Protein 7ZVJ (pdb70)

Sequence (1170 aa):
KCETIHVAIVCAGYNASRDVVTLVKSVLFHRRNPLHFHLIADSIAEQILATLFQTWMVPAVRVDFYNADELKSEVSWIPNKHYSGIYGLMKLVLTKTLPANLERVIVLDTDITFATDIAELWAVFHKFKGQQVLGLVENQSDWYLGNLPWPALGRGYNTGVILLLLDKLRKMKWEQMWRLTAERELMGMLSTSLADQDIFNAVIKQNPFLVYQLPCFWNVQLSQCVSDLKVIHWNKHVEFFRNLYLTFLEYDGNLLRRELFGCPSEADVNSENLQKQLSELDEDDLCYEFRRERFTVHRTHLYFLHYEYEPAADSTDVTLVAQLSMDRLQMLEAICKHWEGPISLALYLSDAEAQQFLRYAQGSEVLMSRHNVGYHIVYKEGQFYPVNLLRNVAMKHISTPYMFLSDIDFLPMYGLYEYLRKSVIQLDLANTKKAMIVPAFETLRYRLSFPKSKAELLSMLDMGTLFTFTNFAKWRTATTPYRVEWEADFEPYVVVRRDCPEYDRRFVGFGWNKVAHIMELDVQEYEFIVLPNAYMIHMPHAPSFDITKFNKQYRICLKTLKEEFQQDMSRRYGFAALKYLTAKCETIHVAIVCAGYNASRDVVTLVKSVLFHRRNPLHFHLIADSIAEQILATLFQTWMVPAVRVDFYNADELKSEVSWIPNKHYSGIYGLMKLVLTKTLPANLERVIVLDTDITFATDIAELWAVFHKFKGQQVLGLVENQSDWYLGPWPALGRGYNTGVILLLLDKLRKMKWEQMWRLTAERELMGMLSTSLADQDIFNAVIKQNPFLVYQLPCFWNVQLQCVSDLKVIHWNKHVEFFRNLYLTFLEYDGNLLRRELFGCPSEADVNSENLQKQLSELDEDDLCYEFRRERFTVHRTHLYFLHYEYEPAADSTDVTLVAQLSMDRLQMLEAICKHWEGPISLALYLSDAEAQQFLRYAQGSEVLMSRHNVGYHIVYKEGQFYPVNLLRNVAMKHISTPYMFLSDIDFLPMYGLYEYLRKSVIQLDLANTKKAMIVPAFETLRYRLSFPKSKAELLSMLDMGTLFTFRYHVWTKGHAPTNFAKWRTATTPYRVEWEADFEPYVVVRRDCPEYDRRFVGFGWNKVAHIMELDVQEYEFIVLPNAYMIHMPHAPSFSNKQYRICLKTLKEEFQQDMSRRYGFAALKYLTA

GO terms:
  GO:0005794 Golgi apparatus (C, IDA)
  GO:0015020 glucuronosyltransferase activity (F, IDA)
  GO:0035022 positive regulation of Rac protein signal transduction (P, IC)
  GO:0010656 negative regulation of muscle cell apoptotic process (P, IC)
  GO:1904395 positive regulation of skeletal muscle acetylcholine-gated channel clustering (P, IC)
  GO:0051897 positive regulation of phosphatidylinositol 3-kinase/protein kinase B signal transduction (P, IC)
  GO:0035269 protein O-linked glycosylation via mannose (P, IDA)
  GO:0030145 manganese ion binding (F, IDA)
  GO:0016758 hexosyltransferase activity (F, IDA)
  GO:0042285 xylosyltransferase activity (F, IDA)
  GO:0000139 Golgi membrane (C, EXP)
  GO:0009101 glycoprotein biosynthetic process (P, IMP)
  GO:0008375 acetylglucosaminyltransferase activity (F, TAS)
  GO:0006044 N-acetylglucosamine metabolic process (P, TAS)
  GO:0009101 glycoprotein biosynthetic process (P, TAS)
  GO:0000139 Golgi membrane (C, TAS)
  GO:0015020 glucuronosyltransferase activity (F, TAS)
  GO:0035252 UDP-xylosyltransferase activity (F, TAS)
  GO:0006493 protein O-linked glycosylation (P, TAS)
  GO:0016757 glycosyltransferase activity (F, TAS)

CATH classification: 3.90.550.10

Nearest PDB structures (foldseek):
  7zvj-assembly1_A  TM=1.002E+00  e=0.000E+00  Homo sapiens
  7zvj-assembly1_B  TM=9.809E-01  e=0.000E+00  Homo sapiens
  7ui7-assembly1_B  TM=9.646E-01  e=3.335E-100  Homo sapiens
  4wlg-assembly2_B  TM=7.633E-01  e=5.713E-16  Mus musculus
  4wnh-assembly1_A  TM=7.618E-01  e=2.325E-15  Mus musculus

Solvent-accessible surface area: 50822 Å² total; per-residue (Å²): 222,54,94,50,2,34,0,0,0,18,2,25,16,22,90,15,0,38,39,0,12,11,0,1,12,0,0,4,66,28,8,163,18,22,3,25,0,2,1,0,0,12,69,61,0,62,85,0,0,38,30,0,22,106,18,0,22,13,6,13,28,177,42,58,60,32,50,0,51,137,22,54,95,34,0,72,84,2,58,33,153,90,155,73,13,11,33,20,0,0,13,0,0,1,8,115,29,6,50,88,141,11,77,58,0,0,0,1,34,24,52,2,3,0,21,23,15,1,26,73,0,22,53,26,6,156,124,24,110,63,105,36,0,0,0,0,1,66,8,63,56,78,57,22,102,29,148,134,78,11,35,19,68,47,81,0,11,11,6,0,0,0,0,6,12,0,60,70,0,67,142,42,139,6,33,129,44,0,66,116,7,1,89,154,28,34,147,62,78,154,54,0,37,74,9,10,20,0,0,3,1,0,0,1,104,88,23,69,82,0,18,18,86,1,61,48,41,12,0,9,28,48,133,184,82,49,90,82,19,38,0,4,14,51,118,208,90,82,101,33,11,125,34,46,55,23,18,15,24,43,18,40,0,20,9,10,52,53,97,14,112,58,10,134,29,153,30,83,84,40,30,94,78,38,111,95,53,40,77,130,37,81,120,118,49,139,7,63,52,10,49,57,11,76,55,10,30,10,2,10,1,0,18,15,17,115,26,94,52,113,119,36,115,65,90,10,5,0,2,2,3,0,12,4,24,45,62,20,10,80,14,4,63,25,4,10,144,6,0,87,3,7,6,3,2,0,2,13,0,37,7,29,22,4,22,83,0,19,113,62,0,105,64,9,140,67,6,116,84,42,60,19,2,2,4,0,0,0,12,77,54,60,125,24,33,8,0,1,23,0,19,14,17,0,6,128,47,16,39,1,48,8,0,0,16,8,38,6,11,2,16,0,27,74,34,0,22,66,44,0,37,115,0,4,108,109,23,60,0,69,116,57,101,33,0,0,14,1,22,18,5,36,0,71,70,51,205,48,93,21,3,139,50,35,74,84,0,25,46,24,31,98,137,51,31,2,84,87,117,139,72,73,54,121,9,91,98,20,120,95,22,50,141,23,120,32,94,54,81,23,81,19,24,2,0,0,72,101,94,12,25,97,10,31,62,11,4,3,0,100,31,57,5,21,9,3,4,4,10,19,0,26,17,54,143,16,53,4,11,9,0,2,64,0,3,0,0,28,28,23,50,26,57,34,52,49,72,58,61,132,98,130,44,17,121,93,1,16,97,35,5,48,85,42,6,35,106,62,4,46,218,132,79,25,179,64,6,72,112,8,102,118,82,236,32,105,29,3,32,0,0,0,16,2,29,15,19,86,17,0,39,47,0,12,10,2,0,11,0,0,4,24,32,9,143,21,16,1,22,0,0,0,2,1,13,78,62,0,66,79,0,0,30,38,1,19,112,16,0,22,13,8,9,25,126,35,57,63,37,69,0,65,130,23,38,92,38,0,68,91,3,59,38,124,111,151,74,11,12,37,20,0,1,6,0,1,2,16,109,34,6,50,85,134,13,86,54,0,0,0,0,40,26,50,2,3,0,22,25,20,0,28,72,0,17,33,16,5,124,112,23,132,58,104,40,0,0,0,0,0,61,6,62,61,90,97,22,102,90,93,9,30,17,71,50,70,0,9,12,4,2,0,0,0,8,13,0,52,71,1,62,134,58,140,8,36,134,35,0,56,97,4,1,74,158,49,33,157,62,68,148,50,0,40,63,10,10,21,0,0,2,1,4,0,0,100,79,24,73,78,0,16,43,83,2,60,50,39,8,0,6,32,97,207,65,31,53,46,15,43,0,2,26,50,184,186,104,58,57,39,2,130,68,15,56,59,14,0,35,56,23,45,0,23,12,5,41,44,96,38,152,59,12,108,46,86,46,71,98,46,29,90,70,37,117,89,58,52,84,130,38,81,120,113,49,137,10,66,50,12,47,100,6,64,36,16,20,5,1,10,2,1,22,15,19,100,29,106,58,148,125,35,110,76,91,8,5,0,3,1,2,0,10,6,22,31,48,31,13,51,6,4,60,29,3,16,152,10,0,84,3,6,4,3,4,0,2,12,2,28,6,27,36,4,21,53,0,17,123,24,0,92,65,7,148,57,7,99,76,41,84,30,2,2,5,0,0,0,12,88,53,59,134,30,54,6,15,2,22,0,34,9,14,0,10,100,44,14,41,2,48,12,0,0,13,9,34,6,12,1,16,1,21,64,35,0,18,66,52,0,36,123,2,5,118,127,26,65,1,70,112,60,99,28,0,0,1,1,1,0,0,17,6,62,69,81,70,173,76,29,7,127,44,29,69,78,0,29,57,34,39,98,141,41,40,4,40,16,8,105,110,120,112,118,58,115,4,6,37,12,0,57,33,77,123,2,92,96,22,117,90,26,47,159,19,116,28,84,38,43,0,38,0,9,3,1,0,82,101,101,13,23,99,11,43,76,17,4,4,3,120,35,93,5,16,6,2,4,2,8,28,0,27,22,58,146,11,40,2,10,1,0,6,70,0,2,0,3,29,16,11,56,30,113,47,220,136,101,133,60,51,134,100,1,17,134,39,3,38,95,48,7,39,107,49,7,47,204,177,77,26,188,52,5,90,130,8,99,122,74

Organism: Homo sapiens (NCBI:txid9606)

Radius of gyration: 34.12 Å; Cα contacts (8 Å, |Δi|>4): 2072; chains: 2; bounding box: 91×99×82 Å

B-factor: mean 84.02, std 24.48, range [41.86, 208.0]

Foldseek 3Di:
DLDEAEEEEEAEAQVLLVLQVLQVLQQLVAEQHAYEYEYEYAPVSCVQVVLQCLLLLAFSYHYHYHHNVVVLVVPVVADEPDPVLSSVQCVLCCLPRPDPPDFKHKYAYSQKGFDHHCVVVVCVVVPDDDQAFKEFAFDPDQAPVDPCHADADVSQTDPRIMIGRSVSCVVVVSSVQLVVQSVVRCVPPVHDHNHNSRSVRSSCVVVVPHYDHDYCLQEPEPCHPPVSRTMYGYPVVVVVVVVVSVCSLQDFSSVSSDYNVPDDGDSPCLVVVLVVQLVPDDPPDPCSQLSNQLSRRFRKGKQNDAADDDDDPDQQAEEEFEEDELQLPVLVLLQCVQDVGAYFYEYAEHSNSSVVVVVVLVPDPSSVVDRRYMYMYGYDDGDFAQRQVRRQVRLLPHDHFKYWYDYSQKHKARPQRVVSSVVCVVVVLVVAFAWEFFFEKEFPDQDDDDDNFLVSVVVCVVVPGIGGCPPVVCLNPPDDWDWDADDALDATTTMGTSPQDGWNRSQTHDASGRVLSVLSSVLVPHIYIYHSTIYIYGHDDDDDCSVVVPPPVVVVVRVVSVVVSLVVVCVPRNPSSVVRVVD/DLDEAEEEEEAEAQVLLLLQLLQVLQQLVAEQHAYEYEYAYAPHSCVQVVLQVVLLQAKRYHYHYHHNVVVLVVQVVAAEPDPCLSSVQCVLCCLPRPDPPDFKHKYAYSQKGFDHHCVVVVVVVVVDDDQAFKEFAFDPDQDVVVPADADVSATDVRIMMGRSVSCVVVVSSVQLVVQSVVRCVPVVHDHNRNRRSVRSSCVVVVSHYDHDYCQQEVEVDDVVSRTMYGYVVCVVVVVVVSLCSLQPFSSVSSDDHPVHDIDRPVLSVVLVVQLVPDDPPDPCSLLSNQLSRRFRKRKQNDAADDDDDPDLQAEEEEEEEELQLPVLPVLQLVQDVGAYFYEYEYHSNSVVVVVVVQVVDPSNVVDRRYMYMYTYDDGDFAQRQVRRQVRLLDHDHFKYWYDYSQKHWARVQRVVSSVVCVVVVQVPDFAWEFFFEKEAAADDDDDDNFLVSVVVCCVVPRIGGVVCPPCVALRCQVPVVQLSPDPDKDWGADDQLHATTTMGTSPQDGWNRSDTHDASTSRLSVLSSVLVPHIYIYHSTIHIYGHDDDDDDCDPVVVVVRVVVVVVSLVCVCVVRNPSSVVHVVD

InterPro domains:
  IPR002495 Glycosyl transferase, family 8 [PF01501] (152-386)
  IPR029044 Nucleotide-diphospho-sugar transferases [G3DSA:3.90.550.10] (142-406)
  IPR029044 Nucleotide-diphospho-sugar transferases [SSF53448] (138-413)
  IPR051292 Alpha-1,3-xylosyltransferase/Beta-1,3-glucuronyltransferase [PTHR12270] (146-754)

Secondary structure (DSSP, 8-state):
--PPEEEEEEE-SHHHHHHHHHHHHHHHHH--S-EEEEEEE-HHHHHHHHHHHHHH--TTEEEEEEESGGGGGGTTTS-BSSTTHHHHHGGGGHHHHS-TT--EEEEE-TTEEE-S-HHHHHHHGGG--TT--EEEEE--SSGGGS------STT-EEEEEEEEEHHHHHHTTHHHHHHHHHHHHHHHSSSBSSTHHHHHHHHHHH-GGGEEEEPGGGSEE------S--EEE----HHHHHHHHHHHHTS-GGGGGPPPSSS----TTHHHHHHHHHHHS-TTSTTHHHHHHHS----EETT-S-------SSTT-EEEEEEEEGGGTTHHHHHHHH--S-EEEEEEE-HHHHHHHHHHHHT-HHHHH--SEEEEEEE--SSS--HHHHHHHHHHS-SSSEEEE--TTEEEPTTHHHHHHHHHHHTTTTTS-EEEE--EEEE--SS----SSHHHHHHHHHTTSEEE---HHHHHH--S-EEE---TT----EEEETTS----TT--SSSSHHHHHHHHHHHTT-EEEE-TT--EEEPP----THHHH--HHHHHHHHHHHHHHHHHHHHHT-HHHHHHH--/--PPEEEEEEE-HHHHHHHHHHHHHHHHHH--S-EEEEEEE-HHHHHHHHHHHHHH--TTEEEEEEESGGGGGGTTTS-BSSTTHHHHHGGGGHHHHS-TT--EEEEE-TTEEE-S-HHHHHHHGGG--TT--EEEEE--SSGGG-----STT-EEEEEEEEEHHHHHHTTHHHHHHHHHHHHHHHS-SBSSTHHHHHHHHHHH-TTSEEEEPGGGSEE-----S--EEE---HHHHHHHHHHHHHSS-GGGGG---TTS----TTHHHHHHHHHHHS-SSSTTHHHHHHHH----EES--S---PPPPSSS--EEEEEEEEGGGTTHHHHHHHH--S-EEEEEEE-HHHHHHHHHHHHT-HHHHH--SEEEEEEE--SSS--HHHHHHHHHHS-SSSEEEE--TTEEEPTTHHHHHHHHHHHTTTTTS-EEEE--EEEESS--SS---SHHHHHHHHHTTSEEETTTTT-STTTGGG-HHHHHH--S-EEE---TT----EEEETTS----TT--SSSSHHHHHHHHHHHTT-EEEE-TT--EEEPP-------HHHHHHHHHHHHHHHHHHHHHT-GGGHHHH--

Structure (mmCIF, N/CA/C/O backbone):
data_7ZVJ
#
_entry.id   7ZVJ
#
_cell.length_a   196.531
_cell.length_b   107.377
_cell.length_c   100.334
_cell.angle_alpha   90.000
_cell.angle_beta   120.260
_cell.angle_gamma   90.000
#
_symmetry.space_group_name_H-M   'C 1 2 1'
#
loop_
_entity.id
_entity.type
_entity.pdbx_description
1 polymer 'Xylosyl- and glucuronyltransferase LARGE1'
2 non-polymer 2-acetamido-2-deoxy-beta-D-glucopyranose
3 non-polymer 'PHOSPHATE ION'
4 non-polymer 'MANGANESE (II) ION'
5 water water
#
loop_
_atom_site.group_PDB
_atom_site.id
_atom_site.type_symbol
_atom_site.label_atom_id
_atom_site.label_alt_id
_atom_site.label_comp_id
_atom_site.label_asym_id
_atom_site.label_entity_id
_atom_site.label_seq_id
_atom_site.pdbx_PDB_ins_code
_atom_site.Cartn_x
_atom_site.Cartn_y
_atom_site.Cartn_z
_atom_site.occupancy
_atom_site.B_iso_or_equiv
_atom_site.auth_seq_id
_atom_site.auth_comp_id
_atom_site.auth_asym_id
_atom_site.auth_atom_id
_atom_site.pdbx_PDB_model_num
ATOM 1 N N . LYS A 1 1 ? 3.64500 -20.24200 18.21900 1.000 87.03710 134 LYS A N 1
ATOM 2 C CA . LYS A 1 1 ? 3.26200 -19.34600 19.30700 1.000 109.71415 134 LYS A CA 1
ATOM 3 C C . LYS A 1 1 ? 4.42700 -19.21500 20.31100 1.000 114.92096 134 LYS A C 1
ATOM 4 O O . LYS A 1 1 ? 5.59600 -19.29500 19.93000 1.000 100.26275 134 LYS A O 1
ATOM 10 N N . CYS A 1 2 ? 4.09100 -19.02400 21.59400 1.000 112.16329 135 CYS A N 1
ATOM 11 C CA . CYS A 1 2 ? 4.98100 -19.28400 22.71400 1.000 95.92019 135 CYS A CA 1
ATOM 12 C C . CYS A 1 2 ? 4.97200 -20.74500 23.10000 1.000 105.67485 135 CYS A C 1
ATOM 13 O O . CYS A 1 2 ? 5.24500 -21.07700 24.25900 1.000 90.82954 135 CYS A O 1
ATOM 16 N N . GLU A 1 3 ? 4.63200 -21.60100 22.13700 1.000 108.14500 136 GLU A N 1
ATOM 17 C CA . GLU A 1 3 ? 4.60900 -23.03800 22.34400 1.000 77.94851 136 GLU A CA 1
ATOM 18 C C . GLU A 1 3 ? 6.00500 -23.53800 22.69700 1.000 83.05187 136 GLU A C 1
ATOM 19 O O . GLU A 1 3 ? 7.01500 -23.02600 22.20600 1.000 84.93936 136 GLU A O 1
ATOM 25 N N . THR A 1 4 ? 6.05800 -24.53700 23.57400 1.000 87.87635 137 THR A N 1
ATOM 26 C CA . THR A 1 4 ? 7.32400 -25.09300 24.04300 1.000 72.86292 137 THR A CA 1
ATOM 27 C C . THR A 1 4 ? 7.80700 -26.18400 23.09300 1.000 70.48536 137 THR A C 1
ATOM 28 O O . THR A 1 4 ? 7.04000 -27.08200 22.72900 1.000 80.43129 137 THR A O 1
ATOM 32 N N . ILE A 1 5 ? 9.08200 -26.12100 22.71500 1.000 73.20826 138 ILE A N 1
ATOM 33 C CA . ILE A 1 5 ? 9.69900 -27.11700 21.84300 1.000 84.14115 138 ILE A CA 1
ATOM 34 C C . ILE A 1 5 ? 10.50600 -28.09400 22.69300 1.000 83.47471 138 ILE A C 1
ATOM 35 O O . ILE A 1 5 ? 11.33600 -27.66700 23.51200 1.000 72.39726 138 ILE A O 1
ATOM 40 N N . HIS A 1 6 ? 10.27300 -29.40500 22.47400 1.000 68.64865 139 HIS A N 1
ATOM 41 C CA . HIS A 1 6 ? 10.82400 -30.49100 23.28800 1.000 63.31588 139 HIS A CA 1
ATOM 42 C C . HIS A 1 6 ? 11.94600 -31.19300 22.54000 1.000 62.70567 139 HIS A C 1
ATOM 43 O O . HIS A 1 6 ? 11.73800 -31.72300 21.43900 1.000 63.06160 139 HIS A O 1
ATOM 50 N N . VAL A 1 7 ? 13.12200 -31.22700 23.14900 1.000 52.00807 140 VAL A N 1
ATOM 51 C CA . VAL A 1 7 ? 14.29900 -31.79600 22.50900 1.000 60.32918 140 VAL A CA 1
ATOM 52 C C . VAL A 1 7 ? 14.87500 -32.83500 23.44500 1.000 72.22817 140 VAL A C 1
ATOM 53 O O . VAL A 1 7 ? 15.14200 -32.53500 24.61000 1.000 60.41594 140 VAL A O 1
ATOM 57 N N . ALA A 1 8 ? 15.03500 -34.05600 22.94600 1.000 67.75009 141 ALA A N 1
ATOM 58 C CA . ALA A 1 8 ? 15.59400 -35.16700 23.70400 1.000 55.77482 141 ALA A CA 1
ATOM 59 C C . ALA A 1 8 ? 16.96800 -35.52300 23.13700 1.000 65.07512 141 ALA A C 1
ATOM 60 O O . ALA A 1 8 ? 17.13900 -35.64600 21.91200 1.000 61.66786 141 ALA A O 1
ATOM 62 N N . ILE A 1 9 ? 17.93900 -35.67600 24.03400 1.000 59.11185 142 ILE A N 1
ATOM 63 C CA . ILE A 1 9 ? 19.33000 -35.94000 23.68600 1.000 59.62201 142 ILE A CA 1
ATOM 64 C C . ILE A 1 9 ? 19.81900 -37.05700 24.59200 1.000 51.23846 142 ILE A C 1
ATOM 65 O O . ILE A 1 9 ? 19.51700 -37.06600 25.79000 1.000 61.84879 142 ILE A O 1
ATOM 70 N N . VAL A 1 10 ? 20.54400 -38.01400 24.02600 1.000 55.53854 143 VAL A N 1
ATOM 71 C CA . VAL A 1 10 ? 21.17500 -39.06600 24.81200 1.000 67.15044 143 VAL A CA 1
ATOM 72 C C . VAL A 1 10 ? 22.64600 -38.72100 24.89600 1.000 55.77749 143 VAL A C 1
ATOM 73 O O . VAL A 1 10 ? 23.32200 -38.64900 23.86400 1.000 67.72327 143 VAL A O 1
ATOM 77 N N . CYS A 1 11 ? 23.16600 -38.60700 26.11700 1.000 60.85552 144 CYS A N 1
ATOM 78 C CA . CYS A 1 11 ? 24.54500 -38.17100 26.31300 1.000 76.65316 144 CYS A CA 1
ATOM 79 C C . CYS A 1 11 ? 25.19800 -38.92400 27.46300 1.000 68.00980 144 CYS A C 1
ATOM 80 O O . CYS A 1 11 ? 24.68600 -38.93200 28.58600 1.000 68.00892 144 CYS A O 1
ATOM 83 N N . ALA A 1 12 ? 26.34000 -39.54300 27.18000 1.000 63.37534 145 ALA A N 1
ATOM 84 C CA . ALA A 1 12 ? 27.10700 -40.26700 28.18200 1.000 66.69046 145 ALA A CA 1
ATOM 85 C C . ALA A 1 12 ? 28.56200 -39.86000 28.05100 1.000 69.25105 145 ALA A C 1
ATOM 86 O O . ALA A 1 12 ? 29.10100 -39.83000 26.94200 1.000 74.48326 145 ALA A O 1
ATOM 88 N N . GLY A 1 13 ? 29.18200 -39.49800 29.16400 1.000 67.54560 146 GLY A N 1
ATOM 89 C CA . GLY A 1 13 ? 30.61000 -39.24000 29.17200 1.000 71.22999 146 GLY A CA 1
ATOM 90 C C . GLY A 1 13 ? 30.94400 -37.76500 29.05600 1.000 76.19436 146 GLY A C 1
ATOM 91 O O . GLY A 1 13 ? 30.08000 -36.88400 28.96400 1.000 71.40715 146 GLY A O 1
ATOM 92 N N . TYR A 1 14 ? 32.25300 -37.51000 29.05300 1.000 76.83877 147 TYR A N 1
ATOM 93 C CA . TYR A 1 14 ? 32.75000 -36.14100 29.11000 1.000 63.23943 147 TYR A CA 1
ATOM 94 C C . TYR A 1 14 ? 32.75700 -35.48300 27.73000 1.000 58.72029 147 TYR A C 1
ATOM 95 O O . TYR A 1 14 ? 32.35600 -34.31200 27.58200 1.000 67.22558 147 TYR A O 1
ATOM 104 N N . ASN A 1 15 ? 33.27600 -36.20000 26.72700 1.000 58.43273 148 ASN A N 1
ATOM 105 C CA . ASN A 1 15 ? 33.25500 -35.67800 25.36800 1.000 66.03779 148 ASN A CA 1
ATOM 106 C C . ASN A 1 15 ? 31.84000 -35.29400 24.95400 1.000 58.13490 148 ASN A C 1
ATOM 107 O O . ASN A 1 15 ? 31.60000 -34.20500 24.40300 1.000 66.88174 148 ASN A O 1
ATOM 112 N N . ALA A 1 16 ? 30.88400 -36.18200 25.22900 1.000 65.48033 149 ALA A N 1
ATOM 113 C CA . ALA A 1 16 ? 29.49500 -35.89200 24.89900 1.000 65.43012 149 ALA A CA 1
ATOM 114 C C . ALA A 1 16 ? 29.00500 -34.64400 25.62200 1.000 67.16250 149 ALA A C 1
ATOM 115 O O . ALA A 1 16 ? 28.27200 -33.84300 25.04200 1.000 64.47583 149 ALA A O 1
ATOM 117 N N . SER A 1 17 ? 29.43700 -34.42900 26.86900 1.000 52.24398 150 SER A N 1
ATOM 118 C CA . SER A 1 17 ? 28.95800 -33.26700 27.62000 1.000 52.46945 150 SER A CA 1
ATOM 119 C C . SER A 1 17 ? 29.43500 -31.95100 26.99900 1.000 65.30599 150 SER A C 1
ATOM 120 O O . SER A 1 17 ? 28.63200 -31.02000 26.80000 1.000 74.48336 150 SER A O 1
ATOM 123 N N . ARG A 1 18 ? 30.73000 -31.84700 26.65500 1.000 58.31570 151 ARG A N 1
ATOM 124 C CA . ARG A 1 18 ? 31.15100 -30.65600 25.90700 1.000 59.33638 151 ARG A CA 1
ATOM 125 C C . ARG A 1 18 ? 30.31700 -30.48500 24.64600 1.000 59.76393 151 ARG A C 1
ATOM 126 O O . ARG A 1 18 ? 29.80400 -29.38700 24.35300 1.000 67.55400 151 ARG A O 1
ATOM 134 N N . ASP A 1 19 ? 30.18900 -31.56300 23.87000 1.000 60.04344 152 ASP A N 1
ATOM 135 C CA . ASP A 1 19 ? 29.52800 -31.43300 22.57800 1.000 71.88749 152 ASP A CA 1
ATOM 136 C C . ASP A 1 19 ? 28.08700 -30.96000 22.74800 1.000 67.70240 152 ASP A C 1
ATOM 137 O O . ASP A 1 19 ? 27.60300 -30.12500 21.97400 1.000 68.54628 152 ASP A O 1
ATOM 142 N N . VAL A 1 20 ? 27.40100 -31.44700 23.78200 1.000 72.87446 153 VAL A N 1
ATOM 143 C CA . VAL A 1 20 ? 26.01000 -31.05900 23.97800 1.000 69.62928 153 VAL A CA 1
ATOM 144 C C . VAL A 1 20 ? 25.92300 -29.59500 24.35700 1.000 69.49224 153 VAL A C 1
ATOM 145 O O . VAL A 1 20 ? 24.97100 -28.89900 23.97600 1.000 73.96800 153 VAL A O 1
ATOM 149 N N . VAL A 1 21 ? 26.89800 -29.10000 25.12300 1.000 64.66891 154 VAL A N 1
ATOM 150 C CA . VAL A 1 21 ? 26.90100 -27.66300 25.39000 1.000 64.76731 154 VAL A CA 1
ATOM 151 C C . VAL A 1 21 ? 26.98700 -26.88800 24.07400 1.000 62.75126 154 VAL A C 1
ATOM 152 O O . VAL A 1 21 ? 26.31500 -25.86300 23.88600 1.000 59.34282 154 VAL A O 1
ATOM 156 N N . THR A 1 22 ? 27.77700 -27.39000 23.12500 1.000 56.95282 155 THR A N 1
ATOM 157 C CA . THR A 1 22 ? 27.86500 -26.68600 21.84700 1.000 59.34347 155 THR A CA 1
ATOM 158 C C . THR A 1 22 ? 26.52700 -26.74000 21.10500 1.000 56.09433 155 THR A C 1
ATOM 159 O O . THR A 1 22 ? 26.05400 -25.73500 20.54600 1.000 65.28463 155 THR A O 1
ATOM 163 N N . LEU A 1 23 ? 25.91300 -27.91800 21.07900 1.000 65.39060 156 LEU A N 1
ATOM 164 C CA . LEU A 1 23 ? 24.59700 -28.06200 20.46300 1.000 72.00212 156 LEU A CA 1
ATOM 165 C C . LEU A 1 23 ? 23.62100 -27.04400 21.03500 1.000 66.21604 156 LEU A C 1
ATOM 166 O O . LEU A 1 23 ? 22.89900 -26.35800 20.29400 1.000 61.26366 156 LEU A O 1
ATOM 171 N N . VAL A 1 24 ? 23.59600 -26.93800 22.36800 1.000 62.56903 157 VAL A N 1
ATOM 172 C CA . VAL A 1 24 ? 22.62300 -26.09300 23.03900 1.000 58.61847 157 VAL A CA 1
ATOM 173 C C . VAL A 1 24 ? 22.90100 -24.61900 22.75900 1.000 73.19273 157 VAL A C 1
ATOM 174 O O . VAL A 1 24 ? 21.96600 -23.82400 22.57700 1.000 64.11167 157 VAL A O 1
ATOM 178 N N . LYS A 1 25 ? 24.18100 -24.22600 22.70100 1.000 70.20886 158 LYS A N 1
ATOM 179 C CA . LYS A 1 25 ? 24.49500 -22.85700 22.28800 1.000 68.14679 158 LYS A CA 1
ATOM 180 C C . LYS A 1 25 ? 23.89800 -22.55100 20.92400 1.000 61.88675 158 LYS A C 1
ATOM 181 O O . LYS A 1 25 ? 23.29000 -21.49000 20.72000 1.000 60.93425 158 LYS A O 1
ATOM 187 N N . SER A 1 26 ? 24.07600 -23.46900 19.96800 1.000 65.71236 159 SER A N 1
ATOM 188 C CA . SER A 1 26 ? 23.58600 -23.19100 18.61800 1.000 64.13428 159 SER A CA 1
ATOM 189 C C . SER A 1 26 ? 22.06200 -23.10500 18.58200 1.000 70.92337 159 SER A C 1
ATOM 190 O O . SER A 1 26 ? 21.50300 -22.29500 17.83400 1.000 79.18720 159 SER A O 1
ATOM 193 N N . VAL A 1 27 ? 21.37000 -23.93000 19.37100 1.000 68.71326 160 VAL A N 1
ATOM 194 C CA . VAL A 1 27 ? 19.91000 -23.82500 19.42500 1.000 63.46552 160 VAL A CA 1
ATOM 195 C C . VAL A 1 27 ? 19.49100 -22.49000 20.03900 1.000 63.91213 160 VAL A C 1
ATOM 196 O O . VAL A 1 27 ? 18.59100 -21.80700 19.53100 1.000 62.80104 160 VAL A O 1
ATOM 200 N N . LEU A 1 28 ? 20.12700 -22.10400 21.15200 1.000 68.03461 161 LEU A N 1
ATOM 201 C CA . LEU A 1 28 ? 19.73000 -20.88300 21.85200 1.000 65.98602 161 LEU A CA 1
ATOM 202 C C . LEU A 1 28 ? 19.96600 -19.64000 21.01900 1.000 66.40585 161 LEU A C 1
ATOM 203 O O . LEU A 1 28 ? 19.22700 -18.66100 21.16100 1.000 85.33670 161 LEU A O 1
ATOM 208 N N . PHE A 1 29 ? 20.99600 -19.63200 20.17100 1.000 67.71922 162 PHE A N 1
ATOM 209 C CA . PHE A 1 29 ? 21.25200 -18.40500 19.42700 1.000 72.01057 162 PHE A CA 1
ATOM 210 C C . PHE A 1 29 ? 20.10200 -18.09100 18.47800 1.000 76.01593 162 PHE A C 1
ATOM 211 O O . PHE A 1 29 ? 19.77200 -16.92000 18.25500 1.000 81.67411 162 PHE A O 1
ATOM 219 N N . HIS A 1 30 ? 19.46800 -19.11800 17.92000 1.000 77.23708 163 HIS A N 1
ATOM 220 C CA . HIS A 1 30 ? 18.39800 -18.90700 16.95600 1.000 78.59072 163 HIS A CA 1
ATOM 221 C C . HIS A 1 30 ? 16.99500 -19.09400 17.53000 1.000 81.80100 163 HIS A C 1
ATOM 222 O O . HIS A 1 30 ? 16.02500 -18.74300 16.84500 1.000 75.80607 163 HIS A O 1
ATOM 229 N N . ARG A 1 31 ? 16.86200 -19.60500 18.76300 1.000 84.45272 164 ARG A N 1
ATOM 230 C CA . ARG A 1 31 ? 15.54700 -19.95400 19.29100 1.000 73.42509 164 ARG A CA 1
ATOM 231 C C . ARG A 1 31 ? 14.70800 -18.70200 19.51700 1.000 78.00285 164 ARG A C 1
ATOM 232 O O . ARG A 1 31 ? 15.22300 -17.63200 19.85700 1.000 74.18109 164 ARG A O 1
ATOM 240 N N . ARG A 1 32 ? 13.38900 -18.86000 19.35700 1.000 94.06026 165 ARG A N 1
ATOM 241 C CA . ARG A 1 32 ? 12.43000 -17.79000 19.61100 1.000 86.64584 165 ARG A CA 1
ATOM 242 C C . ARG A 1 32 ? 11.23800 -18.31100 20.40600 1.000 86.49286 165 ARG A C 1
ATOM 243 O O . ARG A 1 32 ? 10.26500 -17.57300 20.59500 1.000 92.17809 165 ARG A O 1
ATOM 251 N N . ASN A 1 33 ? 11.30600 -19.54600 20.89500 1.000 74.69194 166 ASN A N 1
ATOM 252 C CA . ASN A 1 33 ? 10.25400 -20.20900 21.64300 1.000 70.12023 166 ASN A CA 1
ATOM 253 C C . ASN A 1 33 ? 10.85700 -20.81200 22.90000 1.000 74.30238 166 ASN A C 1
ATOM 254 O O . ASN A 1 33 ? 12.05900 -21.09600 22.94800 1.000 71.48028 166 ASN A O 1
ATOM 259 N N . PRO A 1 34 ? 10.04800 -21.04400 23.92900 1.000 74.22050 167 PRO A N 1
ATOM 260 C CA . PRO A 1 34 ? 10.56600 -21.73500 25.11200 1.000 73.19549 167 PRO A CA 1
ATOM 261 C C . PRO A 1 34 ? 11.01200 -23.13900 24.74200 1.000 73.52008 167 PRO A C 1
ATOM 262 O O . PRO A 1 34 ? 10.54000 -23.72700 23.76600 1.000 76.96246 167 PRO A O 1
ATOM 266 N N . LEU A 1 35 ? 11.94000 -23.67600 25.53900 1.000 75.74676 168 LEU A N 1
ATOM 267 C CA . LEU A 1 35 ? 12.59000 -24.95000 25.26000 1.000 68.09132 168 LEU A CA 1
ATOM 268 C C . LEU A 1 35 ? 12.53900 -25.86000 26.47200 1.000 67.46674 168 LEU A C 1
ATOM 269 O O . LEU A 1 35 ? 12.64500 -25.39900 27.61300 1.000 76.14915 168 LEU A O 1
ATOM 274 N N . HIS A 1 36 ? 12.37800 -27.15800 26.21100 1.000 66.69951 169 HIS A N 1
ATOM 275 C CA . HIS A 1 36 ? 12.36200 -28.17200 27.26400 1.000 65.78181 169 HIS A CA 1
ATOM 276 C C . HIS A 1 36 ? 13.22900 -29.34200 26.80900 1.000 69.14577 169 HIS A C 1
ATOM 277 O O . HIS A 1 36 ? 12.89300 -30.03100 25.83700 1.000 82.99035 169 HIS A O 1
ATOM 284 N N . PHE A 1 37 ? 14.36700 -29.53100 27.48000 1.000 57.23625 170 PHE A N 1
ATOM 285 C CA . PHE A 1 37 ? 15.34000 -30.56700 27.15700 1.000 52.51255 170 PHE A CA 1
ATOM 286 C C . PHE A 1 37 ? 15.12700 -31.80000 28.02500 1.000 59.46078 170 PHE A C 1
ATOM 287 O O . PHE A 1 37 ? 14.92200 -31.69100 29.23900 1.000 64.56011 170 PHE A O 1
ATOM 295 N N . HIS A 1 38 ? 15.14900 -32.95800 27.38800 1.000 55.34184 171 HIS A N 1
ATOM 296 C CA . HIS A 1 38 ? 15.06300 -34.25500 28.03600 1.000 57.08828 171 HIS A CA 1
ATOM 297 C C . HIS A 1 38 ? 16.41800 -34.91800 27.79900 1.000 56.89451 171 HIS A C 1
ATOM 298 O O . HIS A 1 38 ? 16.70700 -35.38200 26.68800 1.000 57.75892 171 HIS A O 1
ATOM 305 N N . LEU A 1 39 ? 17.27700 -34.89600 28.82200 1.000 51.83022 172 LEU A N 1
ATOM 306 C CA . LEU A 1 39 ? 18.63400 -35.40700 28.71800 1.000 48.27771 172 LEU A CA 1
ATOM 307 C C . LEU A 1 39 ? 18.65100 -36.79800 29.33300 1.000 66.11397 172 LEU A C 1
ATOM 308 O O . LEU A 1 39 ? 18.43800 -36.95400 30.54100 1.000 63.13385 172 LEU A O 1
ATOM 313 N N . ILE A 1 40 ? 18.87700 -37.80700 28.50200 1.000 58.15342 173 ILE A N 1
ATOM 314 C CA . ILE A 1 40 ? 19.06100 -39.17300 28.96200 1.000 56.71702 173 ILE A CA 1
ATOM 315 C C . ILE A 1 40 ? 20.55500 -39.39000 29.14200 1.000 50.94984 173 ILE A C 1
ATOM 316 O O . ILE A 1 40 ? 21.29400 -39.51700 28.16200 1.000 69.75649 173 ILE A O 1
ATOM 321 N N . ALA A 1 41 ? 21.00000 -39.45300 30.39400 1.000 56.08936 174 ALA A N 1
ATOM 322 C CA . ALA A 1 41 ? 22.41800 -39.29000 30.68900 1.000 66.36472 174 ALA A CA 1
ATOM 323 C C . ALA A 1 41 ? 22.95100 -40.38400 31.60500 1.000 66.45518 174 ALA A C 1
ATOM 324 O O . ALA A 1 41 ? 22.25500 -40.82000 32.53100 1.000 62.64470 174 ALA A O 1
ATOM 326 N N . ASP A 1 42 ? 24.20300 -40.79900 31.37000 1.000 57.14848 175 ASP A N 1
ATOM 327 C CA . ASP A 1 42 ? 24.87800 -41.59100 32.38400 1.000 64.88488 175 ASP A CA 1
ATOM 328 C C . ASP A 1 42 ? 25.22500 -40.67900 33.55400 1.000 60.98821 175 ASP A C 1
ATOM 329 O O . ASP A 1 42 ? 25.01700 -39.46400 33.50700 1.000 59.68611 175 ASP A O 1
ATOM 334 N N . SER A 1 43 ? 25.79400 -41.27500 34.60300 1.000 67.95564 176 SER A N 1
ATOM 335 C CA . SER A 1 43 ? 26.03600 -40.52800 35.83700 1.000 70.97537 176 SER A CA 1
ATOM 336 C C . SER A 1 43 ? 26.99600 -39.36700 35.61400 1.000 71.37951 176 SER A C 1
ATOM 337 O O . SER A 1 43 ? 26.79700 -38.27100 36.15900 1.000 76.44004 176 SER A O 1
ATOM 340 N N . ILE A 1 44 ? 28.04300 -39.58800 34.81700 1.000 63.13936 177 ILE A N 1
ATOM 341 C CA . ILE A 1 44 ? 29.00500 -38.52900 34.53300 1.000 66.07850 177 ILE A CA 1
ATOM 342 C C . ILE A 1 44 ? 28.30800 -37.33400 33.89100 1.000 58.68949 177 ILE A C 1
ATOM 343 O O . ILE A 1 44 ? 28.42900 -36.18700 34.35200 1.000 65.08135 177 ILE A O 1
ATOM 348 N N . ALA A 1 45 ? 27.57800 -37.59000 32.80600 1.000 54.84890 178 ALA A N 1
ATOM 349 C CA . ALA A 1 45 ? 26.85900 -36.52600 32.13000 1.000 49.98182 178 ALA A CA 1
ATOM 350 C C . ALA A 1 45 ? 25.84000 -35.88100 33.05500 1.000 61.28844 178 ALA A C 1
ATOM 351 O O . ALA A 1 45 ? 25.63200 -34.66900 32.99600 1.000 65.71767 178 ALA A O 1
ATOM 353 N N . GLU A 1 46 ? 25.16700 -36.67100 33.89500 1.000 60.73538 179 GLU A N 1
ATOM 354 C CA . GLU A 1 46 ? 24.16500 -36.07800 34.77600 1.000 57.61480 179 GLU A CA 1
ATOM 355 C C . GLU A 1 46 ? 24.80500 -35.08600 35.73700 1.000 62.96961 179 GLU A C 1
ATOM 356 O O . GLU A 1 46 ? 24.32500 -33.95800 35.87900 1.000 61.86672 179 GLU A O 1
ATOM 362 N N . GLN A 1 47 ? 25.92500 -35.46100 36.36000 1.000 60.12297 180 GLN A N 1
ATOM 363 C CA . GLN A 1 47 ? 26.62100 -34.52400 37.24300 1.000 54.05158 180 GLN A CA 1
ATOM 364 C C . GLN A 1 47 ? 27.03000 -33.26000 36.48200 1.000 62.89819 180 GLN A C 1
ATOM 365 O O . GLN A 1 47 ? 26.67600 -32.12300 36.86600 1.000 58.96952 180 GLN A O 1
ATOM 371 N N . ILE A 1 48 ? 27.75400 -33.45000 35.37600 1.000 61.07367 181 ILE A N 1
ATOM 372 C CA . ILE A 1 48 ? 28.29500 -32.32300 34.62100 1.000 51.39728 181 ILE A CA 1
ATOM 373 C C . ILE A 1 48 ? 27.17700 -31.39700 34.16600 1.000 53.62001 181 ILE A C 1
ATOM 374 O O . ILE A 1 48 ? 27.14600 -30.20700 34.50500 1.000 61.79191 181 ILE A O 1
ATOM 379 N N . LEU A 1 49 ? 26.23000 -31.93800 33.40700 1.000 53.73126 182 LEU A N 1
ATOM 380 C CA . LEU A 1 49 ? 25.19900 -31.11800 32.79300 1.000 53.87650 182 LEU A CA 1
ATOM 381 C C . LEU A 1 49 ? 24.23700 -30.55000 33.81400 1.000 51.46972 182 LEU A C 1
ATOM 382 O O . LEU A 1 49 ? 23.70300 -29.45800 33.60100 1.000 57.41128 182 LEU A O 1
ATOM 387 N N . ALA A 1 50 ? 24.00300 -31.25000 34.92600 1.000 53.46686 183 ALA A N 1
ATOM 388 C CA . ALA A 1 50 ? 23.14600 -30.68800 35.95600 1.000 48.08566 183 ALA A CA 1
ATOM 389 C C . ALA A 1 50 ? 23.75300 -29.40300 36.49000 1.000 55.48212 183 ALA A C 1
ATOM 390 O O . ALA A 1 50 ? 23.08600 -28.35900 36.51400 1.000 60.56916 183 ALA A O 1
ATOM 392 N N . THR A 1 51 ? 25.03000 -29.44700 36.90200 1.000 48.20254 184 THR A N 1
ATOM 393 C CA . THR A 1 51 ? 25.65600 -28.20400 37.35400 1.000 47.51760 184 THR A CA 1
ATOM 394 C C . THR A 1 51 ? 25.66400 -27.14600 36.25400 1.000 58.35379 184 THR A C 1
ATOM 395 O O . THR A 1 51 ? 25.38200 -25.96500 36.50700 1.000 59.55266 184 THR A O 1
ATOM 399 N N . LEU A 1 52 ? 25.99600 -27.53800 35.02900 1.000 56.56077 185 LEU A N 1
ATOM 400 C CA . LEU A 1 52 ? 26.09800 -26.53400 33.98300 1.000 54.44634 185 LEU A CA 1
ATOM 401 C C . LEU A 1 52 ? 24.77600 -25.79800 33.79700 1.000 58.82915 185 LEU A C 1
ATOM 402 O O . LEU A 1 52 ? 24.75100 -24.56600 33.72500 1.000 58.68223 185 LEU A O 1
ATOM 407 N N . PHE A 1 53 ? 23.65900 -26.52500 33.71300 1.000 56.59482 186 PHE A N 1
ATOM 408 C CA . PHE A 1 53 ? 22.40500 -25.82100 33.46400 1.000 51.05823 186 PHE A CA 1
ATOM 409 C C . PHE A 1 53 ? 21.91800 -25.08800 34.69900 1.000 55.54570 186 PHE A C 1
ATOM 410 O O . PHE A 1 53 ? 21.30700 -24.01800 34.58000 1.000 56.14342 186 PHE A O 1
ATOM 418 N N . GLN A 1 54 ? 22.22600 -25.60300 35.88800 1.000 58.14264 187 GLN A N 1
ATOM 419 C CA . GLN A 1 54 ? 21.88900 -24.87400 37.10100 1.000 56.16644 187 GLN A CA 1
ATOM 420 C C . GLN A 1 54 ? 22.55400 -23.50300 37.11000 1.000 61.10411 187 GLN A C 1
ATOM 421 O O . GLN A 1 54 ? 21.89400 -22.48500 37.34400 1.000 68.87059 187 GLN A O 1
ATOM 427 N N . THR A 1 55 ? 23.87000 -23.46000 36.86200 1.000 67.20180 188 THR A N 1
ATOM 428 C CA . THR A 1 55 ? 24.59700 -22.19600 36.87800 1.000 61.58266 188 THR A CA 1
ATOM 429 C C . THR A 1 55 ? 24.37000 -21.34600 35.63200 1.000 52.72270 188 THR A C 1
ATOM 430 O O . THR A 1 55 ? 24.53700 -20.12700 35.70300 1.000 53.83956 188 THR A O 1
ATOM 434 N N . TRP A 1 56 ? 23.97500 -21.93700 34.50400 1.000 54.17314 189 TRP A N 1
ATOM 435 C CA . TRP A 1 56 ? 23.79400 -21.12400 33.30400 1.000 56.88317 189 TRP A CA 1
ATOM 436 C C . TRP A 1 56 ? 22.59500 -20.19900 33.46600 1.000 65.77172 189 TRP A C 1
ATOM 437 O O . TRP A 1 56 ? 22.61600 -19.05100 33.00000 1.000 66.79883 189 TRP A O 1
ATOM 448 N N . MET A 1 57 ? 21.51900 -20.70500 34.07800 1.000 60.17370 190 MET A N 1
ATOM 449 C CA . MET A 1 57 ? 20.32000 -19.91600 34.33500 1.000 48.93543 190 MET A CA 1
ATOM 450 C C . MET A 1 57 ? 19.70300 -19.38400 33.04700 1.000 55.50525 190 MET A C 1
ATOM 451 O O . MET A 1 57 ? 19.28200 -18.22700 32.98300 1.000 75.31284 190 MET A O 1
ATOM 456 N N . VAL A 1 58 ? 19.63900 -20.20600 32.01000 1.000 51.24091 191 VAL A N 1
ATOM 457 C CA . VAL A 1 58 ? 19.06700 -19.67900 30.76300 1.000 60.10712 191 VAL A CA 1
ATOM 458 C C . VAL A 1 58 ? 17.56200 -19.49300 30.92900 1.000 67.26879 191 VAL A C 1
ATOM 459 O O . VAL A 1 58 ? 16.85400 -20.45600 31.28500 1.000 61.59918 191 VAL A O 1
ATOM 463 N N . PRO A 1 59 ? 17.03500 -18.29400 30.67100 1.000 67.56808 192 PRO A N 1
ATOM 464 C CA . PRO A 1 59 ? 15.58500 -18.07800 30.75200 1.000 65.83506 192 PRO A CA 1
ATOM 465 C C . PRO A 1 59 ? 14.84000 -18.97100 29.77400 1.000 69.95956 192 PRO A C 1
ATOM 466 O O . PRO A 1 59 ? 15.35400 -19.32600 28.70500 1.000 60.57902 192 PRO A O 1
ATOM 470 N N . ALA A 1 60 ? 13.60200 -19.31000 30.15100 1.000 59.09214 193 ALA A N 1
ATOM 471 C CA . ALA A 1 60 ? 12.65800 -20.02700 29.29000 1.000 62.71426 193 ALA A CA 1
ATOM 472 C C . ALA A 1 60 ? 13.21200 -21.36600 28.81900 1.000 58.65685 193 ALA A C 1
ATOM 473 O O . ALA A 1 60 ? 12.90900 -21.81500 27.71400 1.000 61.35759 193 ALA A O 1
ATOM 475 N N . VAL A 1 61 ? 14.03400 -22.00900 29.64700 1.000 62.16343 194 VAL A N 1
ATOM 476 C CA . VAL A 1 61 ? 14.62000 -23.31400 29.34000 1.000 68.20264 194 VAL A CA 1
ATOM 477 C C . VAL A 1 61 ? 14.41200 -24.23000 30.54000 1.000 68.86512 194 VAL A C 1
ATOM 478 O O . VAL A 1 61 ? 14.89600 -23.93000 31.63900 1.000 74.81956 194 VAL A O 1
ATOM 482 N N . ARG A 1 62 ? 13.67700 -25.32900 30.33900 1.000 69.67130 195 ARG A N 1
ATOM 483 C CA . ARG A 1 62 ? 13.53600 -26.39100 31.33400 1.000 76.65118 195 ARG A CA 1
ATOM 484 C C . ARG A 1 62 ? 14.40800 -27.59100 30.96600 1.000 68.64557 195 ARG A C 1
ATOM 485 O O . ARG A 1 62 ? 14.58800 -27.91200 29.79200 1.000 63.46321 195 ARG A O 1
ATOM 493 N N . VAL A 1 63 ? 14.92700 -28.27400 31.98200 1.000 70.75628 196 VAL A N 1
ATOM 494 C CA . VAL A 1 63 ? 15.81300 -29.41300 31.78200 1.000 69.65438 196 VAL A CA 1
ATOM 495 C C . VAL A 1 63 ? 15.38500 -30.55200 32.70400 1.000 64.76904 196 VAL A C 1
ATOM 496 O O . VAL A 1 63 ? 15.39300 -30.39600 33.93000 1.000 56.07936 196 VAL A O 1
ATOM 500 N N . ASP A 1 64 ? 15.04300 -31.69900 32.12000 1.000 70.21030 197 ASP A N 1
ATOM 501 C CA . ASP A 1 64 ? 14.75200 -32.93000 32.85000 1.000 63.29398 197 ASP A CA 1
ATOM 502 C C . ASP A 1 64 ? 15.83500 -33.95600 32.56200 1.000 58.14360 197 ASP A C 1
ATOM 503 O O . ASP A 1 64 ? 16.32300 -34.04200 31.43100 1.000 67.40122 197 ASP A O 1
ATOM 508 N N . PHE A 1 65 ? 16.22100 -34.72000 33.58600 1.000 63.16389 198 PHE A N 1
ATOM 509 C CA . PHE A 1 65 ? 17.24400 -35.75500 33.45800 1.000 56.75342 198 PHE A CA 1
ATOM 510 C C . PHE A 1 65 ? 16.62400 -37.13700 33.59900 1.000 53.68621 198 PHE A C 1
ATOM 511 O O . PHE A 1 65 ? 15.70600 -37.33800 34.40200 1.000 60.53948 198 PHE A O 1
ATOM 519 N N . TYR A 1 66 ? 17.10000 -38.09300 32.80000 1.000 66.78888 199 TYR A N 1
ATOM 520 C CA . TYR A 1 66 ? 16.60400 -39.45700 32.91000 1.000 58.53431 199 TYR A CA 1
ATOM 521 C C . TYR A 1 66 ? 17.82400 -40.35100 33.04300 1.000 66.13640 199 TYR A C 1
ATOM 522 O O . TYR A 1 66 ? 18.78200 -40.22900 32.26300 1.000 63.02927 199 TYR A O 1
ATOM 531 N N . ASN A 1 67 ? 17.82600 -41.19500 34.07700 1.000 59.95481 200 ASN A N 1
ATOM 532 C CA . ASN A 1 67 ? 19.03200 -41.96100 34.37100 1.000 63.60057 200 ASN A CA 1
ATOM 533 C C . ASN A 1 67 ? 19.22500 -43.02600 33.29800 1.000 70.27412 200 ASN A C 1
ATOM 534 O O . ASN A 1 67 ? 18.48700 -44.01500 33.24400 1.000 70.91106 200 ASN A O 1
ATOM 539 N N . ALA A 1 68 ? 20.26800 -42.86000 32.48600 1.000 79.79989 201 ALA A N 1
ATOM 540 C CA . ALA A 1 68 ? 20.49900 -43.77600 31.38000 1.000 61.15589 201 ALA A CA 1
ATOM 541 C C . ALA A 1 68 ? 21.00900 -45.11900 31.86500 1.000 64.45783 201 ALA A C 1
ATOM 542 O O . ALA A 1 68 ? 20.75900 -46.14500 31.22200 1.000 73.50502 201 ALA A O 1
ATOM 544 N N . ASP A 1 69 ? 21.72800 -45.13700 32.98600 1.000 73.14738 202 ASP A N 1
ATOM 545 C CA . ASP A 1 69 ? 22.28700 -46.39000 33.47900 1.000 71.08057 202 ASP A CA 1
ATOM 546 C C . ASP A 1 69 ? 21.17300 -47.37300 33.81300 1.000 66.82189 202 ASP A C 1
ATOM 547 O O . ASP A 1 69 ? 21.21000 -48.53700 33.38800 1.000 76.84735 202 ASP A O 1
ATOM 552 N N . GLU A 1 70 ? 20.12000 -46.89000 34.48000 1.000 65.76842 203 GLU A N 1
ATOM 553 C CA . GLU A 1 70 ? 18.93600 -47.69300 34.76400 1.000 63.99911 203 GLU A CA 1
ATOM 554 C C . GLU A 1 70 ? 18.18400 -48.11700 33.51000 1.000 57.05236 203 GLU A C 1
ATOM 555 O O . GLU A 1 70 ? 17.19300 -48.83900 33.62500 1.000 82.36419 203 GLU A O 1
ATOM 561 N N . LEU A 1 71 ? 18.61600 -47.70300 32.32500 1.000 63.35697 204 LEU A N 1
ATOM 562 C CA . LEU A 1 71 ? 18.00900 -48.15400 31.07800 1.000 65.73034 204 LEU A CA 1
ATOM 563 C C . LEU A 1 71 ? 18.84200 -49.18100 30.32700 1.000 57.88884 204 LEU A C 1
ATOM 564 O O . LEU A 1 71 ? 18.37600 -49.68700 29.30200 1.000 61.73307 204 LEU A O 1
ATOM 569 N N . LYS A 1 72 ? 20.06200 -49.49000 30.78300 1.000 59.73506 205 LYS A N 1
ATOM 570 C CA . LYS A 1 72 ? 20.92000 -50.37500 29.99200 1.000 58.82655 205 LYS A CA 1
ATOM 571 C C . LYS A 1 72 ? 20.27600 -51.73600 29.73800 1.000 65.69636 205 LYS A C 1
ATOM 572 O O . LYS A 1 72 ? 20.38500 -52.27700 28.63100 1.000 63.81586 205 LYS A O 1
ATOM 578 N N . SER A 1 73 ? 19.57200 -52.29000 30.73100 1.000 81.81957 206 SER A N 1
ATOM 579 C CA . SER A 1 73 ? 18.94000 -53.59800 30.57900 1.000 71.16471 206 SER A CA 1
ATOM 580 C C . SER A 1 73 ? 17.86900 -53.61900 29.49000 1.000 64.96461 206 SER A C 1
ATOM 581 O O . SER A 1 73 ? 17.41500 -54.70600 29.11100 1.000 67.74717 206 SER A O 1
ATOM 584 N N . GLU A 1 74 ? 17.45600 -52.46000 28.97100 1.000 64.99154 207 GLU A N 1
ATOM 585 C CA . GLU A 1 74 ? 16.46800 -52.44500 27.90200 1.000 66.59518 207 GLU A CA 1
ATOM 586 C C . GLU A 1 74 ? 17.07100 -52.84100 26.56500 1.000 69.54343 207 GLU A C 1
ATOM 587 O O . GLU A 1 74 ? 16.34000 -53.31400 25.68800 1.000 72.14316 207 GLU A O 1
ATOM 593 N N . VAL A 1 75 ? 18.38500 -52.67200 26.40000 1.000 64.16774 208 VAL A N 1
ATOM 594 C CA . VAL A 1 75 ? 19.03700 -52.81900 25.10500 1.000 68.13757 208 VAL A CA 1
ATOM 595 C C . VAL A 1 75 ? 20.32300 -53.62900 25.17500 1.000 69.19759 208 VAL A C 1
ATOM 596 O O . VAL A 1 75 ? 20.93500 -53.88100 24.13800 1.000 69.82819 208 VAL A O 1
ATOM 600 N N . SER A 1 76 ? 20.75300 -54.05800 26.36200 1.000 57.52713 209 SER A N 1
ATOM 601 C CA . SER A 1 76 ? 22.04700 -54.71500 26.46600 1.000 57.33353 209 SER A CA 1
ATOM 602 C C . SER A 1 76 ? 22.05200 -56.07700 25.77900 1.000 70.94609 209 SER A C 1
ATOM 603 O O . SER A 1 76 ? 23.12500 -56.62900 25.51300 1.000 66.77713 209 SER A O 1
ATOM 606 N N . TRP A 1 77 ? 20.87500 -56.62600 25.47600 1.000 66.38269 210 TRP A N 1
ATOM 607 C CA . TRP A 1 77 ? 20.79200 -57.88100 24.74700 1.000 66.01123 210 TRP A CA 1
ATOM 608 C C . TRP A 1 77 ? 21.21900 -57.73100 23.29400 1.000 76.03892 210 TRP A C 1
ATOM 609 O O . TRP A 1 77 ? 21.49400 -58.73700 22.63500 1.000 92.52669 210 TRP A O 1
ATOM 620 N N . ILE A 1 78 ? 21.26600 -56.50600 22.78500 1.000 83.35588 211 ILE A N 1
ATOM 621 C CA . ILE A 1 78 ? 21.70000 -56.24600 21.40900 1.000 78.19845 211 ILE A CA 1
ATOM 622 C C . ILE A 1 78 ? 23.19600 -56.01700 21.43700 1.000 84.94175 211 ILE A C 1
ATOM 623 O O . ILE A 1 78 ? 23.65500 -54.95300 21.89600 1.000 87.80457 211 ILE A O 1
ATOM 628 N N . PRO A 1 79 ? 24.01200 -56.94600 20.92700 1.000 88.44603 212 PRO A N 1
ATOM 629 C CA . PRO A 1 79 ? 25.46400 -56.76900 20.98400 1.000 93.18113 212 PRO A CA 1
ATOM 630 C C . PRO A 1 79 ? 25.94700 -55.74800 19.96700 1.000 88.81328 212 PRO A C 1
ATOM 631 O O . PRO A 1 79 ? 25.41500 -55.63700 18.85900 1.000 93.84367 212 PRO A O 1
ATOM 635 N N . ASN A 1 80 ? 26.96400 -54.99800 20.36200 1.000 91.01290 213 ASN A N 1
ATOM 636 C CA . ASN A 1 80 ? 27.55400 -53.97300 19.52100 1.000 109.09573 213 ASN A CA 1
ATOM 637 C C . ASN A 1 80 ? 29.05800 -54.14900 19.54000 1.000 116.99660 213 ASN A C 1
ATOM 638 O O . ASN A 1 80 ? 29.62300 -54.58600 20.55000 1.000 118.65180 213 ASN A O 1
ATOM 643 N N . LYS A 1 81 ? 29.71800 -53.76200 18.44500 1.000 113.04984 214 LYS A N 1
ATOM 644 C CA . LYS A 1 81 ? 31.17000 -53.78800 18.51500 1.000 122.76438 214 LYS A CA 1
ATOM 645 C C . LYS A 1 81 ? 31.68100 -52.71700 19.48900 1.000 125.86018 214 LYS A C 1
ATOM 646 O O . LYS A 1 81 ? 32.73800 -52.91800 20.09900 1.000 127.12276 214 LYS A O 1
ATOM 652 N N . HIS A 1 82 ? 30.96800 -51.58000 19.67800 1.000 136.12330 215 HIS A N 1
ATOM 653 C CA . HIS A 1 82 ? 31.40000 -50.58700 20.66900 1.000 123.39246 215 HIS A CA 1
ATOM 654 C C . HIS A 1 82 ? 30.42300 -50.59800 21.84100 1.000 115.13806 215 HIS A C 1
ATOM 655 O O . HIS A 1 82 ? 29.20000 -50.51800 21.64300 1.000 120.57768 215 HIS A O 1
ATOM 662 N N . TYR A 1 83 ? 30.97000 -50.68700 23.05300 1.000 110.26698 216 TYR A N 1
ATOM 663 C CA . TYR A 1 83 ? 30.13300 -50.61000 24.23600 1.000 112.35687 216 TYR A CA 1
ATOM 664 C C . TYR A 1 83 ? 29.35000 -49.30600 24.23900 1.000 105.33429 216 TYR A C 1
ATOM 665 O O . TYR A 1 83 ? 28.16600 -49.28500 24.59100 1.000 94.17631 216 TYR A O 1
ATOM 674 N N . SER A 1 84 ? 29.99600 -48.20500 23.82800 1.000 102.10252 217 SER A N 1
ATOM 675 C CA . SER A 1 84 ? 29.32900 -46.90200 23.73600 1.000 91.38416 217 SER A CA 1
ATOM 676 C C . SER A 1 84 ? 28.04100 -46.95700 22.91500 1.000 92.71569 217 SER A C 1
ATOM 677 O O . SER A 1 84 ? 27.11100 -46.15600 23.13600 1.000 72.56284 217 SER A O 1
ATOM 680 N N . GLY A 1 85 ? 27.96000 -47.91300 21.98200 1.000 91.80950 218 GLY A N 1
ATOM 681 C CA . GLY A 1 85 ? 26.76800 -48.05800 21.16700 1.000 80.52286 218 GLY A CA 1
ATOM 682 C C . GLY A 1 85 ? 25.51400 -48.24300 21.98700 1.000 81.91110 218 GLY A C 1
ATOM 683 O O . GLY A 1 85 ? 24.42200 -47.85700 21.55300 1.000 66.81811 218 GLY A O 1
ATOM 684 N N . ILE A 1 86 ? 25.66100 -48.79800 23.19700 1.000 82.88542 219 ILE A N 1
ATOM 685 C CA . ILE A 1 86 ? 24.51000 -49.06200 24.05500 1.000 67.34516 219 ILE A CA 1
ATOM 686 C C . ILE A 1 86 ? 23.71000 -47.78500 24.25800 1.000 74.60316 219 ILE A C 1
ATOM 687 O O . ILE A 1 86 ? 22.47400 -47.78800 24.15100 1.000 77.68207 219 ILE A O 1
ATOM 692 N N . TYR A 1 87 ? 24.40400 -46.65300 24.44300 1.000 66.27290 220 TYR A N 1
ATOM 693 C CA . TYR A 1 87 ? 23.68300 -45.40500 24.66900 1.000 70.83208 220 TYR A CA 1
ATOM 694 C C . TYR A 1 87 ? 22.90200 -44.99600 23.43000 1.000 66.22375 220 TYR A C 1
ATOM 695 O O . TYR A 1 87 ? 21.74500 -44.56600 23.53700 1.000 58.97478 220 TYR A O 1
ATOM 704 N N . GLY A 1 88 ? 23.49100 -45.19700 22.24500 1.000 57.00542 221 GLY A N 1
ATOM 705 C CA . GLY A 1 88 ? 22.73500 -45.01800 21.01600 1.000 54.30943 221 GLY A CA 1
ATOM 706 C C . GLY A 1 88 ? 21.45800 -45.83100 20.99900 1.000 68.88579 221 GLY A C 1
ATOM 707 O O . GLY A 1 88 ? 20.37600 -45.30500 20.72200 1.000 73.45490 221 GLY A O 1
ATOM 708 N N . LEU A 1 89 ? 21.54900 -47.11600 21.36900 1.000 69.38077 222 LEU A N 1
ATOM 709 C CA . LEU A 1 89 ? 20.37300 -47.98000 21.32300 1.000 60.74197 222 LEU A CA 1
ATOM 710 C C . LEU A 1 89 ? 19.21500 -47.40400 22.11800 1.000 72.57428 222 LEU A C 1
ATOM 711 O O . LEU A 1 89 ? 18.04600 -47.72800 21.83900 1.000 62.01624 222 LEU A O 1
ATOM 716 N N . MET A 1 90 ? 19.51500 -46.55000 23.10000 1.000 62.96478 223 MET A N 1
ATOM 717 C CA . MET A 1 90 ? 18.47800 -46.07000 23.99700 1.000 55.44620 223 MET A CA 1
ATOM 718 C C . MET A 1 90 ? 17.46500 -45.17900 23.29500 1.000 54.69831 223 MET A C 1
ATOM 719 O O . MET A 1 90 ? 16.35000 -45.01000 23.80500 1.000 62.58497 223 MET A O 1
ATOM 724 N N . LYS A 1 91 ? 17.79900 -44.63300 22.12300 1.000 62.70133 224 LYS A N 1
ATOM 725 C CA . LYS A 1 91 ? 16.78200 -43.88000 21.39400 1.000 66.00866 224 LYS A CA 1
ATOM 726 C C . LYS A 1 91 ? 15.55000 -44.74200 21.16000 1.000 71.44889 224 LYS A C 1
ATOM 727 O O . LYS A 1 91 ? 14.40400 -44.26900 21.25400 1.000 60.79336 224 LYS A O 1
ATOM 733 N N . LEU A 1 92 ? 15.77600 -46.03700 20.92700 1.000 73.04250 225 LEU A N 1
ATOM 734 C CA . LEU A 1 92 ? 14.68500 -46.94700 20.61500 1.000 63.33268 225 LEU A CA 1
ATOM 735 C C . LEU A 1 92 ? 13.62700 -46.96700 21.70900 1.000 72.76529 225 LEU A C 1
ATOM 736 O O . LEU A 1 92 ? 12.46500 -47.27500 21.42700 1.000 85.13397 225 LEU A O 1
ATOM 741 N N . VAL A 1 93 ? 13.98900 -46.63000 22.94900 1.000 67.30286 226 VAL A N 1
ATOM 742 C CA . VAL A 1 93 ? 13.06000 -46.80100 24.06100 1.000 71.31356 226 VAL A CA 1
ATOM 743 C C . VAL A 1 93 ? 12.50700 -45.46500 24.55500 1.000 71.60785 226 VAL A C 1
ATOM 744 O O . VAL A 1 93 ? 11.92100 -45.40600 25.64200 1.000 72.80495 226 VAL A O 1
ATOM 748 N N . LEU A 1 94 ? 12.65000 -44.38900 23.77200 1.000 63.66009 227 LEU A N 1
ATOM 749 C CA . LEU A 1 94 ? 12.15000 -43.10100 24.25900 1.000 66.35125 227 LEU A CA 1
ATOM 750 C C . LEU A 1 94 ? 10.65400 -43.14000 24.55200 1.000 73.55149 227 LEU A C 1
ATOM 751 O O . LEU A 1 94 ? 10.20800 -42.56700 25.55400 1.000 83.58319 227 LEU A O 1
ATOM 756 N N . THR A 1 95 ? 9.86000 -43.80400 23.69800 1.000 79.69580 228 THR A N 1
ATOM 757 C CA . THR A 1 95 ? 8.41500 -43.83900 23.92800 1.000 84.46143 228 THR A CA 1
ATOM 758 C C . THR A 1 95 ? 8.08700 -44.33700 25.32300 1.000 76.97227 228 THR A C 1
ATOM 759 O O . THR A 1 95 ? 7.04000 -43.98600 25.87700 1.000 83.49680 228 THR A O 1
ATOM 763 N N . LYS A 1 96 ? 8.96000 -45.17000 25.89600 1.000 78.57591 229 LYS A N 1
ATOM 764 C CA . LYS A 1 96 ? 8.74600 -45.66100 27.25000 1.000 76.02853 229 LYS A CA 1
ATOM 765 C C . LYS A 1 96 ? 9.25200 -44.66200 28.29200 1.000 73.38432 229 LYS A C 1
ATOM 766 O O . LYS A 1 96 ? 8.57400 -44.40500 29.29100 1.000 75.30838 229 LYS A O 1
ATOM 772 N N . THR A 1 97 ? 10.43300 -44.08000 28.06900 1.000 73.43062 230 THR A N 1
ATOM 773 C CA . THR A 1 97 ? 11.11600 -43.31500 29.11000 1.000 69.35466 230 THR A CA 1
ATOM 774 C C . THR A 1 97 ? 10.63700 -41.86900 29.20800 1.000 75.63731 230 THR A C 1
ATOM 775 O O . THR A 1 97 ? 10.62900 -41.29100 30.30400 1.000 77.27778 230 THR A O 1
ATOM 779 N N . LEU A 1 98 ? 10.24400 -41.26700 28.09400 1.000 70.57453 231 LEU A N 1
ATOM 780 C CA . LEU A 1 98 ? 9.71500 -39.92100 28.13600 1.000 63.49732 231 LEU A CA 1
ATOM 781 C C . LEU A 1 98 ? 8.32800 -39.90800 28.78500 1.000 68.31891 231 LEU A C 1
ATOM 782 O O . LEU A 1 98 ? 7.62200 -40.92200 28.79700 1.000 67.90359 231 LEU A O 1
ATOM 787 N N . PRO A 1 99 ? 7.92600 -38.76900 29.34700 1.000 69.92936 232 PRO A N 1
ATOM 788 C CA . PRO A 1 99 ? 6.65300 -38.71100 30.07200 1.000 66.51091 232 PRO A CA 1
ATOM 789 C C . PRO A 1 99 ? 5.45600 -39.01100 29.18500 1.000 73.08449 232 PRO A C 1
ATOM 790 O O . PRO A 1 99 ? 5.47700 -38.78900 27.97600 1.000 64.89507 232 PRO A O 1
ATOM 794 N N . ALA A 1 100 ? 4.39800 -39.52400 29.82200 1.000 79.41972 233 ALA A N 1
ATOM 795 C CA . ALA A 1 100 ? 3.21700 -39.95900 29.08600 1.000 78.66829 233 ALA A CA 1
ATOM 796 C C . ALA A 1 100 ? 2.50900 -38.79100 28.41800 1.000 81.07079 233 ALA A C 1
ATOM 797 O O . ALA A 1 100 ? 2.01900 -38.92100 27.29100 1.000 84.79776 233 ALA A O 1
ATOM 799 N N . ASN A 1 101 ? 2.47500 -37.63300 29.07700 1.000 92.31818 234 ASN A N 1
ATOM 800 C CA . ASN A 1 101 ? 1.81900 -36.46400 28.50200 1.000 92.81176 234 ASN A CA 1
ATOM 801 C C . ASN A 1 101 ? 2.52400 -35.93500 27.26000 1.000 82.84469 234 ASN A C 1
ATOM 802 O O . ASN A 1 101 ? 1.94700 -35.10400 26.55300 1.000 89.19419 234 ASN A O 1
ATOM 807 N N . LEU A 1 102 ? 3.72800 -36.40600 26.96000 1.000 73.12988 235 LEU A N 1
ATOM 808 C CA . LEU A 1 102 ? 4.53900 -35.81800 25.89900 1.000 74.42175 235 LEU A CA 1
ATOM 809 C C . LEU A 1 102 ? 4.14800 -36.40700 24.54900 1.000 81.52129 235 LEU A C 1
ATOM 810 O O . LEU A 1 102 ? 4.37800 -37.59300 24.27900 1.000 78.55003 235 LEU A O 1
ATOM 815 N N . GLU A 1 103 ? 3.59300 -35.56000 23.68400 1.000 93.80175 236 GLU A N 1
ATOM 816 C CA . GLU A 1 103 ? 3.05200 -36.01600 22.40700 1.000 95.31047 236 GLU A CA 1
ATOM 817 C C . GLU A 1 103 ? 4.13300 -36.15300 21.33800 1.000 86.52722 236 GLU A C 1
ATOM 818 O O . GLU A 1 103 ? 4.15900 -37.14700 20.60800 1.000 94.07048 236 GLU A O 1
ATOM 824 N N . ARG A 1 104 ? 5.02500 -35.16700 21.22200 1.000 85.05307 237 ARG A N 1
ATOM 825 C CA . ARG A 1 104 ? 6.02700 -35.14100 20.16400 1.000 83.84338 237 ARG A CA 1
ATOM 826 C C . ARG A 1 104 ? 7.35900 -34.59700 20.67500 1.000 76.14977 237 ARG A C 1
ATOM 827 O O . ARG A 1 104 ? 7.38800 -33.76100 21.58000 1.000 73.32576 237 ARG A O 1
ATOM 835 N N . VAL A 1 105 ? 8.47000 -35.09700 20.10100 1.000 72.51724 238 VAL A N 1
ATOM 836 C CA . VAL A 1 105 ? 9.81100 -34.58400 20.40800 1.000 72.88897 238 VAL A CA 1
ATOM 837 C C . VAL A 1 105 ? 10.71100 -34.59500 19.18100 1.000 66.24216 238 VAL A C 1
ATOM 838 O O . VAL A 1 105 ? 10.50200 -35.34200 18.22100 1.000 72.07753 238 VAL A O 1
ATOM 842 N N . ILE A 1 106 ? 11.75100 -33.76600 19.25500 1.000 60.09704 239 ILE A N 1
ATOM 843 C CA . ILE A 1 106 ? 12.87900 -33.80900 18.33800 1.000 57.91706 239 ILE A CA 1
ATOM 844 C C . ILE A 1 106 ? 14.03400 -34.47000 19.07300 1.000 57.56639 239 ILE A C 1
ATOM 845 O O . ILE A 1 106 ? 14.43300 -34.00600 20.14700 1.000 64.55819 239 ILE A O 1
ATOM 850 N N . VAL A 1 107 ? 14.57400 -35.54700 18.51100 1.000 53.89149 240 VAL A N 1
ATOM 851 C CA . VAL A 1 107 ? 15.72600 -36.24000 19.06800 1.000 55.28970 240 VAL A CA 1
ATOM 852 C C . VAL A 1 107 ? 16.96100 -35.77100 18.31700 1.000 58.35062 240 VAL A C 1
ATOM 853 O O . VAL A 1 107 ? 16.97800 -35.75900 17.07500 1.000 56.27040 240 VAL A O 1
ATOM 857 N N . LEU A 1 108 ? 18.00700 -35.43100 19.06600 1.000 55.23801 241 LEU A N 1
ATOM 858 C CA . LEU A 1 108 ? 19.25300 -34.96100 18.48000 1.000 59.11198 241 LEU A CA 1
ATOM 859 C C . LEU A 1 108 ? 20.42700 -35.72400 19.07300 1.000 64.00898 241 LEU A C 1
ATOM 860 O O . LEU A 1 108 ? 20.40800 -36.09200 20.25100 1.000 70.29552 241 LEU A O 1
ATOM 865 N N . ASP A 1 109 ? 21.46300 -35.92400 18.25900 1.000 62.54294 242 ASP A N 1
ATOM 866 C CA . ASP A 1 109 ? 22.73500 -36.44000 18.74500 1.000 59.95841 242 ASP A CA 1
ATOM 867 C C . ASP A 1 109 ? 23.59100 -35.29500 19.26400 1.000 69.66210 242 ASP A C 1
ATOM 868 O O . ASP A 1 109 ? 23.32300 -34.12500 19.00200 1.000 71.02629 242 ASP A O 1
ATOM 873 N N . THR A 1 110 ? 24.64300 -35.64300 20.00300 1.000 61.82433 243 THR A N 1
ATOM 874 C CA . THR A 1 110 ? 25.46200 -34.61500 20.63800 1.000 60.88201 243 THR A CA 1
ATOM 875 C C . THR A 1 110 ? 26.28400 -33.82400 19.62900 1.000 66.53002 243 THR A C 1
ATOM 876 O O . THR A 1 110 ? 26.63000 -32.66800 19.89800 1.000 85.35620 243 THR A O 1
ATOM 880 N N . ASP A 1 111 ? 26.60800 -34.41400 18.47300 1.000 66.50527 244 ASP A N 1
ATOM 881 C CA . ASP A 1 111 ? 27.45300 -33.76600 17.47000 1.000 74.05503 244 ASP A CA 1
ATOM 882 C C . ASP A 1 111 ? 26.65800 -32.98300 16.41100 1.000 67.77936 244 ASP A C 1
ATOM 883 O O . ASP A 1 111 ? 27.14000 -32.78500 15.29300 1.000 72.45338 244 ASP A O 1
ATOM 888 N N . ILE A 1 112 ? 25.46900 -32.50800 16.75600 1.000 66.81741 245 ILE A N 1
ATOM 889 C CA . ILE A 1 112 ? 24.62300 -31.69000 15.89300 1.000 66.73688 245 ILE A CA 1
ATOM 890 C C . ILE A 1 112 ? 24.77000 -30.20400 16.22900 1.000 64.42632 245 ILE A C 1
ATOM 891 O O . ILE A 1 112 ? 24.85300 -29.82300 17.40500 1.000 77.26173 245 ILE A O 1
ATOM 896 N N . THR A 1 113 ? 24.78500 -29.36300 15.19500 1.000 62.00700 246 THR A N 1
ATOM 897 C CA . THR A 1 113 ? 24.81500 -27.90800 15.32400 1.000 67.57557 246 THR A CA 1
ATOM 898 C C . THR A 1 113 ? 23.61900 -27.31500 14.59400 1.000 82.99332 246 THR A C 1
ATOM 899 O O . THR A 1 113 ? 23.35000 -27.68100 13.44000 1.000 77.48884 246 THR A O 1
ATOM 903 N N . PHE A 1 114 ? 22.90400 -26.39400 15.23900 1.000 64.98434 247 PHE A N 1
ATOM 904 C CA . PHE A 1 114 ? 21.84600 -25.69800 14.51400 1.000 87.32668 247 PHE A CA 1
ATOM 905 C C . PHE A 1 114 ? 22.33300 -24.42700 13.83400 1.000 78.26470 247 PHE A C 1
ATOM 906 O O . PHE A 1 114 ? 23.18300 -23.70000 14.35700 1.000 89.37477 247 PHE A O 1
ATOM 914 N N . ALA A 1 115 ? 21.77100 -24.17100 12.65400 1.000 69.90882 248 ALA A N 1
ATOM 915 C CA . ALA A 1 115 ? 22.00400 -22.93900 11.92600 1.000 89.92262 248 ALA A CA 1
ATOM 916 C C . ALA A 1 115 ? 20.75500 -22.07800 11.79600 1.000 88.85378 248 ALA A C 1
ATOM 917 O O . ALA A 1 115 ? 20.85200 -20.96500 11.26700 1.000 72.59466 248 ALA A O 1
ATOM 919 N N . THR A 1 116 ? 19.58600 -22.55700 12.24600 1.000 74.06743 249 THR A N 1
ATOM 920 C CA . THR A 1 116 ? 18.36300 -21.76100 12.18800 1.000 83.87723 249 THR A CA 1
ATOM 921 C C . THR A 1 116 ? 17.54000 -21.93700 13.45500 1.000 70.83840 249 THR A C 1
ATOM 922 O O . THR A 1 116 ? 17.92500 -22.64400 14.39000 1.000 71.95012 249 THR A O 1
ATOM 926 N N . ASP A 1 117 ? 16.37800 -21.28300 13.44100 1.000 77.58702 250 ASP A N 1
ATOM 927 C CA . ASP A 1 117 ? 15.37600 -21.42200 14.48500 1.000 75.08902 250 ASP A CA 1
ATOM 928 C C . ASP A 1 117 ? 14.85600 -22.85000 14.48800 1.000 84.38831 250 ASP A C 1
ATOM 929 O O . ASP A 1 117 ? 14.43900 -23.36800 13.44500 1.000 91.33361 250 ASP A O 1
ATOM 934 N N . ILE A 1 118 ? 14.83300 -23.47000 15.67300 1.000 64.30050 251 ILE A N 1
ATOM 935 C CA . ILE A 1 118 ? 14.40700 -24.85900 15.76000 1.000 63.25140 251 ILE A CA 1
ATOM 936 C C . ILE A 1 118 ? 12.90400 -25.00300 15.55500 1.000 70.81385 251 ILE A C 1
ATOM 937 O O . ILE A 1 118 ? 12.41200 -26.10700 15.27100 1.000 84.40489 251 ILE A O 1
ATOM 942 N N . ALA A 1 119 ? 12.16000 -23.90200 15.65800 1.000 79.89492 252 ALA A N 1
ATOM 943 C CA . ALA A 1 119 ? 10.72300 -23.95600 15.44000 1.000 64.97842 252 ALA A CA 1
ATOM 944 C C . ALA A 1 119 ? 10.38000 -24.34400 14.01100 1.000 69.16981 252 ALA A C 1
ATOM 945 O O . ALA A 1 119 ? 9.28500 -24.85300 13.77700 1.000 82.51048 252 ALA A O 1
ATOM 947 N N . GLU A 1 120 ? 11.28200 -24.12700 13.04900 1.000 72.50074 253 GLU A N 1
ATOM 948 C CA . GLU A 1 120 ? 11.00600 -24.56400 11.68000 1.000 74.02857 253 GLU A CA 1
ATOM 949 C C . GLU A 1 120 ? 10.93500 -26.09100 11.60100 1.000 73.07981 253 GLU A C 1
ATOM 950 O O . GLU A 1 120 ? 9.95200 -26.67100 11.10200 1.000 81.40137 253 GLU A O 1
ATOM 956 N N . LEU A 1 121 ? 11.96700 -26.75900 12.11500 1.000 79.71356 254 LEU A N 1
ATOM 957 C CA . LEU A 1 121 ? 11.94000 -28.21200 12.18700 1.000 83.50869 254 LEU A CA 1
ATOM 958 C C . LEU A 1 121 ? 10.75700 -28.69300 13.01200 1.000 72.27425 254 LEU A C 1
ATOM 959 O O . LEU A 1 121 ? 10.06000 -29.63600 12.61800 1.000 68.62584 254 LEU A O 1
ATOM 964 N N . TRP A 1 122 ? 10.49100 -28.02900 14.13800 1.000 70.77221 255 TRP A N 1
ATOM 965 C CA . TRP A 1 122 ? 9.34400 -28.40300 14.96000 1.000 73.47074 255 TRP A CA 1
ATOM 966 C C . TRP A 1 122 ? 8.04100 -28.30300 14.17200 1.000 71.63167 255 TRP A C 1
ATOM 967 O O . TRP A 1 122 ? 7.14400 -29.14000 14.32700 1.000 74.13570 255 TRP A O 1
ATOM 978 N N . ALA A 1 123 ? 7.92400 -27.29500 13.30600 1.000 69.80474 256 ALA A N 1
ATOM 979 C CA . ALA A 1 123 ? 6.71300 -27.14700 12.50900 1.000 77.17994 256 ALA A CA 1
ATOM 980 C C . ALA A 1 123 ? 6.59600 -28.24700 11.47000 1.000 75.13975 256 ALA A C 1
ATOM 981 O O . ALA A 1 123 ? 5.48100 -28.58200 11.05100 1.000 80.77989 256 ALA A O 1
ATOM 983 N N . VAL A 1 124 ? 7.72600 -28.80900 11.03700 1.000 71.27416 257 VAL A N 1
ATOM 984 C CA . VAL A 1 124 ? 7.68000 -29.88300 10.03900 1.000 83.48533 257 VAL A CA 1
ATOM 985 C C . VAL A 1 124 ? 6.76700 -31.03500 10.48000 1.000 89.27265 257 VAL A C 1
ATOM 986 O O . VAL A 1 124 ? 6.21500 -31.75200 9.63200 1.000 91.19761 257 VAL A O 1
ATOM 990 N N . PHE A 1 125 ? 6.55600 -31.20000 11.79900 1.000 90.34174 258 PHE A N 1
ATOM 991 C CA . PHE A 1 125 ? 5.60600 -32.21300 12.28300 1.000 86.69783 258 PHE A CA 1
ATOM 992 C C . PHE A 1 125 ? 4.22300 -32.08800 11.65400 1.000 82.29510 258 PHE A C 1
ATOM 993 O O . PHE A 1 125 ? 3.51300 -33.08700 11.50400 1.000 77.78017 258 PHE A O 1
ATOM 1001 N N . HIS A 1 126 ? 3.80700 -30.87800 11.30600 1.000 95.03421 259 HIS A N 1
ATOM 1002 C CA . HIS A 1 126 ? 2.46600 -30.72100 10.77100 1.000 97.63401 259 HIS A CA 1
ATOM 1003 C C . HIS A 1 126 ? 2.33500 -31.33300 9.38700 1.000 94.91158 259 HIS A C 1
ATOM 1004 O O . HIS A 1 126 ? 1.21600 -31.63300 8.96000 1.000 93.85285 259 HIS A O 1
ATOM 1011 N N . LYS A 1 127 ? 3.43700 -31.51900 8.66900 1.000 88.13070 260 LYS A N 1
ATOM 1012 C CA . LYS A 1 127 ? 3.31800 -32.17000 7.37500 1.000 88.25660 260 LYS A CA 1
ATOM 1013 C C . LYS A 1 127 ? 3.22300 -33.69500 7.48200 1.000 95.87167 260 LYS A C 1
ATOM 1014 O O . LYS A 1 127 ? 2.99100 -34.35500 6.45900 1.000 98.13880 260 LYS A O 1
ATOM 1020 N N . PHE A 1 128 ? 3.32600 -34.28100 8.68200 1.000 86.56912 261 PHE A N 1
ATOM 1021 C CA . PHE A 1 128 ? 3.17700 -35.73100 8.76200 1.000 88.85432 261 PHE A CA 1
ATOM 1022 C C . PHE A 1 128 ? 1.75200 -36.14000 8.40200 1.000 96.98625 261 PHE A C 1
ATOM 1023 O O . PHE A 1 128 ? 0.79300 -35.38700 8.59400 1.000 92.98955 261 PHE A O 1
ATOM 1031 N N . LYS A 1 129 ? 1.62000 -37.37000 7.91200 1.000 105.42140 262 LYS A N 1
ATOM 1032 C CA . LYS A 1 129 ? 0.39400 -37.85200 7.29600 1.000 105.31648 262 LYS A CA 1
ATOM 1033 C C . LYS A 1 129 ? 0.13200 -39.29100 7.70700 1.000 103.52825 262 LYS A C 1
ATOM 1034 O O . LYS A 1 129 ? 1.05800 -40.10500 7.75100 1.000 102.04744 262 LYS A O 1
ATOM 1040 N N . GLY A 1 130 ? -1.12700 -39.59100 8.01800 1.000 102.38737 263 GLY A N 1
ATOM 1041 C CA . GLY A 1 130 ? -1.52800 -40.97600 8.20300 1.000 96.23958 263 GLY A CA 1
ATOM 1042 C C . GLY A 1 130 ? -0.68900 -41.69000 9.24200 1.000 106.38018 263 GLY A C 1
ATOM 1043 O O . GLY A 1 130 ? -0.49800 -41.20900 10.36500 1.000 109.32689 263 GLY A O 1
ATOM 1044 N N . GLN A 1 131 ? -0.17300 -42.85700 8.85000 1.000 98.65251 264 GLN A N 1
ATOM 1045 C CA . GLN A 1 131 ? 0.53800 -43.77300 9.73600 1.000 94.87605 264 GLN A CA 1
ATOM 1046 C C . GLN A 1 131 ? 2.01100 -43.39100 9.94000 1.000 106.20293 264 GLN A C 1
ATOM 1047 O O . GLN A 1 131 ? 2.73800 -44.12300 10.62000 1.000 96.22086 264 GLN A O 1
ATOM 1053 N N . GLN A 1 132 ? 2.45600 -42.26100 9.37800 1.000 99.60143 265 GLN A N 1
ATOM 1054 C CA . GLN A 1 132 ? 3.81000 -41.74500 9.58300 1.000 86.16470 265 GLN A CA 1
ATOM 1055 C C . GLN A 1 132 ? 4.01100 -41.25100 11.01400 1.000 93.13641 265 GLN A C 1
ATOM 1056 O O . GLN A 1 132 ? 3.17100 -40.52200 11.55200 1.000 99.59420 265 GLN A O 1
ATOM 1062 N N . VAL A 1 133 ? 5.12900 -41.64100 11.63300 1.000 86.85649 266 VAL A N 1
ATOM 1063 C CA . VAL A 1 133 ? 5.41400 -41.26800 13.02000 1.000 80.84202 266 VAL A CA 1
ATOM 1064 C C . VAL A 1 133 ? 6.89600 -40.95700 13.23500 1.000 73.09200 266 VAL A C 1
ATOM 1065 O O . VAL A 1 133 ? 7.28000 -40.41900 14.28100 1.000 78.86152 266 VAL A O 1
ATOM 1069 N N . LEU A 1 134 ? 7.73900 -41.33700 12.27300 1.000 79.26994 267 LEU A N 1
ATOM 1070 C CA . LEU A 1 134 ? 9.19200 -41.18400 12.34100 1.000 69.85134 267 LEU A CA 1
ATOM 1071 C C . LEU A 1 134 ? 9.65300 -40.21700 11.26200 1.000 79.53860 267 LEU A C 1
ATOM 1072 O O . LEU A 1 134 ? 9.36900 -40.42800 10.07900 1.000 90.23059 267 LEU A O 1
ATOM 1077 N N . GLY A 1 135 ? 10.39400 -39.18600 11.65300 1.000 73.67480 268 GLY A N 1
ATOM 1078 C CA . GLY A 1 135 ? 10.94300 -38.26300 10.67400 1.000 70.58041 268 GLY A CA 1
ATOM 1079 C C . GLY A 1 135 ? 12.45400 -38.30100 10.60900 1.000 74.80627 268 GLY A C 1
ATOM 1080 O O . GLY A 1 135 ? 13.10600 -37.99800 11.61500 1.000 70.25136 268 GLY A O 1
ATOM 1081 N N . LEU A 1 136 ? 13.02300 -38.65700 9.45000 1.000 68.53942 269 LEU A N 1
ATOM 1082 C CA . LEU A 1 136 ? 14.46500 -38.83400 9.32800 1.000 74.69066 269 LEU A CA 1
ATOM 1083 C C . LEU A 1 136 ? 14.97800 -38.31600 7.98200 1.000 79.30895 269 LEU A C 1
ATOM 1084 O O . LEU A 1 136 ? 14.24000 -38.22700 6.99400 1.000 72.36131 269 LEU A O 1
ATOM 1089 N N . VAL A 1 137 ? 16.26800 -37.95300 7.96200 1.000 72.67024 270 VAL A N 1
ATOM 1090 C CA . VAL A 1 137 ? 16.96400 -37.53700 6.74500 1.000 81.82385 270 VAL A CA 1
ATOM 1091 C C . VAL A 1 137 ? 17.74300 -38.72500 6.19400 1.000 74.39326 270 VAL A C 1
ATOM 1092 O O . VAL A 1 137 ? 18.35900 -39.47900 6.95600 1.000 76.84408 270 VAL A O 1
ATOM 1096 N N . GLU A 1 138 ? 17.72700 -38.88800 4.87000 1.000 81.38737 271 GLU A N 1
ATOM 1097 C CA . GLU A 1 138 ? 18.47100 -39.96700 4.22600 1.000 83.20615 271 GLU A CA 1
ATOM 1098 C C . GLU A 1 138 ? 19.93300 -39.98000 4.65700 1.000 80.54230 271 GLU A C 1
ATOM 1099 O O . GLU A 1 138 ? 20.53800 -38.93900 4.92500 1.000 81.12676 271 GLU A O 1
ATOM 1105 N N . ASN A 1 139 ? 20.48900 -41.18900 4.73900 1.000 83.38603 272 ASN A N 1
ATOM 1106 C CA . ASN A 1 139 ? 21.88800 -41.41200 5.10100 1.000 79.65718 272 ASN A CA 1
ATOM 1107 C C . ASN A 1 139 ? 22.78000 -41.06100 3.91400 1.000 82.28121 272 ASN A C 1
ATOM 1108 O O . ASN A 1 139 ? 22.74700 -41.75200 2.89000 1.000 91.80839 272 ASN A O 1
ATOM 1113 N N . GLN A 1 140 ? 23.59100 -40.00300 4.04400 1.000 83.52030 273 GLN A N 1
ATOM 1114 C CA . GLN A 1 140 ? 24.37400 -39.49000 2.91900 1.000 93.01610 273 GLN A CA 1
ATOM 1115 C C . GLN A 1 140 ? 25.62500 -40.31000 2.60600 1.000 94.18496 273 GLN A C 1
ATOM 1116 O O . GLN A 1 140 ? 26.20600 -40.12400 1.53000 1.000 98.06881 273 GLN A O 1
ATOM 1122 N N . SER A 1 141 ? 26.05000 -41.20900 3.49200 1.000 87.10338 274 SER A N 1
ATOM 1123 C CA . SER A 1 141 ? 27.11500 -42.13800 3.14300 1.000 91.33482 274 SER A CA 1
ATOM 1124 C C . SER A 1 141 ? 26.53500 -43.31600 2.37100 1.000 90.71651 274 SER A C 1
ATOM 1125 O O . SER A 1 141 ? 25.32900 -43.57700 2.39800 1.000 95.31948 274 SER A O 1
ATOM 1128 N N . ASP A 1 142 ? 27.40800 -44.02700 1.66500 1.000 85.65446 275 ASP A N 1
ATOM 1129 C CA . ASP A 1 142 ? 26.98300 -45.21000 0.93100 1.000 94.73030 275 ASP A CA 1
ATOM 1130 C C . ASP A 1 142 ? 27.11500 -46.48700 1.75600 1.000 92.02137 275 ASP A C 1
ATOM 1131 O O . ASP A 1 142 ? 27.25700 -47.57600 1.18200 1.000 89.81358 275 ASP A O 1
ATOM 1136 N N . TRP A 1 143 ? 27.03400 -46.38500 3.08800 1.000 85.10377 276 TRP A N 1
ATOM 1137 C CA . TRP A 1 143 ? 27.29300 -47.53700 3.95000 1.000 83.10668 276 TRP A CA 1
ATOM 1138 C C . TRP A 1 143 ? 26.32700 -48.68100 3.66700 1.000 88.21133 276 TRP A C 1
ATOM 1139 O O . TRP A 1 143 ? 26.74100 -49.84100 3.55600 1.000 90.33610 276 TRP A O 1
ATOM 1150 N N . TYR A 1 144 ? 25.03300 -48.38100 3.56700 1.000 90.61866 277 TYR A N 1
ATOM 1151 C CA . TYR A 1 144 ? 24.03800 -49.42300 3.34600 1.000 85.19270 277 TYR A CA 1
ATOM 1152 C C . TYR A 1 144 ? 23.92500 -49.85500 1.89000 1.000 84.55366 277 TYR A C 1
ATOM 1153 O O . TYR A 1 144 ? 23.19800 -50.81400 1.60700 1.000 85.60860 277 TYR A O 1
ATOM 1162 N N . LEU A 1 145 ? 24.61300 -49.18800 0.96600 1.000 88.74440 278 LEU A N 1
ATOM 1163 C CA . LEU A 1 145 ? 24.53400 -49.54600 -0.44100 1.000 83.73727 278 LEU A CA 1
ATOM 1164 C C . LEU A 1 145 ? 25.64200 -50.48200 -0.88300 1.000 95.28337 278 LEU A C 1
ATOM 1165 O O . LEU A 1 145 ? 25.66500 -50.87400 -2.05500 1.000 106.40632 278 LEU A O 1
ATOM 1170 N N . GLY A 1 146 ? 26.56700 -50.84800 -0.00600 1.000 88.63980 279 GLY A N 1
ATOM 1171 C CA . GLY A 1 146 ? 27.62200 -51.71700 -0.48700 1.000 99.92053 279 GLY A CA 1
ATOM 1172 C C . GLY A 1 146 ? 28.55800 -52.14800 0.61300 1.000 99.32372 279 GLY A C 1
ATOM 1173 O O . GLY A 1 146 ? 28.38600 -51.80700 1.79000 1.000 108.84386 279 GLY A O 1
ATOM 1174 N N . ASN A 1 147 ? 29.56400 -52.91000 0.19200 1.000 108.89502 280 ASN A N 1
ATOM 1175 C CA . ASN A 1 147 ? 30.61500 -53.37600 1.08100 1.000 119.96999 280 ASN A CA 1
ATOM 1176 C C . ASN A 1 147 ? 31.63400 -52.25800 1.26400 1.000 113.87451 280 ASN A C 1
ATOM 1177 O O . ASN A 1 147 ? 32.25100 -51.81000 0.29200 1.000 103.05195 280 ASN A O 1
ATOM 1182 N N . LEU A 1 148 ? 31.80600 -51.80300 2.50000 1.000 126.95753 281 LEU A N 1
ATOM 1183 C CA . LEU A 1 148 ? 32.77500 -50.75100 2.80100 1.000 131.22932 281 LEU A CA 1
ATOM 1184 C C . LEU A 1 148 ? 33.87100 -51.26300 3.73200 1.000 123.46215 281 LEU A C 1
ATOM 1185 O O . LEU A 1 148 ? 34.07200 -50.72600 4.82300 1.000 120.27480 281 LEU A O 1
ATOM 1190 N N . PRO A 1 154 ? 26.91600 -54.98300 6.41100 1.000 126.24133 287 PRO A N 1
ATOM 1191 C CA . PRO A 1 154 ? 25.81500 -54.03400 6.19500 1.000 116.33611 287 PRO A CA 1
ATOM 1192 C C . PRO A 1 154 ? 24.44200 -54.62600 6.53300 1.000 117.54636 287 PRO A C 1
ATOM 1193 O O . PRO A 1 154 ? 24.05200 -55.66400 5.98800 1.000 125.41780 287 PRO A O 1
ATOM 1197 N N . TRP A 1 155 ? 23.73500 -53.96800 7.44700 1.000 106.23879 288 TRP A N 1
ATOM 1198 C CA . TRP A 1 155 ? 22.39800 -54.34400 7.88700 1.000 102.64975 288 TRP A CA 1
ATOM 1199 C C . TRP A 1 155 ? 21.35300 -54.01300 6.82800 1.000 92.37192 288 TRP A C 1
ATOM 1200 O O . TRP A 1 155 ? 21.57100 -53.15000 5.97500 1.000 83.90536 288 TRP A O 1
ATOM 1211 N N . PRO A 1 156 ? 20.21200 -54.70200 6.84600 1.000 97.70754 289 PRO A N 1
ATOM 1212 C CA . PRO A 1 156 ? 19.16600 -54.38800 5.86700 1.000 100.58580 289 PRO A CA 1
ATOM 1213 C C . PRO A 1 156 ? 18.70100 -52.95000 6.03100 1.000 99.36221 289 PRO A C 1
ATOM 1214 O O . PRO A 1 156 ? 18.62600 -52.42600 7.14600 1.000 99.90804 289 PRO A O 1
ATOM 1218 N N . ALA A 1 157 ? 18.40500 -52.30900 4.90400 1.000 83.53609 290 ALA A N 1
ATOM 1219 C CA . ALA A 1 157 ? 17.87200 -50.95500 4.93400 1.000 83.63218 290 ALA A CA 1
ATOM 1220 C C . ALA A 1 157 ? 17.13100 -50.68300 3.63700 1.000 97.09097 290 ALA A C 1
ATOM 1221 O O . ALA A 1 157 ? 17.27600 -51.40700 2.64700 1.000 96.57908 290 ALA A O 1
ATOM 1223 N N . LEU A 1 158 ? 16.32200 -49.62900 3.66800 1.000 99.59657 291 LEU A N 1
ATOM 1224 C CA . LEU A 1 158 ? 15.56000 -49.17300 2.50800 1.000 93.85594 291 LEU A CA 1
ATOM 1225 C C . LEU A 1 158 ? 16.40100 -48.17000 1.72700 1.000 96.70666 291 LEU A C 1
ATOM 1226 O O . LEU A 1 158 ? 16.56600 -47.02300 2.15400 1.000 100.37582 291 LEU A O 1
ATOM 1231 N N . GLY A 1 159 ? 16.97300 -48.60500 0.60200 1.000 92.58252 292 GLY A N 1
ATOM 1232 C CA . GLY A 1 159 ? 17.71800 -47.67800 -0.23300 1.000 86.19908 292 GLY A CA 1
ATOM 1233 C C . GLY A 1 159 ? 18.99600 -47.17800 0.40700 1.000 99.70522 292 GLY A C 1
ATOM 1234 O O . GLY A 1 159 ? 19.86700 -47.97300 0.77100 1.000 96.62443 292 GLY A O 1
ATOM 1235 N N . ARG A 1 160 ? 19.11500 -45.85100 0.54200 1.000 103.28280 293 ARG A N 1
ATOM 1236 C CA . ARG A 1 160 ? 20.25200 -45.26600 1.24900 1.000 93.56822 293 ARG A CA 1
ATOM 1237 C C . ARG A 1 160 ? 20.25100 -45.65400 2.71200 1.000 91.29142 293 ARG A C 1
ATOM 1238 O O . ARG A 1 160 ? 21.31500 -45.75400 3.33400 1.000 91.83329 293 ARG A O 1
ATOM 1246 N N . GLY A 1 161 ? 19.06700 -45.87200 3.27400 1.000 118.45247 294 GLY A N 1
ATOM 1247 C CA . GLY A 1 161 ? 18.91600 -45.94200 4.71300 1.000 112.48916 294 GLY A CA 1
ATOM 1248 C C . GLY A 1 161 ? 18.70800 -44.52300 5.19900 1.000 101.79564 294 GLY A C 1
ATOM 1249 O O . GLY A 1 161 ? 18.57200 -43.59000 4.39900 1.000 100.01034 294 GLY A O 1
ATOM 1250 N N . TYR A 1 162 ? 18.68600 -44.33500 6.51800 1.000 92.44333 295 TYR A N 1
ATOM 1251 C CA . TYR A 1 162 ? 18.50600 -42.98200 7.02300 1.000 74.60971 295 TYR A CA 1
ATOM 1252 C C . TYR A 1 162 ? 19.50100 -42.71400 8.14000 1.000 84.41940 295 TYR A C 1
ATOM 1253 O O . TYR A 1 162 ? 19.98500 -43.63600 8.80000 1.000 85.55378 295 TYR A O 1
ATOM 1262 N N . ASN A 1 163 ? 19.82600 -41.43400 8.31300 1.000 82.02696 296 ASN A N 1
ATOM 1263 C CA . ASN A 1 163 ? 20.66800 -40.99200 9.41300 1.000 78.90331 296 ASN A CA 1
ATOM 1264 C C . ASN A 1 163 ? 19.80800 -40.81500 10.65200 1.000 80.68336 296 ASN A C 1
ATOM 1265 O O . ASN A 1 163 ? 18.69800 -40.27600 10.57600 1.000 77.43518 296 ASN A O 1
ATOM 1270 N N . THR A 1 164 ? 20.31000 -41.28800 11.79300 1.000 77.55944 297 THR A N 1
ATOM 1271 C CA . THR A 1 164 ? 19.57800 -41.18700 13.05000 1.000 72.87427 297 THR A CA 1
ATOM 1272 C C . THR A 1 164 ? 20.11600 -40.09300 13.96700 1.000 66.08680 297 THR A C 1
ATOM 1273 O O . THR A 1 164 ? 19.75700 -40.05900 15.14800 1.000 67.66854 297 THR A O 1
ATOM 1277 N N . GLY A 1 165 ? 20.96100 -39.19300 13.45200 1.000 77.28173 298 GLY A N 1
ATOM 1278 C CA . GLY A 1 165 ? 21.40800 -38.06500 14.25300 1.000 52.43163 298 GLY A CA 1
ATOM 1279 C C . GLY A 1 165 ? 20.30500 -37.07600 14.56800 1.000 58.12276 298 GLY A C 1
ATOM 1280 O O . GLY A 1 165 ? 20.34400 -36.40900 15.60400 1.000 61.19314 298 GLY A O 1
ATOM 1281 N N . VAL A 1 166 ? 19.29000 -37.00100 13.71000 1.000 55.70369 299 VAL A N 1
ATOM 1282 C CA . VAL A 1 166 ? 18.17500 -36.07700 13.86500 1.000 59.77745 299 VAL A CA 1
ATOM 1283 C C . VAL A 1 166 ? 16.90400 -36.85600 13.55600 1.000 68.46961 299 VAL A C 1
ATOM 1284 O O . VAL A 1 166 ? 16.71200 -37.30200 12.42000 1.000 80.37920 299 VAL A O 1
ATOM 1288 N N . ILE A 1 167 ? 16.02700 -36.99600 14.55200 1.000 65.08955 300 ILE A N 1
ATOM 1289 C CA . ILE A 1 167 ? 14.80700 -37.79100 14.43300 1.000 67.68922 300 ILE A CA 1
ATOM 1290 C C . ILE A 1 167 ? 13.63100 -36.97000 14.95000 1.000 68.19422 300 ILE A C 1
ATOM 1291 O O . ILE A 1 167 ? 13.76600 -36.22300 15.92400 1.000 65.33835 300 ILE A O 1
ATOM 1296 N N . LEU A 1 168 ? 12.47900 -37.09700 14.30600 1.000 65.91899 301 LEU A N 1
ATOM 1297 C CA . LEU A 1 168 ? 11.25000 -36.49000 14.80500 1.000 70.53139 301 LEU A CA 1
ATOM 1298 C C . LEU A 1 168 ? 10.29100 -37.60100 15.20100 1.000 69.95835 301 LEU A C 1
ATOM 1299 O O . LEU A 1 168 ? 9.95000 -38.45600 14.37600 1.000 59.24153 301 LEU A O 1
ATOM 1304 N N . LEU A 1 169 ? 9.84700 -37.58700 16.45300 1.000 60.58915 302 LEU A N 1
ATOM 1305 C CA . LEU A 1 169 ? 9.00900 -38.65800 16.96100 1.000 69.73141 302 LEU A CA 1
ATOM 1306 C C . LEU A 1 169 ? 7.64300 -38.10300 17.33600 1.000 74.80862 302 LEU A C 1
ATOM 1307 O O . LEU A 1 169 ? 7.54500 -37.18700 18.16500 1.000 75.88320 302 LEU A O 1
ATOM 1312 N N . LEU A 1 170 ? 6.59600 -38.68100 16.74000 1.000 80.82680 303 LEU A N 1
ATOM 1313 C CA . LEU A 1 170 ? 5.22300 -38.53200 17.21700 1.000 74.72100 303 LEU A CA 1
ATOM 1314 C C . LEU A 1 170 ? 4.99700 -39.60400 18.27500 1.000 67.45828 303 LEU A C 1
ATOM 1315 O O . LEU A 1 170 ? 4.58200 -40.72600 17.97600 1.000 85.56701 303 LEU A O 1
ATOM 1320 N N . LEU A 1 171 ? 5.22100 -39.23200 19.53500 1.000 72.17311 304 LEU A N 1
ATOM 1321 C CA . LEU A 1 171 ? 5.20100 -40.21200 20.61800 1.000 79.83054 304 LEU A CA 1
ATOM 1322 C C . LEU A 1 171 ? 3.81200 -40.81400 20.85000 1.000 80.63253 304 LEU A C 1
ATOM 1323 O O . LEU A 1 171 ? 3.71100 -41.98600 21.22500 1.000 80.81745 304 LEU A O 1
ATOM 1328 N N . ASP A 1 172 ? 2.73100 -40.03600 20.69800 1.000 92.66950 305 ASP A N 1
ATOM 1329 C CA . ASP A 1 172 ? 1.40900 -40.61200 20.95200 1.000 94.12242 305 ASP A CA 1
ATOM 1330 C C . ASP A 1 172 ? 1.12100 -41.75800 19.99700 1.000 99.06804 305 ASP A C 1
ATOM 1331 O O . ASP A 1 172 ? 0.78800 -42.87300 20.41500 1.000 98.58391 305 ASP A O 1
ATOM 1336 N N . LYS A 1 173 ? 1.23400 -41.49000 18.70000 1.000 95.40506 306 LYS A N 1
ATOM 1337 C CA . LYS A 1 173 ? 0.95800 -42.51700 17.70700 1.000 102.50244 306 LYS A CA 1
ATOM 1338 C C . LYS A 1 173 ? 1.93000 -43.68800 17.85000 1.000 95.43374 306 LYS A C 1
ATOM 1339 O O . LYS A 1 173 ? 1.52600 -44.85200 17.75500 1.000 89.93767 306 LYS A O 1
ATOM 1345 N N . LEU A 1 174 ? 3.20500 -43.40300 18.13100 1.000 86.86149 307 LEU A N 1
ATOM 1346 C CA . LEU A 1 174 ? 4.15800 -44.48200 18.36800 1.000 81.64885 307 LEU A CA 1
ATOM 1347 C C . LEU A 1 174 ? 3.73900 -45.36100 19.53900 1.000 83.08506 307 LEU A C 1
ATOM 1348 O O . LEU A 1 174 ? 3.89500 -46.58700 19.48600 1.000 94.83440 307 LEU A O 1
ATOM 1353 N N . ARG A 1 175 ? 3.19900 -44.76500 20.60100 1.000 79.18352 308 ARG A N 1
ATOM 1354 C CA . ARG A 1 175 ? 2.72300 -45.57800 21.71400 1.000 79.58749 308 ARG A CA 1
ATOM 1355 C C . ARG A 1 175 ? 1.47800 -46.37000 21.32700 1.000 107.35655 308 ARG A C 1
ATOM 1356 O O . ARG A 1 175 ? 1.36300 -47.55500 21.66900 1.000 106.93815 308 ARG A O 1
ATOM 1364 N N . LYS A 1 176 ? 0.55000 -45.75400 20.58200 1.000 108.99078 309 LYS A N 1
ATOM 1365 C CA . LYS A 1 176 ? -0.64000 -46.48500 20.14500 1.000 109.06140 309 LYS A CA 1
ATOM 1366 C C . LYS A 1 176 ? -0.29300 -47.64300 19.21400 1.000 99.63878 309 LYS A C 1
ATOM 1367 O O . LYS A 1 176 ? -0.96500 -48.67600 19.24300 1.000 110.06133 309 LYS A O 1
ATOM 1373 N N . MET A 1 177 ? 0.73700 -47.48900 18.38100 1.000 88.19807 310 MET A N 1
ATOM 1374 C CA . MET A 1 177 ? 1.16300 -48.50900 17.42800 1.000 84.93815 310 MET A CA 1
ATOM 1375 C C . MET A 1 177 ? 1.89800 -49.67500 18.06500 1.000 90.63923 310 MET A C 1
ATOM 1376 O O . MET A 1 177 ? 2.24600 -50.62700 17.34600 1.000 79.58827 310 MET A O 1
ATOM 1381 N N . LYS A 1 178 ? 2.13100 -49.63600 19.37300 1.000 91.95645 311 LYS A N 1
ATOM 1382 C CA . LYS A 1 178 ? 2.92900 -50.64800 20.05200 1.000 85.51794 311 LYS A CA 1
ATOM 1383 C C . LYS A 1 178 ? 4.32400 -50.73100 19.42900 1.000 83.66663 311 LYS A C 1
ATOM 1384 O O . LYS A 1 178 ? 4.76700 -51.76800 18.93300 1.000 85.67977 311 LYS A O 1
ATOM 1390 N N . TRP A 1 179 ? 5.00300 -49.58100 19.46200 1.000 85.33000 312 TRP A N 1
ATOM 1391 C CA . TRP A 1 179 ? 6.32000 -49.42600 18.85300 1.000 91.84673 312 TRP A CA 1
ATOM 1392 C C . TRP A 1 179 ? 7.39100 -50.30400 19.50700 1.000 91.61424 312 TRP A C 1
ATOM 1393 O O . TRP A 1 179 ? 8.30500 -50.79200 18.81900 1.000 80.76503 312 TRP A O 1
ATOM 1404 N N . GLU A 1 180 ? 7.27900 -50.54300 20.81400 1.000 91.66353 313 GLU A N 1
ATOM 1405 C CA . GLU A 1 180 ? 8.27600 -51.33800 21.52700 1.000 92.95019 313 GLU A CA 1
ATOM 1406 C C . GLU A 1 180 ? 8.35500 -52.75900 20.97500 1.000 92.91611 313 GLU A C 1
ATOM 1407 O O . GLU A 1 180 ? 9.43400 -53.22500 20.57900 1.000 98.81514 313 GLU A O 1
ATOM 1413 N N . GLN A 1 181 ? 7.21900 -53.46200 20.93300 1.000 96.88275 314 GLN A N 1
ATOM 1414 C CA . GLN A 1 181 ? 7.21500 -54.80500 20.36600 1.000 83.73353 314 GLN A CA 1
ATOM 1415 C C . GLN A 1 181 ? 7.67700 -54.77600 18.91800 1.000 82.63605 314 GLN A C 1
ATOM 1416 O O . GLN A 1 181 ? 8.37600 -55.68600 18.46700 1.000 73.99054 314 GLN A O 1
ATOM 1422 N N . MET A 1 182 ? 7.29600 -53.73100 18.17700 1.000 90.47557 315 MET A N 1
ATOM 1423 C CA . MET A 1 182 ? 7.62800 -53.64500 16.75800 1.000 86.06886 315 MET A CA 1
ATOM 1424 C C . MET A 1 182 ? 9.14000 -53.66100 16.53800 1.000 82.97137 315 MET A C 1
ATOM 1425 O O . MET A 1 182 ? 9.68200 -54.54500 15.84600 1.000 86.84789 315 MET A O 1
ATOM 1430 N N . TRP A 1 183 ? 9.85200 -52.71400 17.15300 1.000 70.45158 316 TRP A N 1
ATOM 1431 C CA . TRP A 1 183 ? 11.28400 -52.70300 16.90100 1.000 68.62739 316 TRP A CA 1
ATOM 1432 C C . TRP A 1 183 ? 11.97700 -53.88400 17.55500 1.000 71.27859 316 TRP A C 1
ATOM 1433 O O . TRP A 1 183 ? 13.00700 -54.33400 17.05300 1.000 87.22644 316 TRP A O 1
ATOM 1444 N N . ARG A 1 184 ? 11.46700 -54.38800 18.67900 1.000 81.13193 317 ARG A N 1
ATOM 1445 C CA . ARG A 1 184 ? 12.09400 -55.55900 19.28600 1.000 81.82493 317 ARG A CA 1
ATOM 1446 C C . ARG A 1 184 ? 11.98500 -56.77900 18.38000 1.000 78.60472 317 ARG A C 1
ATOM 1447 O O . ARG A 1 184 ? 12.95400 -57.53200 18.20100 1.000 81.42075 317 ARG A O 1
ATOM 1455 N N . LEU A 1 185 ? 10.80200 -57.00000 17.81400 1.000 76.54477 318 LEU A N 1
ATOM 1456 C CA . LEU A 1 185 ? 10.61900 -58.10300 16.88600 1.000 85.85558 318 LEU A CA 1
ATOM 1457 C C . LEU A 1 185 ? 11.60100 -57.98700 15.73300 1.000 88.24929 318 LEU A C 1
ATOM 1458 O O . LEU A 1 185 ? 12.26200 -58.96900 15.35700 1.000 73.87488 318 LEU A O 1
ATOM 1463 N N . THR A 1 186 ? 11.70400 -56.77800 15.15800 1.000 80.94031 319 THR A N 1
ATOM 1464 C CA . THR A 1 186 ? 12.63300 -56.56000 14.05100 1.000 70.62681 319 THR A CA 1
ATOM 1465 C C . THR A 1 186 ? 14.07900 -56.80700 14.46900 1.000 74.50178 319 THR A C 1
ATOM 1466 O O . THR A 1 186 ? 14.84300 -57.46100 13.74800 1.000 71.69578 319 THR A O 1
ATOM 1470 N N . ALA A 1 187 ? 14.47100 -56.30200 15.63800 1.000 78.08712 320 ALA A N 1
ATOM 1471 C CA . ALA A 1 187 ? 15.83900 -56.48300 16.10800 1.000 68.65125 320 ALA A CA 1
ATOM 1472 C C . ALA A 1 187 ? 16.18100 -57.96200 16.22500 1.000 88.93427 320 ALA A C 1
ATOM 1473 O O . ALA A 1 187 ? 17.23200 -58.40800 15.75900 1.000 90.47411 320 ALA A O 1
ATOM 1475 N N . GLU A 1 188 ? 15.29100 -58.74500 16.82900 1.000 80.79057 321 GLU A N 1
ATOM 1476 C CA . GLU A 1 188 ? 15.55700 -60.16600 16.99700 1.000 79.22636 321 GLU A CA 1
ATOM 1477 C C . GLU A 1 188 ? 15.61700 -60.88200 15.65500 1.000 87.50696 321 GLU A C 1
ATOM 1478 O O . GLU A 1 188 ? 16.53800 -61.67700 15.39600 1.000 99.11424 321 GLU A O 1
ATOM 1484 N N . ARG A 1 189 ? 14.62900 -60.62800 14.79100 1.000 88.05258 322 ARG A N 1
ATOM 1485 C CA . ARG A 1 189 ? 14.61100 -61.28700 13.49000 1.000 87.25383 322 ARG A CA 1
ATOM 1486 C C . ARG A 1 189 ? 15.89400 -61.00700 12.71500 1.000 95.02780 322 ARG A C 1
ATOM 1487 O O . ARG A 1 189 ? 16.46500 -61.91700 12.10700 1.000 101.95578 322 ARG A O 1
ATOM 1495 N N . GLU A 1 190 ? 16.39300 -59.76500 12.75500 1.000 95.76612 323 GLU A N 1
ATOM 1496 C CA . GLU A 1 190 ? 17.61700 -59.48300 12.01000 1.000 98.53869 323 GLU A CA 1
ATOM 1497 C C . GLU A 1 190 ? 18.83500 -60.03300 12.72800 1.000 95.05009 323 GLU A C 1
ATOM 1498 O O . GLU A 1 190 ? 19.82400 -60.40800 12.08500 1.000 102.25223 323 GLU A O 1
ATOM 1504 N N . LEU A 1 191 ? 18.76700 -60.09300 14.05600 1.000 98.38270 324 LEU A N 1
ATOM 1505 C CA . LEU A 1 191 ? 19.89900 -60.46700 14.88100 1.000 108.10598 324 LEU A CA 1
ATOM 1506 C C . LEU A 1 191 ? 20.20300 -61.95200 14.78500 1.000 104.53838 324 LEU A C 1
ATOM 1507 O O . LEU A 1 191 ? 21.33200 -62.36900 15.06700 1.000 104.19244 324 LEU A O 1
ATOM 1512 N N . MET A 1 192 ? 19.20700 -62.76100 14.42600 1.000 112.24011 325 MET A N 1
ATOM 1513 C CA . MET A 1 192 ? 19.47100 -64.18400 14.20700 1.000 119.03574 325 MET A CA 1
ATOM 1514 C C . MET A 1 192 ? 20.45400 -64.40300 13.05500 1.000 128.98115 325 MET A C 1
ATOM 1515 O O . MET A 1 192 ? 21.29900 -65.30500 13.11500 1.000 128.52826 325 MET A O 1
ATOM 1520 N N . GLY A 1 193 ? 20.33500 -63.61300 11.98300 1.000 133.79796 326 GLY A N 1
ATOM 1521 C CA . GLY A 1 193 ? 21.23700 -63.68500 10.84000 1.000 126.41815 326 GLY A CA 1
ATOM 1522 C C . GLY A 1 193 ? 22.54500 -62.93100 11.01900 1.000 129.77300 326 GLY A C 1
ATOM 1523 O O . GLY A 1 193 ? 23.61800 -63.54400 11.05400 1.000 132.36359 326 GLY A O 1
ATOM 1524 N N . MET A 1 194 ? 22.47400 -61.60400 11.13200 1.000 134.81422 327 MET A N 1
ATOM 1525 C CA . MET A 1 194 ? 23.65800 -60.81400 11.44400 1.000 133.21830 327 MET A CA 1
ATOM 1526 C C . MET A 1 194 ? 24.04500 -61.08100 12.88900 1.000 130.94173 327 MET A C 1
ATOM 1527 O O . MET A 1 194 ? 23.18800 -61.06400 13.77500 1.000 130.13050 327 MET A O 1
ATOM 1532 N N . LEU A 1 195 ? 25.32700 -61.34000 13.14300 1.000 127.65930 328 LEU A N 1
ATOM 1533 C CA . LEU A 1 195 ? 25.69400 -61.70900 14.50800 1.000 130.27413 328 LEU A CA 1
ATOM 1534 C C . LEU A 1 195 ? 25.66800 -60.50100 15.44100 1.000 129.10070 328 LEU A C 1
ATOM 1535 O O . LEU A 1 195 ? 25.20800 -60.61000 16.58400 1.000 115.90773 328 LEU A O 1
ATOM 1540 N N . SER A 1 196 ? 26.16100 -59.34900 14.98200 1.000 153.34109 329 SER A N 1
ATOM 1541 C CA . SER A 1 196 ? 26.18900 -58.13000 15.78800 1.000 141.50320 329 SER A CA 1
ATOM 1542 C C . SER A 1 196 ? 25.83400 -56.92400 14.92300 1.000 131.94611 329 SER A C 1
ATOM 1543 O O . SER A 1 196 ? 25.89400 -56.97400 13.69000 1.000 130.00353 329 SER A O 1
ATOM 1546 N N . THR A 1 197 ? 25.47900 -55.82400 15.58800 1.000 122.10750 330 THR A N 1
ATOM 1547 C CA . THR A 1 197 ? 25.23600 -54.56400 14.90000 1.000 115.53304 330 THR A CA 1
ATOM 1548 C C . THR A 1 197 ? 26.55900 -53.82600 14.77400 1.000 115.74839 330 THR A C 1
ATOM 1549 O O . THR A 1 197 ? 27.36800 -53.83300 15.70600 1.000 115.83704 330 THR A O 1
ATOM 1553 N N . SER A 1 198 ? 26.80700 -53.25200 13.59800 1.000 117.46397 331 SER A N 1
ATOM 1554 C CA . SER A 1 198 ? 27.95200 -52.36200 13.44100 1.000 108.87642 331 SER A CA 1
ATOM 1555 C C . SER A 1 198 ? 27.63700 -50.94700 13.93200 1.000 106.79216 331 SER A C 1
ATOM 1556 O O . SER A 1 198 ? 28.42200 -50.35300 14.68000 1.000 100.94232 331 SER A O 1
ATOM 1559 N N . LEU A 1 199 ? 26.49100 -50.39000 13.52600 1.000 109.46292 332 LEU A N 1
ATOM 1560 C CA . LEU A 1 199 ? 26.15900 -48.99600 13.81700 1.000 110.05771 332 LEU A CA 1
ATOM 1561 C C . LEU A 1 199 ? 25.01000 -48.84100 14.81400 1.000 114.13777 332 LEU A C 1
ATOM 1562 O O . LEU A 1 199 ? 24.41100 -47.76300 14.88900 1.000 116.41876 332 LEU A O 1
ATOM 1567 N N . ALA A 1 200 ? 24.67000 -49.89800 15.55100 1.000 113.74245 333 ALA A N 1
ATOM 1568 C CA . ALA A 1 200 ? 23.76500 -49.83900 16.71700 1.000 100.77583 333 ALA A CA 1
ATOM 1569 C C . ALA A 1 200 ? 22.37800 -49.34000 16.30500 1.000 97.01642 333 ALA A C 1
ATOM 1570 O O . ALA A 1 200 ? 21.82300 -49.85600 15.31900 1.000 96.88759 333 ALA A O 1
ATOM 1572 N N . ASP A 1 201 ? 21.80700 -48.34500 17.00300 1.000 83.12464 334 ASP A N 1
ATOM 1573 C CA . ASP A 1 201 ? 20.40000 -47.96800 16.83900 1.000 79.31323 334 ASP A CA 1
ATOM 1574 C C . ASP A 1 201 ? 20.02900 -47.71000 15.38100 1.000 80.41584 334 ASP A C 1
ATOM 1575 O O . ASP A 1 201 ? 18.98700 -48.17600 14.90200 1.000 76.09411 334 ASP A O 1
ATOM 1580 N N . GLN A 1 202 ? 20.87300 -46.96300 14.66400 1.000 77.76301 335 GLN A N 1
ATOM 1581 C CA . GLN A 1 202 ? 20.63600 -46.68300 13.25100 1.000 75.63085 335 GLN A CA 1
ATOM 1582 C C . GLN A 1 202 ? 20.26400 -47.95000 12.48400 1.000 90.29278 335 GLN A C 1
ATOM 1583 O O . GLN A 1 202 ? 19.19000 -48.02200 11.86700 1.000 92.37674 335 GLN A O 1
ATOM 1589 N N . ASP A 1 203 ? 21.09600 -48.99100 12.58800 1.000 86.05484 336 ASP A N 1
ATOM 1590 C CA . ASP A 1 203 ? 20.76300 -50.27300 11.97600 1.000 77.91731 336 ASP A CA 1
ATOM 1591 C C . ASP A 1 203 ? 19.32900 -50.67400 12.29000 1.000 77.83988 336 ASP A C 1
ATOM 1592 O O . ASP A 1 203 ? 18.50200 -50.84400 11.38200 1.000 79.89145 336 ASP A O 1
ATOM 1597 N N . ILE A 1 204 ? 19.01000 -50.79900 13.58100 1.000 70.63507 337 ILE A N 1
ATOM 1598 C CA . ILE A 1 204 ? 17.68200 -51.27200 13.96700 1.000 89.64878 337 ILE A CA 1
ATOM 1599 C C . ILE A 1 204 ? 16.60700 -50.38100 13.36500 1.000 76.29942 337 ILE A C 1
ATOM 1600 O O . ILE A 1 204 ? 15.63700 -50.87500 12.77400 1.000 76.98521 337 ILE A O 1
ATOM 1605 N N . PHE A 1 205 ? 16.78200 -49.05600 13.45600 1.000 70.89252 338 PHE A N 1
ATOM 1606 C CA . PHE A 1 205 ? 15.79000 -48.17600 12.84600 1.000 71.69206 338 PHE A CA 1
ATOM 1607 C C . PHE A 1 205 ? 15.60900 -48.52800 11.38000 1.000 77.74984 338 PHE A C 1
ATOM 1608 O O . PHE A 1 205 ? 14.49100 -48.80300 10.93100 1.000 83.39952 338 PHE A O 1
ATOM 1616 N N . ASN A 1 206 ? 16.71700 -48.59300 10.63600 1.000 74.44667 339 ASN A N 1
ATOM 1617 C CA . ASN A 1 206 ? 16.63700 -48.92600 9.22000 1.000 71.64672 339 ASN A CA 1
ATOM 1618 C C . ASN A 1 206 ? 15.91600 -50.24400 9.02100 1.000 81.61551 339 ASN A C 1
ATOM 1619 O O . ASN A 1 206 ? 15.03200 -50.35200 8.15900 1.000 90.45570 339 ASN A O 1
ATOM 1624 N N . ALA A 1 207 ? 16.23300 -51.24100 9.85200 1.000 93.04663 340 ALA A N 1
ATOM 1625 C CA . ALA A 1 207 ? 15.57900 -52.53500 9.70700 1.000 84.12633 340 ALA A CA 1
ATOM 1626 C C . ALA A 1 207 ? 14.06900 -52.36900 9.80200 1.000 81.19294 340 ALA A C 1
ATOM 1627 O O . ALA A 1 207 ? 13.32100 -52.84800 8.93700 1.000 86.55249 340 ALA A O 1
ATOM 1629 N N . VAL A 1 208 ? 13.61600 -51.60900 10.80700 1.000 77.44303 341 VAL A N 1
ATOM 1630 C CA . VAL A 1 208 ? 12.19300 -51.32700 10.96600 1.000 76.93785 341 VAL A CA 1
ATOM 1631 C C . VAL A 1 208 ? 11.64100 -50.68300 9.70300 1.000 83.11135 341 VAL A C 1
ATOM 1632 O O . VAL A 1 208 ? 10.62300 -51.12800 9.15700 1.000 81.54875 341 VAL A O 1
ATOM 1636 N N . ILE A 1 209 ? 12.32600 -49.64900 9.19500 1.000 76.47057 342 ILE A N 1
ATOM 1637 C CA . ILE A 1 209 ? 11.83100 -48.98200 7.99200 1.000 77.67498 342 ILE A CA 1
ATOM 1638 C C . ILE A 1 209 ? 11.86600 -49.92700 6.80300 1.000 81.51085 342 ILE A C 1
ATOM 1639 O O . ILE A 1 209 ? 11.01600 -49.83500 5.91300 1.000 95.47728 342 ILE A O 1
ATOM 1644 N N . LYS A 1 210 ? 12.81800 -50.85800 6.77000 1.000 92.78274 343 LYS A N 1
ATOM 1645 C CA . LYS A 1 210 ? 12.78300 -51.89400 5.74300 1.000 100.05467 343 LYS A CA 1
ATOM 1646 C C . LYS A 1 210 ? 11.47700 -52.67500 5.84400 1.000 97.79574 343 LYS A C 1
ATOM 1647 O O . LYS A 1 210 ? 10.72800 -52.80900 4.86700 1.000 93.74685 343 LYS A O 1
ATOM 1653 N N . GLN A 1 211 ? 11.15700 -53.11800 7.06100 1.000 86.59504 344 GLN A N 1
ATOM 1654 C CA . GLN A 1 211 ? 9.96700 -53.91500 7.32100 1.000 92.35485 344 GLN A CA 1
ATOM 1655 C C . GLN A 1 211 ? 8.70000 -53.06500 7.29800 1.000 99.92566 344 GLN A C 1
ATOM 1656 O O . GLN A 1 211 ? 7.61500 -53.58400 7.03000 1.000 98.66291 344 GLN A O 1
ATOM 1662 N N . ASN A 1 212 ? 8.82100 -51.76600 7.57700 1.000 106.87192 345 ASN A N 1
ATOM 1663 C CA . ASN A 1 212 ? 7.67400 -50.86700 7.74500 1.000 97.09666 345 ASN A CA 1
ATOM 1664 C C . ASN A 1 212 ? 7.93900 -49.55500 7.02100 1.000 99.61559 345 ASN A C 1
ATOM 1665 O O . ASN A 1 212 ? 8.05900 -48.49600 7.64800 1.000 101.44352 345 ASN A O 1
ATOM 1670 N N . PRO A 1 213 ? 8.01900 -49.57900 5.68900 1.000 101.27777 346 PRO A N 1
ATOM 1671 C CA . PRO A 1 213 ? 8.40000 -48.35500 4.96000 1.000 97.16762 346 PRO A CA 1
ATOM 1672 C C . PRO A 1 213 ? 7.39200 -47.22500 5.07200 1.000 98.20906 346 PRO A C 1
ATOM 1673 O O . PRO A 1 213 ? 7.71900 -46.08500 4.71800 1.000 95.72097 346 PRO A O 1
ATOM 1677 N N . PHE A 1 214 ? 6.20500 -47.49300 5.59800 1.000 101.36691 347 PHE A N 1
ATOM 1678 C CA . PHE A 1 214 ? 5.15400 -46.49900 5.74800 1.000 109.78832 347 PHE A CA 1
ATOM 1679 C C . PHE A 1 214 ? 5.36200 -45.57500 6.94100 1.000 105.96984 347 PHE A C 1
ATOM 1680 O O . PHE A 1 214 ? 4.68600 -44.54300 7.02900 1.000 100.47306 347 PHE A O 1
ATOM 1688 N N . LEU A 1 215 ? 6.30300 -45.88900 7.83100 1.000 97.42480 348 LEU A N 1
ATOM 1689 C CA . LEU A 1 215 ? 6.43800 -45.14900 9.07900 1.000 89.36664 348 LEU A CA 1
ATOM 1690 C C . LEU A 1 215 ? 7.18300 -43.84000 8.91600 1.000 91.60047 348 LEU A C 1
ATOM 1691 O O . LEU A 1 215 ? 7.05700 -42.95000 9.76700 1.000 91.42082 348 LEU A O 1
ATOM 1696 N N . VAL A 1 216 ? 7.94000 -43.70700 7.88000 1.000 87.70438 349 VAL A N 1
ATOM 1697 C CA . VAL A 1 216 ? 8.91300 -42.63100 7.79100 1.000 90.15599 349 VAL A CA 1
ATOM 1698 C C . VAL A 1 216 ? 8.27200 -41.43400 7.09500 1.000 84.82009 349 VAL A C 1
ATOM 1699 O O . VAL A 1 216 ? 7.43400 -41.57000 6.18100 1.000 78.27337 349 VAL A O 1
ATOM 1703 N N . TYR A 1 217 ? 8.65400 -40.23200 7.52900 1.000 91.11669 350 TYR A N 1
ATOM 1704 C CA . TYR A 1 217 ? 8.56000 -39.04400 6.69000 1.000 89.46749 350 TYR A CA 1
ATOM 1705 C C . TYR A 1 217 ? 9.96600 -38.50600 6.49800 1.000 96.35182 350 TYR A C 1
ATOM 1706 O O . TYR A 1 217 ? 10.61800 -38.06800 7.45100 1.000 106.14800 350 TYR A O 1
ATOM 1715 N N . GLN A 1 218 ? 10.40600 -38.54300 5.24200 1.000 93.99944 351 GLN A N 1
ATOM 1716 C CA . GLN A 1 218 ? 11.74000 -38.13500 4.83700 1.000 87.38703 351 GLN A CA 1
ATOM 1717 C C . GLN A 1 218 ? 11.87400 -36.61900 4.85300 1.000 100.96711 351 GLN A C 1
ATOM 1718 O O . GLN A 1 218 ? 11.21200 -35.90600 4.08800 1.000 102.82729 351 GLN A O 1
ATOM 1724 N N . LEU A 1 219 ? 12.73600 -36.14700 5.70800 1.000 93.74831 352 LEU A N 1
ATOM 1725 C CA . LEU A 1 219 ? 13.07600 -34.75300 5.81500 1.000 80.66039 352 LEU A CA 1
ATOM 1726 C C . LEU A 1 219 ? 14.07800 -34.41500 4.71600 1.000 90.39305 352 LEU A C 1
ATOM 1727 O O . LEU A 1 219 ? 14.82200 -35.28900 4.26100 1.000 95.00632 352 LEU A O 1
ATOM 1732 N N . PRO A 1 220 ? 14.08400 -33.17300 4.23500 1.000 101.73881 353 PRO A N 1
ATOM 1733 C CA . PRO A 1 220 ? 15.08100 -32.78100 3.23000 1.000 93.87680 353 PRO A CA 1
ATOM 1734 C C . PRO A 1 220 ? 16.49400 -32.89500 3.79200 1.000 94.65318 353 PRO A C 1
ATOM 1735 O O . PRO A 1 220 ? 16.70900 -32.86100 5.00700 1.000 97.98424 353 PRO A O 1
ATOM 1739 N N . CYS A 1 221 ? 17.46500 -33.04700 2.87700 1.000 100.50773 354 CYS A N 1
ATOM 1740 C CA . CYS A 1 221 ? 18.84600 -33.32000 3.28200 1.000 96.29308 354 CYS A CA 1
ATOM 1741 C C . CYS A 1 221 ? 19.37200 -32.25900 4.23600 1.000 93.48345 354 CYS A C 1
ATOM 1742 O O . CYS A 1 221 ? 20.26600 -32.52600 5.04400 1.000 99.64259 354 CYS A O 1
ATOM 1745 N N . PHE A 1 222 ? 18.82800 -31.05700 4.15700 1.000 97.15845 355 PHE A N 1
ATOM 1746 C CA . PHE A 1 222 ? 19.41700 -29.86200 4.73600 1.000 90.54254 355 PHE A CA 1
ATOM 1747 C C . PHE A 1 222 ? 19.04000 -29.68400 6.20200 1.000 84.38269 355 PHE A C 1
ATOM 1748 O O . PHE A 1 222 ? 19.48600 -28.72100 6.83300 1.000 97.06044 355 PHE A O 1
ATOM 1756 N N . TRP A 1 223 ? 18.20900 -30.57900 6.74100 1.000 79.71910 356 TRP A N 1
ATOM 1757 C CA . TRP A 1 223 ? 17.96700 -30.69300 8.17300 1.000 65.32238 356 TRP A CA 1
ATOM 1758 C C . TRP A 1 223 ? 18.93700 -31.64300 8.87700 1.000 78.07572 356 TRP A C 1
ATOM 1759 O O . TRP A 1 223 ? 18.83400 -31.81300 10.09600 1.000 78.19744 356 TRP A O 1
ATOM 1770 N N . ASN A 1 224 ? 19.88300 -32.25200 8.15500 1.000 79.47490 357 ASN A N 1
ATOM 1771 C CA . ASN A 1 224 ? 20.84400 -33.17900 8.75200 1.000 78.06263 357 ASN A CA 1
ATOM 1772 C C . ASN A 1 224 ? 21.97200 -33.41800 7.75800 1.000 83.37634 357 ASN A C 1
ATOM 1773 O O . ASN A 1 224 ? 22.07800 -34.49700 7.16400 1.000 77.33182 357 ASN A O 1
ATOM 1778 N N . VAL A 1 225 ? 22.84700 -32.42400 7.61400 1.000 83.32421 358 VAL A N 1
ATOM 1779 C CA . VAL A 1 225 ? 23.91500 -32.42800 6.61700 1.000 68.50266 358 VAL A CA 1
ATOM 1780 C C . VAL A 1 225 ? 25.08900 -33.20500 7.20600 1.000 70.16904 358 VAL A C 1
ATOM 1781 O O . VAL A 1 225 ? 25.82800 -32.68200 8.03900 1.000 68.34951 358 VAL A O 1
ATOM 1785 N N . GLN A 1 226 ? 25.27100 -34.45400 6.77600 1.000 73.90722 359 GLN A N 1
ATOM 1786 C CA . GLN A 1 226 ? 26.37500 -35.26400 7.28300 1.000 81.55347 359 GLN A CA 1
ATOM 1787 C C . GLN A 1 226 ? 27.64600 -34.84000 6.56200 1.000 87.31870 359 GLN A C 1
ATOM 1788 O O . GLN A 1 226 ? 27.70200 -34.86500 5.32700 1.000 84.86726 359 GLN A O 1
ATOM 1794 N N . LEU A 1 227 ? 28.66300 -34.44200 7.32900 1.000 78.83502 360 LEU A N 1
ATOM 1795 C CA . LEU A 1 227 ? 29.80400 -33.75400 6.73800 1.000 92.80800 360 LEU A CA 1
ATOM 1796 C C . LEU A 1 227 ? 30.92800 -34.65800 6.25100 1.000 104.34845 360 LEU A C 1
ATOM 1797 O O . LEU A 1 227 ? 31.59300 -34.30600 5.26600 1.000 111.97096 360 LEU A O 1
ATOM 1802 N N . SER A 1 228 ? 31.17800 -35.79300 6.89100 1.000 97.26911 361 SER A N 1
ATOM 1803 C CA . SER A 1 228 ? 32.31900 -36.61400 6.47500 1.000 112.54117 361 SER A CA 1
ATOM 1804 C C . SER A 1 228 ? 32.24400 -37.00700 4.99300 1.000 116.83593 361 SER A C 1
ATOM 1805 O O . SER A 1 228 ? 32.92500 -36.41800 4.14400 1.000 113.73060 361 SER A O 1
ATOM 1808 N N . GLN A 1 235 ? 27.33400 -31.63000 -3.21200 1.000 122.26103 368 GLN A N 1
ATOM 1809 C CA . GLN A 1 235 ? 26.80700 -31.02700 -1.99400 1.000 140.96927 368 GLN A CA 1
ATOM 1810 C C . GLN A 1 235 ? 25.29400 -30.81500 -2.10300 1.000 140.50604 368 GLN A C 1
ATOM 1811 O O . GLN A 1 235 ? 24.73300 -30.93300 -3.19500 1.000 136.68316 368 GLN A O 1
ATOM 1817 N N . CYS A 1 236 ? 24.64100 -30.52300 -0.97500 1.000 132.18347 369 CYS A N 1
ATOM 1818 C CA . CYS A 1 236 ? 23.23400 -30.11900 -0.98900 1.000 128.14771 369 CYS A CA 1
ATOM 1819 C C . CYS A 1 236 ? 23.09100 -28.70600 -1.55300 1.000 131.59972 369 CYS A C 1
ATOM 1820 O O . CYS A 1 236 ? 23.71200 -27.76100 -1.05500 1.000 135.18581 369 CYS A O 1
ATOM 1823 N N . VAL A 1 240 ? 24.46400 -22.37200 0.62800 1.000 144.53737 373 VAL A N 1
ATOM 1824 C CA . VAL A 1 240 ? 24.93800 -22.26800 2.00400 1.000 144.15913 373 VAL A CA 1
ATOM 1825 C C . VAL A 1 240 ? 23.87900 -21.64500 2.91100 1.000 152.15368 373 VAL A C 1
ATOM 1826 O O . VAL A 1 240 ? 23.81300 -21.94400 4.11000 1.000 138.94186 373 VAL A O 1
ATOM 1830 N N . SER A 1 241 ? 23.02800 -20.80000 2.31900 1.000 160.31122 374 SER A N 1
ATOM 1831 C CA . SER A 1 241 ? 21.92600 -20.20400 3.06900 1.000 157.53446 374 SER A CA 1
ATOM 1832 C C . SER A 1 241 ? 20.85900 -21.23500 3.41600 1.000 157.33763 374 SER A C 1
ATOM 1833 O O . SER A 1 241 ? 20.20600 -21.12800 4.46200 1.000 155.19712 374 SER A O 1
ATOM 1836 N N . ASP A 1 242 ? 20.70800 -22.26500 2.58500 1.000 163.59249 375 ASP A N 1
ATOM 1837 C CA . ASP A 1 242 ? 19.62600 -23.22200 2.76100 1.000 158.22587 375 ASP A CA 1
ATOM 1838 C C . ASP A 1 242 ? 19.93100 -24.23800 3.86000 1.000 142.23210 375 ASP A C 1
ATOM 1839 O O . ASP A 1 242 ? 19.00200 -24.85500 4.38900 1.000 132.99183 375 ASP A O 1
ATOM 1844 N N . LEU A 1 243 ? 21.20500 -24.41200 4.22000 1.000 139.40198 376 LEU A N 1
ATOM 1845 C CA . LEU A 1 243 ? 21.59600 -25.39800 5.22600 1.000 130.22801 376 LEU A CA 1
ATOM 1846 C C . LEU A 1 243 ? 21.20200 -24.94500 6.62300 1.000 115.58643 376 LEU A C 1
ATOM 1847 O O . LEU A 1 243 ? 21.44300 -23.79900 7.01400 1.000 114.47036 376 LEU A O 1
ATOM 1852 N N . LYS A 1 244 ? 20.59000 -25.85600 7.37000 1.000 95.05213 377 LYS A N 1
ATOM 1853 C CA . LYS A 1 244 ? 19.92500 -25.51300 8.61300 1.000 94.31254 377 LYS A CA 1
ATOM 1854 C C . LYS A 1 244 ? 20.41600 -26.30600 9.81400 1.000 86.75225 377 LYS A C 1
ATOM 1855 O O . LYS A 1 244 ? 20.43000 -25.75900 10.92000 1.000 83.02417 377 LYS A O 1
ATOM 1861 N N . VAL A 1 245 ? 20.82000 -27.56500 9.64000 1.000 80.04249 378 VAL A N 1
ATOM 1862 C CA . VAL A 1 245 ? 21.34100 -28.37800 10.73600 1.000 84.10080 378 VAL A CA 1
ATOM 1863 C C . VAL A 1 245 ? 22.55400 -29.15300 10.23000 1.000 78.62524 378 VAL A C 1
ATOM 1864 O O . VAL A 1 245 ? 22.49400 -29.79100 9.17400 1.000 80.90618 378 VAL A O 1
ATOM 1868 N N . ILE A 1 246 ? 23.65500 -29.08900 10.97100 1.000 76.13901 379 ILE A N 1
ATOM 1869 C CA . ILE A 1 246 ? 24.92300 -29.68500 10.56900 1.000 80.42242 379 ILE A CA 1
ATOM 1870 C C . ILE A 1 246 ? 25.23400 -30.87700 11.46400 1.000 76.52560 379 ILE A C 1
ATOM 1871 O O . ILE A 1 246 ? 25.05300 -30.80800 12.68300 1.000 83.50776 379 ILE A O 1
ATOM 1876 N N . HIS A 1 247 ? 25.76900 -31.94300 10.86300 1.000 76.80458 380 HIS A N 1
ATOM 1877 C CA . HIS A 1 247 ? 26.07500 -33.20100 11.53800 1.000 67.47749 380 HIS A CA 1
ATOM 1878 C C . HIS A 1 247 ? 27.57400 -33.44400 11.39900 1.000 74.40009 380 HIS A C 1
ATOM 1879 O O . HIS A 1 247 ? 28.06400 -33.69300 10.29100 1.000 80.47440 380 HIS A O 1
ATOM 1886 N N . TRP A 1 248 ? 28.29100 -33.43500 12.51800 1.000 79.35968 381 TRP A N 1
ATOM 1887 C CA . TRP A 1 248 ? 29.74000 -33.56000 12.48400 1.000 86.63035 381 TRP A CA 1
ATOM 1888 C C . TRP A 1 248 ? 30.15900 -35.02200 12.55200 1.000 97.76679 381 TRP A C 1
ATOM 1889 O O . TRP A 1 248 ? 29.42600 -35.88300 13.04200 1.000 113.27038 381 TRP A O 1
ATOM 1900 N N . ASN A 1 249 ? 31.36200 -35.29800 12.06400 1.000 110.09820 382 ASN A N 1
ATOM 1901 C CA . ASN A 1 249 ? 31.81000 -36.68500 11.99300 1.000 133.61734 382 ASN A CA 1
ATOM 1902 C C . ASN A 1 249 ? 33.29200 -36.87700 12.30100 1.000 137.58889 382 ASN A C 1
ATOM 1903 O O . ASN A 1 249 ? 33.88000 -37.89800 11.93200 1.000 137.34501 382 ASN A O 1
ATOM 1908 N N . LYS A 1 259 ? 38.85900 -27.67300 1.86300 1.000 144.04571 392 LYS A N 1
ATOM 1909 C CA . LYS A 1 259 ? 38.61700 -26.65600 0.85300 1.000 155.98458 392 LYS A CA 1
ATOM 1910 C C . LYS A 1 259 ? 37.29400 -25.95500 1.14300 1.000 159.19070 392 LYS A C 1
ATOM 1911 O O . LYS A 1 259 ? 37.25900 -24.80300 1.58800 1.000 154.55351 392 LYS A O 1
ATOM 1917 N N . HIS A 1 260 ? 36.20100 -26.68100 0.88700 1.000 160.13907 393 HIS A N 1
ATOM 1918 C CA . HIS A 1 260 ? 34.86100 -26.28800 1.30400 1.000 165.02463 393 HIS A CA 1
ATOM 1919 C C . HIS A 1 260 ? 34.63600 -26.53800 2.79400 1.000 160.18486 393 HIS A C 1
ATOM 1920 O O . HIS A 1 260 ? 33.60400 -26.12800 3.33700 1.000 152.65587 393 HIS A O 1
ATOM 1927 N N . VAL A 1 261 ? 35.58800 -27.20300 3.45500 1.000 146.47822 394 VAL A N 1
ATOM 1928 C CA . VAL A 1 261 ? 35.48400 -27.49200 4.88200 1.000 139.96567 394 VAL A CA 1
ATOM 1929 C C . VAL A 1 261 ? 35.55700 -26.21200 5.70700 1.000 132.32940 394 VAL A C 1
ATOM 1930 O O . VAL A 1 261 ? 34.86300 -26.07400 6.72400 1.000 125.63939 394 VAL A O 1
ATOM 1934 N N . GLU A 1 262 ? 36.36700 -25.24400 5.26200 1.000 136.05439 395 GLU A N 1
ATOM 1935 C CA . GLU A 1 262 ? 36.69700 -24.09500 6.10300 1.000 135.62175 395 GLU A CA 1
ATOM 1936 C C . GLU A 1 262 ? 35.46500 -23.28900 6.48900 1.000 124.06888 395 GLU A C 1
ATOM 1937 O O . GLU A 1 262 ? 35.38100 -22.78600 7.61500 1.000 127.50062 395 GLU A O 1
ATOM 1943 N N . PHE A 1 263 ? 34.48700 -23.17800 5.58900 1.000 112.32633 396 PHE A N 1
ATOM 1944 C CA . PHE A 1 263 ? 33.25500 -22.47400 5.93300 1.000 109.76062 396 PHE A CA 1
ATOM 1945 C C . PHE A 1 263 ? 32.56300 -23.12200 7.13000 1.000 117.53377 396 PHE A C 1
ATOM 1946 O O . PHE A 1 263 ? 32.20600 -22.44800 8.11200 1.000 117.98544 396 PHE A O 1
ATOM 1954 N N . PHE A 1 264 ? 32.38600 -24.44400 7.07500 1.000 123.58575 397 PHE A N 1
ATOM 1955 C CA . PHE A 1 264 ? 31.63600 -25.13100 8.11900 1.000 102.70145 397 PHE A CA 1
ATOM 1956 C C . PHE A 1 264 ? 32.41800 -25.18100 9.41800 1.000 95.61204 397 PHE A C 1
ATOM 1957 O O . PHE A 1 264 ? 31.84700 -24.99600 10.50000 1.000 94.78073 397 PHE A O 1
ATOM 1965 N N . ARG A 1 265 ? 33.72200 -25.43900 9.34400 1.000 92.74562 398 ARG A N 1
ATOM 1966 C CA . ARG A 1 265 ? 34.50700 -25.36500 10.56600 1.000 96.19483 398 ARG A CA 1
ATOM 1967 C C . ARG A 1 265 ? 34.50100 -23.95700 11.14500 1.000 109.79094 398 ARG A C 1
ATOM 1968 O O . ARG A 1 265 ? 34.59900 -23.80800 12.36300 1.000 103.37439 398 ARG A O 1
ATOM 1976 N N . ASN A 1 266 ? 34.38400 -22.90700 10.31500 1.000 139.96265 399 ASN A N 1
ATOM 1977 C CA . ASN A 1 266 ? 34.25000 -21.57000 10.90300 1.000 149.01113 399 ASN A CA 1
ATOM 1978 C C . ASN A 1 266 ? 32.90400 -21.38200 11.59700 1.000 138.43455 399 ASN A C 1
ATOM 1979 O O . ASN A 1 266 ? 32.83500 -20.69100 12.61800 1.000 143.66547 399 ASN A O 1
ATOM 1984 N N . LEU A 1 267 ? 31.81400 -21.94100 11.06100 1.000 104.27385 400 LEU A N 1
ATOM 1985 C CA . LEU A 1 267 ? 30.59300 -21.93600 11.87600 1.000 102.33033 400 LEU A CA 1
ATOM 1986 C C . LEU A 1 267 ? 30.81300 -22.65100 13.20400 1.000 94.13125 400 LEU A C 1
ATOM 1987 O O . LEU A 1 267 ? 30.35100 -22.18900 14.25800 1.000 104.61390 400 LEU A O 1
ATOM 1992 N N . TYR A 1 268 ? 31.48800 -23.79800 13.17100 1.000 100.23653 401 TYR A N 1
ATOM 1993 C CA . TYR A 1 268 ? 31.70200 -24.53100 14.41200 1.000 88.73260 401 TYR A CA 1
ATOM 1994 C C . TYR A 1 268 ? 32.54800 -23.71400 15.37900 1.000 81.59917 401 TYR A C 1
ATOM 1995 O O . TYR A 1 268 ? 32.27400 -23.68900 16.58300 1.000 81.07394 401 TYR A O 1
ATOM 2004 N N . LEU A 1 269 ? 33.57100 -23.02800 14.86000 1.000 84.60888 402 LEU A N 1
ATOM 2005 C CA . LEU A 1 269 ? 34.39800 -22.13900 15.67400 1.000 92.11862 402 LEU A CA 1
ATOM 2006 C C . LEU A 1 269 ? 33.59000 -20.98300 16.24600 1.000 83.63521 402 LEU A C 1
ATOM 2007 O O . LEU A 1 269 ? 33.77100 -20.60900 17.41000 1.000 89.90446 402 LEU A O 1
ATOM 2012 N N . THR A 1 270 ? 32.69200 -20.40700 15.44000 1.000 92.55505 403 THR A N 1
ATOM 2013 C CA . THR A 1 270 ? 31.89400 -19.27400 15.89000 1.000 90.84494 403 THR A CA 1
ATOM 2014 C C . THR A 1 270 ? 30.98100 -19.67500 17.03600 1.000 85.43031 403 THR A C 1
ATOM 2015 O O . THR A 1 270 ? 30.79800 -18.91000 17.98900 1.000 87.64566 403 THR A O 1
ATOM 2019 N N . PHE A 1 271 ? 30.39700 -20.87200 16.96900 1.000 87.02989 404 PHE A N 1
ATOM 2020 C CA . PHE A 1 271 ? 29.60500 -21.28400 18.12000 1.000 85.54988 404 PHE A CA 1
ATOM 2021 C C . PHE A 1 271 ? 30.48200 -21.70700 19.29600 1.000 89.77486 404 PHE A C 1
ATOM 2022 O O . PHE A 1 271 ? 30.12800 -21.43300 20.44900 1.000 100.63307 404 PHE A O 1
ATOM 2030 N N . LEU A 1 272 ? 31.63400 -22.33200 19.04200 1.000 78.03929 405 LEU A N 1
ATOM 2031 C CA . LEU A 1 272 ? 32.54600 -22.64900 20.13800 1.000 74.41518 405 LEU A CA 1
ATOM 2032 C C . LEU A 1 272 ? 32.95100 -21.40200 20.91100 1.000 72.20432 405 LEU A C 1
ATOM 2033 O O . LEU A 1 272 ? 33.05000 -21.43600 22.14500 1.000 70.26227 405 LEU A O 1
ATOM 2038 N N . GLU A 1 273 ? 33.21600 -20.30000 20.20900 1.000 69.26474 406 GLU A N 1
ATOM 2039 C CA . GLU A 1 273 ? 33.78600 -19.11600 20.84400 1.000 76.85009 406 GLU A CA 1
ATOM 2040 C C . GLU A 1 273 ? 32.75000 -18.13600 21.37700 1.000 80.21872 406 GLU A C 1
ATOM 2041 O O . GLU A 1 273 ? 33.14100 -17.10700 21.93500 1.000 73.37021 406 GLU A O 1
ATOM 2047 N N . TYR A 1 274 ? 31.45600 -18.42100 21.23800 1.000 83.09817 407 TYR A N 1
ATOM 2048 C CA . TYR A 1 274 ? 30.44000 -17.43700 21.58000 1.000 82.54037 407 TYR A CA 1
ATOM 2049 C C . TYR A 1 274 ? 30.23400 -17.36200 23.08800 1.000 82.65308 407 TYR A C 1
ATOM 2050 O O . TYR A 1 274 ? 30.17800 -18.38900 23.76700 1.000 86.17586 407 TYR A O 1
ATOM 2059 N N . ASP A 1 275 ? 30.11100 -16.13300 23.61000 1.000 77.48160 408 ASP A N 1
ATOM 2060 C CA . ASP A 1 275 ? 29.98600 -15.92000 25.05400 1.000 77.18829 408 ASP A CA 1
ATOM 2061 C C . ASP A 1 275 ? 28.66200 -16.50500 25.54100 1.000 79.65202 408 ASP A C 1
ATOM 2062 O O . ASP A 1 275 ? 27.59400 -15.93300 25.30200 1.000 71.92322 408 ASP A O 1
ATOM 2067 N N . GLY A 1 276 ? 28.73300 -17.65400 26.21900 1.000 74.18518 409 GLY A N 1
ATOM 2068 C CA . GLY A 1 276 ? 27.51500 -18.33000 26.64200 1.000 71.46147 409 GLY A CA 1
ATOM 2069 C C . GLY A 1 276 ? 26.62200 -17.46200 27.50300 1.000 56.37945 409 GLY A C 1
ATOM 2070 O O . GLY A 1 276 ? 25.40100 -17.56300 27.43700 1.000 59.48301 409 GLY A O 1
ATOM 2071 N N . ASN A 1 277 ? 27.22200 -16.58900 28.30500 1.000 66.96302 410 ASN A N 1
ATOM 2072 C CA . ASN A 1 277 ? 26.46200 -15.71700 29.19300 1.000 63.23272 410 ASN A CA 1
ATOM 2073 C C . ASN A 1 277 ? 25.49800 -14.80500 28.43400 1.000 63.40453 410 ASN A C 1
ATOM 2074 O O . ASN A 1 277 ? 24.42500 -14.47900 28.95400 1.000 58.47256 410 ASN A O 1
ATOM 2079 N N . LEU A 1 278 ? 25.83900 -14.41700 27.19700 1.000 62.12039 411 LEU A N 1
ATOM 2080 C CA . LEU A 1 278 ? 24.91900 -13.63200 26.37600 1.000 69.47842 411 LEU A CA 1
ATOM 2081 C C . LEU A 1 278 ? 23.61800 -14.36800 26.11800 1.000 74.13566 411 LEU A C 1
ATOM 2082 O O . LEU A 1 278 ? 22.59200 -13.73200 25.83600 1.000 65.67794 411 LEU A O 1
ATOM 2087 N N . LEU A 1 279 ? 23.63900 -15.69700 26.17700 1.000 62.89279 412 LEU A N 1
ATOM 2088 C CA . LEU A 1 279 ? 22.41500 -16.44300 25.94200 1.000 71.59804 412 LEU A CA 1
ATOM 2089 C C . LEU A 1 279 ? 21.47900 -16.40600 27.14700 1.000 70.82683 412 LEU A C 1
ATOM 2090 O O . LEU A 1 279 ? 20.36200 -16.93800 27.06400 1.000 75.15906 412 LEU A O 1
ATOM 2095 N N . ARG A 1 280 ? 21.89100 -15.76200 28.24600 1.000 65.81239 413 ARG A N 1
ATOM 2096 C CA . ARG A 1 280 ? 20.99800 -15.51000 29.36700 1.000 59.19130 413 ARG A CA 1
ATOM 2097 C C . ARG A 1 280 ? 19.93200 -14.47400 29.04800 1.000 66.80722 413 ARG A C 1
ATOM 2098 O O . ARG A 1 280 ? 19.12900 -14.16100 29.92900 1.000 78.94233 413 ARG A O 1
ATOM 2106 N N . ARG A 1 281 ? 19.89100 -13.93900 27.82800 1.000 76.52125 414 ARG A N 1
ATOM 2107 C CA . ARG A 1 281 ? 18.92400 -12.89700 27.51100 1.000 75.90478 414 ARG A CA 1
ATOM 2108 C C . ARG A 1 281 ? 17.51200 -13.45600 27.60800 1.000 81.96711 414 ARG A C 1
ATOM 2109 O O . ARG A 1 281 ? 17.25800 -14.62100 27.29500 1.000 83.95321 414 ARG A O 1
ATOM 2117 N N . GLU A 1 282 ? 16.57900 -12.60500 28.01600 1.000 94.14720 415 GLU A N 1
ATOM 2118 C CA . GLU A 1 282 ? 15.21700 -13.07500 28.19800 1.000 92.94351 415 GLU A CA 1
ATOM 2119 C C . GLU A 1 282 ? 14.56400 -13.35300 26.85300 1.000 91.36168 415 GLU A C 1
ATOM 2120 O O . GLU A 1 282 ? 14.95000 -12.81300 25.81300 1.000 85.20646 415 GLU A O 1
ATOM 2126 N N . LEU A 1 283 ? 13.53500 -14.19300 26.89600 1.000 99.70715 416 LEU A N 1
ATOM 2127 C CA . LEU A 1 283 ? 12.74800 -14.48700 25.71200 1.000 99.89472 416 LEU A CA 1
ATOM 2128 C C . LEU A 1 283 ? 11.80600 -13.30700 25.52600 1.000 104.50800 416 LEU A C 1
ATOM 2129 O O . LEU A 1 283 ? 10.98000 -13.02300 26.40300 1.000 107.72125 416 LEU A O 1
ATOM 2134 N N . PHE A 1 284 ? 11.90600 -12.64200 24.37300 1.000 103.04750 417 PHE A N 1
ATOM 2135 C CA . PHE A 1 284 ? 11.27500 -11.34000 24.19300 1.000 106.99886 417 PHE A CA 1
ATOM 2136 C C . PHE A 1 284 ? 9.75800 -11.40800 24.16200 1.000 103.26536 417 PHE A C 1
ATOM 2137 O O . PHE A 1 284 ? 9.10300 -10.40900 24.47200 1.000 127.09327 417 PHE A O 1
ATOM 2145 N N . GLY A 1 285 ? 9.18400 -12.55300 23.84100 1.000 105.60462 418 GLY A N 1
ATOM 2146 C CA . GLY A 1 285 ? 7.75000 -12.60800 23.68700 1.000 109.91620 418 GLY A CA 1
ATOM 2147 C C . GLY A 1 285 ? 7.05800 -13.29200 24.84400 1.000 118.75967 418 GLY A C 1
ATOM 2148 O O . GLY A 1 285 ? 5.90600 -12.97800 25.15700 1.000 119.45279 418 GLY A O 1
ATOM 2149 N N . CYS A 1 286 ? 7.76300 -14.20300 25.51300 1.000 127.88870 419 CYS A N 1
ATOM 2150 C CA . CYS A 1 286 ? 7.12200 -15.11800 26.43200 1.000 123.96236 419 CYS A CA 1
ATOM 2151 C C . CYS A 1 286 ? 7.69800 -14.95200 27.83200 1.000 122.54331 419 CYS A C 1
ATOM 2152 O O . CYS A 1 286 ? 8.92600 -14.97200 27.99900 1.000 110.49957 419 CYS A O 1
ATOM 2155 N N . PRO A 1 287 ? 6.85800 -14.81000 28.85900 1.000 135.96351 420 PRO A N 1
ATOM 2156 C CA . PRO A 1 287 ? 7.38000 -14.75300 30.23100 1.000 134.78005 420 PRO A CA 1
ATOM 2157 C C . PRO A 1 287 ? 7.80900 -16.13200 30.70300 1.000 131.42243 420 PRO A C 1
ATOM 2158 O O . PRO A 1 287 ? 7.03700 -17.09400 30.64000 1.000 129.31504 420 PRO A O 1
ATOM 2162 N N . SER A 1 288 ? 9.04000 -16.22100 31.18900 1.000 134.81836 421 SER A N 1
ATOM 2163 C CA . SER A 1 288 ? 9.53300 -17.42300 31.83700 1.000 134.30822 421 SER A CA 1
ATOM 2164 C C . SER A 1 288 ? 9.59800 -17.20900 33.33900 1.000 145.65504 421 SER A C 1
ATOM 2165 O O . SER A 1 288 ? 9.47500 -16.08800 33.84200 1.000 140.81482 421 SER A O 1
ATOM 2168 N N . GLU A 1 289 ? 9.76800 -18.31100 34.05200 1.000 163.84456 422 GLU A N 1
ATOM 2169 C CA . GLU A 1 289 ? 10.14200 -18.26600 35.45400 1.000 169.64025 422 GLU A CA 1
ATOM 2170 C C . GLU A 1 289 ? 11.51500 -18.91700 35.52400 1.000 161.17955 422 GLU A C 1
ATOM 2171 O O . GLU A 1 289 ? 11.68900 -20.05800 35.08300 1.000 163.72427 422 GLU A O 1
ATOM 2177 N N . ALA A 1 290 ? 12.48500 -18.19400 36.06800 1.000 149.11437 423 ALA A N 1
ATOM 2178 C CA . ALA A 1 290 ? 13.87100 -18.65400 36.07400 1.000 146.71739 423 ALA A CA 1
ATOM 2179 C C . ALA A 1 290 ? 14.13200 -19.36300 37.40000 1.000 150.25190 423 ALA A C 1
ATOM 2180 O O . ALA A 1 290 ? 14.79800 -18.84500 38.29900 1.000 155.37107 423 ALA A O 1
ATOM 2182 N N . ASP A 1 291 ? 13.50400 -20.54100 37.51700 1.000 150.15065 424 ASP A N 1
ATOM 2183 C CA . ASP A 1 291 ? 13.52100 -21.44300 38.67100 1.000 154.55553 424 ASP A CA 1
ATOM 2184 C C . ASP A 1 291 ? 13.58200 -20.66200 39.98200 1.000 160.41573 424 ASP A C 1
ATOM 2185 O O . ASP A 1 291 ? 12.72500 -19.80400 40.23000 1.000 153.49976 424 ASP A O 1
ATOM 2190 N N . VAL A 1 292 ? 14.54400 -20.97000 40.84600 1.000 195.43898 425 VAL A N 1
ATOM 2191 C CA . VAL A 1 292 ? 14.75500 -20.19200 42.06000 1.000 204.75316 425 VAL A CA 1
ATOM 2192 C C . VAL A 1 292 ? 16.18300 -19.65400 42.17900 1.000 197.96567 425 VAL A C 1
ATOM 2193 O O . VAL A 1 292 ? 16.41200 -18.70600 42.95100 1.000 202.38024 425 VAL A O 1
ATOM 2197 N N . ASN A 1 293 ? 17.16000 -20.21300 41.45800 1.000 145.32193 426 ASN A N 1
ATOM 2198 C CA . ASN A 1 293 ? 18.52500 -19.70100 41.55800 1.000 133.37710 426 ASN A CA 1
ATOM 2199 C C . ASN A 1 293 ? 18.57000 -18.22000 41.16800 1.000 135.45414 426 ASN A C 1
ATOM 2200 O O . ASN A 1 293 ? 19.25900 -17.41700 41.81500 1.000 138.71563 426 ASN A O 1
ATOM 2205 N N . SER A 1 294 ? 17.80900 -17.82700 40.13700 1.000 131.04242 427 SER A N 1
ATOM 2206 C CA . SER A 1 294 ? 17.63700 -16.40000 39.85400 1.000 123.57842 427 SER A CA 1
ATOM 2207 C C . SER A 1 294 ? 16.78400 -15.71000 40.91700 1.000 127.50706 427 SER A C 1
ATOM 2208 O O . SER A 1 294 ? 16.96300 -14.51200 41.15300 1.000 135.75650 427 SER A O 1
ATOM 2211 N N . GLU A 1 295 ? 15.82300 -16.41300 41.52900 1.000 127.96958 428 GLU A N 1
ATOM 2212 C CA . GLU A 1 295 ? 15.04700 -15.77000 42.58600 1.000 133.45217 428 GLU A CA 1
ATOM 2213 C C . GLU A 1 295 ? 15.95300 -15.31900 43.73300 1.000 127.38550 428 GLU A C 1
ATOM 2214 O O . GLU A 1 295 ? 15.83900 -14.18400 44.21700 1.000 115.11728 428 GLU A O 1
ATOM 2220 N N . ASN A 1 296 ? 16.89200 -16.17000 44.15000 1.000 127.30777 429 ASN A N 1
ATOM 2221 C CA . ASN A 1 296 ? 17.77500 -15.76400 45.23400 1.000 128.21262 429 ASN A CA 1
ATOM 2222 C C . ASN A 1 296 ? 18.83100 -14.77800 44.75200 1.000 127.03554 429 ASN A C 1
ATOM 2223 O O . ASN A 1 296 ? 19.20600 -13.86700 45.49900 1.000 123.87890 429 ASN A O 1
ATOM 2228 N N . LEU A 1 297 ? 19.32300 -14.92400 43.51400 1.000 117.02624 430 LEU A N 1
ATOM 2229 C CA . LEU A 1 297 ? 20.25100 -13.91600 42.99800 1.000 106.90870 430 LEU A CA 1
ATOM 2230 C C . LEU A 1 297 ? 19.60600 -12.53300 42.96000 1.000 108.97976 430 LEU A C 1
ATOM 2231 O O . LEU A 1 297 ? 20.21500 -11.53800 43.37100 1.000 107.94152 430 LEU A O 1
ATOM 2236 N N . GLN A 1 298 ? 18.37100 -12.45400 42.46600 1.000 108.00750 431 GLN A N 1
ATOM 2237 C CA . GLN A 1 298 ? 17.64200 -11.19500 42.42200 1.000 109.66241 431 GLN A CA 1
ATOM 2238 C C . GLN A 1 298 ? 17.37200 -10.64400 43.82700 1.000 114.12275 431 GLN A C 1
ATOM 2239 O O . GLN A 1 298 ? 17.58100 -9.44900 44.08100 1.000 108.66813 431 GLN A O 1
ATOM 2245 N N . LYS A 1 299 ? 16.94000 -11.50500 44.76100 1.000 109.76147 432 LYS A N 1
ATOM 2246 C CA . LYS A 1 299 ? 16.74700 -11.06500 46.14100 1.000 110.29144 432 LYS A CA 1
ATOM 2247 C C . LYS A 1 299 ? 18.02300 -10.45100 46.69800 1.000 114.06171 432 LYS A C 1
ATOM 2248 O O . LYS A 1 299 ? 18.02400 -9.30500 47.17000 1.000 105.53150 432 LYS A O 1
ATOM 2254 N N . GLN A 1 300 ? 19.12700 -11.19700 46.63200 1.000 116.41045 433 GLN A N 1
ATOM 2255 C CA . GLN A 1 300 ? 20.37500 -10.73600 47.22400 1.000 116.70895 433 GLN A CA 1
ATOM 2256 C C . GLN A 1 300 ? 20.90200 -9.47800 46.54500 1.000 108.51147 433 GLN A C 1
ATOM 2257 O O . GLN A 1 300 ? 21.43600 -8.58900 47.22000 1.000 111.31266 433 GLN A O 1
ATOM 2263 N N . LEU A 1 301 ? 20.72600 -9.34500 45.22600 1.000 102.81279 434 LEU A N 1
ATOM 2264 C CA . LEU A 1 301 ? 21.18300 -8.11000 44.59900 1.000 105.78689 434 LEU A CA 1
ATOM 2265 C C . LEU A 1 301 ? 20.25300 -6.93700 44.87600 1.000 97.79406 434 LEU A C 1
ATOM 2266 O O . LEU A 1 301 ? 20.66900 -5.78300 44.71800 1.000 99.79992 434 LEU A O 1
ATOM 2271 N N . SER A 1 302 ? 19.01000 -7.20100 45.27800 1.000 98.16363 435 SER A N 1
ATOM 2272 C CA . SER A 1 302 ? 18.13000 -6.10200 45.66300 1.000 108.18963 435 SER A CA 1
ATOM 2273 C C . SER A 1 302 ? 18.43200 -5.61900 47.07900 1.000 98.93401 435 SER A C 1
ATOM 2274 O O . SER A 1 302 ? 18.43700 -4.41100 47.33800 1.000 91.65009 435 SER A O 1
ATOM 2277 N N . GLU A 1 303 ? 18.68000 -6.54600 48.00900 1.000 99.26951 436 GLU A N 1
ATOM 2278 C CA . GLU A 1 303 ? 18.95300 -6.15200 49.38800 1.000 97.44995 436 GLU A CA 1
ATOM 2279 C C . GLU A 1 303 ? 20.21900 -5.30900 49.53600 1.000 101.73751 436 GLU A C 1
ATOM 2280 O O . GLU A 1 303 ? 20.40100 -4.67400 50.58100 1.000 102.08530 436 GLU A O 1
ATOM 2286 N N . LEU A 1 304 ? 21.09300 -5.28000 48.53100 1.000 105.44027 437 LEU A N 1
ATOM 2287 C CA . LEU A 1 304 ? 22.34500 -4.55300 48.68600 1.000 101.08090 437 LEU A CA 1
ATOM 2288 C C . LEU A 1 304 ? 22.10400 -3.04900 48.73900 1.000 100.96207 437 LEU A C 1
ATOM 2289 O O . LEU A 1 304 ? 21.05800 -2.53900 48.32500 1.000 97.89508 437 LEU A O 1
ATOM 2294 N N . ASP A 1 305 ? 23.11000 -2.33500 49.24700 1.000 104.32400 438 ASP A N 1
ATOM 2295 C CA . ASP A 1 305 ? 23.10100 -0.87500 49.31000 1.000 105.19274 438 ASP A CA 1
ATOM 2296 C C . ASP A 1 305 ? 23.88500 -0.35900 48.11100 1.000 105.64847 438 ASP A C 1
ATOM 2297 O O . ASP A 1 305 ? 25.11500 -0.47100 48.06600 1.000 114.12198 438 ASP A O 1
ATOM 2302 N N . GLU A 1 306 ? 23.17400 0.24600 47.16100 1.000 101.68084 439 GLU A N 1
ATOM 2303 C CA . GLU A 1 306 ? 23.80800 0.72100 45.93800 1.000 100.34124 439 GLU A CA 1
ATOM 2304 C C . GLU A 1 306 ? 24.65500 1.96500 46.18200 1.000 110.53689 439 GLU A C 1
ATOM 2305 O O . GLU A 1 306 ? 25.61100 2.20400 45.43400 1.000 97.27801 439 GLU A O 1
ATOM 2311 N N . ASP A 1 307 ? 24.35400 2.72100 47.25000 1.000 114.03500 440 ASP A N 1
ATOM 2312 C CA . ASP A 1 307 ? 25.10400 3.92000 47.60300 1.000 106.02599 440 ASP A CA 1
ATOM 2313 C C . ASP A 1 307 ? 26.49400 3.60000 48.13800 1.000 105.48284 440 ASP A C 1
ATOM 2314 O O . ASP A 1 307 ? 27.33800 4.50000 48.19000 1.000 101.68905 440 ASP A O 1
ATOM 2319 N N . ASP A 1 308 ? 26.72000 2.37300 48.61700 1.000 109.30128 441 ASP A N 1
ATOM 2320 C CA . ASP A 1 308 ? 28.03400 1.96900 49.10200 1.000 95.80854 441 ASP A CA 1
ATOM 2321 C C . ASP A 1 308 ? 29.04600 1.95800 47.96200 1.000 85.48818 441 ASP A C 1
ATOM 2322 O O . ASP A 1 308 ? 28.73900 1.53800 46.84500 1.000 92.68286 441 ASP A O 1
ATOM 2327 N N . LEU A 1 309 ? 30.26300 2.42400 48.24000 1.000 82.46795 442 LEU A N 1
ATOM 2328 C CA . LEU A 1 309 ? 31.27800 2.45900 47.19100 1.000 90.33913 442 LEU A CA 1
ATOM 2329 C C . LEU A 1 309 ? 31.95800 1.11300 46.97200 1.000 90.85018 442 LEU A C 1
ATOM 2330 O O . LEU A 1 309 ? 32.83800 1.01400 46.11200 1.000 88.58200 442 LEU A O 1
ATOM 2335 N N . CYS A 1 310 ? 31.61700 0.08800 47.74600 1.000 81.53794 443 CYS A N 1
ATOM 2336 C CA . CYS A 1 310 ? 32.07600 -1.26300 47.46700 1.000 74.98114 443 CYS A CA 1
ATOM 2337 C C . CYS A 1 310 ? 30.95100 -2.13600 46.91300 1.000 77.41277 443 CYS A C 1
ATOM 2338 O O . CYS A 1 310 ? 30.94300 -3.35700 47.10800 1.000 82.09137 443 CYS A O 1
ATOM 2341 N N . TYR A 1 311 ? 29.99800 -1.51200 46.21600 1.000 71.96359 444 TYR A N 1
ATOM 2342 C CA . TYR A 1 311 ? 28.82000 -2.22600 45.73500 1.000 72.66963 444 TYR A CA 1
ATOM 2343 C C . TYR A 1 311 ? 29.19700 -3.31700 44.75600 1.000 78.48314 444 TYR A C 1
ATOM 2344 O O . TYR A 1 311 ? 28.53300 -4.35400 44.69400 1.000 84.52036 444 TYR A O 1
ATOM 2353 N N . GLU A 1 312 ? 30.20500 -3.07400 43.92400 1.000 72.82655 445 GLU A N 1
ATOM 2354 C CA . GLU A 1 312 ? 30.57900 -4.10800 42.97300 1.000 77.29215 445 GLU A CA 1
ATOM 2355 C C . GLU A 1 312 ? 31.12900 -5.34400 43.68100 1.000 78.54271 445 GLU A C 1
ATOM 2356 O O . GLU A 1 312 ? 30.88200 -6.47700 43.24000 1.000 68.25026 445 GLU A O 1
ATOM 2362 N N . PHE A 1 313 ? 31.85300 -5.16400 44.79400 1.000 66.62652 446 PHE A N 1
ATOM 2363 C CA . PHE A 1 313 ? 32.34700 -6.35600 45.47800 1.000 68.11691 446 PHE A CA 1
ATOM 2364 C C . PHE A 1 313 ? 31.18900 -7.14800 46.06300 1.000 65.19329 446 PHE A C 1
ATOM 2365 O O . PHE A 1 313 ? 31.17200 -8.38400 46.01500 1.000 70.29228 446 PHE A O 1
ATOM 2373 N N . ARG A 1 314 ? 30.21400 -6.44600 46.62200 1.000 72.78588 447 ARG A N 1
ATOM 2374 C CA . ARG A 1 314 ? 29.08700 -7.12100 47.24500 1.000 69.61808 447 ARG A CA 1
ATOM 2375 C C . ARG A 1 314 ? 28.23300 -7.81000 46.19700 1.000 71.81999 447 ARG A C 1
ATOM 2376 O O . ARG A 1 314 ? 27.74000 -8.92400 46.41600 1.000 84.98904 447 ARG A O 1
ATOM 2384 N N . ARG A 1 315 ? 28.04600 -7.14800 45.05700 1.000 67.48251 448 ARG A N 1
ATOM 2385 C CA . ARG A 1 315 ? 27.30500 -7.73100 43.94800 1.000 65.39777 448 ARG A CA 1
ATOM 2386 C C . ARG A 1 315 ? 28.00200 -8.98000 43.41700 1.000 72.34776 448 ARG A C 1
ATOM 2387 O O . ARG A 1 315 ? 27.34400 -9.97800 43.09800 1.000 75.78521 448 ARG A O 1
ATOM 2395 N N . GLU A 1 316 ? 29.33300 -8.95800 43.33700 1.000 69.74346 449 GLU A N 1
ATOM 2396 C CA . GLU A 1 316 ? 30.07100 -10.13800 42.89900 1.000 68.09187 449 GLU A CA 1
ATOM 2397 C C . GLU A 1 316 ? 30.25700 -11.18900 43.98900 1.000 71.99098 449 GLU A C 1
ATOM 2398 O O . GLU A 1 316 ? 30.77200 -12.27500 43.69500 1.000 77.75124 449 GLU A O 1
ATOM 2404 N N . ARG A 1 317 ? 29.87900 -10.90000 45.23300 1.000 68.56962 450 ARG A N 1
ATOM 2405 C CA . ARG A 1 317 ? 29.85500 -11.96100 46.23200 1.000 65.43023 450 ARG A CA 1
ATOM 2406 C C . ARG A 1 317 ? 28.85600 -13.05200 45.87200 1.000 76.34270 450 ARG A C 1
ATOM 2407 O O . ARG A 1 317 ? 29.07600 -14.22700 46.19400 1.000 77.76575 450 ARG A O 1
ATOM 2415 N N . PHE A 1 318 ? 27.76200 -12.69800 45.19800 1.000 74.18665 451 PHE A N 1
ATOM 2416 C CA . PHE A 1 318 ? 26.69600 -13.65400 44.94000 1.000 78.28837 451 PHE A CA 1
ATOM 2417 C C . PHE A 1 318 ? 26.56900 -14.05600 43.47900 1.000 75.17769 451 PHE A C 1
ATOM 2418 O O . PHE A 1 318 ? 25.64900 -14.81200 43.14200 1.000 71.33283 451 PHE A O 1
ATOM 2426 N N . THR A 1 319 ? 27.44400 -13.56900 42.60500 1.000 68.23396 452 THR A N 1
ATOM 2427 C CA . THR A 1 319 ? 27.31900 -13.88500 41.19000 1.000 66.24001 452 THR A CA 1
ATOM 2428 C C . THR A 1 319 ? 27.42800 -15.39200 40.96900 1.000 83.55143 452 THR A C 1
ATOM 2429 O O . THR A 1 319 ? 28.21500 -16.08400 41.62500 1.000 75.62291 452 THR A O 1
ATOM 2433 N N . VAL A 1 320 ? 26.64700 -15.89800 40.02000 1.000 69.19954 453 VAL A N 1
ATOM 2434 C CA . VAL A 1 320 ? 26.64400 -17.31000 39.66700 1.000 61.25420 453 VAL A CA 1
ATOM 2435 C C . VAL A 1 320 ? 27.32600 -17.44800 38.31700 1.000 64.79083 453 VAL A C 1
ATOM 2436 O O . VAL A 1 320 ? 26.81700 -16.95800 37.30000 1.000 73.00897 453 VAL A O 1
ATOM 2440 N N . HIS A 1 321 ? 28.44200 -18.15500 38.29000 1.000 55.83295 454 HIS A N 1
ATOM 2441 C CA . HIS A 1 321 ? 29.20500 -18.32400 37.06600 1.000 54.20493 454 HIS A CA 1
ATOM 2442 C C . HIS A 1 321 ? 28.82500 -19.64200 36.42300 1.000 48.57925 454 HIS A C 1
ATOM 2443 O O . HIS A 1 321 ? 28.71900 -20.66400 37.10200 1.000 52.40457 454 HIS A O 1
ATOM 2450 N N . ARG A 1 322 ? 28.64200 -19.61300 35.11200 1.000 55.37746 455 ARG A N 1
ATOM 2451 C CA . ARG A 1 322 ? 28.48900 -20.83200 34.33800 1.000 56.85917 455 ARG A CA 1
ATOM 2452 C C . ARG A 1 322 ? 29.66600 -21.75800 34.64300 1.000 57.21087 455 ARG A C 1
ATOM 2453 O O . ARG A 1 322 ? 30.82900 -21.34800 34.55500 1.000 58.66535 455 ARG A O 1
ATOM 2461 N N . THR A 1 323 ? 29.36900 -23.00400 35.01200 1.000 47.38382 456 THR A N 1
ATOM 2462 C CA . THR A 1 323 ? 30.38800 -23.95300 35.45100 1.000 46.46828 456 THR A CA 1
ATOM 2463 C C . THR A 1 323 ? 30.33500 -25.24200 34.64500 1.000 55.46555 456 THR A C 1
ATOM 2464 O O . THR A 1 323 ? 29.25800 -25.82600 34.46800 1.000 66.53477 456 THR A O 1
ATOM 2468 N N . HIS A 1 324 ? 31.49500 -25.69200 34.17000 1.000 52.52028 457 HIS A N 1
ATOM 2469 C CA . HIS A 1 324 ? 31.59600 -26.93300 33.41000 1.000 48.49507 457 HIS A CA 1
ATOM 2470 C C . HIS A 1 324 ? 32.62300 -27.82100 34.11700 1.000 55.86347 457 HIS A C 1
ATOM 2471 O O . HIS A 1 324 ? 33.83100 -27.68400 33.90100 1.000 58.69604 457 HIS A O 1
ATOM 2478 N N . LEU A 1 325 ? 32.13900 -28.70700 34.99000 1.000 52.60912 458 LEU A N 1
ATOM 2479 C CA . LEU A 1 325 ? 32.99700 -29.67200 35.66200 1.000 43.50730 458 LEU A CA 1
ATOM 2480 C C . LEU A 1 325 ? 33.46500 -30.75500 34.68500 1.000 57.08263 458 LEU A C 1
ATOM 2481 O O . LEU A 1 325 ? 32.73000 -31.17600 33.78200 1.000 55.04433 458 LEU A O 1
ATOM 2486 N N . TYR A 1 326 ? 34.69800 -31.22100 34.89000 1.000 50.65314 459 TYR A N 1
ATOM 2487 C CA . TYR A 1 326 ? 35.28300 -32.34100 34.14300 1.000 49.64381 459 TYR A CA 1
ATOM 2488 C C . TYR A 1 326 ? 35.18100 -32.11900 32.62900 1.000 61.69570 459 TYR A C 1
ATOM 2489 O O . TYR A 1 326 ? 34.68800 -32.95800 31.86700 1.000 56.54562 459 TYR A O 1
ATOM 2498 N N . PHE A 1 327 ? 35.72000 -30.97000 32.21000 1.000 53.86058 460 PHE A N 1
ATOM 2499 C CA . PHE A 1 327 ? 35.76100 -30.58100 30.80400 1.000 63.17609 460 PHE A CA 1
ATOM 2500 C C . PHE A 1 327 ? 36.51200 -31.60900 29.96000 1.000 64.29695 460 PHE A C 1
ATOM 2501 O O . PHE A 1 327 ? 36.26200 -31.72600 28.75500 1.000 61.61460 460 PHE A O 1
ATOM 2509 N N . LEU A 1 328 ? 37.45200 -32.33900 30.56300 1.000 51.51279 461 LEU A N 1
ATOM 2510 C CA . LEU A 1 328 ? 38.23000 -33.36500 29.87900 1.000 58.43184 461 LEU A CA 1
ATOM 2511 C C . LEU A 1 328 ? 37.98800 -34.73600 30.50200 1.000 56.38317 461 LEU A C 1
ATOM 2512 O O . LEU A 1 328 ? 37.46100 -34.85100 31.61400 1.000 60.96413 461 LEU A O 1
ATOM 2517 N N . HIS A 1 329 ? 38.34500 -35.78100 29.74800 1.000 56.63194 462 HIS A N 1
ATOM 2518 C CA . HIS A 1 329 ? 38.17600 -37.15600 30.21200 1.000 55.06179 462 HIS A CA 1
ATOM 2519 C C . HIS A 1 329 ? 38.81200 -37.34600 31.58500 1.000 60.77655 462 HIS A C 1
ATOM 2520 O O . HIS A 1 329 ? 39.95600 -36.93400 31.82100 1.000 55.00378 462 HIS A O 1
ATOM 2527 N N . TYR A 1 330 ? 38.08000 -37.99800 32.48400 1.000 50.52693 463 TYR A N 1
ATOM 2528 C CA . TYR A 1 330 ? 38.53200 -38.16400 33.85700 1.000 65.79296 463 TYR A CA 1
ATOM 2529 C C . TYR A 1 330 ? 38.34900 -39.61600 34.26200 1.000 65.40450 463 TYR A C 1
ATOM 2530 O O . TYR A 1 330 ? 37.31600 -40.22900 33.98200 1.000 61.40581 463 TYR A O 1
ATOM 2539 N N . GLU A 1 331 ? 39.35400 -40.16300 34.92800 1.000 62.75971 464 GLU A N 1
ATOM 2540 C CA . GLU A 1 331 ? 39.29000 -41.55400 35.33800 1.000 56.28820 464 GLU A CA 1
ATOM 2541 C C . GLU A 1 331 ? 40.08100 -41.66500 36.63100 1.000 67.32337 464 GLU A C 1
ATOM 2542 O O . GLU A 1 331 ? 41.31100 -41.55300 36.62800 1.000 74.92420 464 GLU A O 1
ATOM 2548 N N . TYR A 1 332 ? 39.36800 -41.87600 37.73500 1.000 60.07617 465 TYR A N 1
ATOM 2549 C CA . TYR A 1 332 ? 39.99100 -42.02200 39.04300 1.000 69.69718 465 TYR A CA 1
ATOM 2550 C C . TYR A 1 332 ? 40.10900 -43.47800 39.44400 1.000 91.77819 465 TYR A C 1
ATOM 2551 O O . TYR A 1 332 ? 39.13500 -44.23600 39.39000 1.000 87.77420 465 TYR A O 1
ATOM 2560 N N . GLU A 1 333 ? 41.29000 -43.82300 39.94100 1.000 101.22049 466 GLU A N 1
ATOM 2561 C CA . GLU A 1 333 ? 41.61300 -45.16500 40.37700 1.000 102.28734 466 GLU A CA 1
ATOM 2562 C C . GLU A 1 333 ? 41.39400 -45.24400 41.88300 1.000 106.55980 466 GLU A C 1
ATOM 2563 O O . GLU A 1 333 ? 42.12000 -44.58100 42.64200 1.000 91.61928 466 GLU A O 1
ATOM 2569 N N . PRO A 1 334 ? 40.40300 -46.00500 42.35500 1.000 141.42495 467 PRO A N 1
ATOM 2570 C CA . PRO A 1 334 ? 40.14800 -46.11700 43.80200 1.000 140.53258 467 PRO A CA 1
ATOM 2571 C C . PRO A 1 334 ? 41.36700 -46.55100 44.61000 1.000 147.52526 467 PRO A C 1
ATOM 2572 O O . PRO A 1 334 ? 42.00900 -47.56300 44.31000 1.000 166.72117 467 PRO A O 1
ATOM 2576 N N . ALA A 1 335 ? 41.65700 -45.79700 45.67300 1.000 105.40423 468 ALA A N 1
ATOM 2577 C CA . ALA A 1 335 ? 42.80600 -46.08900 46.52100 1.000 116.02190 468 ALA A CA 1
ATOM 2578 C C . ALA A 1 335 ? 42.45900 -47.19000 47.52200 1.000 120.30951 468 ALA A C 1
ATOM 2579 O O . ALA A 1 335 ? 41.35100 -47.22300 48.06800 1.000 120.93825 468 ALA A O 1
ATOM 2581 N N . ALA A 1 336 ? 43.40900 -48.10700 47.74700 1.000 126.66631 469 ALA A N 1
ATOM 2582 C CA . ALA A 1 336 ? 43.19900 -49.19000 48.70700 1.000 119.70015 469 ALA A CA 1
ATOM 2583 C C . ALA A 1 336 ? 42.90900 -48.63000 50.09400 1.000 120.95754 469 ALA A C 1
ATOM 2584 O O . ALA A 1 336 ? 41.78100 -48.73500 50.59300 1.000 122.73751 469 ALA A O 1
ATOM 2586 N N . ASP A 1 337 ? 43.91200 -48.00700 50.70800 1.000 103.56143 470 ASP A N 1
ATOM 2587 C CA . ASP A 1 337 ? 43.72300 -47.36700 51.99500 1.000 92.73657 470 ASP A CA 1
ATOM 2588 C C . ASP A 1 337 ? 42.95400 -46.06300 51.79400 1.000 96.96360 470 ASP A C 1
ATOM 2589 O O . ASP A 1 337 ? 42.81000 -45.56400 50.67700 1.000 105.53427 470 ASP A O 1
ATOM 2594 N N . SER A 1 338 ? 42.41300 -45.53700 52.88500 1.000 86.33100 471 SER A N 1
ATOM 2595 C CA . SER A 1 338 ? 41.69700 -44.26100 52.84800 1.000 73.94194 471 SER A CA 1
ATOM 2596 C C . SER A 1 338 ? 42.62300 -43.06600 53.09800 1.000 79.11080 471 SER A C 1
ATOM 2597 O O . SER A 1 338 ? 42.38700 -42.24800 53.99000 1.000 77.10797 471 SER A O 1
ATOM 2600 N N . THR A 1 339 ? 43.67600 -42.94200 52.27900 1.000 72.47907 472 THR A N 1
ATOM 2601 C CA . THR A 1 339 ? 44.66400 -41.88600 52.49300 1.000 67.28497 472 THR A CA 1
ATOM 2602 C C . THR A 1 339 ? 44.95400 -40.99900 51.28800 1.000 61.65580 472 THR A C 1
ATOM 2603 O O . THR A 1 339 ? 45.72200 -40.04000 51.42700 1.000 60.48471 472 THR A O 1
ATOM 2607 N N . ASP A 1 340 ? 44.33100 -41.24700 50.13900 1.000 61.38507 473 ASP A N 1
ATOM 2608 C CA . ASP A 1 340 ? 44.68700 -40.54200 48.91700 1.000 53.80821 473 ASP A CA 1
ATOM 2609 C C . ASP A 1 340 ? 44.43900 -39.04000 49.06100 1.000 57.57782 473 ASP A C 1
ATOM 2610 O O . ASP A 1 340 ? 43.51600 -38.61100 49.75600 1.000 55.81921 473 ASP A O 1
ATOM 2615 N N . VAL A 1 341 ? 45.31100 -38.24200 48.43000 1.000 64.69060 474 VAL A N 1
ATOM 2616 C CA . VAL A 1 341 ? 45.32200 -36.78400 48.51600 1.000 50.26151 474 VAL A CA 1
ATOM 2617 C C . VAL A 1 341 ? 45.21200 -36.21600 47.10700 1.000 59.67148 474 VAL A C 1
ATOM 2618 O O . VAL A 1 341 ? 45.79500 -36.76800 46.16700 1.000 63.73423 474 VAL A O 1
ATOM 2622 N N . THR A 1 342 ? 44.46800 -35.12000 46.95800 1.000 54.42574 475 THR A N 1
ATOM 2623 C CA . THR A 1 342 ? 44.36400 -34.39500 45.69500 1.000 53.33739 475 THR A CA 1
ATOM 2624 C C . THR A 1 342 ? 45.08000 -33.04800 45.77400 1.000 60.09773 475 THR A C 1
ATOM 2625 O O . THR A 1 342 ? 44.88100 -32.28300 46.72500 1.000 63.57509 475 THR A O 1
ATOM 2629 N N . LEU A 1 343 ? 45.90300 -32.75000 44.77200 1.000 46.76534 476 LEU A N 1
ATOM 2630 C CA . LEU A 1 343 ? 46.45100 -31.40800 44.64100 1.000 46.72230 476 LEU A CA 1
ATOM 2631 C C . LEU A 1 343 ? 45.37700 -30.49700 44.05600 1.000 60.25217 476 LEU A C 1
ATOM 2632 O O . LEU A 1 343 ? 44.85200 -30.76600 42.97400 1.000 58.69201 476 LEU A O 1
ATOM 2637 N N . VAL A 1 344 ? 45.04400 -29.43000 44.78100 1.000 59.96818 477 VAL A N 1
ATOM 2638 C CA . VAL A 1 344 ? 43.98400 -28.49200 44.42200 1.000 46.10333 477 VAL A CA 1
ATOM 2639 C C . VAL A 1 344 ? 44.60600 -27.14000 44.09400 1.000 49.78439 477 VAL A C 1
ATOM 2640 O O . VAL A 1 344 ? 45.48600 -26.66900 44.82400 1.000 60.44440 477 VAL A O 1
ATOM 2644 N N . ALA A 1 345 ? 44.16400 -26.52300 42.99900 1.000 45.53756 478 ALA A N 1
ATOM 2645 C CA . ALA A 1 345 ? 44.71700 -25.24200 42.56200 1.000 47.50033 478 ALA A CA 1
ATOM 2646 C C . ALA A 1 345 ? 43.78000 -24.62700 41.53400 1.000 49.21762 478 ALA A C 1
ATOM 2647 O O . ALA A 1 345 ? 42.81700 -25.25800 41.07900 1.000 60.69949 478 ALA A O 1
ATOM 2649 N N . GLN A 1 346 ? 44.05800 -23.36700 41.20900 1.000 46.80618 479 GLN A N 1
ATOM 2650 C CA . GLN A 1 346 ? 43.24700 -22.54200 40.32200 1.000 54.83591 479 GLN A CA 1
ATOM 2651 C C . GLN A 1 346 ? 44.17000 -21.71500 39.44900 1.000 56.32152 479 GLN A C 1
ATOM 2652 O O . GLN A 1 346 ? 45.29800 -21.37900 39.84500 1.000 52.96263 479 GLN A O 1
ATOM 2658 N N . LEU A 1 347 ? 43.68200 -21.36800 38.26300 1.000 51.80792 480 LEU A N 1
ATOM 2659 C CA . LEU A 1 347 ? 44.54600 -20.66100 37.33000 1.000 61.90167 480 LEU A CA 1
ATOM 2660 C C . LEU A 1 347 ? 43.72500 -19.94000 36.27100 1.000 65.19421 480 LEU A C 1
ATOM 2661 O O . LEU A 1 347 ? 42.56100 -20.26200 36.01700 1.000 59.66598 480 LEU A O 1
ATOM 2666 N N . SER A 1 348 ? 44.36000 -18.95500 35.65700 1.000 75.31690 481 SER A N 1
ATOM 2667 C CA . SER A 1 348 ? 43.85000 -18.35000 34.44700 1.000 69.77312 481 SER A CA 1
ATOM 2668 C C . SER A 1 348 ? 44.65500 -18.85000 33.25800 1.000 66.16292 481 SER A C 1
ATOM 2669 O O . SER A 1 348 ? 45.63900 -19.58000 33.39900 1.000 71.42164 481 SER A O 1
ATOM 2672 N N . MET A 1 349 ? 44.25600 -18.40200 32.07100 1.000 65.65833 482 MET A N 1
ATOM 2673 C CA . MET A 1 349 ? 44.87400 -18.88500 30.84600 1.000 63.16672 482 MET A CA 1
ATOM 2674 C C . MET A 1 349 ? 46.38000 -18.60000 30.83600 1.000 69.76466 482 MET A C 1
ATOM 2675 O O . MET A 1 349 ? 47.18200 -19.42500 30.37000 1.000 68.32827 482 MET A O 1
ATOM 2680 N N . ASP A 1 350 ? 46.79200 -17.44700 31.37900 1.000 65.87875 483 ASP A N 1
ATOM 2681 C CA . ASP A 1 350 ? 48.20600 -17.09300 31.34300 1.000 63.90893 483 ASP A CA 1
ATOM 2682 C C . ASP A 1 350 ? 49.10000 -18.05200 32.13500 1.000 66.00431 483 ASP A C 1
ATOM 2683 O O . ASP A 1 350 ? 50.32800 -17.96300 32.01300 1.000 77.80166 483 ASP A O 1
ATOM 2688 N N . ARG A 1 351 ? 48.54800 -18.95200 32.94800 1.000 58.75158 484 ARG A N 1
ATOM 2689 C CA . ARG A 1 351 ? 49.39000 -19.88200 33.68700 1.000 56.96649 484 ARG A CA 1
ATOM 2690 C C . ARG A 1 351 ? 49.22900 -21.31700 33.19600 1.000 59.03093 484 ARG A C 1
ATOM 2691 O O . ARG A 1 351 ? 49.68900 -22.25800 33.86100 1.000 73.12198 484 ARG A O 1
ATOM 2699 N N . LEU A 1 352 ? 48.62000 -21.49900 32.01900 1.000 59.45810 485 LEU A N 1
ATOM 2700 C CA . LEU A 1 352 ? 48.49500 -22.83300 31.43600 1.000 60.49456 485 LEU A CA 1
ATOM 2701 C C . LEU A 1 352 ? 49.84800 -23.53900 31.31900 1.000 55.36663 485 LEU A C 1
ATOM 2702 O O . LEU A 1 352 ? 49.94000 -24.76000 31.52600 1.000 63.06324 485 LEU A O 1
ATOM 2707 N N . GLN A 1 353 ? 50.91900 -22.77200 31.09600 1.000 68.29607 486 GLN A N 1
ATOM 2708 C CA . GLN A 1 353 ? 52.24800 -23.34900 30.93000 1.000 68.16885 486 GLN A CA 1
ATOM 2709 C C . GLN A 1 353 ? 52.61500 -24.24200 32.10400 1.000 63.34162 486 GLN A C 1
ATOM 2710 O O . GLN A 1 353 ? 53.46000 -25.13700 31.97200 1.000 59.27142 486 GLN A O 1
ATOM 2716 N N . MET A 1 354 ? 52.03500 -23.96400 33.27400 1.000 57.76901 487 MET A N 1
ATOM 2717 C CA . MET A 1 354 ? 52.43100 -24.64900 34.49000 1.000 59.37630 487 MET A CA 1
ATOM 2718 C C . MET A 1 354 ? 51.94200 -26.08500 34.57100 1.000 58.56706 487 MET A C 1
ATOM 2719 O O . MET A 1 354 ? 52.60300 -26.89700 35.23800 1.000 63.50960 487 MET A O 1
ATOM 2724 N N . LEU A 1 355 ? 50.86500 -26.43600 33.85500 1.000 59.26721 488 LEU A N 1
ATOM 2725 C CA . LEU A 1 355 ? 50.23400 -27.73900 34.08200 1.000 64.89423 488 LEU A CA 1
ATOM 2726 C C . LEU A 1 355 ? 51.22500 -28.89000 33.92200 1.000 66.34121 488 LEU A C 1
ATOM 2727 O O . LEU A 1 355 ? 51.37800 -29.71900 34.83000 1.000 66.13583 488 LEU A O 1
ATOM 2732 N N . GLU A 1 356 ? 51.94000 -28.93800 32.79300 1.000 58.55882 489 GLU A N 1
ATOM 2733 C CA . GLU A 1 356 ? 52.82800 -30.07400 32.56000 1.000 64.75578 489 GLU A CA 1
ATOM 2734 C C . GLU A 1 356 ? 53.85600 -30.18000 33.67600 1.000 60.48405 489 GLU A C 1
ATOM 2735 O O . GLU A 1 356 ? 54.10400 -31.27700 34.18800 1.000 74.31744 489 GLU A O 1
ATOM 2741 N N . ALA A 1 357 ? 54.37400 -29.03500 34.14400 1.000 65.04295 490 ALA A N 1
ATOM 2742 C CA . ALA A 1 357 ? 55.34400 -29.04400 35.23700 1.000 56.70330 490 ALA A CA 1
ATOM 2743 C C . ALA A 1 357 ? 54.74700 -29.68000 36.48300 1.000 59.82214 490 ALA A C 1
ATOM 2744 O O . ALA A 1 357 ? 55.35900 -30.56400 37.10300 1.000 56.64275 490 ALA A O 1
ATOM 2746 N N . ILE A 1 358 ? 53.53000 -29.27300 36.84700 1.000 52.26212 491 ILE A N 1
ATOM 2747 C CA . ILE A 1 358 ? 52.92100 -29.86600 38.02800 1.000 56.54536 491 ILE A CA 1
ATOM 2748 C C . ILE A 1 358 ? 52.72100 -31.36100 37.82300 1.000 63.56903 491 ILE A C 1
ATOM 2749 O O . ILE A 1 358 ? 52.97800 -32.16800 38.73100 1.000 62.44749 491 ILE A O 1
ATOM 2754 N N . CYS A 1 359 ? 52.33500 -31.76600 36.61000 1.000 62.74422 492 CYS A N 1
ATOM 2755 C CA . CYS A 1 359 ? 52.13400 -33.19000 36.40300 1.000 61.92425 492 CYS A CA 1
ATOM 2756 C C . CYS A 1 359 ? 53.44300 -33.95200 36.52000 1.000 66.96736 492 CYS A C 1
ATOM 2757 O O . CYS A 1 359 ? 53.45000 -35.10900 36.95900 1.000 75.29145 492 CYS A O 1
ATOM 2760 N N . LYS A 1 360 ? 54.56300 -33.31100 36.19400 1.000 56.41954 493 LYS A N 1
ATOM 2761 C CA . LYS A 1 360 ? 55.83100 -34.01000 36.32800 1.000 56.88184 493 LYS A CA 1
ATOM 2762 C C . LYS A 1 360 ? 56.18800 -34.18400 37.80300 1.000 70.08261 493 LYS A C 1
ATOM 2763 O O . LYS A 1 360 ? 56.82900 -35.17400 38.17500 1.000 56.66744 493 LYS A O 1
ATOM 2769 N N . HIS A 1 361 ? 55.71700 -33.27100 38.66200 1.000 64.98418 494 HIS A N 1
ATOM 2770 C CA . HIS A 1 361 ? 56.05600 -33.27200 40.08200 1.000 61.79806 494 HIS A CA 1
ATOM 2771 C C . HIS A 1 361 ? 55.02700 -33.97900 40.95700 1.000 61.09598 494 HIS A C 1
ATOM 2772 O O . HIS A 1 361 ? 55.37100 -34.41700 42.05800 1.000 78.52766 494 HIS A O 1
ATOM 2779 N N . TRP A 1 362 ? 53.78200 -34.08000 40.51900 1.000 52.39101 495 TRP A N 1
ATOM 2780 C CA . TRP A 1 362 ? 52.72500 -34.66900 41.32600 1.000 60.01368 495 TRP A CA 1
ATOM 2781 C C . TRP A 1 362 ? 52.04500 -35.73900 40.48400 1.000 63.28269 495 TRP A C 1
ATOM 2782 O O . TRP A 1 362 ? 51.37100 -35.42200 39.49800 1.000 58.32726 495 TRP A O 1
ATOM 2793 N N . GLU A 1 363 ? 52.21500 -37.00100 40.85700 1.000 55.65162 496 GLU A N 1
ATOM 2794 C CA . GLU A 1 363 ? 51.64800 -38.06700 40.04700 1.000 58.49251 496 GLU A CA 1
ATOM 2795 C C . GLU A 1 363 ? 50.24100 -38.44300 40.48900 1.000 58.53768 496 GLU A C 1
ATOM 2796 O O . GLU A 1 363 ? 49.52700 -39.11700 39.74100 1.000 54.74283 496 GLU A O 1
ATOM 2802 N N . GLY A 1 364 ? 49.82700 -38.01500 41.67800 1.000 61.83398 497 GLY A N 1
ATOM 2803 C CA . GLY A 1 364 ? 48.50400 -38.30400 42.17600 1.000 54.95021 497 GLY A CA 1
ATOM 2804 C C . GLY A 1 364 ? 47.43700 -37.43200 41.54600 1.000 54.09000 497 GLY A C 1
ATOM 2805 O O . GLY A 1 364 ? 47.70300 -36.61900 40.65900 1.000 61.52832 497 GLY A O 1
ATOM 2806 N N . PRO A 1 365 ? 46.20300 -37.57800 42.01500 1.000 56.07927 498 PRO A N 1
ATOM 2807 C CA . PRO A 1 365 ? 45.08600 -36.84600 41.40300 1.000 57.12156 498 PRO A CA 1
ATOM 2808 C C . PRO A 1 365 ? 45.15200 -35.33200 41.61100 1.000 64.09389 498 PRO A C 1
ATOM 2809 O O . PRO A 1 365 ? 45.73800 -34.82300 42.57600 1.000 61.24966 498 PRO A O 1
ATOM 2813 N N . ILE A 1 366 ? 44.54600 -34.60700 40.67000 1.000 55.27056 499 ILE A N 1
ATOM 2814 C CA . ILE A 1 366 ? 44.60200 -33.14400 40.63800 1.000 63.71195 499 ILE A CA 1
ATOM 2815 C C . ILE A 1 366 ? 43.21500 -32.59300 40.29900 1.000 62.97785 499 ILE A C 1
ATOM 2816 O O . ILE A 1 366 ? 42.52400 -33.11100 39.41200 1.000 56.69723 499 ILE A O 1
ATOM 2821 N N . SER A 1 367 ? 42.81000 -31.53200 40.99300 1.000 61.30592 500 SER A N 1
ATOM 2822 C CA . SER A 1 367 ? 41.58100 -30.81400 40.66900 1.000 55.30628 500 SER A CA 1
ATOM 2823 C C . SER A 1 367 ? 41.91300 -29.34200 40.44000 1.000 57.88126 500 SER A C 1
ATOM 2824 O O . SER A 1 367 ? 42.58600 -28.71600 41.26400 1.000 58.04388 500 SER A O 1
ATOM 2827 N N . LEU A 1 368 ? 41.46300 -28.80500 39.31200 1.000 48.98635 501 LEU A N 1
ATOM 2828 C CA . LEU A 1 368 ? 41.83300 -27.47500 38.87000 1.000 44.67877 501 LEU A CA 1
ATOM 2829 C C . LEU A 1 368 ? 40.58400 -26.68400 38.53100 1.000 62.72528 501 LEU A C 1
ATOM 2830 O O . LEU A 1 368 ? 39.67200 -27.19400 37.86800 1.000 50.46386 501 LEU A O 1
ATOM 2835 N N . ALA A 1 369 ? 40.54100 -25.43400 38.98700 1.000 48.13890 502 ALA A N 1
ATOM 2836 C CA . ALA A 1 369 ? 39.51800 -24.49700 38.53600 1.000 49.58693 502 ALA A CA 1
ATOM 2837 C C . ALA A 1 369 ? 40.13700 -23.53500 37.53000 1.000 52.66022 502 ALA A C 1
ATOM 2838 O O . ALA A 1 369 ? 41.17400 -22.92000 37.80300 1.000 54.91252 502 ALA A O 1
ATOM 2840 N N . LEU A 1 370 ? 39.54000 -23.46000 36.34700 1.000 46.43127 503 LEU A N 1
ATOM 2841 C CA . LEU A 1 370 ? 40.06900 -22.67000 35.24900 1.000 45.48978 503 LEU A CA 1
ATOM 2842 C C . LEU A 1 370 ? 39.09500 -21.53900 34.99600 1.000 54.23797 503 LEU A C 1
ATOM 2843 O O . LEU A 1 370 ? 37.91700 -21.78400 34.71400 1.000 53.50225 503 LEU A O 1
ATOM 2848 N N . TYR A 1 371 ? 39.57100 -20.31000 35.13600 1.000 49.52408 504 TYR A N 1
ATOM 2849 C CA . TYR A 1 371 ? 38.72100 -19.15100 34.91400 1.000 56.56375 504 TYR A CA 1
ATOM 2850 C C . TYR A 1 371 ? 38.93000 -18.74000 33.46000 1.000 58.22763 504 TYR A C 1
ATOM 2851 O O . TYR A 1 371 ? 39.92000 -18.08200 33.11900 1.000 79.03670 504 TYR A O 1
ATOM 2860 N N . LEU A 1 372 ? 37.99100 -19.10400 32.59500 1.000 51.13496 505 LEU A N 1
ATOM 2861 C CA . LEU A 1 372 ? 38.19600 -18.92400 31.16900 1.000 55.40829 505 LEU A CA 1
ATOM 2862 C C . LEU A 1 372 ? 36.98800 -18.24800 30.54100 1.000 68.39911 505 LEU A C 1
ATOM 2863 O O . LEU A 1 372 ? 35.89100 -18.21100 31.11600 1.000 58.45281 505 LEU A O 1
ATOM 2868 N N . SER A 1 373 ? 37.22400 -17.71300 29.34300 1.000 60.54941 506 SER A N 1
ATOM 2869 C CA . SER A 1 373 ? 36.19500 -17.40800 28.36500 1.000 59.19587 506 SER A CA 1
ATOM 2870 C C . SER A 1 373 ? 35.99000 -18.60400 27.43400 1.000 65.11630 506 SER A C 1
ATOM 2871 O O . SER A 1 373 ? 36.76600 -19.56100 27.42100 1.000 65.87171 506 SER A O 1
ATOM 2874 N N . ASP A 1 374 ? 34.93200 -18.52400 26.63000 1.000 66.36389 507 ASP A N 1
ATOM 2875 C CA . ASP A 1 374 ? 34.61200 -19.61100 25.71300 1.000 68.86641 507 ASP A CA 1
ATOM 2876 C C . ASP A 1 374 ? 35.73500 -19.83600 24.70200 1.000 70.74527 507 ASP A C 1
ATOM 2877 O O . ASP A 1 374 ? 36.15000 -20.98100 24.45600 1.000 74.80461 507 ASP A O 1
ATOM 2882 N N . ALA A 1 375 ? 36.26200 -18.74900 24.13300 1.000 63.92078 508 ALA A N 1
ATOM 2883 C CA . ALA A 1 375 ? 37.40400 -18.86100 23.23600 1.000 65.27231 508 ALA A CA 1
ATOM 2884 C C . ALA A 1 375 ? 38.60000 -19.46600 23.96000 1.000 76.71887 508 ALA A C 1
ATOM 2885 O O . ALA A 1 375 ? 39.27400 -20.36200 23.43200 1.000 90.45265 508 ALA A O 1
ATOM 2887 N N . GLU A 1 376 ? 38.88500 -18.98700 25.17400 1.000 59.65411 509 GLU A N 1
ATOM 2888 C CA . GLU A 1 376 ? 40.00300 -19.55400 25.91700 1.000 69.22711 509 GLU A CA 1
ATOM 2889 C C . GLU A 1 376 ? 39.75300 -21.02400 26.25400 1.000 68.67695 509 GLU A C 1
ATOM 2890 O O . GLU A 1 376 ? 40.69000 -21.82800 26.25700 1.000 63.72149 509 GLU A O 1
ATOM 2896 N N . ALA A 1 377 ? 38.49800 -21.39900 26.51600 1.000 56.94453 510 ALA A N 1
ATOM 2897 C CA . ALA A 1 377 ? 38.19000 -22.79500 26.80900 1.000 54.74179 510 ALA A CA 1
ATOM 2898 C C . ALA A 1 377 ? 38.49900 -23.68400 25.61500 1.000 74.61708 510 ALA A C 1
ATOM 2899 O O . ALA A 1 377 ? 39.01200 -24.80200 25.77100 1.000 69.84463 510 ALA A O 1
ATOM 2901 N N . GLN A 1 378 ? 38.19400 -23.20600 24.40700 1.000 73.21592 511 GLN A N 1
ATOM 2902 C CA . GLN A 1 378 ? 38.45400 -24.05300 23.25500 1.000 73.64247 511 GLN A CA 1
ATOM 2903 C C . GLN A 1 378 ? 39.94700 -24.09200 22.92800 1.000 73.73381 511 GLN A C 1
ATOM 2904 O O . GLN A 1 378 ? 40.47600 -25.14300 22.51700 1.000 73.91540 511 GLN A O 1
ATOM 2910 N N . GLN A 1 379 ? 40.64300 -22.96900 23.14000 1.000 72.11471 512 GLN A N 1
ATOM 2911 C CA . GLN A 1 379 ? 42.10400 -22.96200 23.02100 1.000 71.00434 512 GLN A CA 1
ATOM 2912 C C . GLN A 1 379 ? 42.74400 -23.94600 24.00000 1.000 72.89916 512 GLN A C 1
ATOM 2913 O O . GLN A 1 379 ? 43.70800 -24.64300 23.65700 1.000 70.64962 512 GLN A O 1
ATOM 2919 N N . PHE A 1 380 ? 42.23500 -23.99300 25.23700 1.000 61.25151 513 PHE A N 1
ATOM 2920 C CA . PHE A 1 380 ? 42.72100 -24.95400 26.21800 1.000 59.94736 513 PHE A CA 1
ATOM 2921 C C . PHE A 1 380 ? 42.44100 -26.38400 25.78100 1.000 67.04638 513 PHE A C 1
ATOM 2922 O O . PHE A 1 380 ? 43.26800 -27.28400 25.99500 1.000 64.12687 513 PHE A O 1
ATOM 2930 N N . LEU A 1 381 ? 41.26100 -26.62500 25.20600 1.000 65.94291 514 LEU A N 1
ATOM 2931 C CA . LEU A 1 381 ? 40.97500 -27.95900 24.69000 1.000 63.50231 514 LEU A CA 1
ATOM 2932 C C . LEU A 1 381 ? 42.04500 -28.37800 23.69800 1.000 69.68939 514 LEU A C 1
ATOM 2933 O O . LEU A 1 381 ? 42.59000 -29.48500 23.77700 1.000 76.91059 514 LEU A O 1
ATOM 2938 N N . ARG A 1 382 ? 42.37500 -27.47900 22.76600 1.000 78.85719 515 ARG A N 1
ATOM 2939 C CA . ARG A 1 382 ? 43.41100 -27.77400 21.78100 1.000 67.42909 515 ARG A CA 1
ATOM 2940 C C . ARG A 1 382 ? 44.76000 -28.03700 22.44100 1.000 63.72018 515 ARG A C 1
ATOM 2941 O O . ARG A 1 382 ? 45.46800 -28.99400 22.08100 1.000 69.76161 515 ARG A O 1
ATOM 2949 N N . TYR A 1 383 ? 45.12800 -27.20200 23.41100 1.000 68.35605 516 TYR A N 1
ATOM 2950 C CA . TYR A 1 383 ? 46.42100 -27.35500 24.06400 1.000 61.22794 516 TYR A CA 1
ATOM 2951 C C . TYR A 1 383 ? 46.52900 -28.72000 24.71200 1.000 71.21075 516 TYR A C 1
ATOM 2952 O O . TYR A 1 383 ? 47.52800 -29.42800 24.53800 1.000 74.76609 516 TYR A O 1
ATOM 2961 N N . ALA A 1 384 ? 45.49500 -29.11000 25.45900 1.000 63.09593 517 ALA A N 1
ATOM 2962 C CA . ALA A 1 384 ? 45.50700 -30.40700 26.12000 1.000 67.09059 517 ALA A CA 1
ATOM 2963 C C . ALA A 1 384 ? 45.55000 -31.54000 25.10300 1.000 77.03206 517 ALA A C 1
ATOM 2964 O O . ALA A 1 384 ? 46.26300 -32.53200 25.29500 1.000 78.45086 517 ALA A O 1
ATOM 2966 N N . GLN A 1 385 ? 44.82500 -31.39100 23.98800 1.000 73.20740 518 GLN A N 1
ATOM 2967 C CA . GLN A 1 385 ? 44.81200 -32.44600 22.98000 1.000 69.28808 518 GLN A CA 1
ATOM 2968 C C . GLN A 1 385 ? 46.17700 -32.64000 22.35100 1.000 69.95929 518 GLN A C 1
ATOM 2969 O O . GLN A 1 385 ? 46.47700 -33.72600 21.85100 1.000 75.01698 518 GLN A O 1
ATOM 2975 N N . GLY A 1 386 ? 47.00500 -31.60300 22.33400 1.000 69.59221 519 GLY A N 1
ATOM 2976 C CA . GLY A 1 386 ? 48.32700 -31.75300 21.77300 1.000 59.07558 519 GLY A CA 1
ATOM 2977 C C . GLY A 1 386 ? 49.42000 -32.05300 22.76700 1.000 63.62634 519 GLY A C 1
ATOM 2978 O O . GLY A 1 386 ? 50.58800 -32.10000 22.37700 1.000 75.54934 519 GLY A O 1
ATOM 2979 N N . SER A 1 387 ? 49.09200 -32.24600 24.03900 1.000 60.96724 520 SER A N 1
ATOM 2980 C CA . SER A 1 387 ? 50.07900 -32.53200 25.07200 1.000 65.32233 520 SER A CA 1
ATOM 2981 C C . SER A 1 387 ? 50.02300 -34.00700 25.43700 1.000 78.06559 520 SER A C 1
ATOM 2982 O O . SER A 1 387 ? 48.96500 -34.50600 25.83700 1.000 77.11567 520 SER A O 1
ATOM 2985 N N . GLU A 1 388 ? 51.15500 -34.70300 25.30500 1.000 92.90259 521 GLU A N 1
ATOM 2986 C CA . GLU A 1 388 ? 51.18500 -36.11200 25.69400 1.000 94.02011 521 GLU A CA 1
ATOM 2987 C C . GLU A 1 388 ? 51.14600 -36.27600 27.20000 1.000 87.69999 521 GLU A C 1
ATOM 2988 O O . GLU A 1 388 ? 50.53900 -37.22500 27.70100 1.000 94.52378 521 GLU A O 1
ATOM 2994 N N . VAL A 1 389 ? 51.84200 -35.41800 27.94000 1.000 77.59414 522 VAL A N 1
ATOM 2995 C CA . VAL A 1 389 ? 51.77400 -35.54000 29.39000 1.000 82.28603 522 VAL A CA 1
ATOM 2996 C C . VAL A 1 389 ? 50.33700 -35.34100 29.87600 1.000 74.61849 522 VAL A C 1
ATOM 2997 O O . VAL A 1 389 ? 49.83600 -36.12400 30.69100 1.000 76.09370 522 VAL A O 1
ATOM 3001 N N . LEU A 1 390 ? 49.62400 -34.33900 29.34300 1.000 71.32648 523 LEU A N 1
ATOM 3002 C CA . LEU A 1 390 ? 48.24400 -34.13600 29.79800 1.000 68.39990 523 LEU A CA 1
ATOM 3003 C C . LEU A 1 390 ? 47.30300 -35.22600 29.28600 1.000 69.10063 523 LEU A C 1
ATOM 3004 O O . LEU A 1 390 ? 46.34700 -35.58300 29.97900 1.000 75.19312 523 LEU A O 1
ATOM 3009 N N . MET A 1 391 ? 47.52400 -35.74700 28.07400 1.000 81.49016 524 MET A N 1
ATOM 3010 C CA . MET A 1 391 ? 46.64500 -36.80400 27.58000 1.000 70.32458 524 MET A CA 1
ATOM 3011 C C . MET A 1 391 ? 46.95000 -38.15000 28.22600 1.000 68.30905 524 MET A C 1
ATOM 3012 O O . MET A 1 391 ? 46.06800 -39.00400 28.32000 1.000 72.18280 524 MET A O 1
ATOM 3017 N N . SER A 1 392 ? 48.18200 -38.35300 28.68200 1.000 70.57926 525 SER A N 1
ATOM 3018 C CA . SER A 1 392 ? 48.54500 -39.57800 29.37100 1.000 68.74841 525 SER A CA 1
ATOM 3019 C C . SER A 1 392 ? 47.97500 -39.62300 30.77500 1.000 84.59200 525 SER A C 1
ATOM 3020 O O . SER A 1 392 ? 47.84600 -40.71000 31.34700 1.000 94.16909 525 SER A O 1
ATOM 3023 N N . ARG A 1 393 ? 47.64900 -38.46800 31.34300 1.000 71.23807 526 ARG A N 1
ATOM 3024 C CA . ARG A 1 393 ? 47.06300 -38.38100 32.67200 1.000 70.49729 526 ARG A CA 1
ATOM 3025 C C . ARG A 1 393 ? 45.54900 -38.30900 32.53900 1.000 74.16066 526 ARG A C 1
ATOM 3026 O O . ARG A 1 393 ? 45.02000 -37.40900 31.87900 1.000 92.81457 526 ARG A O 1
ATOM 3034 N N . HIS A 1 394 ? 44.85700 -39.26300 33.15000 1.000 81.27816 527 HIS A N 1
ATOM 3035 C CA . HIS A 1 394 ? 43.40700 -39.24100 33.19500 1.000 78.98338 527 HIS A CA 1
ATOM 3036 C C . HIS A 1 394 ? 42.86400 -38.87300 34.57100 1.000 68.76036 527 HIS A C 1
ATOM 3037 O O . HIS A 1 394 ? 41.63800 -38.79600 34.73900 1.000 65.38343 527 HIS A O 1
ATOM 3044 N N . ASN A 1 395 ? 43.73800 -38.62100 35.55300 1.000 65.87720 528 ASN A N 1
ATOM 3045 C CA . ASN A 1 395 ? 43.32800 -38.31900 36.92300 1.000 55.68308 528 ASN A CA 1
ATOM 3046 C C . ASN A 1 395 ? 43.40500 -36.82900 37.25200 1.000 61.67073 528 ASN A C 1
ATOM 3047 O O . ASN A 1 395 ? 43.67700 -36.46500 38.40100 1.000 61.83878 528 ASN A O 1
ATOM 3052 N N . VAL A 1 396 ? 43.22600 -35.95600 36.26200 1.000 56.75822 529 VAL A N 1
ATOM 3053 C CA . VAL A 1 396 ? 43.17500 -34.51400 36.48100 1.000 46.91720 529 VAL A CA 1
ATOM 3054 C C . VAL A 1 396 ? 41.79400 -34.02100 36.07500 1.000 51.52976 529 VAL A C 1
ATOM 3055 O O . VAL A 1 396 ? 41.34400 -34.26300 34.95000 1.000 56.94456 529 VAL A O 1
ATOM 3059 N N . GLY A 1 397 ? 41.09800 -33.39000 37.01000 1.000 52.10847 530 GLY A N 1
ATOM 3060 C CA . GLY A 1 397 ? 39.80800 -32.80500 36.71400 1.000 53.80355 530 GLY A CA 1
ATOM 3061 C C . GLY A 1 397 ? 39.92600 -31.32800 36.37700 1.000 60.82661 530 GLY A C 1
ATOM 3062 O O . GLY A 1 397 ? 40.37400 -30.52300 37.20400 1.000 50.94852 530 GLY A O 1
ATOM 3063 N N . TYR A 1 398 ? 39.49600 -30.96500 35.16700 1.000 54.75721 531 TYR A N 1
ATOM 3064 C CA . TYR A 1 398 ? 39.54700 -29.59600 34.67400 1.000 48.99453 531 TYR A CA 1
ATOM 3065 C C . TYR A 1 398 ? 38.13000 -29.02400 34.72600 1.000 60.12848 531 TYR A C 1
ATOM 3066 O O . TYR A 1 398 ? 37.26000 -29.42600 33.94500 1.000 61.08003 531 TYR A O 1
ATOM 3075 N N . HIS A 1 399 ? 37.90500 -28.06800 35.62300 1.000 59.42533 532 HIS A N 1
ATOM 3076 C CA . HIS A 1 399 ? 36.60200 -27.44400 35.80100 1.000 51.84178 532 HIS A CA 1
ATOM 3077 C C . HIS A 1 399 ? 36.66200 -26.01700 35.25900 1.000 54.78692 532 HIS A C 1
ATOM 3078 O O . HIS A 1 399 ? 37.57800 -25.26600 35.59700 1.000 54.03881 532 HIS A O 1
ATOM 3085 N N . ILE A 1 400 ? 35.71200 -25.66100 34.39700 1.000 57.47211 533 ILE A N 1
ATOM 3086 C CA . ILE A 1 400 ? 35.70800 -24.37900 33.70000 1.000 49.58018 533 ILE A CA 1
ATOM 3087 C C . ILE A 1 400 ? 34.74100 -23.46300 34.43200 1.000 56.50298 533 ILE A C 1
ATOM 3088 O O . ILE A 1 400 ? 33.53700 -23.74700 34.50300 1.000 57.74398 533 ILE A O 1
ATOM 3093 N N . VAL A 1 401 ? 35.24800 -22.37000 34.99000 1.000 49.11208 534 VAL A N 1
ATOM 3094 C CA . VAL A 1 401 ? 34.39000 -21.32700 35.53400 1.000 50.87874 534 VAL A CA 1
ATOM 3095 C C . VAL A 1 401 ? 34.45400 -20.16500 34.55300 1.000 62.17790 534 VAL A C 1
ATOM 3096 O O . VAL A 1 401 ? 35.49700 -19.50600 34.41600 1.000 58.00651 534 VAL A O 1
ATOM 3100 N N . TYR A 1 402 ? 33.34600 -19.89400 33.87500 1.000 56.81842 535 TYR A N 1
ATOM 3101 C CA . TYR A 1 402 ? 33.38100 -18.91200 32.80100 1.000 60.51729 535 TYR A CA 1
ATOM 3102 C C . TYR A 1 402 ? 33.39900 -17.49100 33.34700 1.000 63.64035 535 TYR A C 1
ATOM 3103 O O . TYR A 1 402 ? 32.74900 -17.18100 34.35300 1.000 53.53263 535 TYR A O 1
ATOM 3112 N N . LYS A 1 403 ? 34.19000 -16.63800 32.69200 1.000 71.45113 536 LYS A N 1
ATOM 3113 C CA . LYS A 1 403 ? 34.42600 -15.28900 33.19400 1.000 61.36774 536 LYS A CA 1
ATOM 3114 C C . LYS A 1 403 ? 33.13500 -14.50100 33.19600 1.000 65.66049 536 LYS A C 1
ATOM 3115 O O . LYS A 1 403 ? 32.26900 -14.67200 32.33100 1.000 66.12842 536 LYS A O 1
ATOM 3121 N N . GLU A 1 404 ? 33.02400 -13.62800 34.18800 1.000 71.94468 537 GLU A N 1
ATOM 3122 C CA . GLU A 1 404 ? 31.86300 -12.78400 34.40200 1.000 62.20063 537 GLU A CA 1
ATOM 3123 C C . GLU A 1 404 ? 32.25500 -11.76500 35.45400 1.000 66.20755 537 GLU A C 1
ATOM 3124 O O . GLU A 1 404 ? 32.99800 -12.08700 36.38300 1.000 65.10441 537 GLU A O 1
ATOM 3130 N N . GLY A 1 405 ? 31.78400 -10.54200 35.28500 1.000 72.24496 538 GLY A N 1
ATOM 3131 C CA . GLY A 1 405 ? 32.02900 -9.53900 36.28300 1.000 65.09931 538 GLY A CA 1
ATOM 3132 C C . GLY A 1 405 ? 33.43000 -8.97700 36.16800 1.000 72.40870 538 GLY A C 1
ATOM 3133 O O . GLY A 1 405 ? 34.15200 -9.18900 35.19000 1.000 75.24512 538 GLY A O 1
ATOM 3134 N N . GLN A 1 406 ? 33.83600 -8.29200 37.22500 1.000 74.76686 539 GLN A N 1
ATOM 3135 C CA . GLN A 1 406 ? 34.96800 -7.39400 37.11500 1.000 72.07396 539 GLN A CA 1
ATOM 3136 C C . GLN A 1 406 ? 36.20100 -7.85300 37.87600 1.000 69.36225 539 GLN A C 1
ATOM 3137 O O . GLN A 1 406 ? 37.31300 -7.45400 37.51600 1.000 67.05441 539 GLN A O 1
ATOM 3143 N N . PHE A 1 407 ? 36.04300 -8.67300 38.91300 1.000 69.61304 540 PHE A N 1
ATOM 3144 C CA . PHE A 1 407 ? 37.15700 -9.04700 39.77100 1.000 71.78111 540 PHE A CA 1
ATOM 3145 C C . PHE A 1 407 ? 37.40100 -10.54800 39.68000 1.000 73.90452 540 PHE A C 1
ATOM 3146 O O . PHE A 1 407 ? 36.49800 -11.32800 39.36500 1.000 75.05193 540 PHE A O 1
ATOM 3154 N N . TYR A 1 408 ? 38.63800 -10.93900 39.95700 1.000 64.79917 541 TYR A N 1
ATOM 3155 C CA . TYR A 1 408 ? 39.03800 -12.33800 39.90700 1.000 68.67114 541 TYR A CA 1
ATOM 3156 C C . TYR A 1 408 ? 38.41000 -13.09500 41.07200 1.000 73.15479 541 TYR A C 1
ATOM 3157 O O . TYR A 1 408 ? 38.77500 -12.83900 42.22700 1.000 70.59241 541 TYR A O 1
ATOM 3166 N N . PRO A 1 409 ? 37.45000 -13.99400 40.83500 1.000 65.19587 542 PRO A N 1
ATOM 3167 C CA . PRO A 1 409 ? 36.70600 -14.59600 41.95100 1.000 58.10454 542 PRO A CA 1
ATOM 3168 C C . PRO A 1 409 ? 37.47200 -15.76400 42.55300 1.000 63.74398 542 PRO A C 1
ATOM 3169 O O . PRO A 1 409 ? 37.01300 -16.91800 42.56000 1.000 65.34036 542 PRO A O 1
ATOM 3173 N N . VAL A 1 410 ? 38.66600 -15.45300 43.06400 1.000 60.53195 543 VAL A N 1
ATOM 3174 C CA . VAL A 1 410 ? 39.61300 -16.48300 43.48800 1.000 61.34276 543 VAL A CA 1
ATOM 3175 C C . VAL A 1 410 ? 38.98200 -17.48500 44.45600 1.000 68.43790 543 VAL A C 1
ATOM 3176 O O . VAL A 1 410 ? 39.25700 -18.68700 44.37300 1.000 75.28738 543 VAL A O 1
ATOM 3180 N N . ASN A 1 411 ? 38.11300 -17.03000 45.37300 1.000 59.05541 544 ASN A N 1
ATOM 3181 C CA . ASN A 1 411 ? 37.58700 -17.99400 46.34000 1.000 61.56907 544 ASN A CA 1
ATOM 3182 C C . ASN A 1 411 ? 36.46600 -18.85600 45.77900 1.000 60.84491 544 ASN A C 1
ATOM 3183 O O . ASN A 1 411 ? 36.37200 -20.03100 46.14000 1.000 60.01938 544 ASN A O 1
ATOM 3188 N N . LEU A 1 412 ? 35.62600 -18.31200 44.90100 1.000 64.72956 545 LEU A N 1
ATOM 3189 C CA . LEU A 1 412 ? 34.74800 -19.15800 44.10600 1.000 56.04070 545 LEU A CA 1
ATOM 3190 C C . LEU A 1 412 ? 35.56100 -20.22600 43.38600 1.000 72.69878 545 LEU A C 1
ATOM 3191 O O . LEU A 1 412 ? 35.19900 -21.40700 43.37700 1.000 64.25454 545 LEU A O 1
ATOM 3196 N N . LEU A 1 413 ? 36.66400 -19.81600 42.76000 1.000 58.83306 546 LEU A N 1
ATOM 3197 C CA . LEU A 1 413 ? 37.48400 -20.76000 42.02000 1.000 52.26671 546 LEU A CA 1
ATOM 3198 C C . LEU A 1 413 ? 38.00800 -21.85200 42.94200 1.000 60.91479 546 LEU A C 1
ATOM 3199 O O . LEU A 1 413 ? 37.85900 -23.05200 42.65600 1.000 64.94333 546 LEU A O 1
ATOM 3204 N N . ARG A 1 414 ? 38.62100 -21.45600 44.06100 1.000 62.27431 547 ARG A N 1
ATOM 3205 C CA . ARG A 1 414 ? 39.15600 -22.45000 44.98400 1.000 67.41830 547 ARG A CA 1
ATOM 3206 C C . ARG A 1 414 ? 38.05800 -23.39300 45.45400 1.000 56.42288 547 ARG A C 1
ATOM 3207 O O . ARG A 1 414 ? 38.29100 -24.59800 45.59700 1.000 55.08481 547 ARG A O 1
ATOM 3215 N N . ASN A 1 415 ? 36.85900 -22.85800 45.72900 1.000 57.65459 548 ASN A N 1
ATOM 3216 C CA . ASN A 1 415 ? 35.78800 -23.71200 46.23200 1.000 48.71881 548 ASN A CA 1
ATOM 3217 C C . ASN A 1 415 ? 35.33100 -24.69000 45.17300 1.000 48.95797 548 ASN A C 1
ATOM 3218 O O . ASN A 1 415 ? 35.13600 -25.87500 45.46900 1.000 60.16602 548 ASN A O 1
ATOM 3223 N N . VAL A 1 416 ? 35.20300 -24.23200 43.92700 1.000 49.87120 549 VAL A N 1
ATOM 3224 C CA . VAL A 1 416 ? 34.81400 -25.14600 42.85900 1.000 55.07024 549 VAL A CA 1
ATOM 3225 C C . VAL A 1 416 ? 35.83000 -26.27100 42.74500 1.000 56.42769 549 VAL A C 1
ATOM 3226 O O . VAL A 1 416 ? 35.46800 -27.45100 42.68200 1.000 56.78038 549 VAL A O 1
ATOM 3230 N N . ALA A 1 417 ? 37.11800 -25.92900 42.79200 1.000 55.27502 550 ALA A N 1
ATOM 3231 C CA . ALA A 1 417 ? 38.15000 -26.94800 42.63200 1.000 49.40101 550 ALA A CA 1
ATOM 3232 C C . ALA A 1 417 ? 38.15100 -27.93200 43.80000 1.000 59.65598 550 ALA A C 1
ATOM 3233 O O . ALA A 1 417 ? 38.20500 -29.15100 43.58900 1.000 52.97903 550 ALA A O 1
ATOM 3235 N N . MET A 1 418 ? 38.09500 -27.42800 45.04300 1.000 56.79583 551 MET A N 1
ATOM 3236 C CA . MET A 1 418 ? 38.23300 -28.31700 46.19600 1.000 52.18097 551 MET A CA 1
ATOM 3237 C C . MET A 1 418 ? 36.97600 -29.12600 46.48500 1.000 56.36187 551 MET A C 1
ATOM 3238 O O . MET A 1 418 ? 37.08200 -30.19300 47.09200 1.000 48.82112 551 MET A O 1
ATOM 3243 N N . LYS A 1 419 ? 35.78200 -28.65800 46.09500 1.000 50.59410 552 LYS A N 1
ATOM 3244 C CA . LYS A 1 419 ? 34.60200 -29.47500 46.38100 1.000 55.50640 552 LYS A CA 1
ATOM 3245 C C . LYS A 1 419 ? 34.58200 -30.73100 45.51300 1.000 59.14426 552 LYS A C 1
ATOM 3246 O O . LYS A 1 419 ? 34.19900 -31.80600 45.98600 1.000 56.76046 552 LYS A O 1
ATOM 3252 N N . HIS A 1 420 ? 35.05700 -30.63900 44.26500 1.000 58.05759 553 HIS A N 1
ATOM 3253 C CA . HIS A 1 420 ? 34.93200 -31.75000 43.32200 1.000 48.20857 553 HIS A CA 1
ATOM 3254 C C . HIS A 1 420 ? 36.26000 -32.49500 43.22100 1.000 55.18227 553 HIS A C 1
ATOM 3255 O O . HIS A 1 420 ? 36.98600 -32.43500 42.22400 1.000 58.23201 553 HIS A O 1
ATOM 3262 N N . ILE A 1 421 ? 36.54400 -33.24700 44.28200 1.000 55.33594 554 ILE A N 1
ATOM 3263 C CA . ILE A 1 421 ? 37.69400 -34.13500 44.33800 1.000 57.69361 554 ILE A CA 1
ATOM 3264 C C . ILE A 1 421 ? 37.18400 -35.54100 44.61300 1.000 64.87368 554 ILE A C 1
ATOM 3265 O O . ILE A 1 421 ? 36.00400 -35.75700 44.89100 1.000 66.59846 554 ILE A O 1
ATOM 3270 N N . SER A 1 422 ? 38.08400 -36.51000 44.47600 1.000 77.27575 555 SER A N 1
ATOM 3271 C CA . SER A 1 422 ? 37.74200 -37.91500 44.62200 1.000 62.75694 555 SER A CA 1
ATOM 3272 C C . SER A 1 422 ? 38.40700 -38.56800 45.82400 1.000 56.33872 555 SER A C 1
ATOM 3273 O O . SER A 1 422 ? 38.32500 -39.78800 45.96600 1.000 66.17001 555 SER A O 1
ATOM 3276 N N . THR A 1 423 ? 39.01900 -37.79900 46.71300 1.000 50.16114 556 THR A N 1
ATOM 3277 C CA . THR A 1 423 ? 39.89300 -38.35800 47.73000 1.000 53.50092 556 THR A CA 1
ATOM 3278 C C . THR A 1 423 ? 39.51800 -37.83300 49.10200 1.000 54.37231 556 THR A C 1
ATOM 3279 O O . THR A 1 423 ? 38.93500 -36.75100 49.23100 1.000 55.43274 556 THR A O 1
ATOM 3283 N N . PRO A 1 424 ? 39.86500 -38.56700 50.15600 1.000 51.96152 557 PRO A N 1
ATOM 3284 C CA . PRO A 1 424 ? 39.51200 -38.09200 51.49100 1.000 50.82361 557 PRO A CA 1
ATOM 3285 C C . PRO A 1 424 ? 40.24200 -36.83500 51.90000 1.000 63.41307 557 PRO A C 1
ATOM 3286 O O . PRO A 1 424 ? 39.69300 -36.09600 52.72800 1.000 62.15963 557 PRO A O 1
ATOM 3290 N N . TYR A 1 425 ? 41.46200 -36.56900 51.39400 1.000 60.68743 558 TYR A N 1
ATOM 3291 C CA . TYR A 1 425 ? 42.18100 -35.36500 51.80300 1.000 51.14847 558 TYR A CA 1
ATOM 3292 C C . TYR A 1 425 ? 42.61600 -34.56700 50.58600 1.000 51.79618 558 TYR A C 1
ATOM 3293 O O . TYR A 1 425 ? 42.72700 -35.08700 49.47500 1.000 57.02189 558 TYR A O 1
ATOM 3302 N N . MET A 1 426 ? 42.86400 -33.28100 50.81200 1.000 53.19028 559 MET A N 1
ATOM 3303 C CA . MET A 1 426 ? 43.20700 -32.35400 49.74800 1.000 46.22192 559 MET A CA 1
ATOM 3304 C C . MET A 1 426 ? 44.39200 -31.49200 50.14800 1.000 58.13806 559 MET A C 1
ATOM 3305 O O . MET A 1 426 ? 44.53900 -31.11100 51.31800 1.000 62.27940 559 MET A O 1
ATOM 3310 N N . PHE A 1 427 ? 45.23400 -31.18900 49.15600 1.000 57.12605 560 PHE A N 1
ATOM 3311 C CA . PHE A 1 427 ? 46.38400 -30.30500 49.30300 1.000 46.51620 560 PHE A CA 1
ATOM 3312 C C . PHE A 1 427 ? 46.07500 -29.01700 48.55600 1.000 57.92020 560 PHE A C 1
ATOM 3313 O O . PHE A 1 427 ? 45.96400 -29.00400 47.32100 1.000 56.18692 560 PHE A O 1
ATOM 3321 N N . LEU A 1 428 ? 45.87800 -27.95300 49.32100 1.000 53.51605 561 LEU A N 1
ATOM 3322 C CA . LEU A 1 428 ? 45.43800 -26.67500 48.78300 1.000 47.92568 561 LEU A CA 1
ATOM 3323 C C . LEU A 1 428 ? 46.68300 -25.90100 48.37300 1.000 55.55490 561 LEU A C 1
ATOM 3324 O O . LEU A 1 428 ? 47.40200 -25.36200 49.22800 1.000 51.97951 561 LEU A O 1
ATOM 3329 N N . SER A 1 429 ? 46.92100 -25.81000 47.07700 1.000 49.72536 562 SER A N 1
ATOM 3330 C CA . SER A 1 429 ? 48.18200 -25.30600 46.57800 1.000 61.73368 562 SER A CA 1
ATOM 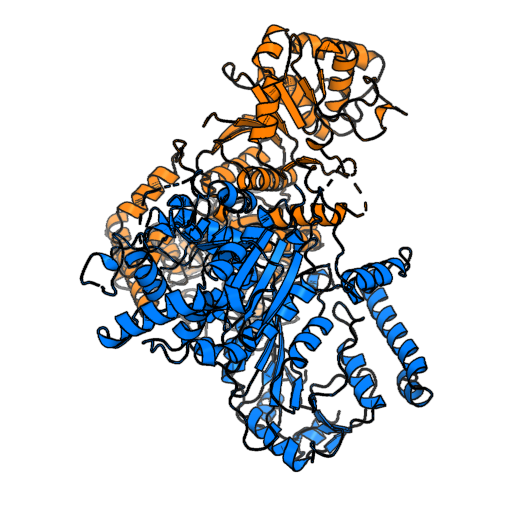3331 C C . SER A 1 429 ? 47.90600 -24.14500 45.63700 1.000 60.13199 562 SER A C 1
ATOM 3332 O O . SER A 1 429 ? 46.75500 -23.80700 45.36400 1.000 68.99952 562 SER A O 1
ATOM 3335 N N . ASP A 1 430 ? 48.96800 -23.51200 45.15600 1.000 46.59250 563 ASP A N 1
ATOM 3336 C CA . ASP A 1 430 ? 48.82400 -22.50500 44.12500 1.000 52.30711 563 ASP A CA 1
ATOM 3337 C C . ASP A 1 430 ? 49.46200 -23.02100 42.83100 1.000 58.57242 563 ASP A C 1
ATOM 3338 O O . ASP A 1 430 ? 50.41400 -23.81000 42.85400 1.000 54.46230 563 ASP A O 1
ATOM 3343 N N . ILE A 1 431 ? 48.93700 -22.56100 41.69400 1.000 63.00754 564 ILE A N 1
ATOM 3344 C CA . ILE A 1 431 ? 49.40400 -23.06000 40.40200 1.000 60.42077 564 ILE A CA 1
ATOM 3345 C C . ILE A 1 431 ? 50.87000 -22.74400 40.14100 1.000 66.79040 564 ILE A C 1
ATOM 3346 O O . ILE A 1 431 ? 51.50500 -23.38000 39.28900 1.000 55.36583 564 ILE A O 1
ATOM 3351 N N . ASP A 1 432 ? 51.41800 -21.74700 40.81600 1.000 69.14055 565 ASP A N 1
ATOM 3352 C CA . ASP A 1 432 ? 52.77900 -21.31600 40.54600 1.000 66.52175 565 ASP A CA 1
ATOM 3353 C C . ASP A 1 432 ? 53.82900 -22.02100 41.39800 1.000 64.80822 565 ASP A C 1
ATOM 3354 O O . ASP A 1 432 ? 55.02100 -21.70800 41.26400 1.000 63.82368 565 ASP A O 1
ATOM 3359 N N . PHE A 1 433 ? 53.44700 -22.96100 42.26300 1.000 51.24601 566 PHE A N 1
ATOM 3360 C CA . PHE A 1 433 ? 54.46100 -23.74300 42.95200 1.000 53.22632 566 PHE A CA 1
ATOM 3361 C C . PHE A 1 433 ? 54.59500 -25.10700 42.30200 1.000 55.69095 566 PHE A C 1
ATOM 3362 O O . PHE A 1 433 ? 53.61400 -25.69500 41.83600 1.000 67.78805 566 PHE A O 1
ATOM 3370 N N . LEU A 1 434 ? 55.82900 -25.58800 42.25100 1.000 55.58574 567 LEU A N 1
ATOM 3371 C CA . LEU A 1 434 ? 56.07800 -26.98100 41.96700 1.000 57.61092 567 LEU A CA 1
ATOM 3372 C C . LEU A 1 434 ? 56.32200 -27.71100 43.27300 1.000 58.71238 567 LEU A C 1
ATOM 3373 O O . LEU A 1 434 ? 57.21700 -27.31100 44.03800 1.000 56.62105 567 LEU A O 1
ATOM 3378 N N . PRO A 1 435 ? 55.53800 -28.73400 43.59600 1.000 56.06491 568 PRO A N 1
ATOM 3379 C CA . PRO A 1 435 ? 55.81300 -29.51200 44.80800 1.000 60.98533 568 PRO A CA 1
ATOM 3380 C C . PRO A 1 435 ? 57.06900 -30.34900 44.63900 1.000 50.65597 568 PRO A C 1
ATOM 3381 O O . PRO A 1 435 ? 57.46300 -30.69700 43.52600 1.000 52.17370 568 PRO A O 1
ATOM 3385 N N . MET A 1 436 ? 57.70300 -30.66900 45.75900 1.000 50.45101 569 MET A N 1
ATOM 3386 C CA . MET A 1 436 ? 58.81800 -31.60400 45.71300 1.000 58.75068 569 MET A CA 1
ATOM 3387 C C . MET A 1 436 ? 58.42300 -32.93000 45.06900 1.000 64.22338 569 MET A C 1
ATOM 3388 O O . MET A 1 436 ? 57.29000 -33.41300 45.20400 1.000 55.20242 569 MET A O 1
ATOM 3393 N N . TYR A 1 437 ? 59.38600 -33.52400 44.36800 1.000 64.37009 570 TYR A N 1
ATOM 3394 C CA . TYR A 1 437 ? 59.18800 -34.85600 43.81800 1.000 59.63861 570 TYR A CA 1
ATOM 3395 C C . TYR A 1 437 ? 58.91800 -35.83400 44.94900 1.000 57.19836 570 TYR A C 1
ATOM 3396 O O . TYR A 1 437 ? 59.63300 -35.86000 45.95600 1.000 53.95009 570 TYR A O 1
ATOM 3405 N N . GLY A 1 438 ? 57.87600 -36.63100 44.78100 1.000 54.44204 571 GLY A N 1
ATOM 3406 C CA . GLY A 1 438 ? 57.48300 -37.57200 45.79600 1.000 50.59061 571 GLY A CA 1
ATOM 3407 C C . GLY A 1 438 ? 56.69100 -36.97800 46.92900 1.000 53.81188 571 GLY A C 1
ATOM 3408 O O . GLY A 1 438 ? 56.50600 -37.64800 47.94800 1.000 66.55866 571 GLY A O 1
ATOM 3409 N N . LEU A 1 439 ? 56.18900 -35.75200 46.77700 1.000 64.69056 572 LEU A N 1
ATOM 3410 C CA . LEU A 1 439 ? 55.38000 -35.15800 47.83100 1.000 62.82143 572 LEU A CA 1
ATOM 3411 C C . LEU A 1 439 ? 54.11100 -35.96100 48.07500 1.000 67.22008 572 LEU A C 1
ATOM 3412 O O . LEU A 1 439 ? 53.65100 -36.06200 49.21600 1.000 62.57714 572 LEU A O 1
ATOM 3417 N N . TYR A 1 440 ? 53.55500 -36.56000 47.01900 1.000 69.55329 573 TYR A N 1
ATOM 3418 C CA . TYR A 1 440 ? 52.27400 -37.25500 47.11000 1.000 62.79606 573 TYR A CA 1
ATOM 3419 C C . TYR A 1 440 ? 52.34700 -38.41300 48.10000 1.000 64.60330 573 TYR A C 1
ATOM 3420 O O . TYR A 1 440 ? 51.53900 -38.51100 49.04300 1.000 58.44272 573 TYR A O 1
ATOM 3429 N N . GLU A 1 441 ? 53.32100 -39.30100 47.90600 1.000 65.27572 574 GLU A N 1
ATOM 3430 C CA . GLU A 1 441 ? 53.47300 -40.40400 48.83600 1.000 62.07571 574 GLU A CA 1
ATOM 3431 C C . GLU A 1 441 ? 53.76500 -39.89100 50.23600 1.000 59.50749 574 GLU A C 1
ATOM 3432 O O . GLU A 1 441 ? 53.26300 -40.44100 51.22100 1.000 58.35293 574 GLU A O 1
ATOM 3438 N N . TYR A 1 442 ? 54.55000 -38.81600 50.34200 1.000 58.82106 575 TYR A N 1
ATOM 3439 C CA . TYR A 1 442 ? 54.91300 -38.31200 51.66000 1.000 53.68610 575 TYR A CA 1
ATOM 3440 C C . TYR A 1 442 ? 53.68200 -37.84600 52.40600 1.000 54.78862 575 TYR A C 1
ATOM 3441 O O . TYR A 1 442 ? 53.52700 -38.12300 53.60000 1.000 62.13204 575 TYR A O 1
ATOM 3450 N N . LEU A 1 443 ? 52.77300 -37.18300 51.70500 1.000 48.51178 576 LEU A N 1
ATOM 3451 C CA . LEU A 1 443 ? 51.55500 -36.72700 52.34700 1.000 52.56953 576 LEU A CA 1
ATOM 3452 C C . LEU A 1 443 ? 50.68000 -37.90100 52.77000 1.000 65.40658 576 LEU A C 1
ATOM 3453 O O . LEU A 1 443 ? 50.05400 -37.85500 53.83400 1.000 69.05740 576 LEU A O 1
ATOM 3458 N N . ARG A 1 444 ? 50.61500 -38.96400 51.96200 1.000 62.35689 577 ARG A N 1
ATOM 3459 C CA . ARG A 1 444 ? 49.80700 -40.11800 52.38000 1.000 55.73890 577 ARG A CA 1
ATOM 3460 C C . ARG A 1 444 ? 50.38800 -40.76500 53.63900 1.000 54.74860 577 ARG A C 1
ATOM 3461 O O . ARG A 1 444 ? 49.66800 -41.04000 54.62100 1.000 60.27950 577 ARG A O 1
ATOM 3469 N N . LYS A 1 445 ? 51.70300 -41.00200 53.63200 1.000 53.82715 578 LYS A N 1
ATOM 3470 C CA . LYS A 1 445 ? 52.37200 -41.54600 54.81100 1.000 50.15424 578 LYS A CA 1
ATOM 3471 C C . LYS A 1 445 ? 52.15000 -40.65500 56.02000 1.000 61.91772 578 LYS A C 1
ATOM 3472 O O . LYS A 1 445 ? 51.96000 -41.14300 57.14200 1.000 60.19843 578 LYS A O 1
ATOM 3478 N N . SER A 1 446 ? 52.10300 -39.34200 55.79200 1.000 66.42589 579 SER A N 1
ATOM 3479 C CA . SER A 1 446 ? 51.92600 -38.40000 56.88500 1.000 57.30961 579 SER A CA 1
ATOM 3480 C C . SER A 1 446 ? 50.51200 -38.44500 57.43700 1.000 63.03268 579 SER A C 1
ATOM 3481 O O . SER A 1 446 ? 50.32600 -38.38500 58.65900 1.000 67.16135 579 SER A O 1
ATOM 3484 N N . VAL A 1 447 ? 49.49800 -38.54400 56.57200 1.000 57.33328 580 VAL A N 1
ATOM 3485 C CA . VAL A 1 447 ? 48.14800 -38.60500 57.12000 1.000 60.69677 580 VAL A CA 1
ATOM 3486 C C . VAL A 1 447 ? 48.01900 -39.83100 57.99800 1.000 57.20837 580 VAL A C 1
ATOM 3487 O O . VAL A 1 447 ? 47.39400 -39.78100 59.06100 1.000 62.07940 580 VAL A O 1
ATOM 3491 N N . ILE A 1 448 ? 48.65600 -40.94000 57.61400 1.000 69.22605 581 ILE A N 1
ATOM 3492 C CA . ILE A 1 448 ? 48.60400 -42.07900 58.52700 1.000 61.26971 581 ILE A CA 1
ATOM 3493 C C . ILE A 1 448 ? 49.35000 -41.76700 59.82400 1.000 55.31128 581 ILE A C 1
ATOM 3494 O O . ILE A 1 448 ? 48.81700 -41.98400 60.91800 1.000 61.61398 581 ILE A O 1
ATOM 3499 N N . GLN A 1 449 ? 50.57800 -41.23200 59.74200 1.000 63.07848 582 GLN A N 1
ATOM 3500 C CA . GLN A 1 449 ? 51.31900 -41.10700 61.00000 1.000 65.94301 582 GLN A CA 1
ATOM 3501 C C . GLN A 1 449 ? 50.70200 -40.06200 61.92000 1.000 66.44225 582 GLN A C 1
ATOM 3502 O O . GLN A 1 449 ? 50.71700 -40.24100 63.14300 1.000 74.21304 582 GLN A O 1
ATOM 3508 N N . LEU A 1 450 ? 50.13100 -38.99300 61.36700 1.000 68.08816 583 LEU A N 1
ATOM 3509 C CA . LEU A 1 450 ? 49.52600 -37.94900 62.18300 1.000 65.78602 583 LEU A CA 1
ATOM 3510 C C . LEU A 1 450 ? 48.05300 -38.20700 62.49100 1.000 75.94192 583 LEU A C 1
ATOM 3511 O O . LEU A 1 450 ? 47.38900 -37.32700 63.05200 1.000 72.58991 583 LEU A O 1
ATOM 3516 N N . ASP A 1 451 ? 47.53700 -39.38500 62.15100 1.000 67.86277 584 ASP A N 1
ATOM 3517 C CA . ASP A 1 451 ? 46.17600 -39.78100 62.49700 1.000 72.11946 584 ASP A CA 1
ATOM 3518 C C . ASP A 1 451 ? 45.16200 -38.73200 62.04200 1.000 64.64668 584 ASP A C 1
ATOM 3519 O O . ASP A 1 451 ? 44.27400 -38.32200 62.79400 1.000 60.69277 584 ASP A O 1
ATOM 3524 N N . LEU A 1 452 ? 45.31100 -38.27900 60.79400 1.000 65.15550 585 LEU A N 1
ATOM 3525 C CA . LEU A 1 452 ? 44.35000 -37.33200 60.23300 1.000 66.79526 585 LEU A CA 1
ATOM 3526 C C . LEU A 1 452 ? 42.96600 -37.92600 60.02900 1.000 65.73426 585 LEU A C 1
ATOM 3527 O O . LEU A 1 452 ? 42.03300 -37.17500 59.71000 1.000 65.86965 585 LEU A O 1
ATOM 3532 N N . ALA A 1 453 ? 42.81600 -39.24100 60.17800 1.000 63.02850 586 ALA A N 1
ATOM 3533 C CA . ALA A 1 453 ? 41.50300 -39.85000 60.06800 1.000 59.70011 586 ALA A CA 1
ATOM 3534 C C . ALA A 1 453 ? 40.66600 -39.61100 61.31700 1.000 71.55961 586 ALA A C 1
ATOM 3535 O O . ALA A 1 453 ? 39.43000 -39.60900 61.23600 1.000 72.22004 586 ALA A O 1
ATOM 3537 N N . ASN A 1 454 ? 41.30900 -39.38200 62.46400 1.000 66.38527 587 ASN A N 1
ATOM 3538 C CA . ASN A 1 454 ? 40.60100 -39.31400 63.73100 1.000 69.17550 587 ASN A CA 1
ATOM 3539 C C . ASN A 1 454 ? 40.65900 -37.95200 64.39400 1.000 67.07179 587 ASN A C 1
ATOM 3540 O O . ASN A 1 454 ? 40.11500 -37.79600 65.49100 1.000 76.07546 587 ASN A O 1
ATOM 3545 N N . THR A 1 455 ? 41.31400 -36.97100 63.78500 1.000 68.16440 588 THR A N 1
ATOM 3546 C CA . THR A 1 455 ? 41.56500 -35.69900 64.44200 1.000 58.90542 588 THR A CA 1
ATOM 3547 C C . THR A 1 455 ? 41.55300 -34.58400 63.40800 1.000 62.22687 588 THR A C 1
ATOM 3548 O O . THR A 1 455 ? 41.81500 -34.81300 62.22300 1.000 58.35625 588 THR A O 1
ATOM 3552 N N . LYS A 1 456 ? 41.23800 -33.37200 63.86800 1.000 71.20870 589 LYS A N 1
ATOM 3553 C CA . LYS A 1 456 ? 41.18900 -32.18700 63.00900 1.000 63.28891 589 LYS A CA 1
ATOM 3554 C C . LYS A 1 456 ? 42.58900 -31.58800 62.93200 1.000 64.80539 589 LYS A C 1
ATOM 3555 O O . LYS A 1 456 ? 43.05400 -30.96800 63.89300 1.000 60.72340 589 LYS A O 1
ATOM 3561 N N . LYS A 1 457 ? 43.27700 -31.78600 61.81100 1.000 58.96846 590 LYS A N 1
ATOM 3562 C CA . LYS A 1 457 ? 44.62400 -31.25800 61.67500 1.000 55.38114 590 LYS A CA 1
ATOM 3563 C C . LYS A 1 457 ? 44.82700 -30.71500 60.27100 1.000 63.35462 590 LYS A C 1
ATOM 3564 O O . LYS A 1 457 ? 44.23000 -31.19700 59.30400 1.000 75.27571 590 LYS A O 1
ATOM 3570 N N . ALA A 1 458 ? 45.70400 -29.71800 60.17500 1.000 69.18784 591 ALA A N 1
ATOM 3571 C CA . ALA A 1 458 ? 46.09300 -29.09900 58.91100 1.000 63.49706 591 ALA A CA 1
ATOM 3572 C C . ALA A 1 458 ? 47.60300 -29.21200 58.79200 1.000 60.49007 591 ALA A C 1
ATOM 3573 O O . ALA A 1 458 ? 48.33500 -28.55400 59.54100 1.000 61.31807 591 ALA A O 1
ATOM 3575 N N . MET A 1 459 ? 48.06600 -30.05800 57.87100 1.000 56.81793 592 MET A N 1
ATOM 3576 C CA . MET A 1 459 ? 49.49700 -30.27900 57.71200 1.000 56.36243 592 MET A CA 1
ATOM 3577 C C . MET A 1 459 ? 50.09100 -29.18200 56.82700 1.000 62.95459 592 MET A C 1
ATOM 3578 O O . MET A 1 459 ? 49.64200 -28.97100 55.69700 1.000 60.61012 592 MET A O 1
ATOM 3583 N N . ILE A 1 460 ? 51.11800 -28.50900 57.31900 1.000 57.52077 593 ILE A N 1
ATOM 3584 C CA . ILE A 1 460 ? 51.70600 -27.37600 56.61700 1.000 52.59463 593 ILE A CA 1
ATOM 3585 C C . ILE A 1 460 ? 52.87300 -27.86400 55.76400 1.000 58.12980 593 ILE A C 1
ATOM 3586 O O . ILE A 1 460 ? 53.73600 -28.61200 56.23500 1.000 60.67124 593 ILE A O 1
ATOM 3591 N N . VAL A 1 461 ? 52.90000 -27.42700 54.51100 1.000 51.33343 594 VAL A N 1
ATOM 3592 C CA . VAL A 1 461 ? 53.94500 -27.72300 53.54000 1.000 52.50956 594 VAL A CA 1
ATOM 3593 C C . VAL A 1 461 ? 54.78800 -26.46300 53.35200 1.000 65.97747 594 VAL A C 1
ATOM 3594 O O . VAL A 1 461 ? 54.32500 -25.50200 52.71300 1.000 59.55241 594 VAL A O 1
ATOM 3598 N N . PRO A 1 462 ? 56.02500 -26.42700 53.84500 1.000 64.08927 595 PRO A N 1
ATOM 3599 C CA . PRO A 1 462 ? 56.83300 -25.20000 53.74000 1.000 57.02951 595 PRO A CA 1
ATOM 3600 C C . PRO A 1 462 ? 57.05500 -24.77700 52.29100 1.000 61.07278 595 PRO A C 1
ATOM 3601 O O . PRO A 1 462 ? 57.39400 -25.59100 51.42500 1.000 68.27394 595 PRO A O 1
ATOM 3605 N N . ALA A 1 463 ? 56.85700 -23.48600 52.03700 1.000 50.74740 596 ALA A N 1
ATOM 3606 C CA . ALA A 1 463 ? 56.88200 -22.91400 50.69400 1.000 57.89240 596 ALA A CA 1
ATOM 3607 C C . ALA A 1 463 ? 58.09900 -22.01200 50.52800 1.000 52.53108 596 ALA A C 1
ATOM 3608 O O . ALA A 1 463 ? 58.30700 -21.10300 51.34000 1.000 55.48521 596 ALA A O 1
ATOM 3610 N N . PHE A 1 464 ? 58.90100 -22.24800 49.48500 1.000 56.85709 597 PHE A N 1
ATOM 3611 C CA . PHE A 1 464 ? 60.01000 -21.33800 49.20300 1.000 60.50389 597 PHE A CA 1
ATOM 3612 C C . PHE A 1 464 ? 59.82800 -20.75300 47.80800 1.000 63.02637 597 PHE A C 1
ATOM 3613 O O . PHE A 1 464 ? 58.82800 -21.00100 47.13800 1.000 60.62312 597 PHE A O 1
ATOM 3621 N N . GLU A 1 465 ? 60.79800 -19.94200 47.38500 1.000 59.82659 598 GLU A N 1
ATOM 3622 C CA . GLU A 1 465 ? 60.68700 -19.17200 46.15800 1.000 58.34080 598 GLU A CA 1
ATOM 3623 C C . GLU A 1 465 ? 62.06100 -19.01500 45.51100 1.000 57.86737 598 GLU A C 1
ATOM 3624 O O . GLU A 1 465 ? 63.09500 -18.99100 46.19800 1.000 58.23426 598 GLU A O 1
ATOM 3630 N N . THR A 1 466 ? 62.07300 -18.91800 44.17600 1.000 52.57629 599 THR A N 1
ATOM 3631 C CA . THR A 1 466 ? 63.30600 -18.60200 43.47300 1.000 54.26717 599 THR A CA 1
ATOM 3632 C C . THR A 1 466 ? 63.08700 -17.47200 42.47900 1.000 62.48563 599 THR A C 1
ATOM 3633 O O . THR A 1 466 ? 61.97500 -17.26300 41.97900 1.000 63.61457 599 THR A O 1
ATOM 3637 N N . LEU A 1 467 ? 64.15800 -16.72000 42.22800 1.000 64.64258 600 LEU A N 1
ATOM 3638 C CA . LEU A 1 467 ? 64.17700 -15.69400 41.19800 1.000 57.74396 600 LEU A CA 1
ATOM 3639 C C . LEU A 1 467 ? 64.92800 -16.14400 39.94800 1.000 64.11933 600 LEU A C 1
ATOM 3640 O O . LEU A 1 467 ? 65.00000 -15.38400 38.97200 1.000 69.74945 600 LEU A O 1
ATOM 3645 N N . ARG A 1 468 ? 65.52500 -17.33500 39.97100 1.000 59.51968 601 ARG A N 1
ATOM 3646 C CA . ARG A 1 468 ? 66.16400 -17.87700 38.78600 1.000 58.08160 601 ARG A CA 1
ATOM 3647 C C . ARG A 1 468 ? 65.10600 -18.49000 37.87300 1.000 59.96695 601 ARG A C 1
ATOM 3648 O O . ARG A 1 468 ? 64.21400 -19.20700 38.34100 1.000 55.14009 601 ARG A O 1
ATOM 3656 N N . TYR A 1 469 ? 65.18600 -18.20000 36.56500 1.000 66.54580 602 TYR A N 1
ATOM 3657 C CA . TYR A 1 469 ? 64.25300 -18.83300 35.63500 1.000 58.37709 602 TYR A CA 1
ATOM 3658 C C . TYR A 1 469 ? 64.73400 -20.18300 35.10400 1.000 62.02308 602 TYR A C 1
ATOM 3659 O O . TYR A 1 469 ? 63.92400 -20.93300 34.56400 1.000 64.56764 602 TYR A O 1
ATOM 3668 N N . ARG A 1 470 ? 66.02500 -20.49400 35.18700 1.000 67.47688 603 ARG A N 1
ATOM 3669 C CA . ARG A 1 470 ? 66.58100 -21.77000 34.73200 1.000 71.52614 603 ARG A CA 1
ATOM 3670 C C . ARG A 1 470 ? 67.09600 -22.39400 36.01700 1.000 71.42631 603 ARG A C 1
ATOM 3671 O O . ARG A 1 470 ? 68.25700 -22.19900 36.38600 1.000 79.39368 603 ARG A O 1
ATOM 3679 N N . LEU A 1 471 ? 66.22800 -23.12600 36.70000 1.000 89.51607 604 LEU A N 1
ATOM 3680 C CA . LEU A 1 471 ? 66.52100 -23.67500 38.01500 1.000 83.54325 604 LEU A CA 1
ATOM 3681 C C . LEU A 1 471 ? 66.72100 -25.18100 37.92400 1.000 87.25030 604 LEU A C 1
ATOM 3682 O O . LEU A 1 471 ? 66.01900 -25.87200 37.17500 1.000 100.76489 604 LEU A O 1
ATOM 3687 N N . SER A 1 472 ? 67.66200 -25.69100 38.70300 1.000 76.82319 605 SER A N 1
ATOM 3688 C CA . SER A 1 472 ? 67.82600 -27.13000 38.86000 1.000 86.61489 605 SER A CA 1
ATOM 3689 C C . SER A 1 472 ? 67.05600 -27.49900 40.12600 1.000 80.52588 605 SER A C 1
ATOM 3690 O O . SER A 1 472 ? 67.45100 -27.12200 41.23400 1.000 75.59356 605 SER A O 1
ATOM 3693 N N . PHE A 1 473 ? 65.96700 -28.24100 39.96900 1.000 60.76758 606 PHE A N 1
ATOM 3694 C CA . PHE A 1 473 ? 65.07200 -28.45900 41.09800 1.000 59.84444 606 PHE A CA 1
ATOM 3695 C C . PHE A 1 473 ? 65.71800 -29.40700 42.10700 1.000 59.30258 606 PHE A C 1
ATOM 3696 O O . PHE A 1 473 ? 66.11500 -30.52400 41.74000 1.000 52.77160 606 PHE A O 1
ATOM 3704 N N . PRO A 1 474 ? 65.80500 -29.01100 43.38100 1.000 55.15830 607 PRO A N 1
ATOM 3705 C CA . PRO A 1 474 ? 66.38900 -29.87900 44.42000 1.000 66.20761 607 PRO A CA 1
ATOM 3706 C C . PRO A 1 474 ? 65.63000 -31.19100 44.60300 1.000 54.72271 607 PRO A C 1
ATOM 3707 O O . PRO A 1 474 ? 64.39900 -31.22200 44.64100 1.000 56.72408 607 PRO A O 1
ATOM 3711 N N . LYS A 1 475 ? 66.37900 -32.28900 44.65400 1.000 55.96935 608 LYS A N 1
ATOM 3712 C CA . LYS A 1 475 ? 65.81100 -33.62400 44.77800 1.000 66.09588 608 LYS A CA 1
ATOM 3713 C C . LYS A 1 475 ? 65.93900 -34.21200 46.18500 1.000 65.19544 608 LYS A C 1
ATOM 3714 O O . LYS A 1 475 ? 65.73200 -35.41900 46.36000 1.000 65.85957 608 LYS A O 1
ATOM 3720 N N . SER A 1 476 ? 66.25400 -33.38500 47.18400 1.000 66.12072 609 SER A N 1
ATOM 3721 C CA . SER A 1 476 ? 66.29400 -33.79000 48.58300 1.000 52.54972 609 SER A CA 1
ATOM 3722 C C . SER A 1 476 ? 66.27600 -32.53000 49.43400 1.000 71.08002 609 SER A C 1
ATOM 3723 O O . SER A 1 476 ? 66.59200 -31.43200 48.96300 1.000 72.92227 609 SER A O 1
ATOM 3726 N N . LYS A 1 477 ? 65.91800 -32.70300 50.70600 1.000 66.62487 610 LYS A N 1
ATOM 3727 C CA . LYS A 1 477 ? 65.96700 -31.58500 51.64200 1.000 59.90581 610 LYS A CA 1
ATOM 3728 C C . LYS A 1 477 ? 67.38700 -31.06600 51.82200 1.000 67.88626 610 LYS A C 1
ATOM 3729 O O . LYS A 1 477 ? 67.58600 -29.87000 52.04900 1.000 65.69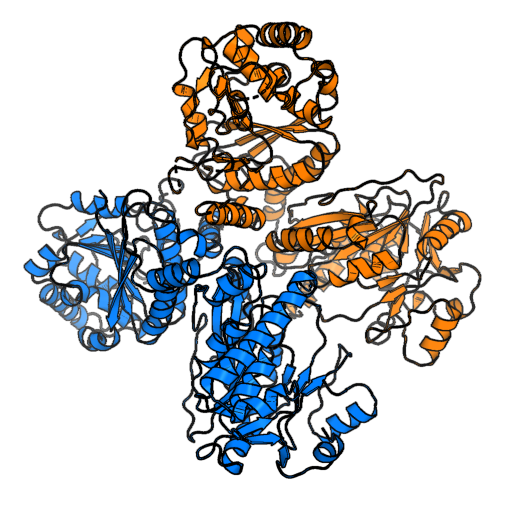076 610 LYS A O 1
ATOM 3735 N N . ALA A 1 478 ? 68.38900 -31.93700 51.71200 1.000 74.18860 611 ALA A N 1
ATOM 3736 C CA . ALA A 1 478 ? 69.76800 -31.47800 51.85600 1.000 63.54644 611 ALA A CA 1
ATOM 3737 C C . ALA A 1 478 ? 70.15800 -30.54700 50.71400 1.000 69.49033 611 ALA A C 1
ATOM 3738 O O . ALA A 1 478 ? 70.82400 -29.52300 50.93400 1.000 61.46620 611 ALA A O 1
ATOM 3740 N N . GLU A 1 479 ? 69.75200 -30.89200 49.48400 1.000 65.69830 612 GLU A N 1
ATOM 3741 C CA . GLU A 1 479 ? 69.97300 -30.00500 48.34700 1.000 63.29658 612 GLU A CA 1
ATOM 3742 C C . GLU A 1 479 ? 69.20500 -28.69700 48.51500 1.000 69.83732 612 GLU A C 1
ATOM 3743 O O . GLU A 1 479 ? 69.73000 -27.61500 48.21400 1.000 68.48466 612 GLU A O 1
ATOM 3749 N N . LEU A 1 480 ? 67.95000 -28.78100 48.97200 1.000 66.10903 613 LEU A N 1
ATOM 3750 C CA . LEU A 1 480 ? 67.16800 -27.58200 49.27000 1.000 65.42063 613 LEU A CA 1
ATOM 3751 C C . LEU A 1 480 ? 67.93500 -26.65200 50.21000 1.000 60.62204 613 LEU A C 1
ATOM 3752 O O . LEU A 1 480 ? 68.06900 -25.44900 49.94900 1.000 70.45411 613 LEU A O 1
ATOM 3757 N N . LEU A 1 481 ? 68.47900 -27.20600 51.29300 1.000 51.37082 614 LEU A N 1
ATOM 3758 C CA . LEU A 1 481 ? 69.14600 -26.37000 52.27900 1.000 60.56701 614 LEU A CA 1
ATOM 3759 C C . LEU A 1 481 ? 70.42500 -25.75800 51.72200 1.000 68.32315 614 LEU A C 1
ATOM 3760 O O . LEU A 1 481 ? 70.75600 -24.60600 52.04000 1.000 77.38075 614 LEU A O 1
ATOM 3765 N N . SER A 1 482 ? 71.17400 -26.51400 50.91300 1.000 62.44581 615 SER A N 1
ATOM 3766 C CA . SER A 1 482 ? 72.35000 -25.93300 50.27000 1.000 62.21385 615 SER A CA 1
ATOM 3767 C C . SER A 1 482 ? 71.95100 -24.77700 49.35700 1.000 70.80768 615 SER A C 1
ATOM 3768 O O . SER A 1 482 ? 72.57300 -23.70900 49.37800 1.000 84.34581 615 SER A O 1
ATOM 3771 N N . MET A 1 483 ? 70.91300 -24.96800 48.54100 1.000 65.82410 616 MET A N 1
ATOM 3772 C CA . MET A 1 483 ? 70.48900 -23.89100 47.65100 1.000 70.78980 616 MET A CA 1
ATOM 3773 C C . MET A 1 483 ? 70.07000 -22.65500 48.44000 1.000 69.52687 616 MET A C 1
ATOM 3774 O O . MET A 1 483 ? 70.32300 -21.51800 48.01900 1.000 65.42406 616 MET A O 1
ATOM 3779 N N . LEU A 1 484 ? 69.42800 -22.85600 49.58600 1.000 73.78859 617 LEU A N 1
ATOM 3780 C CA . LEU A 1 484 ? 69.13400 -21.72000 50.44900 1.000 70.86266 617 LEU A CA 1
ATOM 3781 C C . LEU A 1 484 ? 70.41200 -21.05900 50.93300 1.000 75.27285 617 LEU A C 1
ATOM 3782 O O . LEU A 1 484 ? 70.48300 -19.82800 51.02600 1.000 79.11267 617 LEU A O 1
ATOM 3787 N N . ASP A 1 485 ? 71.44500 -21.86200 51.21900 1.000 64.68576 618 ASP A N 1
ATOM 3788 C CA . A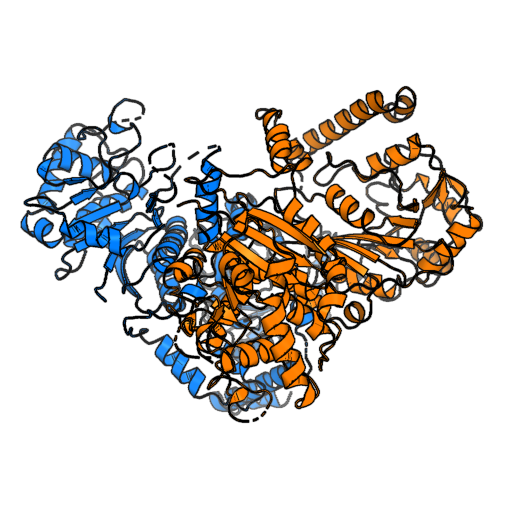SP A 1 485 ? 72.70400 -21.32300 51.72300 1.000 66.16853 618 ASP A CA 1
ATOM 3789 C C . ASP A 1 485 ? 73.52300 -20.62200 50.65000 1.000 73.96143 618 ASP A C 1
ATOM 3790 O O . ASP A 1 485 ? 74.47600 -19.90800 50.98800 1.000 83.68579 618 ASP A O 1
ATOM 3795 N N . MET A 1 486 ? 73.19800 -20.81100 49.37400 1.000 66.77208 619 MET A N 1
ATOM 3796 C CA . MET A 1 486 ? 73.89800 -20.11700 48.30700 1.000 66.36440 619 MET A CA 1
ATOM 3797 C C . MET A 1 486 ? 73.11200 -18.92300 47.77400 1.000 77.84651 619 MET A C 1
ATOM 3798 O O . MET A 1 486 ? 73.57100 -18.25900 46.83900 1.000 77.42134 619 MET A O 1
ATOM 3803 N N . GLY A 1 487 ? 71.95000 -18.63000 48.35900 1.000 70.03300 620 GLY A N 1
ATOM 3804 C CA . GLY A 1 487 ? 71.13600 -17.49200 47.97100 1.000 71.05123 620 GLY A CA 1
ATOM 3805 C C . GLY A 1 487 ? 70.29900 -17.64400 46.72300 1.000 70.15023 620 GLY A C 1
ATOM 3806 O O . GLY A 1 487 ? 69.79500 -16.63500 46.21500 1.000 73.36022 620 GLY A O 1
ATOM 3807 N N . THR A 1 488 ? 70.12200 -18.86100 46.21100 1.000 57.99399 621 THR A N 1
ATOM 3808 C CA . THR A 1 488 ? 69.30300 -19.03500 45.02100 1.000 58.78892 621 THR A CA 1
ATOM 3809 C C . THR A 1 488 ? 67.86400 -19.38500 45.35400 1.000 56.47972 621 THR A C 1
ATOM 3810 O O . THR A 1 488 ? 66.97300 -19.15000 44.53300 1.000 60.33217 621 THR A O 1
ATOM 3814 N N . LEU A 1 489 ? 67.62400 -19.97400 46.51600 1.000 54.93770 622 LEU A N 1
ATOM 3815 C CA . LEU A 1 489 ? 66.28800 -20.11100 47.07000 1.000 61.84049 622 LEU A CA 1
ATOM 3816 C C . LEU A 1 489 ? 66.16100 -19.19500 48.27500 1.000 65.02998 622 LEU A C 1
ATOM 3817 O O . LEU A 1 489 ? 67.16300 -18.80500 48.89200 1.000 62.79719 622 LEU A O 1
ATOM 3822 N N . PHE A 1 490 ? 64.93300 -18.76800 48.53900 1.000 56.16122 623 PHE A N 1
ATOM 3823 C CA . PHE A 1 490 ? 64.66000 -18.04800 49.77500 1.000 71.99237 623 PHE A CA 1
ATOM 3824 C C . PHE A 1 490 ? 63.24200 -18.40300 50.20000 1.000 65.06530 623 PHE A C 1
ATOM 3825 O O . PHE A 1 490 ? 62.48100 -19.01200 49.44700 1.000 54.35892 623 PHE A O 1
ATOM 3833 N N . THR A 1 491 ? 62.91000 -18.07300 51.44300 1.000 66.45409 624 THR A N 1
ATOM 3834 C CA . THR A 1 491 ? 61.55900 -18.31700 51.92400 1.000 65.94535 624 THR A CA 1
ATOM 3835 C C . THR A 1 491 ? 60.54700 -17.51000 51.11100 1.000 73.42747 624 THR A C 1
ATOM 3836 O O . THR A 1 491 ? 60.83600 -16.41000 50.62900 1.000 69.98745 624 THR A O 1
ATOM 3840 N N . PHE A 1 492 ? 59.35900 -18.08600 50.93600 1.000 68.12865 625 PHE A N 1
ATOM 3841 C CA . PHE A 1 492 ? 58.30000 -17.45200 50.16000 1.000 73.19176 625 PHE A CA 1
ATOM 3842 C C . PHE A 1 492 ? 57.76800 -16.18600 50.83900 1.000 83.23975 625 PHE A C 1
ATOM 3843 O O . PHE A 1 492 ? 57.88300 -16.01900 52.05700 1.000 82.86391 625 PHE A O 1
ATOM 3851 N N . THR A 1 504 ? 58.37900 -17.86700 61.53800 1.000 127.96411 637 THR A N 1
ATOM 3852 C CA . THR A 1 504 ? 58.63800 -19.15000 62.23600 1.000 118.50306 637 THR A CA 1
ATOM 3853 C C . THR A 1 504 ? 60.13800 -19.33700 62.39600 1.000 109.57351 637 THR A C 1
ATOM 3854 O O . THR A 1 504 ? 60.89500 -18.55800 61.81000 1.000 105.63116 637 THR A O 1
ATOM 3858 N N . ASN A 1 505 ? 60.53200 -20.34900 63.15400 1.000 89.67431 638 ASN A N 1
ATOM 3859 C CA . ASN A 1 505 ? 61.96500 -20.66800 63.27600 1.000 83.39323 638 ASN A CA 1
ATOM 3860 C C . ASN A 1 505 ? 62.27900 -21.57100 62.09500 1.000 89.26693 638 ASN A C 1
ATOM 3861 O O . ASN A 1 505 ? 61.96700 -22.75800 62.16800 1.000 85.77104 638 ASN A O 1
ATOM 3866 N N . PHE A 1 506 ? 62.89200 -21.01100 61.05700 1.000 88.67845 639 PHE A N 1
ATOM 3867 C CA . PHE A 1 506 ? 63.31900 -21.83000 59.90400 1.000 74.76563 639 PHE A CA 1
ATOM 3868 C C . PHE A 1 506 ? 64.33400 -22.81300 60.46600 1.000 78.02411 639 PHE A C 1
ATOM 3869 O O . PHE A 1 506 ? 64.48300 -23.89900 59.92800 1.000 75.82548 639 PHE A O 1
ATOM 3877 N N . ALA A 1 507 ? 65.01500 -22.40800 61.52200 1.000 71.41418 640 ALA A N 1
ATOM 3878 C CA . ALA A 1 507 ? 66.00700 -23.28100 62.16800 1.000 79.14100 640 ALA A CA 1
ATOM 3879 C C . ALA A 1 507 ? 65.33200 -24.52100 62.73200 1.000 78.30687 640 ALA A C 1
ATOM 3880 O O . ALA A 1 507 ? 65.92900 -25.58900 62.64500 1.000 75.76458 640 ALA A O 1
ATOM 3882 N N . LYS A 1 508 ? 64.14400 -24.37300 63.30500 1.000 75.91047 641 LYS A N 1
ATOM 3883 C CA . LYS A 1 508 ? 63.44000 -25.57900 63.79500 1.000 79.47228 641 LYS A CA 1
ATOM 3884 C C . LYS A 1 508 ? 63.12200 -26.50000 62.62200 1.000 67.30530 641 LYS A C 1
ATOM 3885 O O . LYS A 1 508 ? 63.41500 -27.67500 62.75500 1.000 71.73976 641 LYS A O 1
ATOM 3891 N N . TRP A 1 509 ? 62.64100 -25.96500 61.49800 1.000 57.99390 642 TRP A N 1
ATOM 3892 C CA . TRP A 1 509 ? 62.38900 -26.80700 60.30300 1.000 66.11613 642 TRP A CA 1
ATOM 3893 C C . TRP A 1 509 ? 63.71200 -27.31700 59.76900 1.000 62.42679 642 TRP A C 1
ATOM 3894 O O . TRP A 1 509 ? 63.77700 -28.49300 59.41900 1.000 64.46513 642 TRP A O 1
ATOM 3905 N N . ARG A 1 510 ? 64.71100 -26.44300 59.69800 1.000 63.37765 643 ARG A N 1
ATOM 3906 C CA . ARG A 1 510 ? 65.99400 -26.84400 59.11900 1.000 65.91111 643 ARG A CA 1
ATOM 3907 C C . ARG A 1 510 ? 66.39700 -28.18500 59.68100 1.000 70.46704 643 ARG A C 1
ATOM 3908 O O . ARG A 1 510 ? 66.62100 -29.15000 58.94500 1.000 65.74589 643 ARG A O 1
ATOM 3916 N N . THR A 1 511 ? 66.41900 -28.26400 61.01400 1.000 85.36121 644 THR A N 1
ATOM 3917 C CA . THR A 1 511 ? 66.95000 -29.42500 61.70700 1.000 78.66206 644 THR A CA 1
ATOM 3918 C C . THR A 1 511 ? 65.88000 -30.43300 62.13100 1.000 73.43539 644 THR A C 1
ATOM 3919 O O . THR A 1 511 ? 66.23700 -31.54700 62.52900 1.000 64.15742 644 THR A O 1
ATOM 3923 N N . ALA A 1 512 ? 64.59400 -30.08800 62.02500 1.000 64.65881 645 ALA A N 1
ATOM 3924 C CA . ALA A 1 512 ? 63.53200 -30.96600 62.50600 1.000 68.32550 645 ALA A CA 1
ATOM 3925 C C . ALA A 1 512 ? 63.54000 -32.30700 61.77900 1.000 82.07796 645 ALA A C 1
ATOM 3926 O O . ALA A 1 512 ? 63.87600 -32.40200 60.59300 1.000 83.96411 645 ALA A O 1
ATOM 3928 N N . THR A 1 513 ? 63.14800 -33.35300 62.50800 1.000 72.27600 646 THR A N 1
ATOM 3929 C CA . THR A 1 513 ? 62.91100 -34.65800 61.91700 1.000 72.05254 646 THR A CA 1
ATOM 3930 C C . THR A 1 513 ? 61.52300 -35.21100 62.20100 1.000 76.25068 646 THR A C 1
ATOM 3931 O O . THR A 1 513 ? 61.12000 -36.17800 61.54600 1.000 87.91300 646 THR A O 1
ATOM 3935 N N . THR A 1 514 ? 60.77700 -34.62100 63.13300 1.000 78.62525 647 THR A N 1
ATOM 3936 C CA . THR A 1 514 ? 59.43100 -34.97700 63.54600 1.000 82.97679 647 THR A CA 1
ATOM 3937 C C . THR A 1 514 ? 58.48200 -33.85200 63.16100 1.000 74.04113 647 THR A C 1
ATOM 3938 O O . THR A 1 514 ? 58.85100 -32.67900 63.27900 1.000 68.48832 647 THR A O 1
ATOM 3942 N N . PRO A 1 515 ? 57.28100 -34.15600 62.66800 1.000 70.31941 648 PRO A N 1
ATOM 3943 C CA . PRO A 1 515 ? 56.28500 -33.09700 62.51800 1.000 67.28008 648 PRO A CA 1
ATOM 3944 C C . PRO A 1 515 ? 56.10400 -32.40700 63.85600 1.000 58.22980 648 PRO A C 1
ATOM 3945 O O . PRO A 1 515 ? 56.20100 -33.03200 64.91300 1.000 70.67528 648 PRO A O 1
ATOM 3949 N N . TYR A 1 516 ? 55.88300 -31.10500 63.81100 1.000 65.02516 649 TYR A N 1
ATOM 3950 C CA . TYR A 1 516 ? 55.75000 -30.31900 65.02400 1.000 65.59951 649 TYR A CA 1
ATOM 3951 C C . TYR A 1 516 ? 54.56400 -29.39000 64.87300 1.000 60.48070 649 TYR A C 1
ATOM 3952 O O . TYR A 1 516 ? 54.13100 -29.08900 63.75800 1.000 63.25286 649 TYR A O 1
ATOM 3961 N N . ARG A 1 517 ? 53.99100 -29.01400 66.00800 1.000 61.63152 650 ARG A N 1
ATOM 3962 C CA . ARG A 1 517 ? 52.81800 -28.15900 66.03700 1.000 58.59665 650 ARG A CA 1
ATOM 3963 C C . ARG A 1 517 ? 53.23700 -26.69900 66.09200 1.000 58.80888 650 ARG A C 1
ATOM 3964 O O . ARG A 1 517 ? 54.20100 -26.34700 66.77700 1.000 65.43858 650 ARG A O 1
ATOM 3972 N N . VAL A 1 518 ? 52.52200 -25.85100 65.35300 1.000 62.93480 651 VAL A N 1
ATOM 3973 C CA . VAL A 1 518 ? 52.71300 -24.40700 65.41900 1.000 63.10884 651 VAL A CA 1
ATOM 3974 C C . VAL A 1 518 ? 51.37300 -23.75400 65.73700 1.000 69.25579 651 VAL A C 1
ATOM 3975 O O . VAL A 1 518 ? 50.30500 -24.29400 65.43200 1.000 74.34570 651 VAL A O 1
ATOM 3979 N N . GLU A 1 519 ? 51.42900 -22.58600 66.35700 1.000 77.18668 652 GLU A N 1
ATOM 3980 C CA . GLU A 1 519 ? 50.20500 -21.88600 66.71100 1.000 74.04590 652 GLU A CA 1
ATOM 3981 C C . GLU A 1 519 ? 49.83700 -20.84900 65.64900 1.000 79.10139 652 GLU A C 1
ATOM 3982 O O . GLU A 1 519 ? 50.66000 -20.44300 64.82100 1.000 76.36616 652 GLU A O 1
ATOM 3988 N N . TRP A 1 520 ? 48.57400 -20.42700 65.67900 1.000 72.84201 653 TRP A N 1
ATOM 3989 C CA . TRP A 1 520 ? 48.11800 -19.39500 64.76000 1.000 61.45652 653 TRP A CA 1
ATOM 3990 C C . TRP A 1 520 ? 48.70300 -18.05200 65.18000 1.000 71.21761 653 TRP A C 1
ATOM 3991 O O . TRP A 1 520 ? 48.81100 -17.74100 66.37300 1.000 63.18650 653 TRP A O 1
ATOM 4002 N N . GLU A 1 521 ? 49.06100 -17.24800 64.18700 1.000 71.02326 654 GLU A N 1
ATOM 4003 C CA . GLU A 1 521 ? 49.57700 -15.90500 64.38700 1.000 73.03458 654 GLU A CA 1
ATOM 4004 C C . GLU A 1 521 ? 48.83200 -14.97500 63.43900 1.000 76.15799 654 GLU A C 1
ATOM 4005 O O . GLU A 1 521 ? 48.17300 -15.42600 62.50100 1.000 73.97935 654 GLU A O 1
ATOM 4011 N N . ALA A 1 522 ? 48.94900 -13.66700 63.67100 1.000 78.16190 655 ALA A N 1
ATOM 4012 C CA . ALA A 1 522 ? 48.24300 -12.69600 62.84000 1.000 77.23858 655 ALA A CA 1
ATOM 4013 C C . ALA A 1 522 ? 48.61700 -12.86600 61.37300 1.000 66.97932 655 ALA A C 1
ATOM 4014 O O . ALA A 1 522 ? 49.78300 -13.08000 61.03700 1.000 65.91559 655 ALA A O 1
ATOM 4016 N N . ASP A 1 523 ? 47.61000 -12.80000 60.50100 1.000 67.84407 656 ASP A N 1
ATOM 4017 C CA . ASP A 1 523 ? 47.80600 -12.86700 59.05100 1.000 68.40003 656 ASP A CA 1
ATOM 4018 C C . ASP A 1 523 ? 48.45800 -14.18000 58.62400 1.000 67.44831 656 ASP A C 1
ATOM 4019 O O . ASP A 1 523 ? 49.10400 -14.25400 57.58100 1.000 86.61356 656 ASP A O 1
ATOM 4024 N N . PHE A 1 524 ? 48.28700 -15.23000 59.41800 1.000 68.31566 657 PHE A N 1
ATOM 4025 C CA . PHE A 1 524 ? 48.87400 -16.52900 59.11000 1.000 59.17887 657 PHE A CA 1
ATOM 4026 C C . PHE A 1 524 ? 48.29600 -17.08400 57.81400 1.000 60.35289 657 PHE A C 1
ATOM 4027 O O . PHE A 1 524 ? 47.08400 -17.03000 57.58600 1.000 67.24539 657 PHE A O 1
ATOM 4035 N N . GLU A 1 525 ? 49.17000 -17.61900 56.95400 1.000 61.92247 658 GLU A N 1
ATOM 4036 C CA . GLU A 1 525 ? 48.69600 -18.00500 55.62800 1.000 65.07868 658 GLU A CA 1
ATOM 4037 C C . GLU A 1 525 ? 49.46800 -19.19500 55.03000 1.000 57.82554 658 GLU A C 1
ATOM 4038 O O . GLU A 1 525 ? 49.92700 -19.12400 53.87700 1.000 60.99261 658 GLU A O 1
ATOM 4044 N N . PRO A 1 526 ? 49.57600 -20.32700 55.72900 1.000 49.73472 659 PRO A N 1
ATOM 4045 C CA . PRO A 1 526 ? 50.36400 -21.45400 55.20400 1.000 59.84782 659 PRO A CA 1
ATOM 4046 C C . PRO A 1 526 ? 49.63000 -22.19700 54.09500 1.000 48.55064 659 PRO A C 1
ATOM 4047 O O . PRO A 1 526 ? 48.46500 -21.93800 53.80500 1.000 57.43032 659 PRO A O 1
ATOM 4051 N N . TYR A 1 527 ? 50.34000 -23.11400 53.42900 1.000 62.54010 660 TYR A N 1
ATOM 4052 C CA . TYR A 1 527 ? 49.67200 -24.05400 52.52800 1.000 65.05933 660 TYR A CA 1
ATOM 4053 C C . TYR A 1 527 ? 49.51900 -25.38700 53.24900 1.000 53.08820 660 TYR A C 1
ATOM 4054 O O . TYR A 1 527 ? 50.51400 -25.97200 53.69600 1.000 44.39886 660 TYR A O 1
ATOM 4063 N N . VAL A 1 528 ? 48.27200 -25.84700 53.37700 1.000 51.28305 661 VAL A N 1
ATOM 4064 C CA . VAL A 1 528 ? 47.93200 -26.97300 54.23900 1.000 54.07235 661 VAL A CA 1
ATOM 4065 C C . VAL A 1 528 ? 47.33200 -28.10000 53.41700 1.000 56.29644 661 VAL A C 1
ATOM 4066 O O . VAL A 1 528 ? 46.76300 -27.88900 52.34200 1.000 58.41396 661 VAL A O 1
ATOM 4070 N N . VAL A 1 529 ? 47.43800 -29.31100 53.97000 1.000 62.42501 662 VAL A N 1
ATOM 4071 C CA . VAL A 1 529 ? 46.72500 -30.49200 53.49700 1.000 56.71034 662 VAL A CA 1
ATOM 4072 C C . VAL A 1 529 ? 45.71800 -30.83700 54.58800 1.000 62.48350 662 VAL A C 1
ATOM 4073 O O . VAL A 1 529 ? 46.09300 -31.01000 55.75800 1.000 57.18406 662 VAL A O 1
ATOM 4077 N N . VAL A 1 530 ? 44.44000 -30.92300 54.21700 1.000 54.04583 663 VAL A N 1
ATOM 4078 C CA . VAL A 1 530 ? 43.35000 -31.07400 55.18000 1.000 61.43629 663 VAL A CA 1
ATOM 4079 C C . VAL A 1 530 ? 42.34500 -32.10600 54.68700 1.000 51.54209 663 VAL A C 1
ATOM 4080 O O . VAL A 1 530 ? 42.33100 -32.49900 53.52000 1.000 56.44843 663 VAL A O 1
ATOM 4084 N N . ARG A 1 531 ? 41.45600 -32.48900 55.60000 1.000 67.32922 664 ARG A N 1
ATOM 4085 C CA . ARG A 1 531 ? 40.32000 -33.34000 55.27700 1.000 53.99785 664 ARG A CA 1
ATOM 4086 C C . ARG A 1 531 ? 39.40900 -32.65300 54.26700 1.000 52.51946 664 ARG A C 1
ATOM 4087 O O . ARG A 1 531 ? 39.28300 -31.42200 54.24300 1.000 52.31979 664 ARG A O 1
ATOM 4095 N N . ARG A 1 532 ? 38.74000 -33.46200 53.44800 1.000 51.14995 665 ARG A N 1
ATOM 4096 C CA . ARG A 1 532 ? 37.98200 -32.89700 52.33900 1.000 58.22275 665 ARG A CA 1
ATOM 4097 C C . ARG A 1 532 ? 36.76800 -32.09900 52.79800 1.000 60.02020 665 ARG A C 1
ATOM 4098 O O . ARG A 1 532 ? 36.25500 -31.29100 52.01900 1.000 70.32178 665 ARG A O 1
ATOM 4106 N N . ASP A 1 533 ? 36.27100 -32.33000 54.01600 1.000 54.03764 666 ASP A N 1
ATOM 4107 C CA . ASP A 1 533 ? 35.09900 -31.63600 54.53900 1.000 55.69477 666 ASP A CA 1
ATOM 4108 C C . ASP A 1 533 ? 35.46500 -30.47500 55.46000 1.000 63.14072 666 ASP A C 1
ATOM 4109 O O . ASP A 1 533 ? 34.69800 -30.14100 56.37100 1.000 87.16934 666 ASP A O 1
ATOM 4114 N N . CYS A 1 534 ? 36.63400 -29.87000 55.26400 1.000 71.56482 667 CYS A N 1
ATOM 4115 C CA . CYS A 1 534 ? 37.01500 -28.70300 56.04000 1.000 72.69184 667 CYS A CA 1
ATOM 4116 C C . CYS A 1 534 ? 36.17000 -27.52400 55.57600 1.000 69.77682 667 CYS A C 1
ATOM 4117 O O . CYS A 1 534 ? 35.53700 -27.59000 54.51900 1.000 59.72917 667 CYS A O 1
ATOM 4120 N N . PRO A 1 535 ? 36.17800 -26.41300 56.32000 1.000 66.96121 668 PRO A N 1
ATOM 4121 C CA . PRO A 1 535 ? 35.40300 -25.23800 55.89700 1.000 51.01525 668 PRO A CA 1
ATOM 4122 C C . PRO A 1 535 ? 35.87400 -24.68700 54.55600 1.000 53.62465 668 PRO A C 1
ATOM 4123 O O . PRO A 1 535 ? 37.07200 -24.63700 54.26400 1.000 68.14731 668 PRO A O 1
ATOM 4127 N N . GLU A 1 536 ? 34.92300 -24.19500 53.76800 1.000 58.85440 669 GLU A N 1
ATOM 4128 C CA . GLU A 1 536 ? 35.24700 -23.70200 52.44100 1.000 65.13864 669 GLU A CA 1
ATOM 4129 C C . GLU A 1 536 ? 35.75200 -22.25700 52.51500 1.000 65.41272 669 GLU A C 1
ATOM 4130 O O . GLU A 1 536 ? 35.84000 -21.64500 53.58400 1.000 61.22219 669 GLU A O 1
ATOM 4136 N N . TYR A 1 537 ? 36.12100 -21.70600 51.37000 1.000 61.46157 670 TYR A N 1
ATOM 4137 C CA . TYR A 1 537 ? 36.57100 -20.32700 51.34800 1.000 57.15700 670 TYR A CA 1
ATOM 4138 C C . TYR A 1 537 ? 35.36700 -19.40100 51.36300 1.000 62.89108 670 TYR A C 1
ATOM 4139 O O . TYR A 1 537 ? 34.29700 -19.73400 50.84000 1.000 55.47000 670 TYR A O 1
ATOM 4148 N N . ASP A 1 538 ? 35.54200 -18.23200 51.98300 1.000 67.56897 671 ASP A N 1
ATOM 4149 C CA . ASP A 1 538 ? 34.43100 -17.30600 52.14300 1.000 57.59001 671 ASP A CA 1
ATOM 4150 C C . ASP A 1 538 ? 34.29700 -16.51100 50.86100 1.000 60.63919 671 ASP A C 1
ATOM 4151 O O . ASP A 1 538 ? 35.23700 -15.84900 50.41100 1.000 63.13653 671 ASP A O 1
ATOM 4156 N N . ARG A 1 539 ? 33.11700 -16.59500 50.27900 1.000 68.70486 672 ARG A N 1
ATOM 4157 C CA . ARG A 1 539 ? 32.88700 -16.15200 48.92800 1.000 61.24840 672 ARG A CA 1
ATOM 4158 C C . ARG A 1 539 ? 32.83800 -14.63000 48.81500 1.000 65.46280 672 ARG A C 1
ATOM 4159 O O . ARG A 1 539 ? 32.89800 -14.10900 47.69200 1.000 69.03474 672 ARG A O 1
ATOM 4167 N N . ARG A 1 540 ? 32.78000 -13.90800 49.94600 1.000 66.53221 673 ARG A N 1
ATOM 4168 C CA . ARG A 1 540 ? 32.77500 -12.44200 49.93000 1.000 69.08686 673 ARG A CA 1
ATOM 4169 C C . ARG A 1 540 ? 34.07800 -11.84400 49.42300 1.000 73.42888 673 ARG A C 1
ATOM 4170 O O . ARG A 1 540 ? 34.08100 -10.68400 48.99100 1.000 66.99951 673 ARG A O 1
ATOM 4178 N N . PHE A 1 541 ? 35.18300 -12.59400 49.48500 1.000 71.24472 674 PHE A N 1
ATOM 4179 C CA . PHE A 1 541 ? 36.51100 -12.07800 49.14400 1.000 72.17924 674 PHE A CA 1
ATOM 4180 C C . PHE A 1 541 ? 36.77500 -12.18700 47.64500 1.000 70.86431 674 PHE A C 1
ATOM 4181 O O . PHE A 1 541 ? 37.49400 -13.06900 47.17100 1.000 75.14990 674 PHE A O 1
ATOM 4189 N N . VAL A 1 542 ? 36.19300 -11.26200 46.88200 1.000 71.40769 675 VAL A N 1
ATOM 4190 C CA . VAL A 1 542 ? 36.55600 -11.15600 45.47300 1.000 73.02842 675 VAL A CA 1
ATOM 4191 C C . VAL A 1 542 ? 37.85700 -10.36200 45.34900 1.000 85.00912 675 VAL A C 1
ATOM 4192 O O . VAL A 1 542 ? 38.20100 -9.54800 46.20600 1.000 79.38498 675 VAL A O 1
ATOM 4196 N N . GLY A 1 543 ? 38.57900 -10.58800 44.25100 1.000 91.47722 676 GLY A N 1
ATOM 4197 C CA . GLY A 1 543 ? 39.88500 -9.98800 44.07100 1.000 84.25266 676 GLY A CA 1
ATOM 4198 C C . GLY A 1 543 ? 40.85800 -10.52200 45.12100 1.000 86.86066 676 GLY A C 1
ATOM 4199 O O . GLY A 1 543 ? 40.52000 -11.30100 45.99800 1.000 83.69075 676 GLY A O 1
ATOM 4200 N N . PHE A 1 544 ? 42.10800 -10.10000 45.01100 1.000 89.54262 677 PHE A N 1
ATOM 4201 C CA . PHE A 1 544 ? 43.15300 -10.57300 45.93200 1.000 96.61408 677 PHE A CA 1
ATOM 4202 C C . PHE A 1 544 ? 43.31100 -9.69400 47.17200 1.000 92.45040 677 PHE A C 1
ATOM 4203 O O . PHE A 1 544 ? 43.54800 -8.48900 47.06300 1.000 99.70147 677 PHE A O 1
ATOM 4211 N N . GLY A 1 545 ? 43.27300 -10.33700 48.34300 1.000 90.62943 678 GLY A N 1
ATOM 4212 C CA . GLY A 1 545 ? 43.27800 -9.69300 49.64600 1.000 70.15773 678 GLY A CA 1
ATOM 4213 C C . GLY A 1 545 ? 43.45900 -10.71800 50.75600 1.000 84.75633 678 GLY A C 1
ATOM 4214 O O . GLY A 1 545 ? 44.37000 -11.54800 50.67700 1.000 83.24701 678 GLY A O 1
ATOM 4215 N N . TRP A 1 546 ? 42.60700 -10.68100 51.79200 1.000 90.02368 679 TRP A N 1
ATOM 4216 C CA . TRP A 1 546 ? 42.67200 -11.58100 52.95500 1.000 87.25990 679 TRP A CA 1
ATOM 4217 C C . TRP A 1 546 ? 41.87900 -12.85700 52.74900 1.000 81.66030 679 TRP A C 1
ATOM 4218 O O . TRP A 1 546 ? 41.28400 -13.37400 53.69800 1.000 83.03134 679 TRP A O 1
ATOM 4229 N N . ASN A 1 547 ? 41.88000 -13.40600 51.53700 1.000 73.94139 680 ASN A N 1
ATOM 4230 C CA . ASN A 1 547 ? 41.07900 -14.58900 51.25400 1.000 71.31608 680 ASN A CA 1
ATOM 4231 C C . ASN A 1 547 ? 41.55300 -15.77200 52.09400 1.000 69.54950 680 ASN A C 1
ATOM 4232 O O . ASN A 1 547 ? 40.78800 -16.36400 52.87700 1.000 75.80316 680 ASN A O 1
ATOM 4237 N N . LYS A 1 548 ? 42.83800 -16.10600 51.96500 1.000 70.31087 681 LYS A N 1
ATOM 4238 C CA . LYS A 1 548 ? 43.39300 -17.24000 52.68300 1.000 62.11595 681 LYS A CA 1
ATOM 4239 C C . LYS A 1 548 ? 43.52400 -16.95800 54.16600 1.000 72.78801 681 LYS A C 1
ATOM 4240 O O . LYS A 1 548 ? 43.36200 -17.88100 54.98100 1.000 57.64077 681 LYS A O 1
ATOM 4246 N N . VAL A 1 549 ? 43.84200 -15.71000 54.53000 1.000 67.99494 682 VAL A N 1
ATOM 4247 C CA . VAL A 1 549 ? 43.95800 -15.38100 55.94400 1.000 72.45008 682 VAL A CA 1
ATOM 4248 C C . VAL A 1 549 ? 42.66700 -15.75600 56.64600 1.000 64.01960 682 VAL A C 1
ATOM 4249 O O . VAL A 1 549 ? 42.66800 -16.42100 57.68800 1.000 60.84812 682 VAL A O 1
ATOM 4253 N N . ALA A 1 550 ? 41.54500 -15.38300 56.03200 1.000 59.05866 683 ALA A N 1
ATOM 4254 C CA . ALA A 1 550 ? 40.24300 -15.71900 56.58300 1.000 64.13840 683 ALA A CA 1
ATOM 4255 C C . ALA A 1 550 ? 40.00700 -17.22800 56.59400 1.000 74.69952 683 ALA A C 1
ATOM 4256 O O . ALA A 1 550 ? 39.46600 -17.76600 57.57200 1.000 65.81917 683 ALA A O 1
ATOM 4258 N N . HIS A 1 551 ? 40.40600 -17.93700 55.53000 1.000 54.83482 684 HIS A N 1
ATOM 4259 C CA . HIS A 1 551 ? 40.20400 -19.38400 55.56100 1.000 60.54513 684 HIS A CA 1
ATOM 4260 C C . HIS A 1 551 ? 40.95900 -20.02800 56.72400 1.000 58.42070 684 HIS A C 1
ATOM 4261 O O . HIS A 1 551 ? 40.40100 -20.82900 57.48800 1.000 53.72946 684 HIS A O 1
ATOM 4268 N N . ILE A 1 552 ? 42.23700 -19.67600 56.87500 1.000 65.14074 685 ILE A N 1
ATOM 4269 C CA . ILE A 1 552 ? 43.06700 -20.26100 57.92400 1.000 62.96176 685 ILE A CA 1
ATOM 4270 C C . ILE A 1 552 ? 42.52100 -19.88400 59.28700 1.000 59.86439 685 ILE A C 1
ATOM 4271 O O . ILE A 1 552 ? 42.53000 -20.68700 60.23400 1.000 58.64405 685 ILE A O 1
ATOM 4276 N N . MET A 1 553 ? 42.00000 -18.66400 59.38900 1.000 56.83149 686 MET A N 1
ATOM 4277 C CA . MET A 1 553 ? 41.37700 -18.19100 60.61400 1.000 64.05747 686 MET A CA 1
ATOM 4278 C C . MET A 1 553 ? 40.16000 -19.05500 60.97300 1.000 73.17288 686 MET A C 1
ATOM 4279 O O . MET A 1 553 ? 39.95500 -19.40600 62.14700 1.000 68.57865 686 MET A O 1
ATOM 4284 N N . GLU A 1 554 ? 39.35800 -19.43100 59.96300 1.000 66.71317 687 GLU A N 1
ATOM 4285 C CA . GLU A 1 554 ? 38.28000 -20.39900 60.17900 1.000 62.62372 687 GLU A CA 1
ATOM 4286 C C . GLU A 1 554 ? 38.81200 -21.74200 60.66300 1.000 71.43877 687 GLU A C 1
ATOM 4287 O O . GLU A 1 554 ? 38.21400 -22.37100 61.54400 1.000 73.53316 687 GLU A O 1
ATOM 4293 N N . LEU A 1 555 ? 39.93200 -22.20800 60.09900 1.000 61.78360 688 LEU A N 1
ATOM 4294 C CA . LEU A 1 555 ? 40.46900 -23.48400 60.57500 1.000 53.33223 688 LEU A CA 1
ATOM 4295 C C . LEU A 1 555 ? 40.85300 -23.37600 62.04200 1.000 56.82016 688 LEU A C 1
ATOM 4296 O O . LEU A 1 555 ? 40.67700 -24.32400 62.81700 1.000 66.69468 688 LEU A O 1
ATOM 4301 N N . ASP A 1 556 ? 41.35700 -22.21800 62.44600 1.000 58.54578 689 ASP A N 1
ATOM 4302 C CA . ASP A 1 556 ? 41.83600 -22.08500 63.81400 1.000 70.33336 689 ASP A CA 1
ATOM 4303 C C . ASP A 1 556 ? 40.67500 -22.00300 64.80900 1.000 71.56519 689 ASP A C 1
ATOM 4304 O O . ASP A 1 556 ? 40.78300 -22.53700 65.92000 1.000 62.66425 689 ASP A O 1
ATOM 4309 N N . VAL A 1 557 ? 39.56400 -21.32800 64.45300 1.000 64.62105 690 VAL A N 1
ATOM 4310 C CA . VAL A 1 557 ? 38.41400 -21.29700 65.37400 1.000 64.50049 690 VAL A CA 1
ATOM 4311 C C . VAL A 1 557 ? 37.76400 -22.67100 65.48800 1.000 64.10067 690 VAL A C 1
ATOM 4312 O O . VAL A 1 557 ? 37.28500 -23.05800 66.56200 1.000 62.90094 690 VAL A O 1
ATOM 4316 N N . GLN A 1 558 ? 37.69300 -23.41500 64.39300 1.000 66.26003 691 GLN A N 1
ATOM 4317 C CA . GLN A 1 558 ? 37.15400 -24.75900 64.51200 1.000 67.38121 691 GLN A CA 1
ATOM 4318 C C . GLN A 1 558 ? 38.18100 -25.74300 65.06000 1.000 68.59572 691 GLN A C 1
ATOM 4319 O O . GLN A 1 558 ? 37.95000 -26.95400 65.00500 1.000 69.34843 691 GLN A O 1
ATOM 4325 N N . GLU A 1 559 ? 39.29100 -25.23600 65.60200 1.000 63.58918 692 GLU A N 1
ATOM 4326 C CA . GLU A 1 559 ? 40.24900 -26.01800 66.37200 1.000 61.57289 692 GLU A CA 1
ATOM 4327 C C . GLU A 1 559 ? 41.01000 -27.05800 65.54900 1.000 75.11031 692 GLU A C 1
ATOM 4328 O O . GLU A 1 559 ? 41.36700 -28.11600 66.08000 1.000 64.80720 692 GLU A O 1
ATOM 4334 N N . TYR A 1 560 ? 41.28600 -26.80000 64.26400 1.000 69.61647 693 TYR A N 1
ATOM 4335 C CA . TYR A 1 560 ? 42.27900 -27.62800 63.57700 1.000 61.30851 693 TYR A CA 1
ATOM 4336 C C . TYR A 1 560 ? 43.68800 -27.30500 64.06400 1.000 55.16915 693 TYR A C 1
ATOM 4337 O O . TYR A 1 560 ? 44.01800 -26.14700 64.33200 1.000 73.80087 693 TYR A O 1
ATOM 4346 N N . GLU A 1 561 ? 44.51900 -28.33800 64.19000 1.000 58.86439 694 GLU A N 1
ATOM 4347 C CA . GLU A 1 561 ? 45.90800 -28.15700 64.58500 1.000 64.64517 694 GLU A CA 1
ATOM 4348 C C . GLU A 1 561 ? 46.76900 -27.93500 63.35100 1.000 72.28078 694 GLU A C 1
ATOM 4349 O O . GLU A 1 561 ? 46.54900 -28.54100 62.29500 1.000 62.19490 694 GLU A O 1
ATOM 4355 N N . PHE A 1 562 ? 47.70000 -27.00100 63.46300 1.000 65.98694 695 PHE A N 1
ATOM 4356 C CA . PHE A 1 562 ? 48.63600 -26.74300 62.38200 1.000 72.34756 695 PHE A CA 1
ATOM 4357 C C . PHE A 1 562 ? 49.90700 -27.53300 62.66900 1.000 69.64406 695 PHE A C 1
ATOM 4358 O O . PHE A 1 562 ? 50.59000 -27.29300 63.67300 1.000 67.82809 695 PHE A O 1
ATOM 4366 N N . ILE A 1 563 ? 50.19100 -28.51300 61.81700 1.000 61.13889 696 ILE A N 1
ATOM 4367 C CA . ILE A 1 563 ? 51.36300 -29.37100 61.94500 1.000 69.36359 696 ILE A CA 1
ATOM 4368 C C . ILE A 1 563 ? 52.25300 -29.12500 60.73800 1.000 60.35145 696 ILE A C 1
ATOM 4369 O O . ILE A 1 563 ? 51.79400 -29.24500 59.59400 1.000 61.80385 696 ILE A O 1
ATOM 4374 N N . VAL A 1 564 ? 53.51800 -28.78000 60.99200 1.000 52.34470 697 VAL A N 1
ATOM 4375 C CA . VAL A 1 564 ? 54.51700 -28.61000 59.93600 1.000 51.98175 697 VAL A CA 1
ATOM 4376 C C . VAL A 1 564 ? 55.18900 -29.95100 59.65700 1.000 63.70892 697 VAL A C 1
ATOM 4377 O O . VAL A 1 564 ? 55.62800 -30.64900 60.58400 1.000 61.59632 697 VAL A O 1
ATOM 4381 N N . LEU A 1 565 ? 55.28200 -30.30700 58.37900 1.000 56.94644 698 LEU A N 1
ATOM 4382 C CA . LEU A 1 565 ? 55.93300 -31.54300 57.96400 1.000 53.55494 698 LEU A CA 1
ATOM 4383 C C . LEU A 1 565 ? 57.42400 -31.29400 57.77300 1.000 61.10943 698 LEU A C 1
ATOM 4384 O O . LEU A 1 565 ? 57.79700 -30.38200 57.03000 1.000 62.29867 698 LEU A O 1
ATOM 4389 N N . PRO A 1 566 ? 58.30500 -32.08700 58.39200 1.000 63.83485 699 PRO A N 1
ATOM 4390 C CA . PRO A 1 566 ? 59.74300 -31.76100 58.35000 1.000 61.45840 699 PRO A CA 1
ATOM 4391 C C . PRO A 1 566 ? 60.40000 -32.03200 57.00500 1.000 62.52535 699 PRO A C 1
ATOM 4392 O O . PRO A 1 566 ? 61.51900 -31.55600 56.78100 1.000 67.90814 699 PRO A O 1
ATOM 4396 N N . ASN A 1 567 ? 59.74900 -32.76500 56.09900 1.000 63.79759 700 ASN A N 1
ATOM 4397 C CA . ASN A 1 567 ? 60.39700 -33.21700 54.87300 1.000 64.43158 700 ASN A CA 1
ATOM 4398 C C . ASN A 1 567 ? 59.60200 -32.84400 53.62500 1.000 63.00927 700 ASN A C 1
ATOM 4399 O O . ASN A 1 567 ? 59.85900 -33.40100 52.55000 1.000 61.15063 700 ASN A O 1
ATOM 4404 N N . ALA A 1 568 ? 58.64700 -31.92200 53.74300 1.000 53.49264 701 ALA A N 1
ATOM 4405 C CA . ALA A 1 568 ? 57.82000 -31.49500 52.62600 1.000 48.99713 701 ALA A CA 1
ATOM 4406 C C . ALA A 1 568 ? 58.22800 -30.08200 52.25800 1.000 56.43697 701 ALA A C 1
ATOM 4407 O O . ALA A 1 568 ? 58.76200 -29.35000 53.10100 1.000 58.22390 701 ALA A O 1
ATOM 4409 N N . TYR A 1 569 ? 58.03600 -29.72800 50.98200 1.000 55.09385 702 TYR A N 1
ATOM 4410 C CA . TYR A 1 569 ? 58.44600 -28.40500 50.52100 1.000 51.39370 702 TYR A CA 1
ATOM 4411 C C . TYR A 1 569 ? 57.98300 -28.23300 49.07300 1.000 56.64096 702 TYR A C 1
ATOM 4412 O O . TYR A 1 569 ? 57.75100 -29.21600 48.35700 1.000 60.91251 702 TYR A O 1
ATOM 4421 N N . MET A 1 570 ? 57.81000 -26.98100 48.66100 1.000 55.35956 703 MET A N 1
ATOM 4422 C CA . MET A 1 570 ? 57.37800 -26.66500 47.30300 1.000 60.21295 703 MET A CA 1
ATOM 4423 C C . MET A 1 570 ? 57.91200 -25.28900 46.95300 1.000 58.98539 703 MET A C 1
ATOM 4424 O O . MET A 1 570 ? 58.15500 -24.46900 47.84200 1.000 50.34755 703 MET A O 1
ATOM 4429 N N . ILE A 1 571 ? 58.10600 -25.04000 45.65900 1.000 51.89772 704 ILE A N 1
ATOM 4430 C CA . ILE A 1 571 ? 58.91500 -23.90300 45.23600 1.000 60.44575 704 ILE A CA 1
ATOM 4431 C C . ILE A 1 571 ? 58.16400 -23.01900 44.25000 1.000 68.39387 704 ILE A C 1
ATOM 4432 O O . ILE A 1 571 ? 57.58500 -23.51500 43.27300 1.000 56.96948 704 ILE A O 1
ATOM 4437 N N . HIS A 1 572 ? 58.20900 -21.70300 44.50200 1.000 63.56330 705 HIS A N 1
ATOM 4438 C CA . HIS A 1 572 ? 57.55200 -20.70500 43.67200 1.000 59.41976 705 HIS A CA 1
ATOM 4439 C C . HIS A 1 572 ? 58.45500 -20.39100 42.49400 1.000 53.16045 705 HIS A C 1
ATOM 4440 O O . HIS A 1 572 ? 59.61000 -19.97600 42.68000 1.000 62.64556 705 HIS A O 1
ATOM 4447 N N . MET A 1 573 ? 57.94000 -20.60600 41.30000 1.000 60.16891 706 MET A N 1
ATOM 4448 C CA . MET A 1 573 ? 58.66500 -20.33900 40.06200 1.000 68.91661 706 MET A CA 1
ATOM 4449 C C . MET A 1 573 ? 58.34400 -18.93900 39.55700 1.000 67.10810 706 MET A C 1
ATOM 4450 O O . MET A 1 573 ? 57.16100 -18.57000 39.49100 1.000 60.19587 706 MET A O 1
ATOM 4455 N N . PRO A 1 574 ? 59.34400 -18.15700 39.14900 1.000 64.45615 707 PRO A N 1
ATOM 4456 C CA . PRO A 1 574 ? 59.05800 -16.80700 38.65300 1.000 62.05985 707 PRO A CA 1
ATOM 4457 C C . PRO A 1 574 ? 58.28500 -16.86900 37.34700 1.000 69.75558 707 PRO A C 1
ATOM 4458 O O . PRO A 1 574 ? 58.47600 -17.76800 36.52100 1.000 68.26963 707 PRO A O 1
ATOM 4462 N N . HIS A 1 575 ? 57.39400 -15.89700 37.17100 1.000 59.58517 708 HIS A N 1
ATOM 4463 C CA . HIS A 1 575 ? 56.52700 -15.85800 36.00300 1.000 63.10392 708 HIS A CA 1
ATOM 4464 C C . HIS A 1 575 ? 56.18300 -14.41500 35.67800 1.000 72.92910 708 HIS A C 1
ATOM 4465 O O . HIS A 1 575 ? 56.22800 -13.54000 36.54500 1.000 71.85345 708 HIS A O 1
ATOM 4472 N N . ALA A 1 576 ? 55.81700 -14.17500 34.42200 1.000 72.89302 709 ALA A N 1
ATOM 4473 C CA . ALA A 1 576 ? 55.34000 -12.85200 34.06800 1.000 71.20905 709 ALA A CA 1
ATOM 4474 C C . ALA A 1 576 ? 54.06600 -12.54400 34.85100 1.000 85.91454 709 ALA A C 1
ATOM 4475 O O . ALA A 1 576 ? 53.27200 -13.44600 35.14100 1.000 84.81803 709 ALA A O 1
ATOM 4477 N N . PRO A 1 577 ? 53.85100 -11.28100 35.21400 1.000 89.93996 710 PRO A N 1
ATOM 4478 C CA . PRO A 1 577 ? 52.61900 -10.90600 35.91800 1.000 81.19792 710 PRO A CA 1
ATOM 4479 C C . PRO A 1 577 ? 51.37700 -11.07500 35.04800 1.000 84.91177 710 PRO A C 1
ATOM 4480 O O . PRO A 1 577 ? 51.43200 -11.14300 33.81500 1.000 81.91959 710 PRO A O 1
ATOM 4484 N N . SER A 1 578 ? 50.23600 -11.11000 35.72500 1.000 96.49865 711 SER A N 1
ATOM 4485 C CA . SER A 1 578 ? 48.93400 -11.27500 35.10600 1.000 103.18686 711 SER A CA 1
ATOM 4486 C C . SER A 1 578 ? 48.29900 -9.89500 35.00100 1.000 108.38882 711 SER A C 1
ATOM 4487 O O . SER A 1 578 ? 48.99800 -8.87600 35.01900 1.000 110.38772 711 SER A O 1
ATOM 4490 N N . PHE A 1 579 ? 46.98100 -9.83200 34.87900 1.000 125.94447 712 PHE A N 1
ATOM 4491 C CA . PHE A 1 579 ? 46.37900 -8.51000 34.88400 1.000 148.57284 712 PHE A CA 1
ATOM 4492 C C . PHE A 1 579 ? 45.87800 -8.07900 36.25600 1.000 151.65925 712 PHE A C 1
ATOM 4493 O O . PHE A 1 579 ? 45.28300 -6.99700 36.36600 1.000 153.49755 712 PHE A O 1
ATOM 4501 N N . ASP A 1 580 ? 46.15000 -8.85700 37.31100 1.000 144.30668 713 ASP A N 1
ATOM 4502 C CA . ASP A 1 580 ? 45.98200 -8.30900 38.65300 1.000 143.05800 713 ASP A CA 1
ATOM 4503 C C . ASP A 1 580 ? 46.76200 -7.00700 38.78600 1.000 151.80505 713 ASP A C 1
ATOM 4504 O O . ASP A 1 580 ? 46.33200 -6.08400 39.48100 1.000 158.22369 713 ASP A O 1
ATOM 4509 N N . ILE A 1 581 ? 47.89500 -6.91000 38.08500 1.000 153.26547 714 ILE A N 1
ATOM 4510 C CA . ILE A 1 581 ? 48.79800 -5.76100 38.10000 1.000 158.05047 714 ILE A CA 1
ATOM 4511 C C . ILE A 1 581 ? 48.06200 -4.48400 37.69300 1.000 161.22083 714 ILE A C 1
ATOM 4512 O O . ILE A 1 581 ? 48.47200 -3.38000 38.07100 1.000 170.65863 714 ILE A O 1
ATOM 4517 N N . THR A 1 582 ? 46.96900 -4.61500 36.92800 1.000 161.11890 715 THR A N 1
ATOM 4518 C CA . THR A 1 582 ? 46.21500 -3.42900 36.52100 1.000 166.58745 715 THR A CA 1
ATOM 4519 C C . THR A 1 582 ? 45.25000 -2.96200 37.60800 1.000 166.41783 715 THR A C 1
ATOM 4520 O O . THR A 1 582 ? 44.99800 -1.75800 37.75000 1.000 159.33160 715 THR A O 1
ATOM 4524 N N . LYS A 1 583 ? 44.73700 -3.89200 38.40400 1.000 164.30956 716 LYS A N 1
ATOM 4525 C CA . LYS A 1 583 ? 43.57100 -3.61800 39.22800 1.000 163.10421 716 LYS A CA 1
ATOM 4526 C C . LYS A 1 583 ? 43.93700 -2.94900 40.55200 1.000 156.11964 716 LYS A C 1
ATOM 4527 O O . LYS A 1 583 ? 43.08500 -2.28500 41.16400 1.000 146.92604 716 LYS A O 1
ATOM 4533 N N . PHE A 1 584 ? 45.19300 -3.06800 40.97900 1.000 160.53670 717 PHE A N 1
ATOM 4534 C CA . PHE A 1 584 ? 45.55300 -2.95700 42.38700 1.000 150.97136 717 PHE A CA 1
ATOM 4535 C C . PHE A 1 584 ? 46.48700 -1.76300 42.61500 1.000 149.81667 717 PHE A C 1
ATOM 4536 O O . PHE A 1 584 ? 46.52200 -0.83800 41.79000 1.000 150.42748 717 PHE A O 1
ATOM 4544 N N . ASN A 1 587 ? 43.29700 0.76000 41.83900 1.000 116.57542 720 ASN A N 1
ATOM 4545 C CA . ASN A 1 587 ? 42.62300 1.93700 42.36700 1.000 110.14812 720 ASN A CA 1
ATOM 4546 C C . ASN A 1 587 ? 42.68700 1.92500 43.90000 1.000 115.08739 720 ASN A C 1
ATOM 4547 O O . ASN A 1 587 ? 42.59000 0.86900 44.52700 1.000 116.54564 720 ASN A O 1
ATOM 4552 N N . LYS A 1 588 ? 42.90300 3.12100 44.46500 1.000 119.41649 721 LYS A N 1
ATOM 4553 C CA . LYS A 1 588 ? 42.83800 3.32500 45.91200 1.000 115.74385 721 LYS A CA 1
ATOM 4554 C C . LYS A 1 588 ? 41.59600 2.68300 46.52600 1.000 105.82106 721 LYS A C 1
ATOM 4555 O O . LYS A 1 588 ? 41.68800 1.91800 47.49300 1.000 95.52368 721 LYS A O 1
ATOM 4561 N N . GLN A 1 589 ? 40.42800 2.97700 45.96000 1.000 102.73151 722 GLN A N 1
ATOM 4562 C CA . GLN A 1 589 ? 39.17000 2.44500 46.45600 1.000 94.86786 722 GLN A CA 1
ATOM 4563 C C . GLN A 1 589 ? 39.20400 0.92900 46.52800 1.000 106.36340 722 GLN A C 1
ATOM 4564 O O . GLN A 1 589 ? 38.54400 0.33600 47.37900 1.000 105.03919 722 GLN A O 1
ATOM 4570 N N . TYR A 1 590 ? 39.99200 0.28700 45.66900 1.000 98.44152 723 TYR A N 1
ATOM 4571 C CA . TYR A 1 590 ? 40.09700 -1.16600 45.69900 1.000 80.00558 723 TYR A CA 1
ATOM 4572 C C . TYR A 1 590 ? 40.83100 -1.62100 46.96000 1.000 87.59240 723 TYR A C 1
ATOM 4573 O O . TYR A 1 590 ? 40.40400 -2.57600 47.62500 1.000 93.40721 723 TYR A O 1
ATOM 4582 N N . ARG A 1 591 ? 41.87400 -0.88300 47.36000 1.000 89.12371 724 ARG A N 1
ATOM 4583 C CA . ARG A 1 591 ? 42.54000 -1.15300 48.63300 1.000 85.24467 724 ARG A CA 1
ATOM 4584 C C . ARG A 1 591 ? 41.59600 -0.92100 49.81100 1.000 84.46798 724 ARG A C 1
ATOM 4585 O O . ARG A 1 591 ? 41.49900 -1.76100 50.72500 1.000 80.24938 724 ARG A O 1
ATOM 4593 N N . ILE A 1 592 ? 40.87200 0.20500 49.79400 1.000 83.98606 725 ILE A N 1
ATOM 4594 C CA . ILE A 1 592 ? 39.94000 0.48000 50.88600 1.000 90.36517 725 ILE A CA 1
ATOM 4595 C C . ILE A 1 592 ? 38.90900 -0.63800 50.99700 1.000 85.82800 725 ILE A C 1
ATOM 4596 O O . ILE A 1 592 ? 38.63100 -1.13600 52.09700 1.000 89.13358 725 ILE A O 1
ATOM 4601 N N . CYS A 1 593 ? 38.35700 -1.08000 49.86100 1.000 79.21784 726 CYS A N 1
ATOM 4602 C CA . CYS A 1 593 ? 37.29100 -2.07700 49.89200 1.000 78.63701 726 CYS A CA 1
ATOM 4603 C C . CYS A 1 593 ? 37.80500 -3.43100 50.36700 1.000 76.95243 726 CYS A C 1
ATOM 4604 O O . CYS A 1 593 ? 37.10400 -4.14400 51.09300 1.000 75.88980 726 CYS A O 1
ATOM 4607 N N . LEU A 1 594 ? 39.01900 -3.81200 49.97300 1.000 74.20351 727 LEU A N 1
ATOM 4608 C CA . LEU A 1 594 ? 39.56300 -5.05900 50.49200 1.000 70.58602 727 LEU A CA 1
ATOM 4609 C C . LEU A 1 594 ? 39.70300 -5.01200 52.01100 1.000 74.60493 727 LEU A C 1
ATOM 4610 O O . LEU A 1 594 ? 39.33800 -5.97600 52.70900 1.000 90.45366 727 LEU A O 1
ATOM 4615 N N . LYS A 1 595 ? 40.19900 -3.89000 52.54900 1.000 84.67125 728 LYS A N 1
ATOM 4616 C CA . LYS A 1 595 ? 40.29700 -3.81300 54.00600 1.000 85.70163 728 LYS A CA 1
ATOM 4617 C C . LYS A 1 595 ? 38.90800 -3.83200 54.65000 1.000 82.71592 728 LYS A C 1
ATOM 4618 O O . LYS A 1 595 ? 38.72200 -4.43000 55.72600 1.000 91.40290 728 LYS A O 1
ATOM 4624 N N . THR A 1 596 ? 37.91200 -3.25300 53.97200 1.000 74.32792 729 THR A N 1
ATOM 4625 C CA . THR A 1 596 ? 36.55800 -3.25900 54.51800 1.000 78.63738 729 THR A CA 1
ATOM 4626 C C . THR A 1 596 ? 35.99900 -4.67100 54.56600 1.000 74.04086 729 THR A C 1
ATOM 4627 O O . THR A 1 596 ? 35.28900 -5.03700 55.51100 1.000 76.61217 729 THR A O 1
ATOM 4631 N N . LEU A 1 597 ? 36.29700 -5.47100 53.53900 1.000 78.25890 730 LEU A N 1
ATOM 4632 C CA . LEU A 1 597 ? 35.84800 -6.85900 53.51800 1.000 77.70043 730 LEU A CA 1
ATOM 4633 C C . LEU A 1 597 ? 36.49200 -7.67400 54.63100 1.000 68.77803 730 LEU A C 1
ATOM 4634 O O . LEU A 1 597 ? 35.82200 -8.49100 55.26900 1.000 64.85585 730 LEU A O 1
ATOM 4639 N N . LYS A 1 598 ? 37.79000 -7.47200 54.87800 1.000 66.81135 731 LYS A N 1
ATOM 4640 C CA . LYS A 1 598 ? 38.41500 -8.08900 56.05100 1.000 60.20454 731 LYS A CA 1
ATOM 4641 C C . LYS A 1 598 ? 37.67800 -7.72700 57.34200 1.000 74.45369 731 LYS A C 1
ATOM 4642 O O . LYS A 1 598 ? 37.38900 -8.60000 58.17900 1.000 72.09921 731 LYS A O 1
ATOM 4648 N N . GLU A 1 599 ? 37.37600 -6.43300 57.52300 1.000 85.40023 732 GLU A N 1
ATOM 4649 C CA . GLU A 1 599 ? 36.68400 -5.99700 58.73600 1.000 81.31896 732 GLU A CA 1
ATOM 4650 C C . GLU A 1 599 ? 35.34500 -6.70800 58.88000 1.000 75.19727 732 GLU A C 1
ATOM 4651 O O . GLU A 1 599 ? 35.02700 -7.26400 59.94100 1.000 75.15941 732 GLU A O 1
ATOM 4657 N N . GLU A 1 600 ? 34.55500 -6.71300 57.80700 1.000 78.32542 733 GLU A N 1
ATOM 4658 C CA . GLU A 1 600 ? 33.24800 -7.35900 57.84400 1.000 79.81030 733 GLU A CA 1
ATOM 4659 C C . GLU A 1 600 ? 33.36400 -8.85700 58.10500 1.000 77.11119 733 GLU A C 1
ATOM 4660 O O . GLU A 1 600 ? 32.49900 -9.44000 58.77600 1.000 75.72565 733 GLU A O 1
ATOM 4666 N N . PHE A 1 601 ? 34.42800 -9.49400 57.61900 1.000 68.27917 734 PHE A N 1
ATOM 4667 C CA . PHE A 1 601 ? 34.61700 -10.90300 57.94000 1.000 71.79087 734 PHE A CA 1
ATOM 4668 C C . PHE A 1 601 ? 34.81200 -11.09300 59.43600 1.000 71.92666 734 PHE A C 1
ATOM 4669 O O . PHE A 1 601 ? 34.15400 -11.93400 60.05600 1.000 77.17979 734 PHE A O 1
ATOM 4677 N N . GLN A 1 602 ? 35.73600 -10.33400 60.02900 1.000 73.04234 735 GLN A N 1
ATOM 4678 C CA . GLN A 1 602 ? 35.94000 -10.42800 61.47600 1.000 69.35334 735 GLN A CA 1
ATOM 4679 C C . GLN A 1 602 ? 34.66500 -10.14000 62.24900 1.000 71.61896 735 GLN A C 1
ATOM 4680 O O . GLN A 1 602 ? 34.44400 -10.70600 63.32300 1.000 73.16369 735 GLN A O 1
ATOM 4686 N N . GLN A 1 603 ? 33.81400 -9.26800 61.72700 1.000 83.43068 736 GLN A N 1
ATOM 4687 C CA . GLN A 1 603 ? 32.59800 -8.93400 62.46000 1.000 90.67110 736 GLN A CA 1
ATOM 4688 C C . GLN A 1 603 ? 31.58200 -10.07000 62.38800 1.000 83.30275 736 GLN A C 1
ATOM 4689 O O . GLN A 1 603 ? 30.99400 -10.46100 63.40600 1.000 93.33058 736 GLN A O 1
ATOM 4695 N N . ASP A 1 604 ? 31.37600 -10.63000 61.19500 1.000 80.83464 737 ASP A N 1
ATOM 4696 C CA . ASP A 1 604 ? 30.51400 -11.80000 61.10300 1.000 80.18685 737 ASP A CA 1
ATOM 4697 C C . ASP A 1 604 ? 31.08500 -12.96800 61.89100 1.000 86.86677 737 ASP A C 1
ATOM 4698 O O . ASP A 1 604 ? 30.32800 -13.79800 62.40300 1.000 90.32773 737 ASP A O 1
ATOM 4703 N N . MET A 1 605 ? 32.41200 -13.04200 62.02200 1.000 82.66802 738 MET A N 1
ATOM 4704 C CA . MET A 1 605 ? 33.00700 -14.11000 62.81900 1.000 77.97698 738 MET A CA 1
ATOM 4705 C C . MET A 1 605 ? 32.74700 -13.90500 64.29900 1.000 79.84344 738 MET A C 1
ATOM 4706 O O . MET A 1 605 ? 32.39400 -14.85200 65.01000 1.000 91.78434 738 MET A O 1
ATOM 4711 N N . SER A 1 606 ? 32.92000 -12.67900 64.78600 1.000 82.78704 739 SER A N 1
ATOM 4712 C CA . SER A 1 606 ? 32.57600 -12.41600 66.17500 1.000 84.97651 739 SER A CA 1
ATOM 4713 C C . SER A 1 606 ? 31.11100 -12.75200 66.42700 1.000 79.37902 739 SER A C 1
ATOM 4714 O O . SER A 1 606 ? 30.75300 -13.21500 67.51800 1.000 69.67980 739 SER A O 1
ATOM 4717 N N . ARG A 1 607 ? 30.23900 -12.52500 65.43900 1.000 75.33642 740 ARG A N 1
ATOM 4718 C CA . ARG A 1 607 ? 28.84600 -12.86900 65.69900 1.000 85.61528 740 ARG A CA 1
ATOM 4719 C C . ARG A 1 607 ? 28.61900 -14.37600 65.69500 1.000 91.14002 740 ARG A C 1
ATOM 4720 O O . ARG A 1 607 ? 27.85800 -14.89000 66.52300 1.000 86.20999 740 ARG A O 1
ATOM 4728 N N . ARG A 1 608 ? 29.26100 -15.10000 64.77400 1.000 92.48020 741 ARG A N 1
ATOM 4729 C CA . ARG A 1 608 ? 28.94200 -16.51500 64.60000 1.000 83.87327 741 ARG A CA 1
ATOM 4730 C C . ARG A 1 608 ? 29.47900 -17.36300 65.74800 1.000 81.73060 741 ARG A C 1
ATOM 4731 O O . ARG A 1 608 ? 28.81000 -18.29800 66.19800 1.000 100.27604 741 ARG A O 1
ATOM 4739 N N . TYR A 1 609 ? 30.68400 -17.06400 66.22700 1.000 72.85355 742 TYR A N 1
ATOM 4740 C CA . TYR A 1 609 ? 31.35500 -17.91100 67.20300 1.000 75.16403 742 TYR A CA 1
ATOM 4741 C C . TYR A 1 609 ? 31.26200 -17.37100 68.62700 1.000 87.23916 742 TYR A C 1
ATOM 4742 O O . TYR A 1 609 ? 30.74100 -18.05900 69.51000 1.000 98.16590 742 TYR A O 1
ATOM 4751 N N . GLY A 1 610 ? 31.79200 -16.17500 68.87800 1.000 92.71754 743 GLY A N 1
ATOM 4752 C CA . GLY A 1 610 ? 31.75300 -15.59000 70.20700 1.000 83.23793 743 GLY A CA 1
ATOM 4753 C C . GLY A 1 610 ? 33.12200 -15.18500 70.72400 1.000 98.01613 743 GLY A C 1
ATOM 4754 O O . GLY A 1 610 ? 33.98500 -14.76800 69.94500 1.000 95.95354 743 GLY A O 1
ATOM 4755 N N . PHE A 1 611 ? 33.34400 -15.32800 72.03800 1.000 99.22592 744 PHE A N 1
ATOM 4756 C CA . PHE A 1 611 ? 34.60600 -14.89400 72.63700 1.000 97.41905 744 PHE A CA 1
ATOM 4757 C C . PHE A 1 611 ? 35.82300 -15.58400 72.01800 1.000 104.30530 744 PHE A C 1
ATOM 4758 O O . PHE A 1 611 ? 36.90700 -14.98900 71.97700 1.000 98.14907 744 PHE A O 1
ATOM 4766 N N . ALA A 1 612 ? 35.68000 -16.82400 71.53100 1.000 109.19656 745 ALA A N 1
ATOM 4767 C CA . ALA A 1 612 ? 36.81800 -17.47200 70.87700 1.000 92.09854 745 ALA A CA 1
ATOM 4768 C C . ALA A 1 612 ? 37.31500 -16.64900 69.69600 1.000 87.92649 745 ALA A C 1
ATOM 4769 O O . ALA A 1 612 ? 38.50400 -16.70200 69.36500 1.000 101.36400 745 ALA A O 1
ATOM 4771 N N . ALA A 1 613 ? 36.42800 -15.87800 69.05800 1.000 86.04609 746 ALA A N 1
ATOM 4772 C CA . ALA A 1 613 ? 36.84500 -15.04200 67.93600 1.000 89.85610 746 ALA A CA 1
ATOM 4773 C C . ALA A 1 613 ? 37.70800 -13.86300 68.38300 1.000 95.80596 746 ALA A C 1
ATOM 4774 O O . ALA A 1 613 ? 38.53000 -13.37500 67.60000 1.000 88.16567 746 ALA A O 1
ATOM 4776 N N . LEU A 1 614 ? 37.56500 -13.41500 69.63800 1.000 93.56766 747 LEU A N 1
ATOM 4777 C CA . LEU A 1 614 ? 38.21500 -12.17500 70.06700 1.000 94.64495 747 LEU A CA 1
ATOM 4778 C C . LEU A 1 614 ? 39.73400 -12.25700 69.96200 1.000 94.94704 747 LEU A C 1
ATOM 4779 O O . LEU A 1 614 ? 40.38800 -11.25600 69.64200 1.000 100.53415 747 LEU A O 1
ATOM 4784 N N . LYS A 1 615 ? 40.31500 -13.43300 70.20700 1.000 105.44421 748 LYS A N 1
ATOM 4785 C CA . LYS A 1 615 ? 41.76600 -13.53900 70.13000 1.000 110.30025 748 LYS A CA 1
ATOM 4786 C C . LYS A 1 615 ? 42.29800 -13.28100 68.72900 1.000 99.68113 748 LYS A C 1
ATOM 4787 O O . LYS A 1 615 ? 43.51400 -13.12500 68.57100 1.000 95.85989 748 LYS A O 1
ATOM 4793 N N . TYR A 1 616 ? 41.44300 -13.26200 67.70600 1.000 93.71175 749 TYR A N 1
ATOM 4794 C CA . TYR A 1 616 ? 41.96800 -12.95400 66.38800 1.000 90.62068 749 TYR A CA 1
ATOM 4795 C C . TYR A 1 616 ? 41.84400 -11.47900 66.08500 1.000 95.62429 749 TYR A C 1
ATOM 4796 O O . TYR A 1 616 ? 42.55600 -10.96300 65.21500 1.000 99.91147 749 TYR A O 1
ATOM 4805 N N . LEU A 1 617 ? 40.96200 -10.79100 66.79400 1.000 97.39895 750 LEU A N 1
ATOM 4806 C CA . LEU A 1 617 ? 40.82600 -9.36400 66.57300 1.000 106.13708 750 LEU A CA 1
ATOM 4807 C C . LEU A 1 617 ? 41.95300 -8.61500 67.27100 1.000 104.15762 750 LEU A C 1
ATOM 4808 O O . LEU A 1 617 ? 42.47800 -7.63200 66.73600 1.000 110.31311 750 LEU A O 1
ATOM 4813 N N . THR A 1 618 ? 42.36200 -9.10700 68.44700 1.000 89.78402 751 THR A N 1
ATOM 4814 C CA . THR A 1 618 ? 43.41200 -8.47300 69.23700 1.000 100.61546 751 THR A CA 1
ATOM 4815 C C . THR A 1 618 ? 44.74100 -8.41100 68.49100 1.000 104.05027 751 THR A C 1
ATOM 4816 O O . THR A 1 618 ? 45.60800 -7.60600 68.85600 1.000 113.22187 751 THR A O 1
ATOM 4820 N N . ALA A 1 619 ? 44.90000 -9.19800 67.43000 1.000 97.52797 752 ALA A N 1
ATOM 4821 C CA . ALA A 1 619 ? 46.11500 -9.16500 66.61500 1.000 96.34205 752 ALA A CA 1
ATOM 4822 C C . ALA A 1 619 ? 46.36200 -7.78200 65.97500 1.000 107.73564 752 ALA A C 1
ATOM 4823 O O . ALA A 1 619 ? 45.57100 -7.29500 65.15800 1.000 99.30666 752 ALA A O 1
ATOM 4825 N N . LYS B 1 1 ? 18.39200 -9.87400 -2.95900 1.000 103.03991 134 LYS B N 1
ATOM 4826 C CA . LYS B 1 1 ? 19.27700 -10.72700 -3.75200 1.000 122.29492 134 LYS B CA 1
ATOM 4827 C C . LYS B 1 1 ? 20.66700 -10.67500 -3.10900 1.000 121.08008 134 LYS B C 1
ATOM 4828 O O . LYS B 1 1 ? 20.77300 -10.52000 -1.89100 1.000 110.22853 134 LYS B O 1
ATOM 4834 N N . CYS B 1 2 ? 21.72100 -10.81000 -3.91900 1.000 121.40865 135 CYS B N 1
ATOM 4835 C CA . CYS B 1 2 ? 23.08800 -10.47600 -3.53800 1.000 116.48434 135 CYS B CA 1
ATOM 4836 C C . CYS B 1 2 ? 23.43700 -9.01700 -3.78600 1.000 103.93074 135 CYS B C 1
ATOM 4837 O O . CYS B 1 2 ? 24.61000 -8.70600 -4.04300 1.000 94.33831 135 CYS B O 1
ATOM 4840 N N . GLU B 1 3 ? 22.45600 -8.11800 -3.74600 1.000 102.87356 136 GLU B N 1
ATOM 4841 C CA . GLU B 1 3 ? 22.74600 -6.70800 -3.95300 1.000 102.01413 136 GLU B CA 1
ATOM 4842 C C . GLU B 1 3 ? 23.71200 -6.20700 -2.89000 1.000 98.59566 136 GLU B C 1
ATOM 4843 O O . GLU B 1 3 ? 23.67800 -6.64700 -1.73800 1.000 93.94386 136 GLU B O 1
ATOM 4849 N N . THR B 1 4 ? 24.59700 -5.29900 -3.29000 1.000 103.57398 137 THR B N 1
ATOM 4850 C CA . THR B 1 4 ? 25.60100 -4.77300 -2.38000 1.000 95.71680 137 THR B CA 1
ATOM 4851 C C . THR B 1 4 ? 24.99600 -3.64100 -1.55800 1.000 100.43351 137 THR B C 1
ATOM 4852 O O . THR B 1 4 ? 24.28400 -2.77800 -2.08100 1.000 105.39587 137 THR B O 1
ATOM 4856 N N . ILE B 1 5 ? 25.26700 -3.66900 -0.25800 1.000 98.69751 138 ILE B N 1
ATOM 4857 C CA . ILE B 1 5 ? 24.78400 -2.67200 0.68600 1.000 75.25267 138 ILE B CA 1
ATOM 4858 C C . ILE B 1 5 ? 25.90000 -1.65800 0.93700 1.000 81.39592 138 ILE B C 1
ATOM 4859 O O . ILE B 1 5 ? 27.05100 -2.03700 1.19500 1.000 73.44827 138 ILE B O 1
ATOM 4864 N N . HIS B 1 6 ? 25.56600 -0.36900 0.81900 1.000 85.30701 139 HIS B N 1
ATOM 4865 C CA . HIS B 1 6 ? 26.52400 0.73800 0.83000 1.000 78.85301 139 HIS B CA 1
ATOM 4866 C C . HIS B 1 6 ? 26.45900 1.50700 2.14600 1.000 67.89062 139 HIS B C 1
ATOM 4867 O O . HIS B 1 6 ? 25.39200 1.99200 2.54100 1.000 70.46172 139 HIS B O 1
ATOM 4874 N N . VAL B 1 7 ? 27.60200 1.62500 2.81400 1.000 68.09138 140 VAL B N 1
ATOM 4875 C CA . VAL B 1 7 ? 27.68400 2.21200 4.14400 1.000 60.08265 140 VAL B CA 1
ATOM 4876 C C . VAL B 1 7 ? 28.73400 3.30600 4.14000 1.000 64.98695 140 VAL B C 1
ATOM 4877 O O . VAL B 1 7 ? 29.90000 3.04100 3.85200 1.000 65.06898 140 VAL B O 1
ATOM 4881 N N . ALA B 1 8 ? 28.34300 4.50900 4.53500 1.000 68.78538 141 ALA B N 1
ATOM 4882 C CA . ALA B 1 8 ? 29.23000 5.66100 4.57400 1.000 67.26092 141 ALA B CA 1
ATOM 4883 C C . ALA B 1 8 ? 29.55200 6.01200 6.01700 1.000 59.20728 141 ALA B C 1
ATOM 4884 O O . ALA B 1 8 ? 28.64400 6.15700 6.84600 1.000 64.77550 141 ALA B O 1
ATOM 4886 N N . ILE B 1 9 ? 30.84200 6.17500 6.30400 1.000 62.79939 142 ILE B N 1
ATOM 4887 C CA . ILE B 1 9 ? 31.30400 6.48200 7.65300 1.000 65.80962 142 ILE B CA 1
ATOM 4888 C C . ILE B 1 9 ? 32.35500 7.57800 7.58700 1.000 63.43338 142 ILE B C 1
ATOM 4889 O O . ILE B 1 9 ? 33.30500 7.49600 6.80300 1.000 55.63350 142 ILE B O 1
ATOM 4894 N N . VAL B 1 10 ? 32.23800 8.55000 8.48100 1.000 66.03969 143 VAL B N 1
ATOM 4895 C CA . VAL B 1 10 ? 33.23900 9.59200 8.64200 1.000 71.58043 143 VAL B CA 1
ATOM 4896 C C . VAL B 1 10 ? 34.09900 9.20200 9.83000 1.000 71.46742 143 VAL B C 1
ATOM 4897 O O . VAL B 1 10 ? 33.57500 8.90300 10.90900 1.000 70.83297 143 VAL B O 1
ATOM 4901 N N . CYS B 1 11 ? 35.41100 9.14200 9.62400 1.000 65.07814 144 CYS B N 1
ATOM 4902 C CA . CYS B 1 11 ? 36.29700 8.69200 10.69100 1.000 63.28029 144 CYS B CA 1
ATOM 4903 C C . CYS B 1 11 ? 37.63200 9.41100 10.60500 1.000 73.14003 144 CYS B C 1
ATOM 4904 O O . CYS B 1 11 ? 38.31000 9.33800 9.57500 1.000 63.14273 144 CYS B O 1
ATOM 4907 N N . ALA B 1 12 ? 38.02500 10.06200 11.70400 1.000 74.99909 145 ALA B N 1
ATOM 4908 C CA . ALA B 1 12 ? 39.27900 10.80000 11.78100 1.000 69.30025 145 ALA B CA 1
ATOM 4909 C C . ALA B 1 12 ? 40.01700 10.43500 13.05800 1.000 65.39389 145 ALA B C 1
ATOM 4910 O O . ALA B 1 12 ? 39.43600 10.48700 14.14400 1.000 80.01599 145 ALA B O 1
ATOM 4912 N N . GLY B 1 13 ? 41.28800 10.06800 12.93000 1.000 69.28067 146 GLY B N 1
ATOM 4913 C CA . GLY B 1 13 ? 42.12000 9.82500 14.09200 1.000 72.13010 146 GLY B CA 1
ATOM 4914 C C . GLY B 1 13 ? 42.24600 8.36100 14.46900 1.000 65.62651 146 GLY B C 1
ATOM 4915 O O . GLY B 1 13 ? 41.77900 7.44500 13.78600 1.000 68.31117 146 GLY B O 1
ATOM 4916 N N . TYR B 1 14 ? 42.91900 8.16000 15.60200 1.000 64.07588 147 TYR B N 1
ATOM 4917 C CA . TYR B 1 14 ? 43.22000 6.83200 16.12400 1.000 61.99825 147 TYR B CA 1
ATOM 4918 C C . TYR B 1 14 ? 42.00600 6.18600 16.79800 1.000 74.28698 147 TYR B C 1
ATOM 4919 O O . TYR B 1 14 ? 41.64000 5.04200 16.47700 1.000 67.07386 147 TYR B O 1
ATOM 4928 N N . ASN B 1 15 ? 41.37400 6.90300 17.74300 1.000 57.55691 148 ASN B N 1
ATOM 4929 C CA . ASN B 1 15 ? 40.21100 6.34700 18.43300 1.000 56.19423 148 ASN B CA 1
ATOM 4930 C C . ASN B 1 15 ? 39.11300 5.96000 17.45300 1.000 55.73663 148 ASN B C 1
ATOM 4931 O O . ASN B 1 15 ? 38.54500 4.86500 17.54200 1.000 76.17562 148 ASN B O 1
ATOM 4936 N N . ALA B 1 16 ? 38.79900 6.84900 16.51300 1.000 62.71062 149 ALA B N 1
ATOM 4937 C CA . ALA B 1 16 ? 37.78200 6.53200 15.52300 1.000 57.41481 149 ALA B CA 1
ATOM 4938 C C . ALA B 1 16 ? 38.15600 5.29500 14.72300 1.000 66.36213 149 ALA B C 1
ATOM 4939 O O . ALA B 1 16 ? 37.27100 4.55700 14.28200 1.000 67.18091 149 ALA B O 1
ATOM 4941 N N . SER B 1 17 ? 39.45500 5.07600 14.48800 1.000 59.78258 150 SER B N 1
ATOM 4942 C CA . SER B 1 17 ? 39.88900 3.92000 13.70900 1.000 60.64200 150 SER B CA 1
ATOM 4943 C C . SER B 1 17 ? 39.58700 2.62800 14.45100 1.000 62.20417 150 SER B C 1
ATOM 4944 O O . SER B 1 17 ? 38.99200 1.69100 13.88800 1.000 63.24609 150 SER B O 1
ATOM 4947 N N . ARG B 1 18 ? 39.95300 2.57900 15.73700 1.000 69.40347 151 ARG B N 1
ATOM 4948 C CA . ARG B 1 18 ? 39.56200 1.44500 16.57600 1.000 56.61357 151 ARG B CA 1
ATOM 4949 C C . ARG B 1 18 ? 38.04500 1.24300 16.55500 1.000 65.76966 151 ARG B C 1
ATOM 4950 O O . ARG B 1 18 ? 37.54400 0.12600 16.32200 1.000 73.18392 151 ARG B O 1
ATOM 4958 N N . ASP B 1 19 ? 37.29800 2.32200 16.80800 1.000 62.79551 152 ASP B N 1
ATOM 4959 C CA . ASP B 1 19 ? 35.84900 2.21500 16.94400 1.000 62.90185 152 ASP B CA 1
ATOM 4960 C C . ASP B 1 19 ? 35.20500 1.72300 15.65700 1.000 60.41629 152 ASP B C 1
ATOM 4961 O O . ASP B 1 19 ? 34.24400 0.94500 15.69200 1.000 72.18468 152 ASP B O 1
ATOM 4966 N N . VAL B 1 20 ? 35.70200 2.18200 14.51000 1.000 59.70263 153 VAL B N 1
ATOM 4967 C CA . VAL B 1 20 ? 35.10800 1.75100 13.25800 1.000 67.53995 153 VAL B CA 1
ATOM 4968 C C . VAL B 1 20 ? 35.41800 0.28200 13.03100 1.000 65.79954 153 VAL B C 1
ATOM 4969 O O . VAL B 1 20 ? 34.59200 -0.45100 12.47300 1.000 71.23719 153 VAL B O 1
ATOM 4973 N N . VAL B 1 21 ? 36.58700 -0.18900 13.48100 1.000 57.94428 154 VAL B N 1
ATOM 4974 C CA . VAL B 1 21 ? 36.84600 -1.62800 13.39700 1.000 57.40893 154 VAL B CA 1
ATOM 4975 C C . VAL B 1 21 ? 35.80000 -2.39800 14.19300 1.000 63.62771 154 VAL B C 1
ATOM 4976 O O . VAL B 1 21 ? 35.28500 -3.43400 13.74700 1.000 67.69139 154 VAL B O 1
ATOM 4980 N N . THR B 1 22 ? 35.45000 -1.88800 15.37300 1.000 65.46337 155 THR B N 1
ATOM 4981 C CA . THR B 1 22 ? 34.47600 -2.60000 16.20200 1.000 55.11707 155 THR B CA 1
ATOM 4982 C C . THR B 1 22 ? 33.09500 -2.60300 15.55300 1.000 62.46366 155 THR B C 1
ATOM 4983 O O . THR B 1 22 ? 32.40400 -3.63700 15.52300 1.000 62.80377 155 THR B O 1
ATOM 4987 N N . LEU B 1 23 ? 32.66900 -1.44800 15.04600 1.000 63.34522 156 LEU B N 1
ATOM 4988 C CA . LEU B 1 23 ? 31.42100 -1.38200 14.29400 1.000 62.63535 156 LEU B CA 1
ATOM 4989 C C . LEU B 1 23 ? 31.41000 -2.41300 13.17500 1.000 65.89958 156 LEU B C 1
ATOM 4990 O O . LEU B 1 23 ? 30.41500 -3.11400 12.96000 1.000 67.09291 156 LEU B O 1
ATOM 4995 N N . VAL B 1 24 ? 32.50600 -2.48700 12.42400 1.000 64.08992 157 VAL B N 1
ATOM 4996 C CA . VAL B 1 24 ? 32.51900 -3.32800 11.24100 1.000 58.31552 157 VAL B CA 1
ATOM 4997 C C . VAL B 1 24 ? 32.47400 -4.79600 11.63600 1.000 64.63701 157 VAL B C 1
ATOM 4998 O O . VAL B 1 24 ? 31.84200 -5.60900 10.95000 1.000 70.39598 157 VAL B O 1
ATOM 5002 N N . LYS B 1 25 ? 33.13700 -5.16800 12.74000 1.000 69.55365 158 LYS B N 1
ATOM 5003 C CA . LYS B 1 25 ? 32.98000 -6.53500 13.24900 1.000 66.84527 158 LYS B CA 1
ATOM 5004 C C . LYS B 1 25 ? 31.51500 -6.83900 13.52000 1.000 61.11520 158 LYS B C 1
ATOM 5005 O O . LYS B 1 25 ? 31.00700 -7.90600 13.14700 1.000 79.52526 158 LYS B O 1
ATOM 5011 N N . SER B 1 26 ? 30.78500 -5.87500 14.06700 1.000 71.75851 159 SER B N 1
ATOM 5012 C CA . SER B 1 26 ? 29.35800 -6.07700 14.42700 1.000 67.23788 159 SER B CA 1
ATOM 5013 C C . SER B 1 26 ? 28.50000 -6.31600 13.19200 1.000 68.59985 159 SER B C 1
ATOM 5014 O O . SER B 1 26 ? 27.61500 -7.16000 13.23900 1.000 74.09247 159 SER B O 1
ATOM 5017 N N . VAL B 1 27 ? 28.72100 -5.53000 12.15700 1.000 63.18970 160 VAL B N 1
ATOM 5018 C CA . VAL B 1 27 ? 27.93800 -5.67500 10.90400 1.000 75.10011 160 VAL B CA 1
ATOM 5019 C C . VAL B 1 27 ? 28.24500 -7.01700 10.24400 1.000 68.31048 160 VAL B C 1
ATOM 5020 O O . VAL B 1 27 ? 27.30100 -7.70800 9.87500 1.000 67.87131 160 VAL B O 1
ATOM 5024 N N . LEU B 1 28 ? 29.51200 -7.39000 10.17800 1.000 60.35342 161 LEU B N 1
ATOM 5025 C CA . LEU B 1 28 ? 29.94300 -8.61800 9.47500 1.000 68.59412 161 LEU B CA 1
ATOM 5026 C C . LEU B 1 28 ? 29.40400 -9.89300 10.12300 1.000 84.06186 161 LEU B C 1
ATOM 5027 O O . LEU B 1 28 ? 29.15300 -10.85500 9.39500 1.000 91.52492 161 LEU B O 1
ATOM 5032 N N . PHE B 1 29 ? 29.29800 -9.93400 11.44000 1.000 67.82320 162 PHE B N 1
ATOM 5033 C CA . PHE B 1 29 ? 28.87800 -11.17500 12.12200 1.000 71.22176 162 PHE B CA 1
ATOM 5034 C C . PHE B 1 29 ? 27.48100 -11.58000 11.65500 1.000 80.94116 162 PHE B C 1
ATOM 5035 O O . PHE B 1 29 ? 27.24900 -12.77500 11.45500 1.000 89.59932 162 PHE B O 1
ATOM 5043 N N . HIS B 1 30 ? 26.57800 -10.61800 11.50500 1.000 77.11684 163 HIS B N 1
ATOM 5044 C CA . HIS B 1 30 ? 25.17900 -10.93400 11.14100 1.000 74.45742 163 HIS B CA 1
ATOM 5045 C C . HIS B 1 30 ? 24.91400 -10.67800 9.66400 1.000 77.62319 163 HIS B C 1
ATOM 5046 O O . HIS B 1 30 ? 23.79200 -10.91300 9.24300 1.000 93.06987 163 HIS B O 1
ATOM 5053 N N . ARG B 1 31 ? 25.90200 -10.22100 8.91100 1.000 77.98378 164 ARG B N 1
ATOM 5054 C CA . ARG B 1 31 ? 25.63600 -9.84400 7.50600 1.000 74.10184 164 ARG B CA 1
ATOM 5055 C C . ARG B 1 31 ? 25.41600 -11.07000 6.63600 1.000 84.47216 164 ARG B C 1
ATOM 5056 O O . ARG B 1 31 ? 25.90500 -12.14000 7.00000 1.000 91.56892 164 ARG B O 1
ATOM 5064 N N . ARG B 1 32 ? 24.65200 -10.91200 5.55700 1.000 90.40628 165 ARG B N 1
ATOM 5065 C CA . ARG B 1 32 ? 24.46200 -11.98800 4.59700 1.000 89.18936 165 ARG B CA 1
ATOM 5066 C C . ARG B 1 32 ? 24.53200 -11.46400 3.15800 1.000 90.20402 165 ARG B C 1
ATOM 5067 O O . ARG B 1 32 ? 24.09500 -12.16900 2.24000 1.000 104.44264 165 ARG B O 1
ATOM 5075 N N . ASN B 1 33 ? 25.00200 -10.23700 2.94000 1.000 87.33872 166 ASN B N 1
ATOM 5076 C CA . ASN B 1 33 ? 25.07800 -9.54800 1.65900 1.000 90.11414 166 ASN B CA 1
ATOM 5077 C C . ASN B 1 33 ? 26.46600 -8.96000 1.46000 1.000 82.38287 166 ASN B C 1
ATOM 5078 O O . ASN B 1 33 ? 27.22700 -8.80800 2.42100 1.000 76.53535 166 ASN B O 1
ATOM 5083 N N . PRO B 1 34 ? 26.85000 -8.66500 0.21700 1.000 91.90775 167 PRO B N 1
ATOM 5084 C CA . PRO B 1 34 ? 28.10900 -7.94100 0.00300 1.000 95.46819 167 PRO B CA 1
ATOM 5085 C C . PRO B 1 34 ? 28.01000 -6.54700 0.60000 1.000 86.46332 167 PRO B C 1
ATOM 5086 O O . PRO B 1 34 ? 26.91800 -5.99400 0.74900 1.000 77.33039 167 PRO B O 1
ATOM 5090 N N . LEU B 1 35 ? 29.16500 -5.98200 0.95800 1.000 83.13747 168 LEU B N 1
ATOM 5091 C CA . LEU B 1 35 ? 29.21300 -4.68900 1.62700 1.000 78.51874 168 LEU B CA 1
ATOM 5092 C C . LEU B 1 35 ? 30.22100 -3.79000 0.93200 1.000 83.27772 168 LEU B C 1
ATOM 5093 O O . LEU B 1 35 ? 31.27400 -4.25200 0.47300 1.000 85.24353 168 LEU B O 1
ATOM 5098 N N . HIS B 1 36 ? 29.89500 -2.50300 0.86700 1.000 84.88078 169 HIS B N 1
ATOM 5099 C CA . HIS B 1 36 ? 30.76800 -1.50100 0.26600 1.000 88.42560 169 HIS B CA 1
ATOM 5100 C C . HIS B 1 36 ? 30.83100 -0.32300 1.22900 1.000 70.39140 169 HIS B C 1
ATOM 5101 O O . HIS B 1 36 ? 29.84000 0.39200 1.41900 1.000 73.13896 169 HIS B O 1
ATOM 5108 N N . PHE B 1 37 ? 31.98700 -0.14600 1.85200 1.000 69.63354 170 PHE B N 1
ATOM 5109 C CA . PHE B 1 37 ? 32.20700 0.89500 2.83700 1.000 64.87900 170 PHE B CA 1
ATOM 5110 C C . PHE B 1 37 ? 32.83800 2.08600 2.13500 1.000 66.48667 170 PHE B C 1
ATOM 5111 O O . PHE B 1 37 ? 33.84700 1.93800 1.43900 1.000 70.35726 170 PHE B O 1
ATOM 5119 N N . HIS B 1 38 ? 32.26200 3.25800 2.35500 1.000 78.13704 171 HIS B N 1
ATOM 5120 C CA . HIS B 1 38 ? 32.74700 4.53100 1.84700 1.000 64.24486 171 HIS B CA 1
ATOM 5121 C C . HIS B 1 38 ? 33.22700 5.28500 3.07800 1.000 62.69870 171 HIS B C 1
ATOM 5122 O O . HIS B 1 38 ? 32.41900 5.85900 3.82500 1.000 63.38687 171 HIS B O 1
ATOM 5129 N N . LEU B 1 39 ? 34.53400 5.26800 3.29500 1.000 56.15671 172 LEU B N 1
ATOM 5130 C CA . LEU B 1 39 ? 35.12000 5.86000 4.48200 1.000 61.64647 172 LEU B CA 1
ATOM 5131 C C . LEU B 1 39 ? 35.63600 7.24200 4.10200 1.000 66.89225 172 LEU B C 1
ATOM 5132 O O . LEU B 1 39 ? 36.55400 7.37000 3.28700 1.000 70.23124 172 LEU B O 1
ATOM 5137 N N . ILE B 1 40 ? 35.00900 8.26700 4.66100 1.000 58.14475 173 ILE B N 1
ATOM 5138 C CA . ILE B 1 40 ? 35.45600 9.64300 4.52900 1.000 57.69136 173 ILE B CA 1
ATOM 5139 C C . ILE B 1 40 ? 36.40900 9.87000 5.69900 1.000 67.40696 173 ILE B C 1
ATOM 5140 O O . ILE B 1 40 ? 35.98000 9.96000 6.85600 1.000 68.09360 173 ILE B O 1
ATOM 5145 N N . ALA B 1 41 ? 37.70400 9.93400 5.40600 1.000 61.67345 174 ALA B N 1
ATOM 5146 C CA . ALA B 1 41 ? 38.72300 9.79100 6.43900 1.000 69.63457 174 ALA B CA 1
ATOM 5147 C C . ALA B 1 41 ? 39.78100 10.87900 6.33400 1.000 68.11934 174 ALA B C 1
ATOM 5148 O O . ALA B 1 41 ? 40.11200 11.34400 5.24200 1.000 83.36508 174 ALA B O 1
ATOM 5150 N N . ASP B 1 42 ? 40.30500 11.29400 7.48300 1.000 63.98323 175 ASP B N 1
ATOM 5151 C CA . ASP B 1 42 ? 41.53100 12.07300 7.46100 1.000 67.76348 175 ASP B CA 1
ATOM 5152 C C . ASP B 1 42 ? 42.70200 11.15400 7.13100 1.000 68.03569 175 ASP B C 1
ATOM 5153 O O . ASP B 1 42 ? 42.55300 9.93900 6.97100 1.000 68.07769 175 ASP B O 1
ATOM 5158 N N . SER B 1 43 ? 43.88800 11.75200 7.04600 1.000 77.15557 176 SER B N 1
ATOM 5159 C CA . SER B 1 43 ? 45.08200 11.01100 6.64100 1.000 72.07470 176 SER B CA 1
ATOM 5160 C C . SER B 1 43 ? 45.42800 9.89200 7.62500 1.000 65.44957 176 SER B C 1
ATOM 5161 O O . SER B 1 43 ? 45.81000 8.79100 7.20900 1.000 74.29753 176 SER B O 1
ATOM 5164 N N . ILE B 1 44 ? 45.30500 10.15300 8.93200 1.000 69.24279 177 ILE B N 1
ATOM 5165 C CA . ILE B 1 44 ? 45.60000 9.13600 9.94400 1.000 58.37175 177 ILE B CA 1
ATOM 5166 C C . ILE B 1 44 ? 44.67600 7.93200 9.78300 1.000 70.50090 177 ILE B C 1
ATOM 5167 O O . ILE B 1 44 ? 45.12200 6.77500 9.68400 1.000 77.33616 177 ILE B O 1
ATOM 5172 N N . ALA B 1 45 ? 43.36900 8.18100 9.79700 1.000 57.57921 178 ALA B N 1
ATOM 5173 C CA . ALA B 1 45 ? 42.42900 7.08200 9.64400 1.000 60.88610 178 ALA B CA 1
ATOM 5174 C C . ALA B 1 45 ? 42.61900 6.40500 8.29800 1.000 70.52322 178 ALA B C 1
ATOM 5175 O O . ALA B 1 45 ? 42.52200 5.18200 8.19500 1.000 69.97784 178 ALA B O 1
ATOM 5177 N N . GLU B 1 46 ? 42.89900 7.18400 7.25200 1.000 61.47405 179 GLU B N 1
ATOM 5178 C CA . GLU B 1 46 ? 43.04700 6.59100 5.92900 1.000 62.86681 179 GLU B CA 1
ATOM 5179 C C . GLU B 1 46 ? 44.19600 5.59200 5.91200 1.000 59.44918 179 GLU B C 1
ATOM 5180 O O . GLU B 1 46 ? 44.03900 4.46800 5.43900 1.000 57.23654 179 GLU B O 1
ATOM 5186 N N . GLN B 1 47 ? 45.35100 5.97400 6.45800 1.000 68.36695 180 GLN B N 1
ATOM 5187 C CA . GLN B 1 47 ? 46.47900 5.04600 6.53500 1.000 74.74823 180 GLN B CA 1
ATOM 5188 C C . GLN B 1 47 ? 46.12600 3.80100 7.35400 1.000 81.16239 180 GLN B C 1
ATOM 5189 O O . GLN B 1 47 ? 46.25200 2.65400 6.87800 1.000 74.92857 180 GLN B O 1
ATOM 5195 N N . ILE B 1 48 ? 45.68000 4.01400 8.59900 1.000 67.84287 181 ILE B N 1
ATOM 5196 C CA . ILE B 1 48 ? 45.43100 2.88900 9.49700 1.000 62.89631 181 ILE B CA 1
ATOM 5197 C C . ILE B 1 48 ? 44.42200 1.93100 8.87400 1.000 69.58108 181 ILE B C 1
ATOM 5198 O O . ILE B 1 48 ? 44.69000 0.73600 8.69700 1.000 77.24632 181 ILE B O 1
ATOM 5203 N N . LEU B 1 49 ? 43.25000 2.45000 8.52200 1.000 63.93705 182 LEU B N 1
ATOM 5204 C CA . LEU B 1 49 ? 42.17100 1.61700 8.02100 1.000 54.54364 182 LEU B CA 1
ATOM 5205 C C . LEU B 1 49 ? 42.47700 1.05900 6.64300 1.000 55.86886 182 LEU B C 1
ATOM 5206 O O . LEU B 1 49 ? 42.00400 -0.03100 6.30800 1.000 76.39382 182 LEU B O 1
ATOM 5211 N N . ALA B 1 50 ? 43.26700 1.76100 5.83300 1.000 62.88921 183 ALA B N 1
ATOM 5212 C CA . ALA B 1 50 ? 43.62800 1.22300 4.53200 1.000 70.67062 183 ALA B CA 1
ATOM 5213 C C . ALA B 1 50 ? 44.42400 -0.05500 4.69200 1.000 67.27774 183 ALA B C 1
ATOM 5214 O O . ALA B 1 50 ? 44.04600 -1.11400 4.17200 1.000 57.81835 183 ALA B O 1
ATOM 5216 N N . THR B 1 51 ? 45.51800 0.01900 5.45200 1.000 66.21700 184 THR B N 1
ATOM 5217 C CA . THR B 1 51 ? 46.28400 -1.19900 5.70500 1.000 62.72576 184 THR B CA 1
ATOM 5218 C C . THR B 1 51 ? 45.41800 -2.25600 6.37200 1.000 64.24706 184 THR B C 1
ATOM 5219 O O . THR B 1 51 ? 45.49200 -3.44400 6.02000 1.000 60.81662 184 THR B O 1
ATOM 5223 N N . LEU B 1 52 ? 44.59100 -1.84300 7.33900 1.000 67.78491 185 LEU B N 1
ATOM 5224 C CA . LEU B 1 52 ? 43.78700 -2.81000 8.07300 1.000 64.23307 185 LEU B CA 1
ATOM 5225 C C . LEU B 1 52 ? 42.91300 -3.61800 7.13300 1.000 60.52752 185 LEU B C 1
ATOM 5226 O O . LEU B 1 52 ? 42.87900 -4.85200 7.20600 1.000 71.66625 185 LEU B O 1
ATOM 5231 N N . PHE B 1 53 ? 42.18700 -2.94000 6.24400 1.000 56.90575 186 PHE B N 1
ATOM 5232 C CA . PHE B 1 53 ? 41.25900 -3.66100 5.38500 1.000 61.23901 186 PHE B CA 1
ATOM 5233 C C . PHE B 1 53 ? 41.97800 -4.40900 4.28300 1.000 63.08808 186 PHE B C 1
ATOM 5234 O O . PHE B 1 53 ? 41.46600 -5.42400 3.79800 1.000 71.97335 186 PHE B O 1
ATOM 5242 N N . GLN B 1 54 ? 43.14800 -3.92600 3.86600 1.000 68.35654 187 GLN B N 1
ATOM 5243 C CA . GLN B 1 54 ? 43.92900 -4.68100 2.89800 1.000 68.04892 187 GLN B CA 1
ATOM 5244 C C . GLN B 1 54 ? 44.28800 -6.04600 3.47900 1.000 77.02801 187 GLN B C 1
ATOM 5245 O O . GLN B 1 54 ? 43.96500 -7.09300 2.90400 1.000 76.98098 187 GLN B O 1
ATOM 5251 N N . THR B 1 55 ? 44.89100 -6.04200 4.67500 1.000 79.97853 188 THR B N 1
ATOM 5252 C CA . THR B 1 55 ? 45.35600 -7.26900 5.31500 1.000 67.38498 188 THR B CA 1
ATOM 5253 C C . THR B 1 55 ? 44.22100 -8.10800 5.88300 1.000 73.00133 188 THR B C 1
ATOM 5254 O O . THR B 1 55 ? 44.43200 -9.29300 6.15900 1.000 69.69620 188 THR B O 1
ATOM 5258 N N . TRP B 1 56 ? 43.04500 -7.51900 6.11600 1.000 63.04561 189 TRP B N 1
ATOM 5259 C CA . TRP B 1 56 ? 41.95400 -8.30500 6.67600 1.000 67.13398 189 TRP B CA 1
ATOM 5260 C C . TRP B 1 56 ? 41.45700 -9.31600 5.65700 1.000 70.04718 189 TRP B C 1
ATOM 5261 O O . TRP B 1 56 ? 41.11500 -10.44900 6.01300 1.000 74.58253 189 TRP B O 1
ATOM 5272 N N . MET B 1 57 ? 41.37900 -8.90500 4.38600 1.000 68.00977 190 MET B N 1
ATOM 5273 C CA . MET B 1 57 ? 40.96100 -9.79000 3.29600 1.000 66.23135 190 MET B CA 1
ATOM 5274 C C . MET B 1 57 ? 39.55100 -10.33900 3.49100 1.000 70.46807 190 MET B C 1
ATOM 5275 O O . MET B 1 57 ? 39.29100 -11.52000 3.25100 1.000 76.78757 190 MET B O 1
ATOM 5280 N N . VAL B 1 58 ? 38.63100 -9.48900 3.91900 1.000 73.46739 191 VAL B N 1
ATOM 5281 C CA . VAL B 1 58 ? 37.25700 -9.96800 4.10800 1.000 78.11096 191 VAL B CA 1
ATOM 5282 C C . VAL B 1 58 ? 36.61200 -10.19700 2.74100 1.000 78.52878 191 VAL B C 1
ATOM 5283 O O . VAL B 1 58 ? 36.64500 -9.29600 1.88100 1.000 77.35833 191 VAL B O 1
ATOM 5287 N N . PRO B 1 59 ? 36.04800 -11.37600 2.47600 1.000 81.80892 192 PRO B N 1
ATOM 5288 C CA . PRO B 1 59 ? 35.37100 -11.59600 1.19400 1.000 89.18606 192 PRO B CA 1
ATOM 5289 C C . PRO B 1 59 ? 34.19700 -10.64800 1.01500 1.000 78.76326 192 PRO B C 1
ATOM 5290 O O . PRO B 1 59 ? 33.57900 -10.20400 1.98300 1.000 72.26983 192 PRO B O 1
ATOM 5294 N N . ALA B 1 60 ? 33.90500 -10.33300 -0.24600 1.000 83.62493 193 ALA B N 1
ATOM 5295 C CA . ALA B 1 60 ? 32.70200 -9.59400 -0.62300 1.000 86.76735 193 ALA B CA 1
ATOM 5296 C C . ALA B 1 60 ? 32.58800 -8.24800 0.10000 1.000 90.57117 193 ALA B C 1
ATOM 5297 O O . ALA B 1 60 ? 31.48400 -7.74000 0.32500 1.000 79.65308 193 ALA B O 1
ATOM 5299 N N . VAL B 1 61 ? 33.71500 -7.62900 0.44500 1.000 76.10379 194 VAL B N 1
ATOM 5300 C CA . VAL B 1 61 ? 33.69500 -6.32000 1.08400 1.000 70.93874 194 VAL B CA 1
ATOM 5301 C C . VAL B 1 61 ? 34.63300 -5.41200 0.30700 1.000 82.18890 194 VAL B C 1
ATOM 5302 O O . VAL B 1 61 ? 35.84000 -5.66700 0.24400 1.000 73.82417 194 VAL B O 1
ATOM 5306 N N . ARG B 1 62 ? 34.08100 -4.35600 -0.27400 1.000 80.73100 195 ARG B N 1
ATOM 5307 C CA . ARG B 1 62 ? 34.85600 -3.31900 -0.93900 1.000 80.80661 195 ARG B CA 1
ATOM 5308 C C . ARG B 1 62 ? 34.95600 -2.09900 -0.02200 1.000 80.13146 195 ARG B C 1
ATOM 5309 O O . ARG B 1 62 ? 34.01800 -1.78700 0.71100 1.000 76.10289 195 ARG B O 1
ATOM 5317 N N . VAL B 1 63 ? 36.09700 -1.40500 -0.06900 1.000 67.10636 196 VAL B N 1
ATOM 5318 C CA . VAL B 1 63 ? 36.33500 -0.21800 0.75800 1.000 72.58931 196 VAL B CA 1
ATOM 5319 C C . VAL B 1 63 ? 36.91800 0.88800 -0.11400 1.000 72.25981 196 VAL B C 1
ATOM 5320 O O . VAL B 1 63 ? 37.99800 0.72100 -0.69000 1.000 78.65181 196 VAL B O 1
ATOM 5324 N N . ASP B 1 64 ? 36.22400 2.01900 -0.19100 1.000 80.16061 197 ASP B N 1
ATOM 5325 C CA . ASP B 1 64 ? 36.72100 3.20200 -0.87600 1.000 77.88983 197 ASP B CA 1
ATOM 5326 C C . ASP B 1 64 ? 36.97400 4.31900 0.12600 1.000 72.98634 197 ASP B C 1
ATOM 5327 O O . ASP B 1 64 ? 36.15000 4.57000 1.00900 1.000 80.31819 197 ASP B O 1
ATOM 5332 N N . PHE B 1 65 ? 38.06800 5.03900 -0.06700 1.000 67.30394 198 PHE B N 1
ATOM 5333 C CA . PHE B 1 65 ? 38.45300 6.11700 0.82700 1.000 76.73351 198 PHE B CA 1
ATOM 5334 C C . PHE B 1 65 ? 38.25600 7.46100 0.13900 1.000 73.95994 198 PHE B C 1
ATOM 5335 O O . PHE B 1 65 ? 38.50200 7.60200 -1.06600 1.000 69.82076 198 PHE B O 1
ATOM 5343 N N . TYR B 1 66 ? 37.77900 8.43900 0.90500 1.000 71.79567 199 TYR B N 1
ATOM 5344 C CA . TYR B 1 66 ? 37.56900 9.77900 0.38900 1.000 69.20162 199 TYR B CA 1
ATOM 5345 C C . TYR B 1 66 ? 38.25400 10.73400 1.35000 1.000 77.33886 199 TYR B C 1
ATOM 5346 O O . TYR B 1 66 ? 38.01600 10.68100 2.56400 1.000 74.88811 199 TYR B O 1
ATOM 5355 N N . ASN B 1 67 ? 39.09700 11.60400 0.80300 1.000 84.46928 200 ASN B N 1
ATOM 5356 C CA . ASN B 1 67 ? 39.91000 12.49200 1.62100 1.000 81.34185 200 ASN B CA 1
ATOM 5357 C C . ASN B 1 67 ? 39.01700 13.50800 2.31900 1.000 82.98080 200 ASN B C 1
ATOM 5358 O O . ASN B 1 67 ? 38.40100 14.35600 1.66500 1.000 84.10129 200 ASN B O 1
ATOM 5363 N N . ALA B 1 68 ? 38.95100 13.41600 3.65200 1.000 77.03357 201 ALA B N 1
ATOM 5364 C CA . ALA B 1 68 ? 38.11300 14.31800 4.43000 1.000 79.58877 201 ALA B CA 1
ATOM 5365 C C . ALA B 1 68 ? 38.71900 15.71100 4.55300 1.000 83.66892 201 ALA B C 1
ATOM 5366 O O . ALA B 1 68 ? 37.98400 16.69000 4.68800 1.000 95.18214 201 ALA B O 1
ATOM 5368 N N . ASP B 1 69 ? 40.04100 15.83200 4.53100 1.000 81.39594 202 ASP B N 1
ATOM 5369 C CA . ASP B 1 69 ? 40.64200 17.14400 4.70100 1.000 78.79776 202 ASP B CA 1
ATOM 5370 C C . ASP B 1 69 ? 40.22400 18.04600 3.55100 1.000 83.95971 202 ASP B C 1
ATOM 5371 O O . ASP B 1 69 ? 39.86700 19.21500 3.75100 1.000 90.37016 202 ASP B O 1
ATOM 5376 N N . GLU B 1 70 ? 40.18200 17.48600 2.34800 1.000 89.86760 203 GLU B N 1
ATOM 5377 C CA . GLU B 1 70 ? 39.73200 18.16100 1.15100 1.000 98.71325 203 GLU B CA 1
ATOM 5378 C C . GLU B 1 70 ? 38.29700 18.49400 1.16300 1.000 86.17594 203 GLU B C 1
ATOM 5379 O O . GLU B 1 70 ? 37.76200 19.21900 0.31300 1.000 88.77065 203 GLU B O 1
ATOM 5385 N N . LEU B 1 71 ? 37.61800 18.12100 2.24100 1.000 75.66471 204 LEU B N 1
ATOM 5386 C CA . LEU B 1 71 ? 36.22800 18.50000 2.41200 1.000 74.54615 204 LEU B CA 1
ATOM 5387 C C . LEU B 1 71 ? 35.98000 19.58100 3.44900 1.000 80.40723 204 LEU B C 1
ATOM 5388 O O . LEU B 1 71 ? 34.87600 20.12300 3.45900 1.000 72.17671 204 LEU B O 1
ATOM 5393 N N . LYS B 1 72 ? 36.96100 19.95000 4.28300 1.000 81.93934 205 LYS B N 1
ATOM 5394 C CA . LYS B 1 72 ? 36.64500 20.91300 5.34500 1.000 81.35298 205 LYS B CA 1
ATOM 5395 C C . LYS B 1 72 ? 36.14400 22.24600 4.77800 1.000 85.92939 205 LYS B C 1
ATOM 5396 O O . LYS B 1 72 ? 35.25800 22.88800 5.35800 1.000 86.15528 205 LYS B O 1
ATOM 5402 N N . SER B 1 73 ? 36.68500 22.67100 3.63700 1.000 92.83279 206 SER B N 1
ATOM 5403 C CA . SER B 1 73 ? 36.26800 23.94400 3.06500 1.000 88.89030 206 SER B CA 1
ATOM 5404 C C . SER B 1 73 ? 34.78700 23.97200 2.70000 1.000 91.25665 206 SER B C 1
ATOM 5405 O O . SER B 1 73 ? 34.26100 25.05600 2.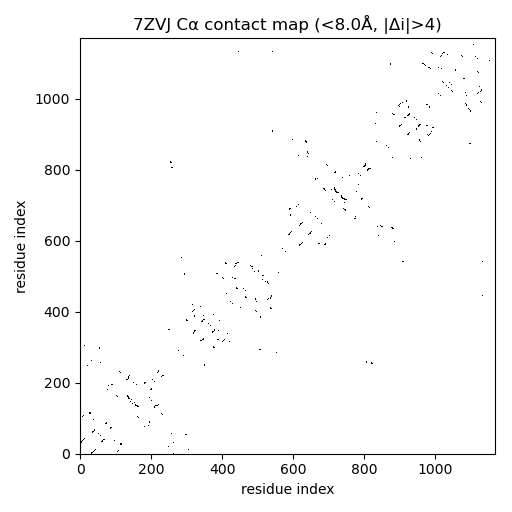43200 1.000 106.40610 206 SER B O 1
ATOM 5408 N N . GLU B 1 74 ? 34.10800 22.82600 2.67200 1.000 83.13901 207 GLU B N 1
ATOM 5409 C CA . GLU B 1 74 ? 32.68200 22.78800 2.37400 1.000 77.85214 207 GLU B CA 1
ATOM 5410 C C . GLU B 1 74 ? 31.80300 23.11000 3.57900 1.000 79.43669 207 GLU B C 1
ATOM 5411 O O . GLU B 1 74 ? 30.64900 23.52200 3.39900 1.000 73.74678 207 GLU B O 1
ATOM 5417 N N . VAL B 1 75 ? 32.31600 22.94200 4.79900 1.000 79.96760 208 VAL B N 1
ATOM 5418 C CA . VAL B 1 75 ? 31.51800 23.06700 6.01300 1.000 79.51694 208 VAL B CA 1
ATOM 5419 C C . VAL B 1 75 ? 32.20800 23.90400 7.07800 1.000 75.80805 208 VAL B C 1
ATOM 5420 O O . VAL B 1 75 ? 31.66300 24.07100 8.17300 1.000 69.06609 208 VAL B O 1
ATOM 5424 N N . SER B 1 76 ? 33.40600 24.42100 6.80000 1.000 70.71170 209 SER B N 1
ATOM 5425 C CA . SER B 1 76 ? 34.19200 25.12600 7.80800 1.000 73.85495 209 SER B CA 1
ATOM 5426 C C . SER B 1 76 ? 33.57600 26.46200 8.21100 1.000 86.96639 209 SER B C 1
ATOM 5427 O O . SER B 1 76 ? 33.94400 27.01300 9.25200 1.000 87.76012 209 SER B O 1
ATOM 5430 N N . TRP B 1 77 ? 32.66600 27.00700 7.40400 1.000 76.89774 210 TRP B N 1
ATOM 5431 C CA . TRP B 1 77 ? 31.98200 28.24700 7.75800 1.000 69.66227 210 TRP B CA 1
ATOM 5432 C C . TRP B 1 77 ? 30.93700 28.07300 8.85200 1.000 85.93903 210 TRP B C 1
ATOM 5433 O O . TRP B 1 77 ? 30.48100 29.09000 9.40100 1.000 102.51524 210 TRP B O 1
ATOM 5444 N N . ILE B 1 78 ? 30.53100 26.86100 9.15600 1.000 86.26310 211 ILE B N 1
ATOM 5445 C CA . ILE B 1 78 ? 29.50700 26.58100 10.16600 1.000 77.53616 211 ILE B CA 1
ATOM 5446 C C . ILE B 1 78 ? 30.22200 26.42100 11.53000 1.000 79.21943 211 ILE B C 1
ATOM 5447 O O . ILE B 1 78 ? 30.90100 25.38900 11.70400 1.000 90.05725 211 ILE B O 1
ATOM 5452 N N . PRO B 1 79 ? 30.04600 27.33100 12.46400 1.000 92.17875 212 PRO B N 1
ATOM 5453 C CA . PRO B 1 79 ? 30.77600 27.23600 13.74400 1.000 94.28581 212 PRO B CA 1
ATOM 5454 C C . PRO B 1 79 ? 30.27300 26.11300 14.64000 1.000 98.69541 212 PRO B C 1
ATOM 5455 O O . PRO B 1 79 ? 29.07900 25.80600 14.68000 1.000 104.80022 212 PRO B O 1
ATOM 5459 N N . ASN B 1 80 ? 31.20900 25.51700 15.38700 1.000 105.83014 213 ASN B N 1
ATOM 5460 C CA . ASN B 1 80 ? 30.94500 24.37500 16.25900 1.000 114.55101 213 ASN B CA 1
ATOM 5461 C C . ASN B 1 80 ? 31.52200 24.62000 17.64600 1.000 121.12603 213 ASN B C 1
ATOM 5462 O O . ASN B 1 80 ? 32.52900 25.32000 17.79100 1.000 124.25458 213 ASN B O 1
ATOM 5467 N N . LYS B 1 81 ? 30.89300 24.02800 18.67300 1.000 117.97433 214 LYS B N 1
ATOM 5468 C CA . LYS B 1 81 ? 31.50300 24.10100 20.00200 1.000 123.58529 214 LYS B CA 1
ATOM 5469 C C . LYS B 1 81 ? 32.77800 23.25600 20.07600 1.000 131.73423 214 LYS B C 1
ATOM 5470 O O . LYS B 1 81 ? 33.75700 23.65900 20.71300 1.000 132.90939 214 LYS B O 1
ATOM 5476 N N . HIS B 1 82 ? 32.80000 22.09100 19.42900 1.000 140.08940 215 HIS B N 1
ATOM 5477 C CA . HIS B 1 82 ? 33.99500 21.25500 19.35700 1.000 137.09683 215 HIS B CA 1
ATOM 5478 C C . HIS B 1 82 ? 34.49100 21.22700 17.92200 1.000 135.83365 215 HIS B C 1
ATOM 5479 O O . HIS B 1 82 ? 33.70000 21.02000 16.99700 1.000 131.05507 215 HIS B O 1
ATOM 5486 N N . TYR B 1 83 ? 35.79300 21.44200 17.74800 1.000 126.54471 216 TYR B N 1
ATOM 5487 C CA . TYR B 1 83 ? 36.38400 21.40000 16.42100 1.000 114.57547 216 TYR B CA 1
ATOM 5488 C C . TYR B 1 83 ? 36.07400 20.08800 15.71000 1.000 115.39409 216 TYR B C 1
ATOM 5489 O O . TYR B 1 83 ? 35.78900 20.08700 14.50500 1.000 113.69214 216 TYR B O 1
ATOM 5498 N N . SER B 1 84 ? 36.09300 18.96200 16.44200 1.000 114.06701 217 SER B N 1
ATOM 5499 C CA . SER B 1 84 ? 35.73100 17.67400 15.84900 1.000 99.29507 217 SER B CA 1
ATOM 5500 C C . SER B 1 84 ? 34.37400 17.72900 15.15700 1.000 102.85339 217 SER B C 1
ATOM 5501 O O . SER B 1 84 ? 34.11400 16.92200 14.25100 1.000 91.74470 217 SER B O 1
ATOM 5504 N N . GLY B 1 85 ? 33.51300 18.67500 15.56300 1.000 97.79240 218 GLY B N 1
ATOM 5505 C CA . GLY B 1 85 ? 32.21200 18.82400 14.93700 1.000 84.89197 218 GLY B CA 1
ATOM 5506 C C . GLY B 1 85 ? 32.27400 18.99200 13.43200 1.000 70.18436 218 GLY B C 1
ATOM 5507 O O . GLY B 1 85 ? 31.33300 18.61400 12.72300 1.000 74.16292 218 GLY B O 1
ATOM 5508 N N . ILE B 1 86 ? 33.37700 19.54100 12.91600 1.000 74.60420 219 ILE B N 1
ATOM 5509 C CA . ILE B 1 86 ? 33.48500 19.72200 11.47000 1.000 77.10157 219 ILE B CA 1
ATOM 5510 C C . ILE B 1 86 ? 33.32200 18.38100 10.76300 1.000 74.94946 219 ILE B C 1
ATOM 5511 O O . ILE B 1 86 ? 32.65700 18.28700 9.72400 1.000 72.15685 219 ILE B O 1
ATOM 5516 N N . TYR B 1 87 ? 33.86400 17.30800 11.35400 1.000 79.47550 220 TYR B N 1
ATOM 5517 C CA . TYR B 1 87 ? 33.73100 16.00100 10.72500 1.000 78.87608 220 TYR B CA 1
ATOM 5518 C C . TYR B 1 87 ? 32.26800 15.56700 10.68400 1.000 68.18906 220 TYR B C 1
ATOM 5519 O O . TYR B 1 87 ? 31.79500 15.06100 9.65700 1.000 71.52854 220 TYR B O 1
ATOM 5528 N N . GLY B 1 88 ? 31.51600 15.83100 11.75300 1.000 58.02349 221 GLY B N 1
ATOM 5529 C CA . GLY B 1 88 ? 30.07700 15.61800 11.68900 1.000 61.90025 221 GLY B CA 1
ATOM 5530 C C . GLY B 1 88 ? 29.43400 16.36100 10.53000 1.000 72.59204 221 GLY B C 1
ATOM 5531 O O . GLY B 1 88 ? 28.65800 15.78600 9.75200 1.000 71.95929 221 GLY B O 1
ATOM 5532 N N . LEU B 1 89 ? 29.79300 17.64400 10.36300 1.000 65.79104 222 LEU B N 1
ATOM 5533 C CA . LEU B 1 89 ? 29.16600 18.43900 9.31200 1.000 61.89278 222 LEU B CA 1
ATOM 5534 C C . LEU B 1 89 ? 29.31100 17.77800 7.95600 1.000 64.64837 222 LEU B C 1
ATOM 5535 O O . LEU B 1 89 ? 28.46700 17.97700 7.07200 1.000 64.23354 222 LEU B O 1
ATOM 5540 N N . MET B 1 90 ? 30.34200 16.95100 7.78300 1.000 62.03956 223 MET B N 1
ATOM 5541 C CA . MET B 1 90 ? 30.61500 16.45100 6.44800 1.000 61.04760 223 MET B CA 1
ATOM 5542 C C . MET B 1 90 ? 29.51700 15.53300 5.93300 1.000 64.11536 223 MET B C 1
ATOM 5543 O O . MET B 1 90 ? 29.37600 15.39700 4.71300 1.000 70.69023 223 MET B O 1
ATOM 5548 N N . LYS B 1 91 ? 28.69200 14.95400 6.81500 1.000 62.83084 224 LYS B N 1
ATOM 5549 C CA . LYS B 1 91 ? 27.57800 14.14400 6.31300 1.000 74.77895 224 LYS B CA 1
ATOM 5550 C C . LYS B 1 91 ? 26.69700 14.95400 5.37000 1.000 82.13838 224 LYS B C 1
ATOM 5551 O O . LYS B 1 91 ? 26.19700 14.43300 4.36000 1.000 85.31726 224 LYS B O 1
ATOM 5557 N N . LEU B 1 92 ? 26.54100 16.24700 5.65900 1.000 78.75259 225 LEU B N 1
ATOM 5558 C CA . LEU B 1 92 ? 25.67200 17.08900 4.85300 1.000 73.42404 225 LEU B CA 1
ATOM 5559 C C . LEU B 1 92 ? 26.07500 17.06600 3.38800 1.000 77.29967 225 LEU B C 1
ATOM 5560 O O . LEU B 1 92 ? 25.23200 17.28700 2.51100 1.000 93.43274 225 LEU B O 1
ATOM 5565 N N . VAL B 1 93 ? 27.34400 16.79400 3.09500 1.000 71.56206 226 VAL B N 1
ATOM 5566 C CA . VAL B 1 93 ? 27.83400 16.91800 1.72900 1.000 84.14196 226 VAL B CA 1
ATOM 5567 C C . VAL B 1 93 ? 28.12100 15.55600 1.09900 1.000 79.51444 226 VAL B C 1
ATOM 5568 O O . VAL B 1 93 ? 28.80100 15.49000 0.06900 1.000 85.88052 226 VAL B O 1
ATOM 5572 N N . LEU B 1 94 ? 27.61600 14.46400 1.68700 1.000 84.77178 227 LEU B N 1
ATOM 5573 C CA . LEU B 1 94 ? 27.88800 13.15100 1.09700 1.000 86.29663 227 LEU B CA 1
ATOM 5574 C C . LEU B 1 94 ? 27.40600 13.09100 -0.34900 1.000 91.98191 227 LEU B C 1
ATOM 5575 O O . LEU B 1 94 ? 28.11100 12.57200 -1.22700 1.000 92.71491 227 LEU B O 1
ATOM 5580 N N . THR B 1 95 ? 26.23400 13.67600 -0.61900 1.000 92.09877 228 THR B N 1
ATOM 5581 C CA . THR B 1 95 ? 25.67900 13.71800 -1.96600 1.000 86.31214 228 THR B CA 1
ATOM 5582 C C . THR B 1 95 ? 26.67000 14.26700 -2.98400 1.000 88.51110 228 THR B C 1
ATOM 5583 O O . THR B 1 95 ? 26.60500 13.91200 -4.16700 1.000 89.90152 228 THR B O 1
ATOM 5587 N N . LYS B 1 96 ? 27.59500 15.12400 -2.55000 1.000 89.99059 229 LYS B N 1
ATOM 5588 C CA . LYS B 1 96 ? 28.58500 15.65300 -3.47800 1.000 88.71765 229 LYS B CA 1
ATOM 5589 C C . LYS B 1 96 ? 29.73900 14.67600 -3.67000 1.000 91.83028 229 LYS B C 1
ATOM 5590 O O . LYS B 1 96 ? 30.16300 14.42600 -4.80400 1.000 102.12028 229 LYS B O 1
ATOM 5596 N N . THR B 1 97 ? 30.25900 14.10400 -2.57700 1.000 96.83119 230 THR B N 1
ATOM 5597 C CA . THR B 1 97 ? 31.51200 13.35800 -2.68300 1.000 87.68013 230 THR B CA 1
ATOM 5598 C C . THR B 1 97 ? 31.30200 11.91300 -3.10800 1.000 85.69141 230 THR B C 1
ATOM 5599 O O . THR B 1 97 ? 32.18700 11.32600 -3.74300 1.000 89.28204 230 THR B O 1
ATOM 5603 N N . LEU B 1 98 ? 30.16700 11.31600 -2.75400 1.000 88.99297 231 LEU B N 1
ATOM 5604 C CA . LEU B 1 98 ? 29.91300 9.94400 -3.14800 1.000 91.97819 231 LEU B CA 1
ATOM 5605 C C . LEU B 1 98 ? 29.72000 9.84200 -4.66400 1.000 92.66749 231 LEU B C 1
ATOM 5606 O O . LEU B 1 98 ? 29.34400 10.81600 -5.32200 1.000 83.48777 231 LEU B O 1
ATOM 5611 N N . PRO B 1 99 ? 29.99200 8.66800 -5.24200 1.000 104.07939 232 PRO B N 1
ATOM 5612 C CA . PRO B 1 99 ? 29.90700 8.53100 -6.70200 1.000 100.99405 232 PRO B CA 1
ATOM 5613 C C . PRO B 1 99 ? 28.50000 8.80100 -7.22000 1.000 99.77057 232 PRO B C 1
ATOM 5614 O O . PRO B 1 99 ? 27.50600 8.59000 -6.52400 1.000 99.87647 232 PRO B O 1
ATOM 5618 N N . ALA B 1 100 ? 28.42800 9.28300 -8.46400 1.000 87.00275 233 ALA B N 1
ATOM 5619 C CA . ALA B 1 100 ? 27.14400 9.69900 -9.01800 1.000 82.70508 233 ALA B CA 1
ATOM 5620 C C . ALA B 1 100 ? 26.19300 8.52600 -9.19800 1.000 94.99443 233 ALA B C 1
ATOM 5621 O O . ALA B 1 100 ? 24.98300 8.67400 -8.99400 1.000 97.23633 233 ALA B O 1
ATOM 5623 N N . ASN B 1 101 ? 26.71600 7.35600 -9.56400 1.000 108.70915 234 ASN B N 1
ATOM 5624 C CA . ASN B 1 101 ? 25.89300 6.16600 -9.75600 1.000 115.71827 234 ASN B CA 1
ATOM 5625 C C . ASN B 1 101 ? 25.27200 5.63000 -8.46600 1.000 118.17479 234 ASN B C 1
ATOM 5626 O O . ASN B 1 101 ? 24.37800 4.77800 -8.54500 1.000 122.05932 234 ASN B O 1
ATOM 5631 N N . LEU B 1 102 ? 25.69500 6.10100 -7.29400 1.000 97.08635 235 LEU B N 1
ATOM 5632 C CA . LEU B 1 102 ? 25.23600 5.50500 -6.04500 1.000 90.10692 235 LEU B CA 1
ATOM 5633 C C . LEU B 1 102 ? 23.88600 6.10000 -5.66200 1.000 99.87491 235 LEU B C 1
ATOM 5634 O O . LEU B 1 102 ? 23.77200 7.30800 -5.40600 1.000 94.01226 235 LEU B O 1
ATOM 5639 N N . GLU B 1 103 ? 22.86400 5.24200 -5.64300 1.000 103.91135 236 GLU B N 1
ATOM 5640 C CA . GLU B 1 103 ? 21.49100 5.69800 -5.46800 1.000 106.70402 236 GLU B CA 1
ATOM 5641 C C . GLU B 1 103 ? 21.12400 5.88700 -3.99400 1.000 98.15939 236 GLU B C 1
ATOM 5642 O O . GLU B 1 103 ? 20.46300 6.87000 -3.63600 1.000 98.19696 236 GLU B O 1
ATOM 5648 N N . ARG B 1 104 ? 21.50600 4.95000 -3.12700 1.000 79.22102 237 ARG B N 1
ATOM 5649 C CA . ARG B 1 104 ? 21.14600 5.02100 -1.71500 1.000 78.29880 237 ARG B CA 1
ATOM 5650 C C . ARG B 1 104 ? 22.32200 4.55200 -0.86500 1.000 68.16946 237 ARG B C 1
ATOM 5651 O O . ARG B 1 104 ? 23.12200 3.72500 -1.30100 1.000 80.97506 237 ARG B O 1
ATOM 5659 N N . VAL B 1 105 ? 22.44700 5.12300 0.33900 1.000 69.58068 238 VAL B N 1
ATOM 5660 C CA . VAL B 1 105 ? 23.49600 4.73900 1.28200 1.000 69.65090 238 VAL B CA 1
ATOM 5661 C C . VAL B 1 105 ? 22.94300 4.81400 2.70500 1.000 74.33948 238 VAL B C 1
ATOM 5662 O O . VAL B 1 105 ? 21.94900 5.49200 2.97800 1.000 81.33106 238 VAL B O 1
ATOM 5666 N N . ILE B 1 106 ? 23.57600 4.06700 3.60900 1.000 69.46325 239 ILE B N 1
ATOM 5667 C CA . ILE B 1 106 ? 23.36100 4.18000 5.05200 1.000 70.46277 239 ILE B CA 1
ATOM 5668 C C . ILE B 1 106 ? 24.58400 4.85800 5.65100 1.000 73.50150 239 ILE B C 1
ATOM 5669 O O . ILE B 1 106 ? 25.70200 4.36200 5.49600 1.000 74.95110 239 ILE B O 1
ATOM 5674 N N . VAL B 1 107 ? 24.38100 5.95300 6.36500 1.000 63.85262 240 VAL B N 1
ATOM 5675 C CA . VAL B 1 107 ? 25.44900 6.66300 7.05600 1.000 59.28928 240 VAL B CA 1
ATOM 5676 C C . VAL B 1 107 ? 25.45600 6.22600 8.51600 1.000 59.14766 240 VAL B C 1
ATOM 5677 O O . VAL B 1 107 ? 24.39700 6.14200 9.15300 1.000 66.41647 240 VAL B O 1
ATOM 5681 N N . LEU B 1 108 ? 26.64000 5.94000 9.05100 1.000 56.04095 241 LEU B N 1
ATOM 5682 C CA . LEU B 1 108 ? 26.76200 5.54300 10.45000 1.000 59.19192 241 LEU B CA 1
ATOM 5683 C C . LEU B 1 108 ? 27.87600 6.32100 11.13500 1.000 64.08177 241 LEU B C 1
ATOM 5684 O O . LEU B 1 108 ? 28.87800 6.67100 10.50900 1.000 78.98610 241 LEU B O 1
ATOM 5689 N N . ASP B 1 109 ? 27.70600 6.57100 12.43000 1.000 60.68832 242 ASP B N 1
ATOM 5690 C CA . ASP B 1 109 ? 28.80600 7.07300 13.23900 1.000 61.32046 242 ASP B CA 1
ATOM 5691 C C . ASP B 1 109 ? 29.61200 5.91000 13.81000 1.000 71.05242 242 ASP B C 1
ATOM 5692 O O . ASP B 1 109 ? 29.14600 4.76700 13.87600 1.000 64.10047 242 ASP B O 1
ATOM 5697 N N . THR B 1 110 ? 30.82700 6.23000 14.26400 1.000 72.08696 243 THR B N 1
ATOM 5698 C CA . THR B 1 110 ? 31.76600 5.20800 14.71300 1.000 71.80064 243 THR B CA 1
ATOM 5699 C C . THR B 1 110 ? 31.32400 4.52500 16.00700 1.000 72.00230 243 THR B C 1
ATOM 5700 O O . THR B 1 110 ? 31.76700 3.40500 16.29000 1.000 72.47857 243 THR B O 1
ATOM 5704 N N . ASP B 1 111 ? 30.48300 5.17300 16.81000 1.000 55.78255 244 ASP B N 1
ATOM 5705 C CA . ASP B 1 111 ? 30.02200 4.59900 18.06400 1.000 68.17732 244 ASP B CA 1
ATOM 5706 C C . ASP B 1 111 ? 28.70400 3.83500 17.91100 1.000 70.51474 244 ASP B C 1
ATOM 5707 O O . ASP B 1 111 ? 27.94200 3.71000 18.87700 1.000 67.14238 244 ASP B O 1
ATOM 5712 N N . ILE B 1 112 ? 28.42600 3.31800 16.71500 1.000 68.87544 245 ILE B N 1
ATOM 5713 C CA . ILE B 1 112 ? 27.26500 2.48500 16.43300 1.000 60.42887 245 ILE B CA 1
ATOM 5714 C C . ILE B 1 112 ? 27.68900 1.02300 16.47100 1.000 72.15662 245 ILE B C 1
ATOM 5715 O O . ILE B 1 112 ? 28.80000 0.67300 16.04700 1.000 76.27199 245 ILE B O 1
ATOM 5720 N N . THR B 1 113 ? 26.82000 0.17300 17.02000 1.000 73.17335 246 THR B N 1
ATOM 5721 C CA . THR B 1 113 ? 27.00600 -1.27200 17.05800 1.000 71.79629 246 THR B CA 1
ATOM 5722 C C . THR B 1 113 ? 25.79100 -1.95200 16.44400 1.000 66.05370 246 THR B C 1
ATOM 5723 O O . THR B 1 113 ? 24.65900 -1.69400 16.87300 1.000 73.24441 246 THR B O 1
ATOM 5727 N N . PHE B 1 114 ? 26.00300 -2.88000 15.51300 1.000 65.61505 247 PHE B N 1
ATOM 5728 C CA . PHE B 1 114 ? 24.85600 -3.64200 15.03200 1.000 78.41023 247 PHE B CA 1
ATOM 5729 C C . PHE B 1 114 ? 24.59800 -4.90600 15.84100 1.000 73.81741 247 PHE B C 1
ATOM 5730 O O . PHE B 1 114 ? 25.51900 -5.64000 16.21200 1.000 65.69541 247 PHE B O 1
ATOM 5738 N N . ALA B 1 115 ? 23.31200 -5.17100 16.05600 1.000 71.75916 248 ALA B N 1
ATOM 5739 C CA . ALA B 1 115 ? 22.83600 -6.36800 16.71700 1.000 75.65879 248 ALA B CA 1
ATOM 5740 C C . ALA B 1 115 ? 22.04600 -7.28000 15.79200 1.000 86.92807 248 ALA B C 1
ATOM 5741 O O . ALA B 1 115 ? 21.64600 -8.36800 16.22600 1.000 99.73696 248 ALA B O 1
ATOM 5743 N N . THR B 1 116 ? 21.79200 -6.86800 14.54600 1.000 87.22792 249 THR B N 1
ATOM 5744 C CA . THR B 1 116 ? 21.09900 -7.71700 13.58200 1.000 96.24173 249 THR B CA 1
ATOM 5745 C C . THR B 1 116 ? 21.74100 -7.58900 12.20700 1.000 94.09235 249 THR B C 1
ATOM 5746 O O . THR B 1 116 ? 22.73000 -6.87100 12.01400 1.000 80.85253 249 THR B O 1
ATOM 5750 N N . ASP B 1 117 ? 21.14300 -8.30500 11.25100 1.000 88.61458 250 ASP B N 1
ATOM 5751 C CA . ASP B 1 117 ? 21.50900 -8.21700 9.84200 1.000 87.79781 250 ASP B CA 1
ATOM 5752 C C . ASP B 1 117 ? 21.18000 -6.83200 9.28700 1.000 86.99990 250 ASP B C 1
ATOM 5753 O O . ASP B 1 117 ? 20.07900 -6.31200 9.49900 1.000 93.89629 250 ASP B O 1
ATOM 5758 N N . ILE B 1 118 ? 22.14100 -6.23800 8.56800 1.000 78.44483 251 ILE B N 1
ATOM 5759 C CA . ILE B 1 118 ? 21.96300 -4.89700 8.00900 1.000 85.75351 251 ILE B CA 1
ATOM 5760 C C . ILE B 1 118 ? 21.01300 -4.88400 6.81300 1.000 89.43676 251 ILE B C 1
ATOM 5761 O O . ILE B 1 118 ? 20.52200 -3.81300 6.41700 1.000 76.35339 251 ILE B O 1
ATOM 5766 N N . ALA B 1 119 ? 20.71300 -6.05000 6.23600 1.000 79.03843 252 ALA B N 1
ATOM 5767 C CA . ALA B 1 119 ? 19.80800 -6.06100 5.09700 1.000 77.06149 252 ALA B CA 1
ATOM 5768 C C . ALA B 1 119 ? 18.41700 -5.57000 5.48200 1.000 83.15431 252 ALA B C 1
ATOM 5769 O O . ALA B 1 119 ? 17.71300 -5.00800 4.64400 1.000 73.81568 252 ALA B O 1
ATOM 5771 N N . GLU B 1 120 ? 18.02700 -5.72100 6.75000 1.000 72.10166 253 GLU B N 1
ATOM 5772 C CA . GLU B 1 120 ? 16.71400 -5.26700 7.20400 1.000 72.53705 253 GLU B CA 1
ATOM 5773 C C . GLU B 1 120 ? 16.61300 -3.74600 7.16800 1.000 83.53259 253 GLU B C 1
ATOM 5774 O O . GLU B 1 120 ? 15.65600 -3.17200 6.61600 1.000 93.44903 253 GLU B O 1
ATOM 5780 N N . LEU B 1 121 ? 17.59600 -3.07900 7.76900 1.000 80.61688 254 LEU B N 1
ATOM 5781 C CA . LEU B 1 121 ? 17.66800 -1.62700 7.69600 1.000 77.92994 254 LEU B CA 1
ATOM 5782 C C . LEU B 1 121 ? 17.74800 -1.15500 6.25000 1.000 73.91332 254 LEU B C 1
ATOM 5783 O O . LEU B 1 121 ? 17.05800 -0.20700 5.85800 1.000 77.15738 254 LEU B O 1
ATOM 5788 N N . TRP B 1 122 ? 18.55100 -1.82900 5.43100 1.000 68.72808 255 TRP B N 1
ATOM 5789 C CA . TRP B 1 122 ? 18.63200 -1.45900 4.02400 1.000 77.21669 255 TRP B CA 1
ATOM 5790 C C . TRP B 1 122 ? 17.27900 -1.60800 3.33900 1.000 87.26272 255 TRP B C 1
ATOM 5791 O O . TRP B 1 122 ? 16.89600 -0.77500 2.50700 1.000 83.30851 255 TRP B O 1
ATOM 5802 N N . ALA B 1 123 ? 16.52900 -2.64800 3.70700 1.000 84.14356 256 ALA B N 1
ATOM 5803 C CA . ALA B 1 123 ? 15.23100 -2.90700 3.10100 1.000 86.86707 256 ALA B CA 1
ATOM 5804 C C . ALA B 1 123 ? 14.22500 -1.84100 3.48700 1.000 97.20754 256 ALA B C 1
ATOM 5805 O O . ALA B 1 123 ? 13.25500 -1.61100 2.75300 1.000 96.78152 256 ALA B O 1
ATOM 5807 N N . VAL B 1 124 ? 14.41800 -1.20800 4.64800 1.000 91.95697 257 VAL B N 1
ATOM 5808 C CA . VAL B 1 124 ? 13.49700 -0.14000 5.04100 1.000 87.04654 257 VAL B CA 1
ATOM 5809 C C . VAL B 1 124 ? 13.40400 0.95800 3.97700 1.000 79.27829 257 VAL B C 1
ATOM 5810 O O . VAL B 1 124 ? 12.35900 1.60700 3.86100 1.000 86.69664 257 VAL B O 1
ATOM 5814 N N . PHE B 1 125 ? 14.44400 1.13900 3.14500 1.000 86.39905 258 PHE B N 1
ATOM 5815 C CA . PHE B 1 125 ? 14.36800 2.12700 2.06200 1.000 89.32346 258 PHE B CA 1
ATOM 5816 C C . PHE B 1 125 ? 13.15300 1.95300 1.16200 1.000 89.17133 258 PHE B C 1
ATOM 5817 O O . PHE B 1 125 ? 12.67900 2.92900 0.57000 1.000 75.13289 258 PHE B O 1
ATOM 5825 N N . HIS B 1 126 ? 12.66700 0.72600 0.99900 1.000 102.53462 259 HIS B N 1
ATOM 5826 C CA . HIS B 1 126 ? 11.58000 0.52700 0.05600 1.000 102.75495 259 HIS B CA 1
ATOM 5827 C C . HIS B 1 126 ? 10.27500 1.12600 0.56200 1.000 92.14432 259 HIS B C 1
ATOM 5828 O O . HIS B 1 126 ? 9.38400 1.41600 -0.24700 1.000 94.17951 259 HIS B O 1
ATOM 5835 N N . LYS B 1 127 ? 10.14300 1.32900 1.87200 1.000 80.36625 260 LYS B N 1
ATOM 5836 C CA . LYS B 1 127 ? 8.93900 1.94700 2.41400 1.000 84.63701 260 LYS B CA 1
ATOM 5837 C C . LYS B 1 127 ? 8.91800 3.46800 2.24800 1.000 79.14326 260 LYS B C 1
ATOM 5838 O O . LYS B 1 127 ? 7.90300 4.08500 2.59300 1.000 89.07815 260 LYS B O 1
ATOM 5844 N N . PHE B 1 128 ? 9.98200 4.09300 1.73600 1.000 70.97894 261 PHE B N 1
ATOM 5845 C CA . PHE B 1 128 ? 9.93400 5.53600 1.50700 1.000 78.76231 261 PHE B CA 1
ATOM 5846 C C . PHE B 1 128 ? 8.94600 5.86300 0.39400 1.000 76.56030 261 PHE B C 1
ATOM 5847 O O . PHE B 1 128 ? 8.72700 5.07000 -0.52400 1.000 84.40071 261 PHE B O 1
ATOM 5855 N N . LYS B 1 129 ? 8.38600 7.06900 0.45900 1.000 93.44192 262 LYS B N 1
ATOM 5856 C CA . LYS B 1 129 ? 7.28200 7.48300 -0.39500 1.000 92.98184 262 LYS B CA 1
ATOM 5857 C C . LYS B 1 129 ? 7.45000 8.94700 -0.76700 1.000 100.32846 262 LYS B C 1
ATOM 5858 O O . LYS B 1 129 ? 7.80600 9.77400 0.07900 1.000 99.32171 262 LYS B O 1
ATOM 5864 N N . GLY B 1 130 ? 7.18400 9.25700 -2.03000 1.000 96.00259 263 GLY B N 1
ATOM 5865 C CA . GLY B 1 130 ? 7.16500 10.64000 -2.47900 1.000 93.04099 263 GLY B CA 1
ATOM 5866 C C . GLY B 1 130 ? 8.47600 11.34500 -2.19400 1.000 99.85182 263 GLY B C 1
ATOM 5867 O O . GLY B 1 130 ? 9.56900 10.82400 -2.45800 1.000 96.33925 263 GLY B O 1
ATOM 5868 N N . GLN B 1 131 ? 8.37400 12.53800 -1.61700 1.000 95.69974 264 GLN B N 1
ATOM 5869 C CA . GLN B 1 131 ? 9.53700 13.39400 -1.40400 1.000 108.18127 264 GLN B CA 1
ATOM 5870 C C . GLN B 1 131 ? 10.35600 13.00900 -0.16900 1.000 104.95875 264 GLN B C 1
ATOM 5871 O O . GLN B 1 131 ? 11.22300 13.78500 0.25300 1.000 94.65525 264 GLN B O 1
ATOM 5877 N N . GLN B 1 132 ? 10.06500 11.85300 0.43600 1.000 90.48199 265 GLN B N 1
ATOM 5878 C CA . GLN B 1 132 ? 10.89700 11.32800 1.51200 1.000 91.27784 265 GLN B CA 1
ATOM 5879 C C . GLN B 1 132 ? 12.25600 10.89200 0.96700 1.000 93.84757 265 GLN B C 1
ATOM 5880 O O . GLN B 1 132 ? 12.33500 10.14400 -0.01400 1.000 92.14924 265 GLN B O 1
ATOM 5886 N N . VAL B 1 133 ? 13.32900 11.34900 1.61700 1.000 85.20172 266 VAL B N 1
ATOM 5887 C CA . VAL B 1 133 ? 14.69200 11.08900 1.16200 1.000 83.96655 266 VAL B CA 1
ATOM 5888 C C . VAL B 1 133 ? 15.61600 10.81400 2.34500 1.000 92.01916 266 VAL B C 1
ATOM 5889 O O . VAL B 1 133 ? 16.73800 10.31700 2.17000 1.000 87.02475 266 VAL B O 1
ATOM 5893 N N . LEU B 1 134 ? 15.16500 11.16100 3.55100 1.000 97.97834 267 LEU B N 1
ATOM 5894 C CA . LEU B 1 134 ? 15.95100 11.02200 4.77300 1.000 86.13149 267 LEU B CA 1
ATOM 5895 C C . LEU B 1 134 ? 15.29200 10.01100 5.70400 1.000 85.12379 267 LEU B C 1
ATOM 5896 O O . LEU B 1 134 ? 14.09500 10.12300 5.99700 1.000 102.88019 267 LEU B O 1
ATOM 5901 N N . GLY B 1 135 ? 16.06800 9.03300 6.16700 1.000 74.18067 268 GLY B N 1
ATOM 5902 C CA . GLY B 1 135 ? 15.57500 8.09500 7.15900 1.000 65.19848 268 GLY B CA 1
ATOM 5903 C C . GLY B 1 135 ? 16.30700 8.26000 8.47500 1.000 64.12723 268 GLY B C 1
ATOM 5904 O O . GLY B 1 135 ? 17.52100 8.05300 8.53300 1.000 75.78397 268 GLY B O 1
ATOM 5905 N N . LEU B 1 136 ? 15.59000 8.62400 9.53700 1.000 69.18560 269 LEU B N 1
ATOM 5906 C CA . LEU B 1 136 ? 16.19900 8.92300 10.82500 1.000 69.59542 269 LEU B CA 1
ATOM 5907 C C . LEU B 1 136 ? 15.32200 8.42100 11.96500 1.000 72.13554 269 LEU B C 1
ATOM 5908 O O . LEU B 1 136 ? 14.09400 8.36100 11.85400 1.000 67.77275 269 LEU B O 1
ATOM 5913 N N . VAL B 1 137 ? 15.96500 8.13300 13.08700 1.000 74.29666 270 VAL B N 1
ATOM 5914 C CA . VAL B 1 137 ? 15.29100 7.73200 14.31800 1.000 72.83081 270 VAL B CA 1
ATOM 5915 C C . VAL B 1 137 ? 15.09700 8.96800 15.19000 1.000 69.43135 270 VAL B C 1
ATOM 5916 O O . VAL B 1 137 ? 15.98200 9.82600 15.27700 1.000 60.20776 270 VAL B O 1
ATOM 5920 N N . GLU B 1 138 ? 13.92900 9.07600 15.82400 1.000 71.90317 271 GLU B N 1
ATOM 5921 C CA . GLU B 1 138 ? 13.68900 10.18000 16.73900 1.000 61.39888 271 GLU B CA 1
ATOM 5922 C C . GLU B 1 138 ? 14.81600 10.30100 17.75500 1.000 66.54947 271 GLU B C 1
ATOM 5923 O O . GLU B 1 138 ? 15.39800 9.30400 18.19200 1.000 63.67342 271 GLU B O 1
ATOM 5929 N N . ASN B 1 139 ? 15.12700 11.54300 18.13100 1.000 70.65001 272 ASN B N 1
ATOM 5930 C CA . ASN B 1 139 ? 16.12100 11.77600 19.17000 1.000 69.06909 272 ASN B CA 1
ATOM 5931 C C . ASN B 1 139 ? 15.49000 11.39300 20.50100 1.000 77.82705 272 ASN B C 1
ATOM 5932 O O . ASN B 1 139 ? 14.52800 12.02700 20.94500 1.000 75.08018 272 ASN B O 1
ATOM 5937 N N . GLN B 1 140 ? 15.99500 10.33600 21.12400 1.000 71.42357 273 GLN B N 1
ATOM 5938 C CA . GLN B 1 140 ? 15.36100 9.80500 22.32000 1.000 70.14367 273 GLN B CA 1
ATOM 5939 C C . GLN B 1 140 ? 15.66000 10.63100 23.56100 1.000 70.11232 273 GLN B C 1
ATOM 5940 O O . GLN B 1 140 ? 14.98100 10.46000 24.57900 1.000 75.85781 273 GLN B O 1
ATOM 5946 N N . SER B 1 141 ? 16.61200 11.55500 23.47800 1.000 73.46834 274 SER B N 1
ATOM 5947 C CA . SER B 1 141 ? 16.86400 12.52900 24.52600 1.000 63.14558 274 SER B CA 1
ATOM 5948 C C . SER B 1 141 ? 15.87300 13.69500 24.43300 1.000 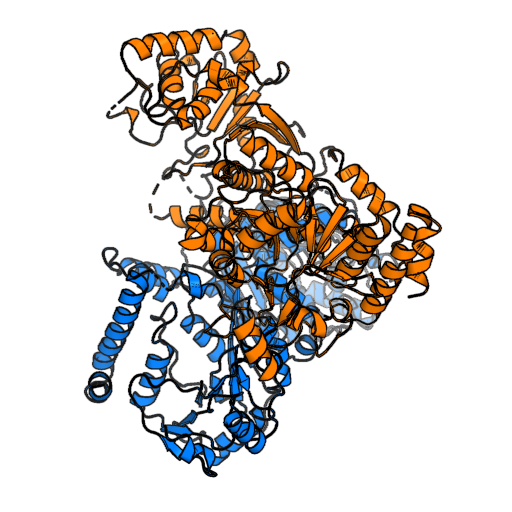65.65843 274 SER B C 1
ATOM 5949 O O . SER B 1 141 ? 15.32400 14.00200 23.37100 1.000 68.76831 274 SER B O 1
ATOM 5952 N N . ASP B 1 142 ? 15.66800 14.37900 25.55900 1.000 69.28973 275 ASP B N 1
ATOM 5953 C CA . ASP B 1 142 ? 14.79400 15.54700 25.55700 1.000 80.96198 275 ASP B CA 1
ATOM 5954 C C . ASP B 1 142 ? 15.54800 16.84800 25.29600 1.000 76.61278 275 ASP B C 1
ATOM 5955 O O . ASP B 1 142 ? 15.13800 17.91000 25.78500 1.000 74.59048 275 ASP B O 1
ATOM 5960 N N . TRP B 1 143 ? 16.64500 16.78500 24.53600 1.000 74.76427 276 TRP B N 1
ATOM 5961 C CA . TRP B 1 143 ? 17.46900 17.96500 24.29400 1.000 82.52315 276 TRP B CA 1
ATOM 5962 C C . TRP B 1 143 ? 16.67900 19.07400 23.60400 1.000 77.88837 276 TRP B C 1
ATOM 5963 O O . TRP B 1 143 ? 16.75000 20.24300 24.00800 1.000 76.55770 276 TRP B O 1
ATOM 5974 N N . TYR B 1 144 ? 15.92500 18.72800 22.55400 1.000 78.12703 277 TYR B N 1
ATOM 5975 C CA . TYR B 1 144 ? 15.20700 19.73200 21.77400 1.000 78.64120 277 TYR B CA 1
ATOM 5976 C C . TYR B 1 144 ? 13.91300 20.18300 22.42800 1.000 77.11069 277 TYR B C 1
ATOM 5977 O O . TYR B 1 144 ? 13.27900 21.11900 21.93000 1.000 85.17957 277 TYR B O 1
ATOM 5986 N N . LEU B 1 145 ? 13.51800 19.56200 23.52700 1.000 71.99208 278 LEU B N 1
ATOM 5987 C CA . LEU B 1 145 ? 12.29600 19.93300 24.21400 1.000 64.52224 278 LEU B CA 1
ATOM 5988 C C . LEU B 1 145 ? 12.52500 20.91600 25.35600 1.000 66.43936 278 LEU B C 1
ATOM 5989 O O . LEU B 1 145 ? 11.55500 21.30500 26.01700 1.000 79.31549 278 LEU B O 1
ATOM 5994 N N . GLY B 1 146 ? 13.76500 21.32800 25.61000 1.000 69.10727 279 GLY B N 1
ATOM 5995 C CA . GLY B 1 146 ? 14.02700 22.22700 26.72000 1.000 72.35390 279 GLY B CA 1
ATOM 5996 C C . GLY B 1 146 ? 15.44800 22.74000 26.83100 1.000 83.22354 279 GLY B C 1
ATOM 5997 O O . GLY B 1 146 ? 15.68300 23.79400 27.43400 1.000 90.26940 279 GLY B O 1
ATOM 5998 N N . PRO B 1 154 ? 19.06300 26.17200 22.42200 1.000 110.66281 287 PRO B N 1
ATOM 5999 C CA . PRO B 1 154 ? 18.69600 24.93300 21.71700 1.000 96.87685 287 PRO B CA 1
ATOM 6000 C C . PRO B 1 154 ? 18.10400 25.21400 20.33600 1.000 93.25040 287 PRO B C 1
ATOM 6001 O O . PRO B 1 154 ? 17.10300 25.93000 20.21300 1.000 101.33344 287 PRO B O 1
ATOM 6005 N N . TRP B 1 155 ? 18.68800 24.59400 19.31600 1.000 86.91012 288 TRP B N 1
ATOM 6006 C CA . TRP B 1 155 ? 18.29300 24.81400 17.93300 1.000 85.92840 288 TRP B CA 1
ATOM 6007 C C . TRP B 1 155 ? 16.87800 24.30900 17.65600 1.000 86.83407 288 TRP B C 1
ATOM 6008 O O . TRP B 1 155 ? 16.36900 23.42900 18.35700 1.000 83.65434 288 TRP B O 1
ATOM 6019 N N . PRO B 1 156 ? 16.21600 24.87600 16.64400 1.000 80.70135 289 PRO B N 1
ATOM 6020 C CA . PRO B 1 156 ? 14.87200 24.41300 16.29200 1.000 82.58721 289 PRO B CA 1
ATOM 6021 C C . PRO B 1 156 ? 14.87700 22.95700 15.86000 1.000 88.60904 289 PRO B C 1
ATOM 6022 O O . PRO B 1 156 ? 15.85100 22.44600 15.30000 1.000 81.20379 289 PRO B O 1
ATOM 6026 N N . ALA B 1 157 ? 13.77300 22.28100 16.14600 1.000 69.62071 290 ALA B N 1
ATOM 6027 C CA . ALA B 1 157 ? 13.62100 20.91200 15.69700 1.000 79.05857 290 ALA B CA 1
ATOM 6028 C C . ALA B 1 157 ? 12.14000 20.62300 15.54500 1.000 77.08779 290 ALA B C 1
ATOM 6029 O O . ALA B 1 157 ? 11.28600 21.36400 16.03800 1.000 63.35107 290 ALA B O 1
ATOM 6031 N N . LEU B 1 158 ? 11.85900 19.54400 14.81700 1.000 79.73440 291 LEU B N 1
ATOM 6032 C CA . LEU B 1 158 ? 10.50100 19.06600 14.58000 1.000 72.69867 291 LEU B CA 1
ATOM 6033 C C . LEU B 1 158 ? 10.15100 18.13000 15.73300 1.000 71.52773 291 LEU B C 1
ATOM 6034 O O . LEU B 1 158 ? 10.58400 16.97300 15.77400 1.000 73.49726 291 LEU B O 1
ATOM 6039 N N . GLY B 1 159 ? 9.38500 18.65200 16.68600 1.000 69.82342 292 GLY B N 1
ATOM 6040 C CA . GLY B 1 159 ? 8.99400 17.86600 17.85000 1.000 79.32517 292 GLY B CA 1
ATOM 6041 C C . GLY B 1 159 ? 10.19800 17.59200 18.72600 1.000 74.42560 292 GLY B C 1
ATOM 6042 O O . GLY B 1 159 ? 10.94900 18.50800 19.08000 1.000 72.44704 292 GLY B O 1
ATOM 6043 N N . ARG B 1 160 ? 10.40000 16.31800 19.08200 1.000 75.02090 293 ARG B N 1
ATOM 6044 C CA . ARG B 1 160 ? 11.61100 15.94100 19.80600 1.000 73.13780 293 ARG B CA 1
ATOM 6045 C C . ARG B 1 160 ? 12.86300 16.00000 18.93700 1.000 80.64125 293 ARG B C 1
ATOM 6046 O O . ARG B 1 160 ? 13.97700 15.97400 19.48300 1.000 70.23301 293 ARG B O 1
ATOM 6054 N N . GLY B 1 161 ? 12.71200 15.96700 17.61000 1.000 69.16247 294 GLY B N 1
ATOM 6055 C CA . GLY B 1 161 ? 13.85400 16.01100 16.71100 1.000 71.20009 294 GLY B CA 1
ATOM 6056 C C . GLY B 1 161 ? 14.40900 14.65300 16.37500 1.000 69.53918 294 GLY B C 1
ATOM 6057 O O . GLY B 1 161 ? 13.84300 13.61600 16.73900 1.000 75.11730 294 GLY B O 1
ATOM 6058 N N . TYR B 1 162 ? 15.55100 14.64800 15.66900 1.000 75.85122 295 TYR B N 1
ATOM 6059 C CA . TYR B 1 162 ? 16.10600 13.36900 15.24700 1.000 71.38653 295 TYR B CA 1
ATOM 6060 C C . TYR B 1 162 ? 17.59400 13.25200 15.52900 1.000 72.69408 295 TYR B C 1
ATOM 6061 O O . TYR B 1 162 ? 18.35400 14.22400 15.46600 1.000 75.77321 295 TYR B O 1
ATOM 6070 N N . ASN B 1 163 ? 17.98700 12.01800 15.82900 1.000 60.12338 296 ASN B N 1
ATOM 6071 C CA . ASN B 1 163 ? 19.37200 11.65300 16.04600 1.000 64.97135 296 ASN B CA 1
ATOM 6072 C C . ASN B 1 163 ? 19.99500 11.22700 14.72400 1.000 67.87270 296 ASN B C 1
ATOM 6073 O O . ASN B 1 163 ? 19.40400 10.43900 13.97900 1.000 75.89086 296 ASN B O 1
ATOM 6078 N N . THR B 1 164 ? 21.19100 11.75700 14.43900 1.000 58.01970 297 THR B N 1
ATOM 6079 C CA . THR B 1 164 ? 21.87700 11.54000 13.16800 1.000 74.15454 297 THR B CA 1
ATOM 6080 C C . THR B 1 164 ? 23.01900 10.54000 13.26700 1.000 66.69457 297 THR B C 1
ATOM 6081 O O . THR B 1 164 ? 23.90300 10.54200 12.40400 1.000 71.12475 297 THR B O 1
ATOM 6085 N N . GLY B 1 165 ? 23.05500 9.72800 14.32500 1.000 63.77410 298 GLY B N 1
ATOM 6086 C CA . GLY B 1 165 ? 24.03700 8.66300 14.38000 1.000 63.34221 298 GLY B CA 1
ATOM 6087 C C . GLY B 1 165 ? 23.82100 7.60800 13.31800 1.000 68.05015 298 GLY B C 1
ATOM 6088 O O . GLY B 1 165 ? 24.76200 6.89500 12.95400 1.000 70.89347 298 GLY B O 1
ATOM 6089 N N . VAL B 1 166 ? 22.59100 7.48300 12.83100 1.000 73.05547 299 VAL B N 1
ATOM 6090 C CA . VAL B 1 166 ? 22.22000 6.52000 11.80400 1.000 68.66913 299 VAL B CA 1
ATOM 6091 C C . VAL B 1 166 ? 21.31400 7.25200 10.83000 1.000 74.21824 299 VAL B C 1
ATOM 6092 O O . VAL B 1 166 ? 20.25400 7.75500 11.22200 1.000 76.07253 299 VAL B O 1
ATOM 6096 N N . ILE B 1 167 ? 21.72900 7.34900 9.57700 1.000 67.68992 300 ILE B N 1
ATOM 6097 C CA . ILE B 1 167 ? 20.95900 8.09400 8.59300 1.000 69.09248 300 ILE B CA 1
ATOM 6098 C C . ILE B 1 167 ? 20.81700 7.22800 7.35400 1.000 75.64612 300 ILE B C 1
ATOM 6099 O O . ILE B 1 167 ? 21.74300 6.50000 6.98900 1.000 76.64855 300 ILE B O 1
ATOM 6104 N N . LEU B 1 168 ? 19.65900 7.28000 6.71900 1.000 67.65037 301 LEU B N 1
ATOM 6105 C CA . LEU B 1 168 ? 19.45500 6.60600 5.44400 1.000 75.32768 301 LEU B CA 1
ATOM 6106 C C . LEU B 1 168 ? 19.22700 7.67100 4.38600 1.000 72.63241 301 LEU B C 1
ATOM 6107 O O . LEU B 1 168 ? 18.32400 8.50000 4.53400 1.000 76.25514 301 LEU B O 1
ATOM 6112 N N . LEU B 1 169 ? 20.04600 7.66100 3.33400 1.000 81.29683 302 LEU B N 1
ATOM 6113 C CA . LEU B 1 169 ? 19.99200 8.68200 2.29700 1.000 81.10812 302 LEU B CA 1
ATOM 6114 C C . LEU B 1 169 ? 19.63200 8.04800 0.96400 1.000 83.33931 302 LEU B C 1
ATOM 6115 O O . LEU B 1 169 ? 20.26100 7.06600 0.54700 1.000 81.07130 302 LEU B O 1
ATOM 6120 N N . LEU B 1 170 ? 18.60400 8.60000 0.32000 1.000 73.40867 303 LEU B N 1
ATOM 6121 C CA . LEU B 1 170 ? 18.32800 8.36500 -1.09500 1.000 77.78203 303 LEU B CA 1
ATOM 6122 C C . LEU B 1 170 ? 19.13800 9.38900 -1.87800 1.000 91.42827 303 LEU B C 1
ATOM 6123 O O . LEU B 1 170 ? 18.73700 10.55000 -1.99600 1.000 86.10210 303 LEU B O 1
ATOM 6128 N N . LEU B 1 171 ? 20.31300 8.97600 -2.37200 1.000 91.05896 304 LEU B N 1
ATOM 6129 C CA . LEU B 1 171 ? 21.21400 9.94400 -2.98900 1.000 81.00881 304 LEU B CA 1
ATOM 6130 C C . LEU B 1 171 ? 20.63200 10.50800 -4.28100 1.000 89.16335 304 LEU B C 1
ATOM 6131 O O . LEU B 1 171 ? 20.75800 11.71100 -4.54200 1.000 94.47804 304 LEU B O 1
ATOM 6136 N N . ASP B 1 172 ? 19.97700 9.67300 -5.09700 1.000 105.59338 305 ASP B N 1
ATOM 6137 C CA . ASP B 1 172 ? 19.43800 10.18500 -6.35600 1.000 111.03348 305 ASP B CA 1
ATOM 6138 C C . ASP B 1 172 ? 18.42600 11.28700 -6.09700 1.000 107.64418 305 ASP B C 1
ATOM 6139 O O . ASP B 1 172 ? 18.52700 12.38100 -6.66300 1.000 124.01212 305 ASP B O 1
ATOM 6144 N N . LYS B 1 173 ? 17.44000 11.01400 -5.24300 1.000 104.55429 306 LYS B N 1
ATOM 6145 C CA . LYS B 1 173 ? 16.41100 12.00800 -4.95900 1.000 102.55581 306 LYS B CA 1
ATOM 6146 C C . LYS B 1 173 ? 16.99700 13.27000 -4.33000 1.000 99.22646 306 LYS B C 1
ATOM 6147 O O . LYS B 1 173 ? 16.61400 14.38800 -4.69800 1.000 96.79582 306 LYS B O 1
ATOM 6153 N N . LEU B 1 174 ? 17.94200 13.11500 -3.39900 1.000 94.23573 307 LEU B N 1
ATOM 6154 C CA . LEU B 1 174 ? 18.58300 14.28500 -2.80100 1.000 89.78374 307 LEU B CA 1
ATOM 6155 C C . LEU B 1 174 ? 19.28200 15.14300 -3.84800 1.000 90.47565 307 LEU B C 1
ATOM 6156 O O . LEU B 1 174 ? 19.21900 16.37600 -3.78600 1.000 98.05744 307 LEU B O 1
ATOM 6161 N N . ARG B 1 175 ? 19.93100 14.51200 -4.83500 1.000 99.54015 308 ARG B N 1
ATOM 6162 C CA . ARG B 1 175 ? 20.56800 15.27000 -5.91100 1.000 94.76009 308 ARG B CA 1
ATOM 6163 C C . ARG B 1 175 ? 19.54000 15.96200 -6.78600 1.000 100.13319 308 ARG B C 1
ATOM 6164 O O . ARG B 1 175 ? 19.73200 17.11700 -7.18200 1.000 95.27403 308 ARG B O 1
ATOM 6172 N N . LYS B 1 176 ? 18.44400 15.26100 -7.08800 1.000 108.00861 309 LYS B N 1
ATOM 6173 C CA . LYS B 1 176 ? 17.36600 15.83000 -7.87700 1.000 118.23165 309 LYS B CA 1
ATOM 6174 C C . LYS B 1 176 ? 16.71200 16.98900 -7.19500 1.000 115.30037 309 LYS B C 1
ATOM 6175 O O . LYS B 1 176 ? 16.32300 17.91800 -7.88300 1.000 129.38618 309 LYS B O 1
ATOM 6181 N N . MET B 1 177 ? 16.56800 16.96900 -5.86100 1.000 109.82862 310 MET B N 1
ATOM 6182 C CA . MET B 1 177 ? 15.94600 18.09700 -5.15900 1.000 99.31672 310 MET B CA 1
ATOM 6183 C C . MET B 1 177 ? 16.85700 19.31400 -4.95400 1.000 104.68841 310 MET B C 1
ATOM 6184 O O . MET B 1 177 ? 16.40900 20.27800 -4.31000 1.000 116.17232 310 MET B O 1
ATOM 6189 N N . LYS B 1 178 ? 18.13300 19.23900 -5.37300 1.000 101.92635 311 LYS B N 1
ATOM 6190 C CA . LYS B 1 178 ? 19.23000 20.21300 -5.10400 1.000 100.88765 311 LYS B CA 1
ATOM 6191 C C . LYS B 1 178 ? 19.33700 20.45300 -3.61000 1.000 90.84104 311 LYS B C 1
ATOM 6192 O O . LYS B 1 178 ? 19.07900 21.54400 -3.11900 1.000 90.54625 311 LYS B O 1
ATOM 6198 N N . TRP B 1 179 ? 19.61300 19.35900 -2.91400 1.000 93.55235 312 TRP B N 1
ATOM 6199 C CA . TRP B 1 179 ? 19.75000 19.31500 -1.47000 1.000 101.20349 312 TRP B CA 1
ATOM 6200 C C . TRP B 1 179 ? 20.86200 20.22500 -0.95400 1.000 88.27208 312 TRP B C 1
ATOM 6201 O O . TRP B 1 179 ? 20.77900 20.72600 0.17600 1.000 87.11716 312 TRP B O 1
ATOM 6212 N N . GLU B 1 180 ? 21.91400 20.43800 -1.74900 1.000 95.18722 313 GLU B N 1
ATOM 6213 C CA . GLU B 1 180 ? 23.02300 21.29800 -1.32500 1.000 91.29137 313 GLU B CA 1
ATOM 6214 C C . GLU B 1 180 ? 22.55300 22.72700 -1.05300 1.000 89.01613 313 GLU B C 1
ATOM 6215 O O . GLU B 1 180 ? 22.76400 23.27500 0.04200 1.000 97.56644 313 GLU B O 1
ATOM 6221 N N . GLN B 1 181 ? 21.88200 23.33300 -2.03100 1.000 90.23740 314 GLN B N 1
ATOM 6222 C CA . GLN B 1 181 ? 21.35000 24.67500 -1.84300 1.000 102.89877 314 GLN B CA 1
ATOM 6223 C C . GLN B 1 181 ? 20.39800 24.72900 -0.65500 1.000 97.63633 314 GLN B C 1
ATOM 6224 O O . GLN B 1 181 ? 20.45100 25.66400 0.15100 1.000 95.03119 314 GLN B O 1
ATOM 6230 N N . MET B 1 182 ? 19.53500 23.72000 -0.52400 1.000 92.71379 315 MET B N 1
ATOM 6231 C CA . MET B 1 182 ? 18.52200 23.72100 0.52600 1.000 98.96518 315 MET B CA 1
ATOM 6232 C C . MET B 1 182 ? 19.14600 23.72600 1.91600 1.000 83.64388 315 MET B C 1
ATOM 6233 O O . MET B 1 182 ? 18.82100 24.57900 2.76000 1.000 80.59827 315 MET B O 1
ATOM 6238 N N . TRP B 1 183 ? 20.03300 22.77200 2.18700 1.000 82.71031 316 TRP B N 1
ATOM 6239 C CA . TRP B 1 183 ? 20.56900 22.76200 3.53400 1.000 89.55903 316 TRP B CA 1
ATOM 6240 C C . TRP B 1 183 ? 21.45700 23.97300 3.78500 1.000 95.39801 316 TRP B C 1
ATOM 6241 O O . TRP B 1 183 ? 21.49100 24.47700 4.91400 1.000 94.94334 316 TRP B O 1
ATOM 6252 N N . ARG B 1 184 ? 22.14800 24.47800 2.75200 1.000 88.41831 317 ARG B N 1
ATOM 6253 C CA . ARG B 1 184 ? 22.96000 25.68100 2.92700 1.000 77.47943 317 ARG B CA 1
ATOM 6254 C C . ARG B 1 184 ? 22.10000 26.88700 3.28600 1.000 84.14746 317 ARG B C 1
ATOM 6255 O O . ARG B 1 184 ? 22.43700 27.65400 4.19500 1.000 93.63940 317 ARG B O 1
ATOM 6263 N N . LEU B 1 185 ? 20.98800 27.07800 2.57600 1.000 80.73731 318 LEU B N 1
ATOM 6264 C CA . LEU B 1 185 ? 20.08600 28.17900 2.89700 1.000 81.92231 318 LEU B CA 1
ATOM 6265 C C . LEU B 1 185 ? 19.58100 28.07400 4.32100 1.000 82.78803 318 LEU B C 1
ATOM 6266 O O . LEU B 1 185 ? 19.58500 29.06000 5.07300 1.000 97.13544 318 LEU B O 1
ATOM 6271 N N . THR B 1 186 ? 19.12700 26.87900 4.70000 1.000 94.82535 319 THR B N 1
ATOM 6272 C CA . THR B 1 186 ? 18.60100 26.67800 6.04300 1.000 88.67587 319 THR B CA 1
ATOM 6273 C C . THR B 1 186 ? 19.65200 27.01300 7.09500 1.000 85.54182 319 THR B C 1
ATOM 6274 O O . THR B 1 186 ? 19.37000 27.71500 8.07800 1.000 80.60188 319 THR B O 1
ATOM 6278 N N . ALA B 1 187 ? 20.87900 26.52300 6.88500 1.000 81.42440 320 ALA B N 1
ATOM 6279 C CA . ALA B 1 187 ? 21.97000 26.76500 7.81900 1.000 77.87350 320 ALA B CA 1
ATOM 6280 C C . ALA B 1 187 ? 22.26500 28.24900 7.95300 1.000 94.64173 320 ALA B C 1
ATOM 6281 O O . ALA B 1 187 ? 22.43900 28.74900 9.06500 1.000 105.96860 320 ALA B O 1
ATOM 6283 N N . GLU B 1 188 ? 22.34100 28.96800 6.83200 1.000 87.62289 321 GLU B N 1
ATOM 6284 C CA . GLU B 1 188 ? 22.62600 30.39900 6.88800 1.000 89.47713 321 GLU B CA 1
ATOM 6285 C C . GLU B 1 188 ? 21.52600 31.12900 7.64300 1.000 97.40956 321 GLU B C 1
ATOM 6286 O O . GLU B 1 188 ? 21.78700 31.94900 8.54400 1.000 101.79749 321 GLU B O 1
ATOM 6292 N N . ARG B 1 189 ? 20.27800 30.82900 7.27400 1.000 90.35795 322 ARG B N 1
ATOM 6293 C CA . ARG B 1 189 ? 19.10600 31.45500 7.87200 1.000 91.60582 322 ARG B CA 1
ATOM 6294 C C . ARG B 1 189 ? 19.07300 31.26600 9.37900 1.000 102.38021 322 ARG B C 1
ATOM 6295 O O . ARG B 1 189 ? 18.78900 32.21300 10.12500 1.000 92.05958 322 ARG B O 1
ATOM 6303 N N . GLU B 1 190 ? 19.37000 30.05100 9.84800 1.000 97.97693 323 GLU B N 1
ATOM 6304 C CA . GLU B 1 190 ? 19.37300 29.79300 11.28400 1.000 95.30261 323 GLU B CA 1
ATOM 6305 C C . GLU B 1 190 ? 20.62700 30.31500 11.96400 1.000 105.35835 323 GLU B C 1
ATOM 6306 O O . GLU B 1 190 ? 20.58100 30.68600 13.14000 1.000 110.02587 323 GLU B O 1
ATOM 6312 N N . LEU B 1 191 ? 21.74500 30.36800 11.24700 1.000 115.93617 324 LEU B N 1
ATOM 6313 C CA . LEU B 1 191 ? 22.99500 30.78600 11.85100 1.000 122.74345 324 LEU B CA 1
ATOM 6314 C C . LEU B 1 191 ? 22.98500 32.28200 12.13000 1.000 123.23071 324 LEU B C 1
ATOM 6315 O O . LEU B 1 191 ? 23.72800 32.75200 13.00000 1.000 129.07711 324 LEU B O 1
ATOM 6320 N N . MET B 1 192 ? 22.14900 33.03300 11.40700 1.000 116.20670 325 MET B N 1
ATOM 6321 C CA . MET B 1 192 ? 21.99600 34.45500 11.72200 1.000 122.17581 325 MET B CA 1
ATOM 6322 C C . MET B 1 192 ? 21.46900 34.66400 13.14500 1.000 120.26458 325 MET B C 1
ATOM 6323 O O . MET B 1 192 ? 21.92100 35.57600 13.85300 1.000 109.28576 325 MET B O 1
ATOM 6328 N N . GLY B 1 193 ? 20.49500 33.85100 13.57000 1.000 111.59364 326 GLY B N 1
ATOM 6329 C CA . GLY B 1 193 ? 19.95400 33.90500 14.92200 1.000 108.74179 326 GLY B CA 1
ATOM 6330 C C . GLY B 1 193 ? 20.73900 33.12500 15.96500 1.000 125.76969 326 GLY B C 1
ATOM 6331 O O . GLY B 1 193 ? 21.32800 33.71500 16.87600 1.000 126.97900 326 GLY B O 1
ATOM 6332 N N . MET B 1 194 ? 20.75200 31.79400 15.84600 1.000 161.01973 327 MET B N 1
ATOM 6333 C CA . MET B 1 194 ? 21.59400 30.96000 16.69700 1.000 149.38586 327 MET B CA 1
ATOM 6334 C C . MET B 1 194 ? 23.04700 31.15200 16.27400 1.000 149.71394 327 MET B C 1
ATOM 6335 O O . MET B 1 194 ? 23.37400 31.03100 15.08900 1.000 143.49954 327 MET B O 1
ATOM 6340 N N . LEU B 1 195 ? 23.92900 31.43800 17.23700 1.000 146.12418 328 LEU B N 1
ATOM 6341 C CA . LEU B 1 195 ? 25.30500 31.76800 16.86800 1.000 133.75893 328 LEU B CA 1
ATOM 6342 C C . LEU B 1 195 ? 26.12000 30.54000 16.46800 1.000 137.10408 328 LEU B C 1
ATOM 6343 O O . LEU B 1 195 ? 26.90600 30.61200 15.51600 1.000 133.23148 328 LEU B O 1
ATOM 6348 N N . SER B 1 196 ? 25.97900 29.42200 17.18400 1.000 160.41113 329 SER B N 1
ATOM 6349 C CA . SER B 1 196 ? 26.75200 28.21900 16.88600 1.000 143.06815 329 SER B CA 1
ATOM 6350 C C . SER B 1 196 ? 25.89100 26.96800 17.03800 1.000 131.16604 329 SER B C 1
ATOM 6351 O O . SER B 1 196 ? 24.84800 26.96900 17.70200 1.000 121.22145 329 SER B O 1
ATOM 6354 N N . THR B 1 197 ? 26.36100 25.88200 16.43200 1.000 104.46511 330 THR B N 1
ATOM 6355 C CA . THR B 1 197 ? 25.72600 24.58900 16.60600 1.000 108.73138 330 THR B CA 1
ATOM 6356 C C . THR B 1 197 ? 26.33400 23.92200 17.83200 1.000 108.50504 330 THR B C 1
ATOM 6357 O O . THR B 1 197 ? 27.55300 23.96300 18.02900 1.000 103.83878 330 THR B O 1
ATOM 6361 N N . SER B 1 198 ? 25.47100 23.35900 18.67800 1.000 109.21029 331 SER B N 1
ATOM 6362 C CA . SER B 1 198 ? 25.92900 22.54800 19.79900 1.000 105.11790 331 SER B CA 1
ATOM 6363 C C . SER B 1 198 ? 26.25600 21.13300 19.34200 1.000 102.22143 331 SER B C 1
ATOM 6364 O O . SER B 1 198 ? 27.32100 20.59200 19.66300 1.000 102.81169 331 SER B O 1
ATOM 6367 N N . LEU B 1 199 ? 25.36100 20.53200 18.56100 1.000 92.79322 332 LEU B N 1
ATOM 6368 C CA . LEU B 1 199 ? 25.47700 19.13500 18.16900 1.000 89.83723 332 LEU B CA 1
ATOM 6369 C C . LEU B 1 199 ? 25.83800 18.96600 16.69100 1.000 90.58631 332 LEU B C 1
ATOM 6370 O O . LEU B 1 199 ? 25.60300 17.89600 16.11800 1.000 82.44873 332 LEU B O 1
ATOM 6375 N N . ALA B 1 200 ? 26.35800 20.01700 16.05600 1.000 92.08180 333 ALA B N 1
ATOM 6376 C CA . ALA B 1 200 ? 26.95400 19.96300 14.70900 1.000 88.17484 333 ALA B CA 1
ATOM 6377 C C . ALA B 1 200 ? 25.88800 19.50100 13.71500 1.000 75.37532 333 ALA B C 1
ATOM 6378 O O . ALA B 1 200 ? 24.79000 20.08200 13.71000 1.000 85.05426 333 ALA B O 1
ATOM 6380 N N . ASP B 1 201 ? 26.15900 18.48300 12.88600 1.000 67.52438 334 ASP B N 1
ATOM 6381 C CA . ASP B 1 201 ? 25.25200 18.11300 11.80000 1.000 72.07763 334 ASP B CA 1
ATOM 6382 C C . ASP B 1 201 ? 23.82200 17.93500 12.28900 1.000 65.42294 334 ASP B C 1
ATOM 6383 O O . ASP B 1 201 ? 22.87000 18.38800 11.63900 1.000 65.96617 334 ASP B O 1
ATOM 6388 N N . GLN B 1 202 ? 23.65700 17.26800 13.43300 1.000 78.81094 335 GLN B N 1
ATOM 6389 C CA . GLN B 1 202 ? 22.33300 17.01800 13.98900 1.000 73.12353 335 GLN B CA 1
ATOM 6390 C C . GLN B 1 202 ? 21.49000 18.28600 14.01200 1.000 74.10288 335 GLN B C 1
ATOM 6391 O O . GLN B 1 202 ? 20.41000 18.32600 13.40000 1.000 80.19574 335 GLN B O 1
ATOM 6397 N N . ASP B 1 203 ? 22.02000 19.36600 14.61000 1.000 79.18912 336 ASP B N 1
ATOM 6398 C CA . ASP B 1 203 ? 21.33300 20.65900 14.56900 1.000 69.94399 336 ASP B CA 1
ATOM 6399 C C . ASP B 1 203 ? 20.84400 20.97200 13.16200 1.000 71.78030 336 ASP B C 1
ATOM 6400 O O . ASP B 1 203 ? 19.62800 21.03800 12.91600 1.000 66.90520 336 ASP B O 1
ATOM 6405 N N . ILE B 1 204 ? 21.78400 21.05100 12.20600 1.000 61.91072 337 ILE B N 1
ATOM 6406 C CA . ILE B 1 204 ? 21.43900 21.46600 10.84700 1.000 68.76404 337 ILE B CA 1
ATOM 6407 C C . ILE B 1 204 ? 20.32400 20.59100 10.29700 1.000 66.87532 337 ILE B C 1
ATOM 6408 O O . ILE B 1 204 ? 19.29300 21.09800 9.82700 1.000 70.92623 337 ILE B O 1
ATOM 6413 N N . PHE B 1 205 ? 20.46800 19.26600 10.44100 1.000 63.21492 338 PHE B N 1
ATOM 6414 C CA . PHE B 1 205 ? 19.45500 18.36300 9.89500 1.000 75.17342 338 PHE B CA 1
ATOM 6415 C C . PHE B 1 205 ? 18.06800 18.68200 10.43300 1.000 79.35504 338 PHE B C 1
ATOM 6416 O O . PHE B 1 205 ? 17.11900 18.88700 9.66300 1.000 74.22847 338 PHE B O 1
ATOM 6424 N N . ASN B 1 206 ? 17.94200 18.77200 11.75700 1.000 64.29360 339 ASN B N 1
ATOM 6425 C CA . ASN B 1 206 ? 16.63400 19.04400 12.32900 1.000 75.82616 339 ASN B CA 1
ATOM 6426 C C . ASN B 1 206 ? 16.03900 20.31800 11.73600 1.000 82.64516 339 ASN B C 1
ATOM 6427 O O . ASN B 1 206 ? 14.87900 20.32300 11.29600 1.000 71.17229 339 ASN B O 1
ATOM 6432 N N . ALA B 1 207 ? 16.84600 21.37900 11.62500 1.000 75.21158 340 ALA B N 1
ATOM 6433 C CA . ALA B 1 207 ? 16.31100 22.62900 11.10800 1.000 71.47011 340 ALA B CA 1
ATOM 6434 C C . ALA B 1 207 ? 15.72500 22.41400 9.72200 1.000 79.19401 340 ALA B C 1
ATOM 6435 O O . ALA B 1 207 ? 14.56800 22.77600 9.46300 1.000 90.07152 340 ALA B O 1
ATOM 6437 N N . VAL B 1 208 ? 16.47400 21.72200 8.85200 1.000 78.69194 341 VAL B N 1
ATOM 6438 C CA . VAL B 1 208 ? 15.97400 21.42200 7.51200 1.000 79.81327 341 VAL B CA 1
ATOM 6439 C C . VAL B 1 208 ? 14.66900 20.64100 7.59700 1.000 77.51526 341 VAL B C 1
ATOM 6440 O O . VAL B 1 208 ? 13.66400 20.99900 6.96700 1.000 85.03673 341 VAL B O 1
ATOM 6444 N N . ILE B 1 209 ? 14.65200 19.58400 8.41200 1.000 72.84076 342 ILE B N 1
ATOM 6445 C CA . ILE B 1 209 ? 13.43400 18.79700 8.52500 1.000 70.07958 342 ILE B CA 1
ATOM 6446 C C . ILE B 1 209 ? 12.32800 19.61200 9.16800 1.000 74.84424 342 ILE B C 1
ATOM 6447 O O . ILE B 1 209 ? 11.15800 19.45500 8.81100 1.000 79.98349 342 ILE B O 1
ATOM 6452 N N . LYS B 1 210 ? 12.66100 20.50700 10.10200 1.000 70.22277 343 LYS B N 1
ATOM 6453 C CA . LYS B 1 210 ? 11.62500 21.40100 10.61000 1.000 82.57910 343 LYS B CA 1
ATOM 6454 C C . LYS B 1 210 ? 11.09000 22.28500 9.49300 1.000 72.60203 343 LYS B C 1
ATOM 6455 O O . LYS B 1 210 ? 9.87600 22.45200 9.34200 1.000 66.64391 343 LYS B O 1
ATOM 6461 N N . GLN B 1 211 ? 11.99100 22.83000 8.67700 1.000 98.08144 344 GLN B N 1
ATOM 6462 C CA . GLN B 1 211 ? 11.58400 23.70100 7.58500 1.000 99.42280 344 GLN B CA 1
ATOM 6463 C C . GLN B 1 211 ? 10.90000 22.90900 6.47700 1.000 99.68775 344 GLN B C 1
ATOM 6464 O O . GLN B 1 211 ? 10.06200 23.45300 5.74900 1.000 110.80251 344 GLN B O 1
ATOM 6470 N N . ASN B 1 212 ? 11.22100 21.62100 6.36300 1.000 84.52954 345 ASN B N 1
ATOM 6471 C CA . ASN B 1 212 ? 10.77100 20.77100 5.26300 1.000 85.84462 345 ASN B CA 1
ATOM 6472 C C . ASN B 1 212 ? 10.32000 19.43000 5.83200 1.000 87.57157 345 ASN B C 1
ATOM 6473 O O . ASN B 1 212 ? 10.93600 18.38800 5.57900 1.000 87.10058 345 ASN B O 1
ATOM 6478 N N . PRO B 1 213 ? 9.21500 19.41400 6.58700 1.000 90.12143 346 PRO B N 1
ATOM 6479 C CA . PRO B 1 213 ? 8.82300 18.18100 7.30000 1.000 90.02211 346 PRO B CA 1
ATOM 6480 C C . PRO B 1 213 ? 8.49100 17.02700 6.38000 1.000 82.20796 346 PRO B C 1
ATOM 6481 O O . PRO B 1 213 ? 8.33800 15.89300 6.85800 1.000 75.78250 346 PRO B O 1
ATOM 6485 N N . PHE B 1 214 ? 8.39400 17.28200 5.08200 1.000 88.21323 347 PHE B N 1
ATOM 6486 C CA . PHE B 1 214 ? 8.12900 16.26000 4.08700 1.000 95.51040 347 PHE B CA 1
ATOM 6487 C C . PHE B 1 214 ? 9.36000 15.43500 3.74700 1.000 99.82098 347 PHE B C 1
ATOM 6488 O O . PHE B 1 214 ? 9.22600 14.40200 3.08400 1.000 102.85783 347 PHE B O 1
ATOM 6496 N N . LEU B 1 215 ? 10.55000 15.84900 4.18700 1.000 88.63241 348 LEU B N 1
ATOM 6497 C CA . LEU B 1 215 ? 11.75700 15.14300 3.77600 1.000 91.43211 348 LEU B CA 1
ATOM 6498 C C . LEU B 1 215 ? 12.01900 13.87400 4.57500 1.000 92.34025 348 LEU B C 1
ATOM 6499 O O . LEU B 1 215 ? 12.70600 12.97500 4.07600 1.000 83.43183 348 LEU B O 1
ATOM 6504 N N . VAL B 1 216 ? 11.48500 13.77000 5.78300 1.000 90.01546 349 VAL B N 1
ATOM 6505 C CA . VAL B 1 216 ? 11.92900 12.76300 6.73900 1.000 81.11054 349 VAL B CA 1
ATOM 6506 C C . VAL B 1 216 ? 11.04200 11.53400 6.63800 1.000 84.79470 349 VAL B C 1
ATOM 6507 O O . VAL B 1 216 ? 9.82900 11.64100 6.42700 1.000 100.25533 349 VAL B O 1
ATOM 6511 N N . TYR B 1 217 ? 11.63700 10.35900 6.79600 1.000 84.77479 350 TYR B N 1
ATOM 6512 C CA . TYR B 1 217 ? 10.87800 9.18000 7.17600 1.000 81.75806 350 TYR B CA 1
ATOM 6513 C C . TYR B 1 217 ? 11.44300 8.65600 8.48300 1.000 85.78972 350 TYR B C 1
ATOM 6514 O O . TYR B 1 217 ? 12.61000 8.25200 8.55700 1.000 76.72382 350 TYR B O 1
ATOM 6523 N N . GLN B 1 218 ? 10.59000 8.68300 9.50400 1.000 70.35447 351 GLN B N 1
ATOM 6524 C CA . GLN B 1 218 ? 10.95100 8.32000 10.86200 1.000 80.95790 351 GLN B CA 1
ATOM 6525 C C . GLN B 1 218 ? 11.14300 6.82000 10.98500 1.000 84.21511 351 GLN B C 1
ATOM 6526 O O . GLN B 1 218 ? 10.20600 6.04200 10.78100 1.000 85.30492 351 GLN B O 1
ATOM 6532 N N . LEU B 1 219 ? 12.36300 6.42300 11.31200 1.000 83.20841 352 LEU B N 1
ATOM 6533 C CA . LEU B 1 219 ? 12.65400 5.03400 11.57000 1.000 73.07874 352 LEU B CA 1
ATOM 6534 C C . LEU B 1 219 ? 12.19400 4.67700 12.97700 1.000 77.95915 352 LEU B C 1
ATOM 6535 O O . LEU B 1 219 ? 12.16200 5.53800 13.86700 1.000 76.10344 352 LEU B O 1
ATOM 6540 N N . PRO B 1 220 ? 11.81600 3.41900 13.19700 1.000 92.69153 353 PRO B N 1
ATOM 6541 C CA . PRO B 1 220 ? 11.40700 2.99700 14.53700 1.000 80.33274 353 PRO B CA 1
ATOM 6542 C C . PRO B 1 220 ? 12.54700 3.17800 15.52300 1.000 83.37814 353 PRO B C 1
ATOM 6543 O O . PRO B 1 220 ? 13.72500 3.19500 15.15500 1.000 80.55193 353 PRO B O 1
ATOM 6547 N N . CYS B 1 221 ? 12.17100 3.29300 16.80100 1.000 85.45365 354 CYS B N 1
ATOM 6548 C CA . CYS B 1 221 ? 13.13700 3.58800 17.85600 1.000 79.47619 354 CYS B CA 1
ATOM 6549 C C . CYS B 1 221 ? 14.29800 2.61200 17.84000 1.000 87.07403 354 CYS B C 1
ATOM 6550 O O . CYS B 1 221 ? 15.41400 2.95300 18.24600 1.000 89.71231 354 CYS B O 1
ATOM 6553 N N . PHE B 1 222 ? 14.05100 1.40700 17.34900 1.000 86.13126 355 PHE B N 1
ATOM 6554 C CA . PHE B 1 222 ? 14.86800 0.22700 17.56900 1.000 84.15878 355 PHE B CA 1
ATOM 6555 C C . PHE B 1 222 ? 16.00000 0.07800 16.55400 1.000 77.98244 355 PHE B C 1
ATOM 6556 O O . PHE B 1 222 ? 16.85800 -0.78800 16.73000 1.000 73.42208 355 PHE B O 1
ATOM 6564 N N . TRP B 1 223 ? 16.05200 0.94100 15.53600 1.000 76.70514 356 TRP B N 1
ATOM 6565 C CA . TRP B 1 223 ? 17.17900 1.03900 14.61500 1.000 69.53085 356 TRP B CA 1
ATOM 6566 C C . TRP B 1 223 ? 18.28000 1.97000 15.10300 1.000 70.64139 356 TRP B C 1
ATOM 6567 O O . TRP B 1 223 ? 19.24200 2.20700 14.36900 1.000 73.07352 356 TRP B O 1
ATOM 6578 N N . ASN B 1 224 ? 18.14900 2.53200 16.29200 1.000 70.96144 357 ASN B N 1
ATOM 6579 C CA . ASN B 1 224 ? 19.14400 3.45400 16.81500 1.000 63.80842 357 ASN B CA 1
ATOM 6580 C C . ASN B 1 224 ? 18.85500 3.64300 18.29500 1.000 67.91992 357 ASN B C 1
ATOM 6581 O O . ASN B 1 224 ? 18.26900 4.65200 18.70100 1.000 72.07596 357 ASN B O 1
ATOM 6586 N N . VAL B 1 225 ? 19.22900 2.65000 19.10100 1.000 75.74559 358 VAL B N 1
ATOM 6587 C CA . VAL B 1 225 ? 18.93300 2.64400 20.53100 1.000 69.63629 358 VAL B CA 1
ATOM 6588 C C . VAL B 1 225 ? 20.02000 3.47800 21.19900 1.000 70.25346 358 VAL B C 1
ATOM 6589 O O . VAL B 1 225 ? 21.15700 3.04000 21.37100 1.000 70.33765 358 VAL B O 1
ATOM 6593 N N . GLN B 1 226 ? 19.67300 4.71100 21.52400 1.000 69.97190 359 GLN B N 1
ATOM 6594 C CA . GLN B 1 226 ? 20.59900 5.65900 22.11600 1.000 67.56800 359 GLN B CA 1
ATOM 6595 C C . GLN B 1 226 ? 20.66300 5.43000 23.61700 1.000 73.99844 359 GLN B C 1
ATOM 6596 O O . GLN B 1 226 ? 19.65000 5.56100 24.30900 1.000 83.94839 359 GLN B O 1
ATOM 6602 N N . LEU B 1 227 ? 21.82500 5.03800 24.11800 1.000 80.73188 360 LEU B N 1
ATOM 6603 C CA . LEU B 1 227 ? 21.94800 4.71200 25.53600 1.000 85.08576 360 LEU B CA 1
ATOM 6604 C C . LEU B 1 227 ? 22.53200 5.89800 26.32100 1.000 99.97787 360 LEU B C 1
ATOM 6605 O O . LEU B 1 227 ? 21.81900 6.80600 26.76300 1.000 99.08993 360 LEU B O 1
ATOM 6610 N N . GLN B 1 235 ? 13.70100 3.74300 26.19200 1.000 133.49595 368 GLN B N 1
ATOM 6611 C CA . GLN B 1 235 ? 13.89500 2.36300 25.75500 1.000 140.55757 368 GLN B CA 1
ATOM 6612 C C . GLN B 1 235 ? 12.77300 1.97600 24.78600 1.000 143.21206 368 GLN B C 1
ATOM 6613 O O . GLN B 1 235 ? 12.00400 2.84000 24.35200 1.000 141.74921 368 GLN B O 1
ATOM 6619 N N . CYS B 1 236 ? 12.67300 0.69100 24.44800 1.000 136.83706 369 CYS B N 1
ATOM 6620 C CA . CYS B 1 236 ? 11.55600 0.20300 23.64100 1.000 124.78132 369 CYS B CA 1
ATOM 6621 C C . CYS B 1 236 ? 10.99800 -1.09400 24.24700 1.000 120.29167 369 CYS B C 1
ATOM 6622 O O . CYS B 1 236 ? 11.74200 -2.05300 24.50300 1.000 105.62886 369 CYS B O 1
ATOM 6625 N N . VAL B 1 240 ? 15.08400 -6.95600 24.32700 1.000 148.90278 373 VAL B N 1
ATOM 6626 C CA . VAL B 1 240 ? 16.42500 -7.30700 23.89900 1.000 147.84435 373 VAL B CA 1
ATOM 6627 C C . VAL B 1 240 ? 16.34000 -7.97900 22.50500 1.000 157.90806 373 VAL B C 1
ATOM 6628 O O . VAL B 1 240 ? 17.33000 -7.91900 21.76900 1.000 151.39616 373 VAL B O 1
ATOM 6632 N N . SER B 1 241 ? 15.21500 -8.62300 22.11500 1.000 163.65389 374 SER B N 1
ATOM 6633 C CA . SER B 1 241 ? 15.08800 -9.00000 20.69600 1.000 160.45199 374 SER B CA 1
ATOM 6634 C C . SER B 1 241 ? 14.80100 -7.80500 19.82800 1.000 155.26823 374 SER B C 1
ATOM 6635 O O . SER B 1 241 ? 15.18900 -7.78000 18.65600 1.000 155.81417 374 SER B O 1
ATOM 6638 N N . ASP B 1 242 ? 14.11500 -6.81300 20.36300 1.000 144.62050 375 ASP B N 1
ATOM 6639 C CA . ASP B 1 242 ? 13.63200 -5.83800 19.41700 1.000 139.28212 375 ASP B CA 1
ATOM 6640 C C . ASP B 1 242 ? 14.73400 -4.85100 19.07300 1.000 136.15083 375 ASP B C 1
ATOM 6641 O O . ASP B 1 242 ? 14.76800 -4.32300 17.95400 1.000 134.31429 375 ASP B O 1
ATOM 6646 N N . LEU B 1 243 ? 15.70400 -4.71100 19.97700 1.000 116.85166 376 LEU B N 1
ATOM 6647 C CA . LEU B 1 243 ? 16.77700 -3.74000 19.83800 1.000 101.98780 376 LEU B CA 1
ATOM 6648 C C . LEU B 1 243 ? 17.80400 -4.26300 18.84200 1.000 90.53855 376 LEU B C 1
ATOM 6649 O O . LEU B 1 243 ? 18.31300 -5.37900 18.98800 1.000 105.23228 376 LEU B O 1
ATOM 6654 N N . LYS B 1 244 ? 18.11800 -3.44500 17.83900 1.000 74.25267 377 LYS B N 1
ATOM 6655 C CA . LYS B 1 244 ? 18.83800 -3.93300 16.67200 1.000 78.39631 377 LYS B CA 1
ATOM 6656 C C . LYS B 1 244 ? 20.09000 -3.12400 16.34700 1.000 73.83302 377 LYS B C 1
ATOM 6657 O O . LYS B 1 244 ? 21.04100 -3.64900 15.76500 1.000 73.58256 377 LYS B O 1
ATOM 6663 N N . VAL B 1 245 ? 20.09500 -1.83800 16.66300 1.000 74.79809 378 VAL B N 1
ATOM 6664 C CA . VAL B 1 245 ? 21.26200 -1.00100 16.43700 1.000 67.78668 378 VAL B CA 1
ATOM 6665 C C . VAL B 1 245 ? 21.44100 -0.14100 17.67500 1.000 70.69923 378 VAL B C 1
ATOM 6666 O O . VAL B 1 245 ? 20.50200 0.53500 18.09900 1.000 75.86086 378 VAL B O 1
ATOM 6670 N N . ILE B 1 246 ? 22.63300 -0.17000 18.26400 1.000 77.59936 379 ILE B N 1
ATOM 6671 C CA . ILE B 1 246 ? 22.90400 0.50600 19.53000 1.000 77.98411 379 ILE B CA 1
ATOM 6672 C C . ILE B 1 246 ? 23.86000 1.67500 19.30700 1.000 80.80177 379 ILE B C 1
ATOM 6673 O O . ILE B 1 246 ? 24.80400 1.59000 18.51700 1.000 71.70256 379 ILE B O 1
ATOM 6678 N N . HIS B 1 247 ? 23.59700 2.77200 20.01100 1.000 79.82697 380 HIS B N 1
ATOM 6679 C CA . HIS B 1 247 ? 24.30800 4.03400 19.87800 1.000 70.81177 380 HIS B CA 1
ATOM 6680 C C . HIS B 1 247 ? 24.85700 4.40700 21.24700 1.000 72.66895 380 HIS B C 1
ATOM 6681 O O . HIS B 1 247 ? 24.07800 4.63400 22.18100 1.000 80.31982 380 HIS B O 1
ATOM 6688 N N . TRP B 1 248 ? 26.17700 4.48400 21.37200 1.000 73.92884 381 TRP B N 1
ATOM 6689 C CA . TRP B 1 248 ? 26.80500 4.80000 22.64800 1.000 75.99070 381 TRP B CA 1
ATOM 6690 C C . TRP B 1 248 ? 27.04100 6.30800 22.80700 1.000 92.08074 381 TRP B C 1
ATOM 6691 O O . TRP B 1 248 ? 27.02100 7.07600 21.84300 1.000 97.32214 381 TRP B O 1
ATOM 6702 N N . ASN B 1 249 ? 27.24100 6.72600 24.05700 1.000 117.36129 382 ASN B N 1
ATOM 6703 C CA . ASN B 1 249 ? 27.53200 8.12600 24.39700 1.000 131.76883 382 ASN B CA 1
ATOM 6704 C C . ASN B 1 249 ? 28.58500 8.17000 25.51000 1.000 126.43135 382 ASN B C 1
ATOM 6705 O O . ASN B 1 249 ? 28.24700 8.21900 26.70100 1.000 113.10356 382 ASN B O 1
ATOM 6710 N N . LYS B 1 259 ? 19.88400 -1.58700 33.59900 1.000 109.11279 392 LYS B N 1
ATOM 6711 C CA . LYS B 1 259 ? 19.50200 -2.99400 33.68600 1.000 132.80726 392 LYS B CA 1
ATOM 6712 C C . LYS B 1 259 ? 19.81900 -3.76200 32.39900 1.000 130.27181 392 LYS B C 1
ATOM 6713 O O . LYS B 1 259 ? 20.64200 -4.68300 32.38800 1.000 119.91630 392 LYS B O 1
ATOM 6719 N N . HIS B 1 260 ? 19.14900 -3.36600 31.31800 1.000 148.33050 393 HIS B N 1
ATOM 6720 C CA . HIS B 1 260 ? 19.44100 -3.84200 29.97100 1.000 141.41609 393 HIS B CA 1
ATOM 6721 C C . HIS B 1 260 ? 20.77900 -3.33500 29.46000 1.000 141.36563 393 HIS B C 1
ATOM 6722 O O . HIS B 1 260 ? 21.24300 -3.79700 28.41100 1.000 133.32750 393 HIS B O 1
ATOM 6729 N N . VAL B 1 261 ? 21.40600 -2.41100 30.19200 1.000 132.60666 394 VAL B N 1
ATOM 6730 C CA . VAL B 1 261 ? 22.69600 -1.85500 29.79900 1.000 124.66070 394 VAL B CA 1
ATOM 6731 C C . VAL B 1 261 ? 23.79400 -2.90800 29.89000 1.000 125.78602 394 VAL B C 1
ATOM 6732 O O . VAL B 1 261 ? 24.71800 -2.92300 29.07200 1.000 115.93713 394 VAL B O 1
ATOM 6736 N N . GLU B 1 262 ? 23.74200 -3.77100 30.91200 1.000 127.05618 395 GLU B N 1
ATOM 6737 C CA . GLU B 1 262 ? 24.81300 -4.74200 31.13500 1.000 122.52200 395 GLU B CA 1
ATOM 6738 C C . GLU B 1 262 ? 24.87900 -5.76400 30.00600 1.000 118.82889 395 GLU B C 1
ATOM 6739 O O . GLU B 1 262 ? 25.97400 -6.13500 29.55100 1.000 111.49266 395 GLU B O 1
ATOM 6745 N N . PHE B 1 263 ? 23.71500 -6.18800 29.50800 1.000 114.60080 396 PHE B N 1
ATOM 6746 C CA . PHE B 1 263 ? 23.68000 -7.07500 28.35100 1.000 106.88810 396 PHE B CA 1
ATOM 6747 C C . PHE B 1 263 ? 24.36300 -6.43800 27.14600 1.000 108.08363 396 PHE B C 1
ATOM 6748 O O . PHE B 1 263 ? 25.18400 -7.07000 26.47100 1.000 98.34136 396 PHE B O 1
ATOM 6756 N N . PHE B 1 264 ? 24.01200 -5.18800 26.84200 1.000 111.78971 397 PHE B N 1
ATOM 6757 C CA . PHE B 1 264 ? 24.56200 -4.55700 25.64900 1.000 102.20021 397 PHE B CA 1
ATOM 6758 C C . PHE B 1 264 ? 26.03700 -4.23400 25.82300 1.000 96.55193 397 PHE B C 1
ATOM 6759 O O . PHE B 1 264 ? 26.80900 -4.34200 24.86600 1.000 99.90471 397 PHE B O 1
ATOM 6767 N N . ARG B 1 265 ? 26.44700 -3.80800 27.02000 1.000 99.37784 398 ARG B N 1
ATOM 6768 C CA . ARG B 1 265 ? 27.87600 -3.63600 27.24800 1.000 108.24720 398 ARG B CA 1
ATOM 6769 C C . ARG B 1 265 ? 28.60400 -4.95100 27.04400 1.000 99.91556 398 ARG B C 1
ATOM 6770 O O . ARG B 1 265 ? 29.74600 -4.96200 26.56900 1.000 97.02073 398 ARG B O 1
ATOM 6778 N N . ASN B 1 266 ? 27.95200 -6.07000 27.36900 1.000 102.38696 399 ASN B N 1
ATOM 6779 C CA . ASN B 1 266 ? 28.56300 -7.35800 27.07700 1.000 102.96273 399 ASN B CA 1
ATOM 6780 C C . ASN B 1 266 ? 28.58600 -7.64500 25.57800 1.000 102.97651 399 ASN B C 1
ATOM 6781 O O . ASN B 1 266 ? 29.55000 -8.23100 25.08600 1.000 104.59509 399 ASN B O 1
ATOM 6786 N N . LEU B 1 267 ? 27.55100 -7.25100 24.82700 1.000 92.85021 400 LEU B N 1
ATOM 6787 C CA . LEU B 1 267 ? 27.67200 -7.33800 23.36700 1.000 95.15427 400 LEU B CA 1
ATOM 6788 C C . LEU B 1 267 ? 28.86800 -6.55300 22.86400 1.000 91.35445 400 LEU B C 1
ATOM 6789 O O . LEU B 1 267 ? 29.63100 -7.03000 22.01500 1.000 101.08531 400 LEU B O 1
ATOM 6794 N N . TYR B 1 268 ? 29.03200 -5.33200 23.36100 1.000 82.85774 401 TYR B N 1
ATOM 6795 C CA . TYR B 1 268 ? 30.12300 -4.50600 22.87800 1.000 76.49954 401 TYR B CA 1
ATOM 6796 C C . TYR B 1 268 ? 31.46300 -5.14000 23.21900 1.000 80.28688 401 TYR B C 1
ATOM 6797 O O . TYR B 1 268 ? 32.36400 -5.19000 22.37600 1.000 75.39238 401 TYR B O 1
ATOM 6806 N N . LEU B 1 269 ? 31.60400 -5.65500 24.44400 1.000 79.14636 402 LEU B N 1
ATOM 6807 C CA . LEU B 1 269 ? 32.83800 -6.33700 24.81500 1.000 75.42097 402 LEU B CA 1
ATOM 6808 C C . LEU B 1 269 ? 33.04200 -7.59900 23.98900 1.000 86.27934 402 LEU B C 1
ATOM 6809 O O . LEU B 1 269 ? 34.18400 -7.94200 23.65200 1.000 85.66074 402 LEU B O 1
ATOM 6814 N N . THR B 1 270 ? 31.95100 -8.30400 23.67000 1.000 82.11050 403 THR B N 1
ATOM 6815 C CA . THR B 1 270 ? 32.03600 -9.50600 22.85100 1.000 81.07020 403 THR B CA 1
ATOM 6816 C C . THR B 1 270 ? 32.57900 -9.18700 21.47000 1.000 84.00677 403 THR B C 1
ATOM 6817 O O . THR B 1 270 ? 33.40900 -9.92800 20.93100 1.000 87.50270 403 THR B O 1
ATOM 6821 N N . PHE B 1 271 ? 32.14400 -8.07000 20.89800 1.000 96.34697 404 PHE B N 1
ATOM 6822 C CA . PHE B 1 271 ? 32.63500 -7.65800 19.58900 1.000 95.47485 404 PHE B CA 1
ATOM 6823 C C . PHE B 1 271 ? 34.03500 -7.04300 19.63400 1.000 93.70833 404 PHE B C 1
ATOM 6824 O O . PHE B 1 271 ? 34.79800 -7.21300 18.67600 1.000 103.82965 404 PHE B O 1
ATOM 6832 N N . LEU B 1 272 ? 34.39900 -6.33500 20.71200 1.000 80.97511 405 LEU B N 1
ATOM 6833 C CA . LEU B 1 272 ? 35.78100 -5.87500 20.86100 1.000 81.65610 405 LEU B CA 1
ATOM 6834 C C . LEU B 1 272 ? 36.75000 -7.04400 20.79400 1.000 100.34360 405 LEU B C 1
ATOM 6835 O O . LEU B 1 272 ? 37.78800 -6.97300 20.12200 1.000 94.08890 405 LEU B O 1
ATOM 6840 N N . GLU B 1 273 ? 36.43500 -8.11800 21.51700 1.000 84.77505 406 GLU B N 1
ATOM 6841 C CA . GLU B 1 273 ? 37.33900 -9.24000 21.69100 1.000 81.74579 406 GLU B CA 1
ATOM 6842 C C . GLU B 1 273 ? 37.12900 -10.32800 20.66000 1.000 85.81506 406 GLU B C 1
ATOM 6843 O O . GLU B 1 273 ? 37.85300 -11.32700 20.68700 1.000 97.72484 406 GLU B O 1
ATOM 6849 N N . TYR B 1 274 ? 36.16100 -10.18200 19.76300 1.000 86.39316 407 TYR B N 1
ATOM 6850 C CA . TYR B 1 274 ? 35.86600 -11.28100 18.86100 1.000 83.71171 407 TYR B CA 1
ATOM 6851 C C . TYR B 1 274 ? 36.92200 -11.34800 17.77800 1.000 80.47512 407 TYR B C 1
ATOM 6852 O O . TYR B 1 274 ? 37.32800 -10.33100 17.22100 1.000 88.97257 407 TYR B O 1
ATOM 6861 N N . ASP B 1 275 ? 37.35000 -12.58000 17.49500 1.000 76.69652 408 ASP B N 1
ATOM 6862 C CA . ASP B 1 275 ? 38.42800 -12.94100 16.59100 1.000 75.37408 408 ASP B CA 1
ATOM 6863 C C . ASP B 1 275 ? 38.10500 -12.50100 15.17500 1.000 74.39931 408 ASP B C 1
ATOM 6864 O O . ASP B 1 275 ? 37.27000 -13.11500 14.50700 1.000 82.53418 408 ASP B O 1
ATOM 6869 N N . GLY B 1 276 ? 38.75700 -11.42700 14.72000 1.000 72.66582 409 GLY B N 1
ATOM 6870 C CA . GLY B 1 276 ? 38.47200 -10.88900 13.40000 1.000 74.24726 409 GLY B CA 1
ATOM 6871 C C . GLY B 1 276 ? 38.68200 -11.90800 12.30200 1.000 77.86833 409 GLY B C 1
ATOM 6872 O O . GLY B 1 276 ? 37.98800 -11.88000 11.28000 1.000 79.53700 409 GLY B O 1
ATOM 6873 N N . ASN B 1 277 ? 39.64600 -12.81200 12.49600 1.000 86.74630 410 ASN B N 1
ATOM 6874 C CA . ASN B 1 277 ? 39.96500 -13.83700 11.50600 1.000 82.76094 410 ASN B CA 1
ATOM 6875 C C . ASN B 1 277 ? 38.78400 -14.75700 11.22400 1.000 78.83444 410 ASN B C 1
ATOM 6876 O O . ASN B 1 277 ? 38.60100 -15.19100 10.07800 1.000 75.45925 410 ASN B O 1
ATOM 6881 N N . LEU B 1 278 ? 37.93100 -15.00200 12.22900 1.000 70.79417 411 LEU B N 1
ATOM 6882 C CA . LEU B 1 278 ? 36.71900 -15.78700 12.00500 1.000 80.35775 411 LEU B CA 1
ATOM 6883 C C . LEU B 1 278 ? 35.81200 -15.14300 10.97300 1.000 80.03487 411 LEU B C 1
ATOM 6884 O O . LEU B 1 278 ? 35.02200 -15.83200 10.32200 1.000 90.14721 411 LEU B O 1
ATOM 6889 N N . LEU B 1 279 ? 35.89100 -13.83000 10.82700 1.000 84.68379 412 LEU B N 1
ATOM 6890 C CA . LEU B 1 279 ? 35.05800 -13.12400 9.86900 1.000 83.62583 412 LEU B CA 1
ATOM 6891 C C . LEU B 1 279 ? 35.58500 -13.19200 8.43900 1.000 79.90204 412 LEU B C 1
ATOM 6892 O O . LEU B 1 279 ? 34.92200 -12.67300 7.53500 1.000 82.10865 412 LEU B O 1
ATOM 6897 N N . ARG B 1 280 ? 36.73400 -13.85100 8.19000 1.000 75.89494 413 ARG B N 1
ATOM 6898 C CA . ARG B 1 280 ? 37.09800 -14.00600 6.77500 1.000 80.13066 413 ARG B CA 1
ATOM 6899 C C . ARG B 1 280 ? 36.23600 -14.94600 6.06600 1.000 90.81703 413 ARG B C 1
ATOM 6900 O O . ARG B 1 280 ? 36.51900 -15.24800 4.90700 1.000 90.96199 413 ARG B O 1
ATOM 6908 N N . ARG B 1 281 ? 35.18800 -15.43500 6.71400 1.000 109.07320 414 ARG B N 1
ATOM 6909 C CA . ARG B 1 281 ? 34.38700 -16.47400 6.10100 1.000 121.99338 414 ARG B CA 1
ATOM 6910 C C . ARG B 1 281 ? 33.73600 -15.95500 4.82200 1.000 120.45332 414 ARG B C 1
ATOM 6911 O O . ARG B 1 281 ? 33.26800 -14.80900 4.76000 1.000 110.48694 414 ARG B O 1
ATOM 6919 N N . GLU B 1 282 ? 33.72900 -16.83000 3.80400 1.000 105.42697 415 GLU B N 1
ATOM 6920 C CA . GLU B 1 282 ? 33.15700 -16.66000 2.47600 1.000 107.54750 415 GLU B CA 1
ATOM 6921 C C . GLU B 1 282 ? 31.64200 -16.80300 2.61700 1.000 116.52939 415 GLU B C 1
ATOM 6922 O O . GLU B 1 282 ? 31.15700 -17.36600 3.59200 1.000 112.61748 415 GLU B O 1
ATOM 6928 N N . LEU B 1 283 ? 30.87400 -16.32000 1.63800 1.000 134.33840 416 LEU B N 1
ATOM 6929 C CA . LEU B 1 283 ? 29.42700 -16.55400 1.66000 1.000 139.84740 416 LEU B CA 1
ATOM 6930 C C . LEU B 1 283 ? 28.98000 -16.81300 0.22900 1.000 145.02695 416 LEU B C 1
ATOM 6931 O O . LEU B 1 283 ? 29.09200 -15.92600 -0.62600 1.000 148.06401 416 LEU B O 1
ATOM 6936 N N . PHE B 1 284 ? 28.51400 -18.03000 -0.05300 1.000 136.57536 417 PHE B N 1
ATOM 6937 C CA . PHE B 1 284 ? 28.14200 -18.33300 -1.42800 1.000 142.45862 417 PHE B CA 1
ATOM 6938 C C . PHE B 1 284 ? 26.75000 -17.75300 -1.68900 1.000 144.37818 417 PHE B C 1
ATOM 6939 O O . PHE B 1 284 ? 26.21400 -16.97400 -0.89600 1.000 145.55453 417 PHE B O 1
ATOM 6947 N N . GLY B 1 285 ? 26.13700 -18.13900 -2.80500 1.000 147.62696 418 GLY B N 1
ATOM 6948 C CA . GLY B 1 285 ? 24.94000 -17.51600 -3.30400 1.000 149.27514 418 GLY B CA 1
ATOM 6949 C C . GLY B 1 285 ? 25.25700 -16.26100 -4.08300 1.000 156.72070 418 GLY B C 1
ATOM 6950 O O . GLY B 1 285 ? 24.52100 -15.88800 -5.00200 1.000 155.50379 418 GLY B O 1
ATOM 6951 N N . CYS B 1 286 ? 26.36100 -15.61900 -3.72500 1.000 163.41810 419 CYS B N 1
ATOM 6952 C CA . CYS B 1 286 ? 26.89600 -14.34900 -4.13600 1.000 164.48258 419 CYS B CA 1
ATOM 6953 C C . CYS B 1 286 ? 28.31100 -14.54700 -4.66500 1.000 159.99243 419 CYS B C 1
ATOM 6954 O O . CYS B 1 286 ? 29.09600 -15.28700 -4.05800 1.000 146.03248 419 CYS B O 1
ATOM 6957 N N . PRO B 1 287 ? 28.67200 -13.90900 -5.77500 1.000 161.06459 420 PRO B N 1
ATOM 6958 C CA . PRO B 1 287 ? 30.07200 -13.95600 -6.20300 1.000 152.23500 420 PRO B CA 1
ATOM 6959 C C . PRO B 1 287 ? 30.91300 -13.21200 -5.18300 1.000 147.00932 420 PRO B C 1
ATOM 6960 O O . PRO B 1 287 ? 30.53100 -12.14100 -4.70900 1.000 143.54250 420 PRO B O 1
ATOM 6964 N N . SER B 1 288 ? 32.04700 -13.79500 -4.81300 1.000 141.26163 421 SER B N 1
ATOM 6965 C CA . SER B 1 288 ? 32.94600 -13.07600 -3.92400 1.000 141.84967 421 SER B CA 1
ATOM 6966 C C . SER B 1 288 ? 34.02500 -12.37900 -4.74100 1.000 141.39025 421 SER B C 1
ATOM 6967 O O . SER B 1 288 ? 34.28700 -12.72000 -5.89700 1.000 140.30447 421 SER B O 1
ATOM 6970 N N . GLU B 1 289 ? 34.63500 -11.37400 -4.12000 1.000 135.05736 422 GLU B N 1
ATOM 6971 C CA . GLU B 1 289 ? 35.72000 -10.61100 -4.71800 1.000 138.29876 422 GLU B CA 1
ATOM 6972 C C . GLU B 1 289 ? 36.97900 -10.77400 -3.88100 1.000 139.19810 422 GLU B C 1
ATOM 6973 O O . GLU B 1 289 ? 36.95900 -10.51800 -2.67200 1.000 139.65390 422 GLU B O 1
ATOM 6979 N N . ALA B 1 290 ? 38.07000 -11.20800 -4.51500 1.000 151.32267 423 ALA B N 1
ATOM 6980 C CA . ALA B 1 290 ? 39.30900 -11.47300 -3.79500 1.000 153.57121 423 ALA B CA 1
ATOM 6981 C C . ALA B 1 290 ? 40.32000 -10.33900 -3.92100 1.000 150.54159 423 ALA B C 1
ATOM 6982 O O . ALA B 1 290 ? 41.52300 -10.61700 -4.01000 1.000 152.17824 423 ALA B O 1
ATOM 6984 N N . ASP B 1 291 ? 39.85500 -9.07700 -3.87000 1.000 129.41367 424 ASP B N 1
ATOM 6985 C CA . ASP B 1 291 ? 40.66400 -7.85900 -4.00900 1.000 138.75625 424 ASP B CA 1
ATOM 6986 C C . ASP B 1 291 ? 41.86900 -8.15700 -4.91000 1.000 148.12114 424 ASP B C 1
ATOM 6987 O O . ASP B 1 291 ? 41.67900 -8.63100 -6.04200 1.000 137.50095 424 ASP B O 1
ATOM 6992 N N . VAL B 1 292 ? 43.09900 -7.88700 -4.47100 1.000 161.67519 425 VAL B N 1
ATOM 6993 C CA . VAL B 1 292 ? 44.22800 -8.36200 -5.26800 1.000 156.26969 425 VAL B CA 1
ATOM 6994 C C . VAL B 1 292 ? 45.17000 -9.22500 -4.43700 1.000 151.19567 425 VAL B C 1
ATOM 6995 O O . VAL B 1 292 ? 45.73500 -10.20300 -4.93600 1.000 154.15259 425 VAL B O 1
ATOM 6999 N N . ASN B 1 293 ? 45.29000 -8.91500 -3.15000 1.000 163.10974 426 ASN B N 1
ATOM 7000 C CA . ASN B 1 293 ? 46.16600 -9.68700 -2.27000 1.000 175.53611 426 ASN B CA 1
ATOM 7001 C C . ASN B 1 293 ? 45.66900 -11.12300 -2.08600 1.000 179.23529 426 ASN B C 1
ATOM 7002 O O . ASN B 1 293 ? 46.46800 -12.07200 -2.05000 1.000 178.68980 426 ASN B O 1
ATOM 7007 N N . SER B 1 294 ? 44.34900 -11.30300 -1.99100 1.000 158.85085 427 SER B N 1
ATOM 7008 C CA . SER B 1 294 ? 43.78800 -12.64600 -1.87100 1.000 158.62531 427 SER B CA 1
ATOM 7009 C C . SER B 1 294 ? 44.02800 -13.47700 -3.12800 1.000 158.15585 427 SER B C 1
ATOM 7010 O O . SER B 1 294 ? 44.25000 -14.69200 -3.03100 1.000 150.61937 427 SER B O 1
ATOM 7013 N N . GLU B 1 295 ? 44.03000 -12.83800 -4.30200 1.000 142.03105 428 GLU B N 1
ATOM 7014 C CA . GLU B 1 295 ? 44.30900 -13.54700 -5.54800 1.000 140.71186 428 GLU B CA 1
ATOM 7015 C C . GLU B 1 295 ? 45.68100 -14.20600 -5.49400 1.000 147.88426 428 GLU B C 1
ATOM 7016 O O . GLU B 1 295 ? 45.83200 -15.40900 -5.76500 1.000 134.22039 428 GLU B O 1
ATOM 7022 N N . ASN B 1 296 ? 46.68300 -13.43500 -5.05600 1.000 155.02906 429 ASN B N 1
ATOM 7023 C CA . ASN B 1 296 ? 48.05800 -13.91100 -5.03300 1.000 148.39421 429 ASN B CA 1
ATOM 7024 C C . ASN B 1 296 ? 48.28300 -14.89700 -3.89900 1.000 139.94871 429 ASN B C 1
ATOM 7025 O O . ASN B 1 296 ? 49.09200 -15.81900 -4.03600 1.000 136.67167 429 ASN B O 1
ATOM 7030 N N . LEU B 1 297 ? 47.61800 -14.69700 -2.75800 1.000 136.94215 430 LEU B N 1
ATOM 7031 C CA . LEU B 1 297 ? 47.69100 -15.68900 -1.68800 1.000 126.24445 430 LEU B CA 1
ATOM 7032 C C . LEU B 1 297 ? 47.14900 -17.03600 -2.14500 1.000 126.40087 430 LEU B C 1
ATOM 7033 O O . LEU B 1 297 ? 47.78800 -18.07500 -1.93200 1.000 127.40116 430 LEU B O 1
ATOM 7038 N N . GLN B 1 298 ? 45.98100 -17.03200 -2.79700 1.000 129.51572 431 GLN B N 1
ATOM 7039 C CA . GLN B 1 298 ? 45.43000 -18.26800 -3.33600 1.000 133.89810 431 GLN B CA 1
ATOM 7040 C C . GLN B 1 298 ? 46.40700 -18.89300 -4.31600 1.000 128.97923 431 GLN B C 1
ATOM 7041 O O . GLN B 1 298 ? 46.58200 -20.12100 -4.33500 1.000 130.83623 431 GLN B O 1
ATOM 7047 N N . LYS B 1 299 ? 47.05100 -18.04500 -5.13100 1.000 134.81273 432 LYS B N 1
ATOM 7048 C CA . LYS B 1 299 ? 48.09500 -18.48600 -6.05800 1.000 131.42113 432 LYS B CA 1
ATOM 7049 C C . LYS B 1 299 ? 49.19300 -19.23700 -5.34200 1.000 132.94306 432 LYS B C 1
ATOM 7050 O O . LYS B 1 299 ? 49.48400 -20.39400 -5.66400 1.000 145.84303 432 LYS B O 1
ATOM 7056 N N . GLN B 1 300 ? 49.83800 -18.56000 -4.38300 1.000 125.28025 433 GLN B N 1
ATOM 7057 C CA . GLN B 1 300 ? 50.99000 -19.11600 -3.68400 1.000 123.86157 433 GLN B CA 1
ATOM 7058 C C . GLN B 1 300 ? 50.64400 -20.38400 -2.93400 1.000 121.74604 433 GLN B C 1
ATOM 7059 O O . GLN B 1 300 ? 51.46100 -21.31300 -2.87600 1.000 127.91666 433 GLN B O 1
ATOM 7065 N N . LEU B 1 301 ? 49.44000 -20.45900 -2.38100 1.000 124.71076 434 LEU B N 1
ATOM 7066 C CA . LEU B 1 301 ? 49.03800 -21.66900 -1.69000 1.000 128.63258 434 LEU B CA 1
ATOM 7067 C C . LEU B 1 301 ? 48.70000 -22.79100 -2.66200 1.000 127.58334 434 LEU B C 1
ATOM 7068 O O . LEU B 1 301 ? 48.79000 -23.96500 -2.28600 1.000 121.87913 434 LEU B O 1
ATOM 7073 N N . SER B 1 302 ? 48.37500 -22.46500 -3.91800 1.000 124.19505 435 SER B N 1
ATOM 7074 C CA . SER B 1 302 ? 48.16300 -23.52500 -4.89800 1.000 120.79488 435 SER B CA 1
ATOM 7075 C C . SER B 1 302 ? 49.48600 -24.08100 -5.41000 1.000 124.70110 435 SER B C 1
ATOM 7076 O O . SER B 1 302 ? 49.62700 -25.29800 -5.57800 1.000 129.66764 435 SER B O 1
ATOM 7079 N N . GLU B 1 303 ? 50.46300 -23.20100 -5.67400 1.000 131.43058 436 GLU B N 1
ATOM 7080 C CA . GLU B 1 303 ? 51.74500 -23.65400 -6.21900 1.000 136.64049 436 GLU B CA 1
ATOM 7081 C C . GLU B 1 303 ? 52.47000 -24.60000 -5.27200 1.000 136.19215 436 GLU B C 1
ATOM 7082 O O . GLU B 1 303 ? 53.38100 -25.32000 -5.70000 1.000 144.74279 436 GLU B O 1
ATOM 7088 N N . LEU B 1 304 ? 52.07900 -24.62400 -4.00100 1.000 127.32061 437 LEU B N 1
ATOM 7089 C CA . LEU B 1 304 ? 52.81300 -25.39900 -3.01600 1.000 131.22149 437 LEU B CA 1
ATOM 7090 C C . LEU B 1 304 ? 52.62800 -26.89800 -3.21600 1.000 140.10725 437 LEU B C 1
ATOM 7091 O O . LEU B 1 304 ? 51.72000 -27.36800 -3.91000 1.000 142.49460 437 LEU B O 1
ATOM 7096 N N . ASP B 1 305 ? 53.53100 -27.64200 -2.58800 1.000 143.41390 438 ASP B N 1
ATOM 7097 C CA . ASP B 1 305 ? 53.51000 -29.09700 -2.54400 1.000 150.69999 438 ASP B CA 1
ATOM 7098 C C . ASP B 1 305 ? 52.86700 -29.50800 -1.22400 1.000 156.62266 438 ASP B C 1
ATOM 7099 O O . ASP B 1 305 ? 53.44100 -29.28600 -0.15300 1.000 151.10421 438 ASP B O 1
ATOM 7104 N N . GLU B 1 306 ? 51.67700 -30.10900 -1.29900 1.000 171.36300 439 GLU B N 1
ATOM 7105 C CA . GLU B 1 306 ? 50.96700 -30.49300 -0.08600 1.000 171.89129 439 GLU B CA 1
ATOM 7106 C C . GLU B 1 306 ? 51.59400 -31.71500 0.57500 1.000 175.08213 439 GLU B C 1
ATOM 7107 O O . GLU B 1 306 ? 51.43400 -31.89800 1.79000 1.000 170.31232 439 GLU B O 1
ATOM 7113 N N . ASP B 1 307 ? 52.30500 -32.55000 -0.20200 1.000 179.95204 440 ASP B N 1
ATOM 7114 C CA . ASP B 1 307 ? 52.94500 -33.74600 0.34300 1.000 174.04439 440 ASP B CA 1
ATOM 7115 C C . ASP B 1 307 ? 54.17800 -33.41100 1.17000 1.000 162.13757 440 ASP B C 1
ATOM 7116 O O . ASP B 1 307 ? 54.56600 -34.19500 2.04300 1.000 154.64951 440 ASP B O 1
ATOM 7121 N N . ASP B 1 308 ? 54.80200 -32.26500 0.91200 1.000 154.57770 441 ASP B N 1
ATOM 7122 C CA . ASP B 1 308 ? 55.98500 -31.88400 1.66300 1.000 138.53380 441 ASP B CA 1
ATOM 7123 C C . ASP B 1 308 ? 55.63700 -31.71000 3.13300 1.000 128.01624 441 ASP B C 1
ATOM 7124 O O . ASP B 1 308 ? 54.59100 -31.15900 3.48700 1.000 137.53536 441 ASP B O 1
ATOM 7129 N N . LEU B 1 309 ? 56.53600 -32.17500 3.99100 1.000 115.54346 442 LEU B N 1
ATOM 7130 C CA . LEU B 1 309 ? 56.30100 -32.19300 5.42500 1.000 107.98440 442 LEU B CA 1
ATOM 7131 C C . LEU B 1 309 ? 56.55200 -30.84200 6.08600 1.000 108.26966 442 LEU B C 1
ATOM 7132 O O . LEU B 1 309 ? 56.31300 -30.70900 7.28800 1.000 105.45847 442 LEU B O 1
ATOM 7137 N N . CYS B 1 310 ? 57.03300 -29.84300 5.34500 1.000 114.31361 443 CYS B N 1
ATOM 7138 C CA . CYS B 1 310 ? 57.17100 -28.48700 5.85700 1.000 106.14941 443 CYS B CA 1
ATOM 7139 C C . CYS B 1 310 ? 56.09700 -27.56000 5.30100 1.000 109.56240 443 CYS B C 1
ATOM 7140 O O . CYS B 1 310 ? 56.32100 -26.34900 5.19100 1.000 106.41757 443 CYS B O 1
ATOM 7143 N N . TYR B 1 311 ? 54.92100 -28.10800 4.98300 1.000 105.66766 444 TYR B N 1
ATOM 7144 C CA . TYR B 1 311 ? 53.89700 -27.32900 4.29900 1.000 107.75539 444 TYR B CA 1
ATOM 7145 C C . TYR B 1 311 ? 53.49100 -26.13600 5.13100 1.000 113.12769 444 TYR B C 1
ATOM 7146 O O . TYR B 1 311 ? 53.28000 -25.03600 4.60100 1.000 105.45475 444 TYR B O 1
ATOM 7155 N N . GLU B 1 312 ? 53.40300 -26.33200 6.44500 1.000 112.35550 445 GLU B N 1
ATOM 7156 C CA . GLU B 1 312 ? 53.00700 -25.24100 7.32400 1.000 116.17021 445 GLU B CA 1
ATOM 7157 C C . GLU B 1 312 ? 54.01700 -24.10400 7.26200 1.000 103.62293 445 GLU B C 1
ATOM 7158 O O . GLU B 1 312 ? 53.64400 -22.93200 7.35000 1.000 107.88660 445 GLU B O 1
ATOM 7164 N N . PHE B 1 313 ? 55.29900 -24.42900 7.08200 1.000 98.90286 446 PHE B N 1
ATOM 7165 C CA . PHE B 1 313 ? 56.31800 -23.38800 6.99100 1.000 89.16213 446 PHE B CA 1
ATOM 7166 C C . PHE B 1 313 ? 56.16800 -22.56300 5.71800 1.000 82.79622 446 PHE B C 1
ATOM 7167 O O . PHE B 1 313 ? 56.29300 -21.33600 5.75400 1.000 99.64170 446 PHE B O 1
ATOM 7175 N N . ARG B 1 314 ? 55.87700 -23.20100 4.58900 1.000 86.92446 447 ARG B N 1
ATOM 7176 C CA . ARG B 1 314 ? 55.70500 -22.43700 3.35600 1.000 97.17786 447 ARG B CA 1
ATOM 7177 C C . ARG B 1 314 ? 54.43200 -21.59500 3.40700 1.000 97.54273 447 ARG B C 1
ATOM 7178 O O . ARG B 1 314 ? 54.43400 -20.39500 3.06100 1.000 107.46148 447 ARG B O 1
ATOM 7186 N N . ARG B 1 315 ? 53.34900 -22.19800 3.89900 1.000 95.59418 448 ARG B N 1
ATOM 7187 C CA . ARG B 1 315 ? 52.08400 -21.48700 4.02600 1.000 95.43712 448 ARG B CA 1
ATOM 7188 C C . ARG B 1 315 ? 52.20800 -20.30500 4.98300 1.000 98.20831 448 ARG B C 1
ATOM 7189 O O . ARG B 1 315 ? 51.71500 -19.21200 4.68400 1.000 105.51280 448 ARG B O 1
ATOM 7197 N N . GLU B 1 316 ? 52.93100 -20.46100 6.09400 1.000 96.56637 449 GLU B N 1
ATOM 7198 C CA . GLU B 1 316 ? 53.12600 -19.28400 6.93300 1.000 101.32750 449 GLU B CA 1
ATOM 7199 C C . GLU B 1 316 ? 54.19700 -18.34400 6.39100 1.000 90.10887 449 GLU B C 1
ATOM 7200 O O . GLU B 1 316 ? 54.29900 -17.21100 6.87200 1.000 96.98024 449 GLU B O 1
ATOM 7206 N N . ARG B 1 317 ? 54.99000 -18.77900 5.40800 1.000 97.27231 450 ARG B N 1
ATOM 7207 C CA . ARG B 1 317 ? 55.81600 -17.83100 4.67300 1.000 99.34804 450 ARG B CA 1
ATOM 7208 C C . ARG B 1 317 ? 54.93500 -16.85300 3.92400 1.000 100.79550 450 ARG B C 1
ATOM 7209 O O . ARG B 1 317 ? 55.29500 -15.67900 3.77000 1.000 95.24874 450 ARG B O 1
ATOM 7217 N N . PHE B 1 318 ? 53.76600 -17.30400 3.46700 1.000 99.90443 451 PHE B N 1
ATOM 7218 C CA . PHE B 1 318 ? 52.93800 -16.40000 2.67300 1.000 101.19735 451 PHE B CA 1
ATOM 7219 C C . PHE B 1 318 ? 51.67100 -15.91800 3.38500 1.000 103.10472 451 PHE B C 1
ATOM 7220 O O . PHE B 1 318 ? 50.91800 -15.13000 2.80400 1.000 98.76134 451 PHE B O 1
ATOM 7228 N N . THR B 1 319 ? 51.43600 -16.32500 4.63000 1.000 97.68403 452 THR B N 1
ATOM 7229 C CA . THR B 1 319 ? 50.20900 -15.96000 5.33100 1.000 98.92150 452 THR B CA 1
ATOM 7230 C C . THR B 1 319 ? 50.10400 -14.44400 5.50900 1.000 96.04299 452 THR B C 1
ATOM 7231 O O . THR B 1 319 ? 51.11200 -13.73600 5.57700 1.000 94.07398 452 THR B O 1
ATOM 7235 N N . VAL B 1 320 ? 48.86500 -13.94100 5.49500 1.000 89.78035 453 VAL B N 1
ATOM 7236 C CA . VAL B 1 320 ? 48.56800 -12.51800 5.69100 1.000 98.32684 453 VAL B CA 1
ATOM 7237 C C . VAL B 1 320 ? 47.78100 -12.30100 6.98700 1.000 89.18563 453 VAL B C 1
ATOM 7238 O O . VAL B 1 320 ? 46.64600 -12.77700 7.12400 1.000 83.37094 453 VAL B O 1
ATOM 7242 N N . HIS B 1 321 ? 48.34800 -11.51500 7.89900 1.000 81.55113 454 HIS B N 1
ATOM 7243 C CA . HIS B 1 321 ? 47.76500 -11.23700 9.20900 1.000 84.20123 454 HIS B CA 1
ATOM 7244 C C . HIS B 1 321 ? 47.05500 -9.88300 9.21600 1.000 73.62698 454 HIS B C 1
ATOM 7245 O O . HIS B 1 321 ? 47.58300 -8.90800 8.68300 1.000 68.99363 454 HIS B O 1
ATOM 7252 N N . ARG B 1 322 ? 45.87500 -9.80400 9.84200 1.000 72.25686 455 ARG B N 1
ATOM 7253 C CA . ARG B 1 322 ? 45.30000 -8.48900 10.12300 1.000 62.72055 455 ARG B CA 1
ATOM 7254 C C . ARG B 1 322 ? 46.31600 -7.62400 10.83900 1.000 70.54538 455 ARG B C 1
ATOM 7255 O O . ARG B 1 322 ? 46.94000 -8.05600 11.81700 1.000 61.24637 455 ARG B O 1
ATOM 7263 N N . THR B 1 323 ? 46.49500 -6.40500 10.33400 1.000 64.98431 456 THR B N 1
ATOM 7264 C CA . THR B 1 323 ? 47.43800 -5.46300 10.91500 1.000 65.98734 456 THR B CA 1
ATOM 7265 C C . THR B 1 323 ? 46.70900 -4.16700 11.21300 1.000 64.24755 456 THR B C 1
ATOM 7266 O O . THR B 1 323 ? 46.03100 -3.61700 10.33700 1.000 75.17475 456 THR B O 1
ATOM 7270 N N . HIS B 1 324 ? 46.87700 -3.66500 12.43400 1.000 70.35796 457 HIS B N 1
ATOM 7271 C CA . HIS B 1 324 ? 46.25900 -2.41400 12.86400 1.000 56.61765 457 HIS B CA 1
ATOM 7272 C C . HIS B 1 324 ? 47.41200 -1.51400 13.30000 1.000 61.81520 457 HIS B C 1
ATOM 7273 O O . HIS B 1 324 ? 47.85700 -1.54200 14.45400 1.000 58.33861 457 HIS B O 1
ATOM 7280 N N . LEU B 1 325 ? 47.89600 -0.70800 12.36900 1.000 52.25147 458 LEU B N 1
ATOM 7281 C CA . LEU B 1 325 ? 48.95500 0.22700 12.69300 1.000 52.04660 458 LEU B CA 1
ATOM 7282 C C . LEU B 1 325 ? 48.42900 1.31800 13.62700 1.000 64.63756 458 LEU B C 1
ATOM 7283 O O . LEU B 1 325 ? 47.25100 1.70300 13.57400 1.000 59.72016 458 LEU B O 1
ATOM 7288 N N . TYR B 1 326 ? 49.31100 1.82300 14.49000 1.000 60.99587 459 TYR B N 1
ATOM 7289 C CA . TYR B 1 326 ? 49.00800 2.99100 15.33500 1.000 62.23580 459 TYR B CA 1
ATOM 7290 C C . TYR B 1 326 ? 47.73400 2.78400 16.15300 1.000 63.37390 459 TYR B C 1
ATOM 7291 O O . TYR B 1 326 ? 46.78700 3.57100 16.11400 1.000 71.41330 459 TYR B O 1
ATOM 7300 N N . PHE B 1 327 ? 47.74200 1.69100 16.91700 1.000 68.51387 460 PHE B N 1
ATOM 7301 C CA . PHE B 1 327 ? 46.59300 1.35200 17.74800 1.000 73.04206 460 PHE B CA 1
ATOM 7302 C C . PHE B 1 327 ? 46.29000 2.43900 18.78300 1.000 68.48160 460 PHE B C 1
ATOM 7303 O O . PHE B 1 327 ? 45.13100 2.62000 19.17200 1.000 66.03978 460 PHE B O 1
ATOM 7311 N N . LEU B 1 328 ? 47.30600 3.17700 19.22600 1.000 61.45552 461 LEU B N 1
ATOM 7312 C CA . LEU B 1 328 ? 47.15800 4.22500 20.22500 1.000 61.43173 461 LEU B CA 1
ATOM 7313 C C . LEU B 1 328 ? 47.56100 5.57400 19.64300 1.000 61.26447 461 LEU B C 1
ATOM 7314 O O . LEU B 1 328 ? 48.26500 5.64700 18.63200 1.000 70.20908 461 LEU B O 1
ATOM 7319 N N . HIS B 1 329 ? 47.11200 6.63900 20.31400 1.000 62.65212 462 HIS B N 1
ATOM 7320 C CA . HIS B 1 329 ? 47.40600 8.00100 19.88800 1.000 69.51984 462 HIS B CA 1
ATOM 7321 C C . HIS B 1 329 ? 48.90700 8.17800 19.68000 1.000 73.42438 462 HIS B C 1
ATOM 7322 O O . HIS B 1 329 ? 49.72400 7.69200 20.46800 1.000 73.52419 462 HIS B O 1
ATOM 7329 N N . TYR B 1 330 ? 49.27900 8.84300 18.59200 1.000 61.95790 463 TYR B N 1
ATOM 7330 C CA . TYR B 1 330 ? 50.69000 8.97700 18.26400 1.000 60.56542 463 TYR B CA 1
ATOM 7331 C C . TYR B 1 330 ? 51.00900 10.40100 17.82600 1.000 60.29429 463 TYR B C 1
ATOM 7332 O O . TYR B 1 330 ? 50.26000 11.00700 17.05500 1.000 66.69419 463 TYR B O 1
ATOM 7341 N N . GLU B 1 331 ? 52.12900 10.92600 18.31900 1.000 62.52252 464 GLU B N 1
ATOM 7342 C CA . GLU B 1 331 ? 52.60600 12.25400 17.94000 1.000 76.81330 464 GLU B CA 1
ATOM 7343 C C . GLU B 1 331 ? 54.12600 12.25800 17.94500 1.000 78.22078 464 GLU B C 1
ATOM 7344 O O . GLU B 1 331 ? 54.74500 12.07500 18.99800 1.000 83.41794 464 GLU B O 1
ATOM 7350 N N . TYR B 1 332 ? 54.72400 12.43100 16.77500 1.000 78.97075 465 TYR B N 1
ATOM 7351 C CA . TYR B 1 332 ? 56.16800 12.60700 16.66400 1.000 97.98678 465 TYR B CA 1
ATOM 7352 C C . TYR B 1 332 ? 56.51800 14.07500 16.44100 1.000 101.11170 465 TYR B C 1
ATOM 7353 O O . TYR B 1 332 ? 55.92400 14.74700 15.58900 1.000 92.35570 465 TYR B O 1
ATOM 7362 N N . GLU B 1 333 ? 57.52100 14.54300 17.17300 1.000 111.85251 466 GLU B N 1
ATOM 7363 C CA . GLU B 1 333 ? 57.99800 15.90900 17.07900 1.000 108.51563 466 GLU B CA 1
ATOM 7364 C C . GLU B 1 333 ? 59.19000 15.96800 16.13900 1.000 103.56375 466 GLU B C 1
ATOM 7365 O O . GLU B 1 333 ? 60.22500 15.34700 16.43300 1.000 98.96739 466 GLU B O 1
ATOM 7371 N N . PRO B 1 334 ? 59.09600 16.66500 15.01000 1.000 115.97676 467 PRO B N 1
ATOM 7372 C CA . PRO B 1 334 ? 60.23300 16.74400 14.08200 1.000 121.88022 467 PRO B CA 1
ATOM 7373 C C . PRO B 1 334 ? 61.53900 17.15800 14.75700 1.000 118.75478 467 PRO B C 1
ATOM 7374 O O . PRO B 1 334 ? 61.63200 18.20400 15.41900 1.000 108.13557 467 PRO B O 1
ATOM 7378 N N . ALA B 1 335 ? 62.57000 16.33900 14.54200 1.000 120.03803 468 ALA B N 1
ATOM 7379 C CA . ALA B 1 335 ? 63.87100 16.56200 15.15700 1.000 117.52099 468 ALA B CA 1
ATOM 7380 C C . ALA B 1 335 ? 64.66900 17.59000 14.36700 1.000 115.88123 468 ALA B C 1
ATOM 7381 O O . ALA B 1 335 ? 64.59500 17.64700 13.13600 1.000 117.71844 468 ALA B O 1
ATOM 7383 N N . ALA B 1 336 ? 65.40600 18.43000 15.09400 1.000 104.14643 469 ALA B N 1
ATOM 7384 C CA . ALA B 1 336 ? 66.29100 19.39500 14.45200 1.000 99.83880 469 ALA B CA 1
ATOM 7385 C C . ALA B 1 336 ? 67.27000 18.68400 13.53200 1.000 111.72147 469 ALA B C 1
ATOM 7386 O O . ALA B 1 336 ? 67.27900 18.90500 12.31600 1.000 124.10527 469 ALA B O 1
ATOM 7388 N N . ASP B 1 337 ? 68.08900 17.80700 14.10000 1.000 120.72835 470 ASP B N 1
ATOM 7389 C CA . ASP B 1 337 ? 69.04400 17.05200 13.31400 1.000 111.28562 470 ASP B CA 1
ATOM 7390 C C . ASP B 1 337 ? 68.32800 16.01100 12.46100 1.000 105.49066 470 ASP B C 1
ATOM 7391 O O . ASP B 1 337 ? 67.20000 15.59400 12.74900 1.000 108.59828 470 ASP B O 1
ATOM 7396 N N . SER B 1 338 ? 69.00600 15.58000 11.40300 1.000 93.15627 471 SER B N 1
ATOM 7397 C CA . SER B 1 338 ? 68.60400 14.35300 10.72200 1.000 93.34988 471 SER B CA 1
ATOM 7398 C C . SER B 1 338 ? 69.35700 13.16500 11.31900 1.000 78.91440 471 SER B C 1
ATOM 7399 O O . SER B 1 338 ? 70.03200 12.40400 10.62500 1.000 86.60617 471 SER B O 1
ATOM 7402 N N . THR B 1 339 ? 69.26000 13.02900 12.64400 1.000 64.83129 472 THR B N 1
ATOM 7403 C CA . THR B 1 339 ? 69.97400 11.99900 13.38100 1.000 74.23691 472 THR B CA 1
ATOM 7404 C C . THR B 1 339 ? 69.08100 11.16200 14.27800 1.000 73.04170 472 THR B C 1
ATOM 7405 O O . THR B 1 339 ? 69.59200 10.27000 14.95900 1.000 78.71510 472 THR B O 1
ATOM 7409 N N . ASP B 1 340 ? 67.78200 11.43200 14.31600 1.000 61.94104 473 ASP B N 1
ATOM 7410 C CA . ASP B 1 340 ? 66.91000 10.79200 15.28900 1.000 65.26914 473 ASP B CA 1
ATOM 7411 C C . ASP B 1 340 ? 66.83800 9.28200 15.04700 1.000 66.71883 473 ASP B C 1
ATOM 7412 O O . ASP B 1 340 ? 66.88100 8.82000 13.90300 1.000 69.30453 473 ASP B O 1
ATOM 7417 N N . VAL B 1 341 ? 66.75100 8.50600 16.13600 1.000 70.15237 474 VAL B N 1
ATOM 7418 C CA . VAL B 1 341 ? 66.78600 7.04200 16.09800 1.000 68.38381 474 VAL B CA 1
ATOM 7419 C C . VAL B 1 341 ? 65.56000 6.47700 16.80800 1.000 60.05071 474 VAL B C 1
ATOM 7420 O O . VAL B 1 341 ? 65.19900 6.94200 17.89300 1.000 60.08662 474 VAL B O 1
ATOM 7424 N N . THR B 1 342 ? 64.97100 5.42300 16.23800 1.000 58.58874 475 THR B N 1
ATOM 7425 C CA . THR B 1 342 ? 63.84400 4.72300 16.84300 1.000 57.48726 475 THR B CA 1
ATOM 7426 C C . THR B 1 342 ? 64.24400 3.34400 17.36500 1.000 63.96418 475 THR B C 1
ATOM 7427 O O . THR B 1 342 ? 64.82000 2.53800 16.62500 1.000 65.91927 475 THR B O 1
ATOM 7431 N N . LEU B 1 343 ? 63.88500 3.05200 18.61200 1.000 57.32595 476 LEU B N 1
ATOM 7432 C CA . LEU B 1 343 ? 64.05500 1.70900 19.14300 1.000 55.45432 476 LEU B CA 1
ATOM 7433 C C . LEU B 1 343 ? 62.93900 0.83700 18.59000 1.000 58.58082 476 LEU B C 1
ATOM 7434 O O . LEU B 1 343 ? 61.75700 1.12700 18.79300 1.000 61.25558 476 LEU B O 1
ATOM 7439 N N . VAL B 1 344 ? 63.31100 -0.23300 17.89700 1.000 61.99536 477 VAL B N 1
ATOM 7440 C CA . VAL B 1 344 ? 62.36600 -1.10500 17.20500 1.000 56.76129 477 VAL B CA 1
ATOM 7441 C C . VAL B 1 344 ? 62.35900 -2.47100 17.88500 1.000 69.56455 477 VAL B C 1
ATOM 7442 O O . VAL B 1 344 ? 63.42400 -3.04100 18.15000 1.000 68.44278 477 VAL B O 1
ATOM 7446 N N . ALA B 1 345 ? 61.16400 -3.00700 18.14300 1.000 56.75978 478 ALA B N 1
ATOM 7447 C CA . ALA B 1 345 ? 61.04100 -4.27900 18.84600 1.000 65.65842 478 ALA B CA 1
ATOM 7448 C C . ALA B 1 345 ? 59.64100 -4.85100 18.64000 1.000 58.90680 478 ALA B C 1
ATOM 7449 O O . ALA B 1 345 ? 58.74100 -4.19000 18.11300 1.000 62.71490 478 ALA B O 1
ATOM 7451 N N . GLN B 1 346 ? 59.49400 -6.11900 19.02800 1.000 62.25037 479 GLN B N 1
ATOM 7452 C CA . GLN B 1 346 ? 58.28100 -6.91000 18.84600 1.000 63.28542 479 GLN B CA 1
ATOM 7453 C C . GLN B 1 346 ? 58.07900 -7.81100 20.05400 1.000 73.04237 479 GLN B C 1
ATOM 7454 O O . GLN B 1 346 ? 59.04500 -8.23000 20.69900 1.000 78.64003 479 GLN B O 1
ATOM 7460 N N . LEU B 1 347 ? 56.81600 -8.13100 20.33500 1.000 55.08317 480 LEU B N 1
ATOM 7461 C CA . LEU B 1 347 ? 56.47100 -8.89700 21.52100 1.000 53.09892 480 LEU B CA 1
ATOM 7462 C C . LEU B 1 347 ? 55.08300 -9.49800 21.36700 1.000 67.05974 480 LEU B C 1
ATOM 7463 O O . LEU B 1 347 ? 54.26300 -9.02500 20.57600 1.000 59.69477 480 LEU B O 1
ATOM 7468 N N . SER B 1 348 ? 54.84000 -10.56000 22.14200 1.000 76.43848 481 SER B N 1
ATOM 7469 C CA . SER B 1 348 ? 53.51200 -11.10000 22.40500 1.000 76.15077 481 SER B CA 1
ATOM 7470 C C . SER B 1 348 ? 53.10600 -10.70500 23.83200 1.000 73.41785 481 SER B C 1
ATOM 7471 O O . SER B 1 348 ? 53.86700 -10.05200 24.55500 1.000 77.08489 481 SER B O 1
ATOM 7474 N N . MET B 1 349 ? 51.89800 -11.11300 24.24500 1.000 69.92607 482 MET B N 1
ATOM 7475 C CA . MET B 1 349 ? 51.33200 -10.61000 25.49800 1.000 75.43837 482 MET B CA 1
ATOM 7476 C C . MET B 1 349 ? 52.19200 -10.93000 26.72300 1.000 72.14031 482 MET B C 1
ATOM 7477 O O . MET B 1 349 ? 52.29900 -10.09900 27.63600 1.000 72.53099 482 MET B O 1
ATOM 7482 N N . ASP B 1 350 ? 52.84900 -12.09300 26.75400 1.000 72.85998 483 ASP B N 1
ATOM 7483 C CA . ASP B 1 350 ? 53.62800 -12.44700 27.94200 1.000 77.67476 483 ASP B CA 1
ATOM 7484 C C . ASP B 1 350 ? 54.75700 -11.46700 28.27800 1.000 80.67271 483 ASP B C 1
ATOM 7485 O O . ASP B 1 350 ? 55.30700 -11.56100 29.38200 1.000 79.67801 483 ASP B O 1
ATOM 7490 N N . ARG B 1 351 ? 55.12000 -10.53600 27.38400 1.000 83.06514 484 ARG B N 1
ATOM 7491 C CA . ARG B 1 351 ? 56.17800 -9.56600 27.66900 1.000 74.33629 484 ARG B CA 1
ATOM 7492 C C . ARG B 1 351 ? 55.65900 -8.14300 27.80900 1.000 70.24131 484 ARG B C 1
ATOM 7493 O O . ARG B 1 351 ? 56.44800 -7.19600 27.74000 1.000 74.34226 484 ARG B O 1
ATOM 7501 N N . LEU B 1 352 ? 54.35200 -7.97000 28.02000 1.000 68.26106 485 LEU B N 1
ATOM 7502 C CA . LEU B 1 352 ? 53.81200 -6.63400 28.26600 1.000 69.39266 485 LEU B CA 1
ATOM 7503 C C . LEU B 1 352 ? 54.57500 -5.92200 29.38400 1.000 71.22955 485 LEU B C 1
ATOM 7504 O O . LEU B 1 352 ? 54.78900 -4.70200 29.32700 1.000 66.19503 485 LEU B O 1
ATOM 7509 N N . GLN B 1 353 ? 55.04800 -6.68700 30.37100 1.000 74.60730 486 GLN B N 1
ATOM 7510 C CA . GLN B 1 353 ? 55.78200 -6.14000 31.50700 1.000 70.63168 486 GLN B CA 1
ATOM 7511 C C . GLN B 1 353 ? 57.00800 -5.33700 31.07600 1.000 74.64337 486 GLN B C 1
ATOM 7512 O O . GLN B 1 353 ? 57.48500 -4.48800 31.83800 1.000 75.30289 486 GLN B O 1
ATOM 7518 N N . MET B 1 354 ? 57.57000 -5.61900 29.89500 1.000 73.61256 487 MET B N 1
ATOM 7519 C CA . MET B 1 354 ? 58.76900 -4.88800 29.49400 1.000 71.09468 487 MET B CA 1
ATOM 7520 C C . MET B 1 354 ? 58.48700 -3.45300 29.07500 1.000 61.86696 487 MET B C 1
ATOM 7521 O O . MET B 1 354 ? 59.39600 -2.61900 29.18200 1.000 63.85255 487 MET B O 1
ATOM 7526 N N . LEU B 1 355 ? 57.25400 -3.12900 28.66000 1.000 64.03573 488 LEU B N 1
ATOM 7527 C CA . LEU B 1 355 ? 57.02300 -1.83400 28.02300 1.000 59.15194 488 LEU B CA 1
ATOM 7528 C C . LEU B 1 355 ? 57.50600 -0.68800 28.90100 1.000 63.00474 488 LEU B C 1
ATOM 7529 O O . LEU B 1 355 ? 58.40700 0.07500 28.51800 1.000 62.87244 488 LEU B O 1
ATOM 7534 N N . GLU B 1 356 ? 56.98500 -0.61300 30.12500 1.000 64.45455 489 GLU B N 1
ATOM 7535 C CA . GLU B 1 356 ? 57.31400 0.52000 30.97300 1.000 61.68598 489 GLU B CA 1
ATOM 7536 C C . GLU B 1 356 ? 58.80400 0.58000 31.24500 1.000 57.06939 489 GLU B C 1
ATOM 7537 O O . GLU B 1 356 ? 59.39800 1.66700 31.21500 1.000 66.17109 489 GLU B O 1
ATOM 7543 N N . ALA B 1 357 ? 59.44100 -0.58100 31.43400 1.000 61.10166 490 ALA B N 1
ATOM 7544 C CA . ALA B 1 357 ? 60.87600 -0.58300 31.70500 1.000 56.46479 490 ALA B CA 1
ATOM 7545 C C . ALA B 1 357 ? 61.63300 0.09300 30.57700 1.000 62.30773 490 ALA B C 1
ATOM 7546 O O . ALA B 1 357 ? 62.46600 0.98100 30.80900 1.000 62.31802 490 ALA B O 1
ATOM 7548 N N . ILE B 1 358 ? 61.31200 -0.27500 29.33900 1.000 55.26266 491 ILE B N 1
ATOM 7549 C CA . ILE B 1 358 ? 61.99800 0.34300 28.21600 1.000 60.53337 491 ILE B CA 1
ATOM 7550 C C . ILE B 1 358 ? 61.72000 1.83900 28.18700 1.000 61.33753 491 ILE B C 1
ATOM 7551 O O .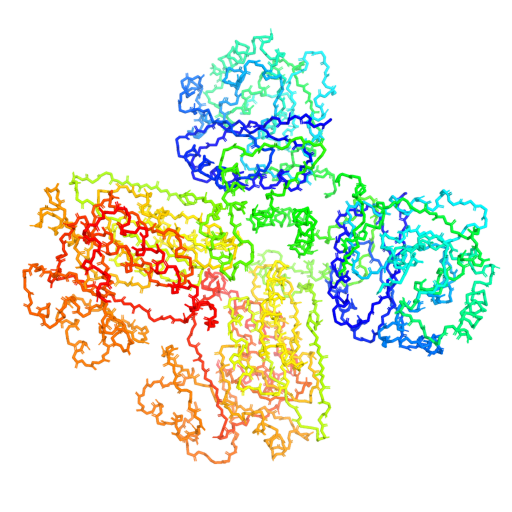 ILE B 1 358 ? 62.61600 2.65000 27.92100 1.000 70.57016 491 ILE B O 1
ATOM 7556 N N . CYS B 1 359 ? 60.49100 2.23500 28.51800 1.000 66.42360 492 CYS B N 1
ATOM 7557 C CA . CYS B 1 359 ? 60.17400 3.65300 28.49800 1.000 60.81000 492 CYS B CA 1
ATOM 7558 C C . CYS B 1 359 ? 60.98300 4.41200 29.53800 1.000 67.24025 492 CYS B C 1
ATOM 7559 O O . CYS B 1 359 ? 61.30100 5.59100 29.34200 1.000 64.32197 492 CYS B O 1
ATOM 7562 N N . LYS B 1 360 ? 61.34900 3.75300 30.63400 1.000 67.11671 493 LYS B N 1
ATOM 7563 C CA . LYS B 1 360 ? 62.18900 4.41800 31.61600 1.000 64.30593 493 LYS B CA 1
ATOM 7564 C C . LYS B 1 360 ? 63.61500 4.57800 31.09900 1.000 73.18948 493 LYS B C 1
ATOM 7565 O O . LYS B 1 360 ? 64.31100 5.52100 31.49000 1.000 81.18283 493 LYS B O 1
ATOM 7571 N N . HIS B 1 361 ? 64.06900 3.67100 30.22400 1.000 71.35855 494 HIS B N 1
ATOM 7572 C CA . HIS B 1 361 ? 65.45800 3.65300 29.76700 1.000 67.31441 494 HIS B CA 1
ATOM 7573 C C . HIS B 1 361 ? 65.67300 4.35700 28.43200 1.000 65.23460 494 HIS B C 1
ATOM 7574 O O . HIS B 1 361 ? 66.78000 4.84200 28.17300 1.000 79.44964 494 HIS B O 1
ATOM 7581 N N . TRP B 1 362 ? 64.64400 4.45900 27.60300 1.000 61.77573 495 TRP B N 1
ATOM 7582 C CA . TRP B 1 362 ? 64.76800 4.96700 26.24300 1.000 64.87097 495 TRP B CA 1
ATOM 7583 C C . TRP B 1 362 ? 63.78300 6.10800 26.09500 1.000 61.86541 495 TRP B C 1
ATOM 7584 O O . TRP B 1 362 ? 62.57000 5.88900 26.15500 1.000 62.16994 495 TRP B O 1
ATOM 7595 N N . GLU B 1 363 ? 64.29900 7.32400 25.93400 1.000 68.46926 496 GLU B N 1
ATOM 7596 C CA . GLU B 1 363 ? 63.43100 8.49600 25.89400 1.000 78.21280 496 GLU B CA 1
ATOM 7597 C C . GLU B 1 363 ? 63.00000 8.87300 24.47900 1.000 64.53519 496 GLU B C 1
ATOM 7598 O O . GLU B 1 363 ? 62.01300 9.60100 24.32300 1.000 62.72078 496 GLU B O 1
ATOM 7604 N N . GLY B 1 364 ? 63.68800 8.37800 23.45100 1.000 58.58804 497 GLY B N 1
ATOM 7605 C CA . GLY B 1 364 ? 63.33300 8.66200 22.07500 1.000 61.23799 497 GLY B CA 1
ATOM 7606 C C . GLY B 1 364 ? 62.16300 7.84100 21.55500 1.000 60.84070 497 GLY B C 1
ATOM 7607 O O . GLY B 1 364 ? 61.52600 7.07700 22.28900 1.000 58.51066 497 GLY B O 1
ATOM 7608 N N . PRO B 1 365 ? 61.86100 7.98200 20.26400 1.000 60.99309 498 PRO B N 1
ATOM 7609 C CA . PRO B 1 365 ? 60.70700 7.27200 19.70200 1.000 55.72283 498 PRO B CA 1
ATOM 7610 C C . PRO B 1 365 ? 60.92900 5.77000 19.65300 1.000 62.05005 498 PRO B C 1
ATOM 7611 O O . PRO B 1 365 ? 62.05500 5.28100 19.53200 1.000 65.32888 498 PRO B O 1
ATOM 7615 N N . ILE B 1 366 ? 59.81800 5.03800 19.72200 1.000 58.90992 499 ILE B N 1
ATOM 7616 C CA . ILE B 1 366 ? 59.80100 3.58200 19.81200 1.000 60.85723 499 ILE B CA 1
ATOM 7617 C C . ILE B 1 366 ? 58.74100 3.05400 18.85100 1.000 57.30657 499 ILE B C 1
ATOM 7618 O O . ILE B 1 366 ? 57.65500 3.63200 18.73000 1.000 63.63075 499 ILE B O 1
ATOM 7623 N N . SER B 1 367 ? 59.05600 1.96700 18.15400 1.000 51.40608 500 SER B N 1
ATOM 7624 C CA . SER B 1 367 ? 58.07300 1.29800 17.30800 1.000 64.33367 500 SER B CA 1
ATOM 7625 C C . SER B 1 367 ? 57.97400 -0.16300 17.71400 1.000 57.90873 500 SER B C 1
ATOM 7626 O O . SER B 1 367 ? 58.99100 -0.86000 17.77300 1.000 56.61199 500 SER B O 1
ATOM 7629 N N . LEU B 1 368 ? 56.75300 -0.62800 17.97700 1.000 57.09998 501 LEU B N 1
ATOM 7630 C CA . LEU B 1 368 ? 56.53400 -1.97200 18.49100 1.000 54.47829 501 LEU B CA 1
ATOM 7631 C C . LEU B 1 368 ? 55.50600 -2.67500 17.62800 1.000 58.98975 501 LEU B C 1
ATOM 7632 O O . LEU B 1 368 ? 54.44900 -2.10400 17.33300 1.000 63.58752 501 LEU B O 1
ATOM 7637 N N . ALA B 1 369 ? 55.81300 -3.90500 17.23100 1.000 49.97355 502 ALA B N 1
ATOM 7638 C CA . ALA B 1 369 ? 54.83300 -4.79100 16.61900 1.000 58.68226 502 ALA B CA 1
ATOM 7639 C C . ALA B 1 369 ? 54.40600 -5.79500 17.68200 1.000 59.50851 502 ALA B C 1
ATOM 7640 O O . ALA B 1 369 ? 55.24000 -6.52900 18.23200 1.000 59.19973 502 ALA B O 1
ATOM 7642 N N . LEU B 1 370 ? 53.11300 -5.82200 17.96900 1.000 58.69144 503 LEU B N 1
ATOM 7643 C CA . LEU B 1 370 ? 52.55700 -6.60800 19.05600 1.000 51.25034 503 LEU B CA 1
ATOM 7644 C C . LEU B 1 370 ? 51.72400 -7.69700 18.40200 1.000 56.08907 503 LEU B C 1
ATOM 7645 O O . LEU B 1 370 ? 50.76200 -7.39600 17.68600 1.000 72.46279 503 LEU B O 1
ATOM 7650 N N . TYR B 1 371 ? 52.10100 -8.95200 18.62700 1.000 59.58728 504 TYR B N 1
ATOM 7651 C CA . TYR B 1 371 ? 51.38000 -10.09800 18.07300 1.000 61.29443 504 TYR B CA 1
ATOM 7652 C C . TYR B 1 371 ? 50.35800 -10.53900 19.11900 1.000 58.61608 504 TYR B C 1
ATOM 7653 O O . TYR B 1 371 ? 50.71200 -11.14400 20.13500 1.000 70.22544 504 TYR B O 1
ATOM 7662 N N . LEU B 1 372 ? 49.08500 -10.20700 18.89100 1.000 58.46966 505 LEU B N 1
ATOM 7663 C CA . LEU B 1 372 ? 48.04200 -10.39500 19.89100 1.000 59.16069 505 LEU B CA 1
ATOM 7664 C C . LEU B 1 372 ? 46.81300 -11.06000 19.28100 1.000 71.84803 505 LEU B C 1
ATOM 7665 O O . LEU B 1 372 ? 46.60100 -11.04500 18.06400 1.000 65.14986 505 LEU B O 1
ATOM 7670 N N . SER B 1 373 ? 45.97200 -11.60000 20.15900 1.000 74.38249 506 SER B N 1
ATOM 7671 C CA . SER B 1 373 ? 44.60100 -11.93100 19.81200 1.000 73.59061 506 SER B CA 1
ATOM 7672 C C . SER B 1 373 ? 43.71200 -10.71500 20.08400 1.000 74.80744 506 SER B C 1
ATOM 7673 O O . SER B 1 373 ? 44.12900 -9.75500 20.73300 1.000 66.04761 506 SER B O 1
ATOM 7676 N N . ASP B 1 374 ? 42.47000 -10.74600 19.58600 1.000 72.96935 507 ASP B N 1
ATOM 7677 C CA . ASP B 1 374 ? 41.62900 -9.56700 19.77800 1.000 69.95932 507 ASP B CA 1
ATOM 7678 C C . ASP B 1 374 ? 41.38500 -9.31900 21.26300 1.000 74.15561 507 ASP B C 1
ATOM 7679 O O . ASP B 1 374 ? 41.43400 -8.16900 21.73400 1.000 79.34583 507 ASP B O 1
ATOM 7684 N N . ALA B 1 375 ? 41.14400 -10.39100 22.02000 1.000 73.84684 508 ALA B N 1
ATOM 7685 C CA . ALA B 1 375 ? 40.98800 -10.24600 23.46000 1.000 82.07199 508 ALA B CA 1
ATOM 7686 C C . ALA B 1 375 ? 42.22900 -9.61400 24.06600 1.000 75.89262 508 ALA B C 1
ATOM 7687 O O . ALA B 1 375 ? 42.13700 -8.67800 24.86800 1.000 82.02381 508 ALA B O 1
ATOM 7689 N N . GLU B 1 376 ? 43.40400 -10.11300 23.68300 1.000 74.26644 509 GLU B N 1
ATOM 7690 C CA . GLU B 1 376 ? 44.63800 -9.55000 24.20400 1.000 72.73763 509 GLU B CA 1
ATOM 7691 C C . GLU B 1 376 ? 44.81300 -8.11100 23.74000 1.000 74.35996 509 GLU B C 1
ATOM 7692 O O . GLU B 1 376 ? 45.35600 -7.28400 24.47600 1.000 72.24215 509 GLU B O 1
ATOM 7698 N N . ALA B 1 377 ? 44.34800 -7.78300 22.53300 1.000 77.90802 510 ALA B N 1
ATOM 7699 C CA . ALA B 1 377 ? 44.47500 -6.40600 22.07500 1.000 65.19761 510 ALA B CA 1
ATOM 7700 C C . ALA B 1 377 ? 43.69600 -5.47300 22.98300 1.000 72.71109 510 ALA B C 1
ATOM 7701 O O . ALA B 1 377 ? 44.17400 -4.38700 23.33100 1.000 63.99837 510 ALA B O 1
ATOM 7703 N N . GLN B 1 378 ? 42.50400 -5.89100 23.41000 1.000 70.71152 511 GLN B N 1
ATOM 7704 C CA . GLN B 1 378 ? 41.72700 -5.00300 24.27100 1.000 74.19751 511 GLN B CA 1
ATOM 7705 C C . GLN B 1 378 ? 42.27800 -5.00400 25.69700 1.000 70.09254 511 GLN B C 1
ATOM 7706 O O . GLN B 1 378 ? 42.22400 -3.97600 26.39100 1.000 74.61420 511 GLN B O 1
ATOM 7712 N N . GLN B 1 379 ? 42.80400 -6.14000 26.15300 1.000 67.38453 512 GLN B N 1
ATOM 7713 C CA . GLN B 1 379 ? 43.49200 -6.16400 27.44200 1.000 80.26665 512 GLN B CA 1
ATOM 7714 C C . GLN B 1 379 ? 44.66100 -5.18300 27.43800 1.000 82.07962 512 GLN B C 1
ATOM 7715 O O . GLN B 1 379 ? 44.87700 -4.43400 28.40400 1.000 67.92796 512 GLN B O 1
ATOM 7721 N N . PHE B 1 380 ? 45.41600 -5.17000 26.34100 1.000 69.72843 513 PHE B N 1
ATOM 7722 C CA . PHE B 1 380 ? 46.49600 -4.21400 26.17600 1.000 69.60726 513 PHE B CA 1
ATOM 7723 C C . PHE B 1 380 ? 45.96700 -2.79800 26.13900 1.000 64.44685 513 PHE B C 1
ATOM 7724 O O . PHE B 1 380 ? 46.58700 -1.88000 26.68700 1.000 68.18414 513 PHE B O 1
ATOM 7732 N N . LEU B 1 381 ? 44.84300 -2.59000 25.46500 1.000 65.53441 514 LEU B N 1
ATOM 7733 C CA . LEU B 1 381 ? 44.27400 -1.25600 25.44600 1.000 66.32775 514 LEU B CA 1
ATOM 7734 C C . LEU B 1 381 ? 44.06900 -0.76500 26.87300 1.000 72.42389 514 LEU B C 1
ATOM 7735 O O . LEU B 1 381 ? 44.66600 0.23900 27.27400 1.000 64.53412 514 LEU B O 1
ATOM 7740 N N . ARG B 1 382 ? 43.39700 -1.57300 27.70000 1.000 75.33731 515 ARG B N 1
ATOM 7741 C CA . ARG B 1 382 ? 43.13300 -1.17400 29.07900 1.000 62.21968 515 ARG B CA 1
ATOM 7742 C C . ARG B 1 382 ? 44.42100 -0.94800 29.85400 1.000 62.65271 515 ARG B C 1
ATOM 7743 O O . ARG B 1 382 ? 44.57900 0.07400 30.53900 1.000 76.64250 515 ARG B O 1
ATOM 7751 N N . TYR B 1 383 ? 45.37400 -1.86500 29.72500 1.000 71.93484 516 TYR B N 1
ATOM 7752 C CA . TYR B 1 383 ? 46.62400 -1.70200 30.45600 1.000 70.10853 516 TYR B CA 1
ATOM 7753 C C . TYR B 1 383 ? 47.29400 -0.37800 30.10500 1.000 81.09939 516 TYR B C 1
ATOM 7754 O O . TYR B 1 383 ? 47.67800 0.39700 30.99400 1.000 70.04318 516 TYR B O 1
ATOM 7763 N N . ALA B 1 384 ? 47.41600 -0.09000 28.80600 1.000 79.67152 517 ALA B N 1
ATOM 7764 C CA . ALA B 1 384 ? 48.10800 1.11500 28.36600 1.000 72.67212 517 ALA B CA 1
ATOM 7765 C C . ALA B 1 384 ? 47.39800 2.38300 28.81200 1.000 72.72485 517 ALA B C 1
ATOM 7766 O O . ALA B 1 384 ? 48.06500 3.35800 29.18100 1.000 80.55226 517 ALA B O 1
ATOM 7768 N N . GLN B 1 385 ? 46.05500 2.40900 28.75400 1.000 72.84664 518 GLN B N 1
ATOM 7769 C CA . GLN B 1 385 ? 45.37600 3.62400 29.17500 1.000 81.68532 518 GLN B CA 1
ATOM 7770 C C . GLN B 1 385 ? 45.51300 3.80100 30.66300 1.000 77.04442 518 GLN B C 1
ATOM 7771 O O . GLN B 1 385 ? 45.35400 4.92500 31.13400 1.000 75.49438 518 GLN B O 1
ATOM 7777 N N . GLY B 1 386 ? 45.76600 2.71400 31.41500 1.000 76.45010 519 GLY B N 1
ATOM 7778 C CA . GLY B 1 386 ? 45.92900 2.81600 32.85700 1.000 70.89708 519 GLY B CA 1
ATOM 7779 C C . GLY B 1 386 ? 47.35800 2.97200 33.33900 1.000 80.95659 519 GLY B C 1
ATOM 7780 O O . GLY B 1 386 ? 47.61800 2.96200 34.54900 1.000 78.65297 519 GLY B O 1
ATOM 7781 N N . SER B 1 387 ? 48.29100 3.15300 32.41100 1.000 78.94312 520 SER B N 1
ATOM 7782 C CA . SER B 1 387 ? 49.70800 3.35500 32.69100 1.000 81.64756 520 SER B CA 1
ATOM 7783 C C . SER B 1 387 ? 50.05900 4.82800 32.57300 1.000 88.88791 520 SER B C 1
ATOM 7784 O O . SER B 1 387 ? 49.80200 5.44500 31.53100 1.000 94.22180 520 SER B O 1
ATOM 7787 N N . GLU B 1 388 ? 50.67700 5.38700 33.62000 1.000 97.87595 521 GLU B N 1
ATOM 7788 C CA . GLU B 1 388 ? 51.05300 6.79600 33.55100 1.000 91.21303 521 GLU B CA 1
ATOM 7789 C C . GLU B 1 388 ? 52.17700 7.00800 32.53900 1.000 90.78872 521 GLU B C 1
ATOM 7790 O O . GLU B 1 388 ? 52.10900 7.92900 31.70900 1.000 89.90870 521 GLU B O 1
ATOM 7796 N N . VAL B 1 389 ? 53.19500 6.13600 32.56200 1.000 83.12714 522 VAL B N 1
ATOM 7797 C CA . VAL B 1 389 ? 54.30600 6.25100 31.61700 1.000 84.36533 522 VAL B CA 1
ATOM 7798 C C . VAL B 1 389 ? 53.82700 6.07700 30.18100 1.000 82.05365 522 VAL B C 1
ATOM 7799 O O . VAL B 1 389 ? 54.24700 6.82000 29.28500 1.000 83.13746 522 VAL B O 1
ATOM 7803 N N . LEU B 1 390 ? 52.94800 5.10000 29.92900 1.000 71.57682 523 LEU B N 1
ATOM 7804 C CA . LEU B 1 390 ? 52.54700 4.86700 28.54500 1.000 80.21988 523 LEU B CA 1
ATOM 7805 C C . LEU B 1 390 ? 51.65500 5.98900 28.02400 1.000 78.90167 523 LEU B C 1
ATOM 7806 O O . LEU B 1 390 ? 51.77400 6.39100 26.86100 1.000 81.14888 523 LEU B O 1
ATOM 7811 N N . MET B 1 391 ? 50.78800 6.54000 28.87200 1.000 80.79237 524 MET B N 1
ATOM 7812 C CA . MET B 1 391 ? 49.92400 7.61600 28.40400 1.000 76.09678 524 MET B CA 1
ATOM 7813 C C . MET B 1 391 ? 50.67200 8.93600 28.28400 1.000 75.96208 524 MET B C 1
ATOM 7814 O O . MET B 1 391 ? 50.24700 9.80900 27.52300 1.000 74.01589 524 MET B O 1
ATOM 7819 N N . SER B 1 392 ? 51.76000 9.12000 29.04200 1.000 84.90663 525 SER B N 1
ATOM 7820 C CA . SER B 1 392 ? 52.59800 10.30700 28.87800 1.000 80.88588 525 SER B CA 1
ATOM 7821 C C . SER B 1 392 ? 53.50100 10.24500 27.64100 1.000 81.31264 525 SER B C 1
ATOM 7822 O O . SER B 1 392 ? 53.95400 11.29600 27.17300 1.000 81.31731 525 SER B O 1
ATOM 7825 N N . ARG B 1 393 ? 53.77900 9.05600 27.10100 1.000 75.32403 526 ARG B N 1
ATOM 7826 C CA . ARG B 1 393 ? 54.59700 8.92600 25.89900 1.000 64.66856 526 ARG B CA 1
ATOM 7827 C C . ARG B 1 393 ? 53.67400 8.93300 24.68900 1.000 68.27896 526 ARG B C 1
ATOM 7828 O O . ARG B 1 393 ? 52.74100 8.12700 24.60900 1.000 86.05628 526 ARG B O 1
ATOM 7836 N N . HIS B 1 394 ? 53.89200 9.88100 23.78300 1.000 69.96572 527 HIS B N 1
ATOM 7837 C CA . HIS B 1 394 ? 53.14100 9.94300 22.54200 1.000 64.76513 527 HIS B CA 1
ATOM 7838 C C . HIS B 1 394 ? 53.98300 9.54800 21.33800 1.000 68.15834 527 HIS B C 1
ATOM 7839 O O . HIS B 1 394 ? 53.46700 9.53500 20.21500 1.000 59.45870 527 HIS B O 1
ATOM 7846 N N . ASN B 1 395 ? 55.26800 9.23800 21.54200 1.000 65.43524 528 ASN B N 1
ATOM 7847 C CA . ASN B 1 395 ? 56.19400 8.92900 20.46200 1.000 57.90920 528 ASN B CA 1
ATOM 7848 C C . ASN B 1 395 ? 56.46300 7.43900 20.33000 1.000 62.84803 528 ASN B C 1
ATOM 7849 O O . ASN B 1 395 ? 57.50400 7.04300 19.80000 1.000 72.45780 528 ASN B O 1
ATOM 7854 N N . VAL B 1 396 ? 55.55300 6.60200 20.79800 1.000 55.30194 529 VAL B N 1
ATOM 7855 C CA . VAL B 1 396 ? 55.67300 5.16300 20.65500 1.000 60.84502 529 VAL B CA 1
ATOM 7856 C C . VAL B 1 396 ? 54.48700 4.67600 19.82600 1.000 57.96236 529 VAL B C 1
ATOM 7857 O O . VAL B 1 396 ? 53.32400 4.84200 20.22400 1.000 62.37064 529 VAL B O 1
ATOM 7861 N N . GLY B 1 397 ? 54.78400 4.08300 18.67000 1.000 58.92962 530 GLY B N 1
ATOM 7862 C CA . GLY B 1 397 ? 53.74300 3.54700 17.81000 1.000 62.20198 530 GLY B CA 1
ATOM 7863 C C . GLY B 1 397 ? 53.50200 2.07400 18.08600 1.000 66.61977 530 GLY B C 1
ATOM 7864 O O . GLY B 1 397 ? 54.44400 1.27500 18.00700 1.000 61.87116 530 GLY B O 1
ATOM 7865 N N . TYR B 1 398 ? 52.27900 1.69300 18.44800 1.000 67.63607 531 TYR B N 1
ATOM 7866 C CA . TYR B 1 398 ? 52.01500 0.29700 18.77100 1.000 64.33698 531 TYR B CA 1
ATOM 7867 C C . TYR B 1 398 ? 51.21000 -0.31100 17.63400 1.000 62.92243 531 TYR B C 1
ATOM 7868 O O . TYR B 1 398 ? 50.07600 0.11800 17.37800 1.000 60.60259 531 TYR B O 1
ATOM 7877 N N . HIS B 1 399 ? 51.80700 -1.29000 16.94700 1.000 61.91800 532 HIS B N 1
ATOM 7878 C CA . HIS B 1 399 ? 51.20500 -1.92900 15.78200 1.000 71.98502 532 HIS B CA 1
ATOM 7879 C C . HIS B 1 399 ? 50.77000 -3.34600 16.12100 1.000 58.56277 532 HIS B C 1
ATOM 7880 O O . HIS B 1 399 ? 51.57400 -4.15200 16.60000 1.000 61.46264 532 HIS B O 1
ATOM 7887 N N . ILE B 1 400 ? 49.50900 -3.64900 15.84200 1.000 61.65582 533 ILE B N 1
ATOM 7888 C CA . ILE B 1 400 ? 48.90300 -4.91400 16.22800 1.000 56.52612 533 ILE B CA 1
ATOM 7889 C C . ILE B 1 400 ? 48.89100 -5.81700 15.01100 1.000 59.37347 533 ILE B C 1
ATOM 7890 O O . ILE B 1 400 ? 48.29700 -5.47500 13.98000 1.000 63.73958 533 ILE B O 1
ATOM 7895 N N . VAL B 1 401 ? 49.58800 -6.94300 15.12100 1.000 62.76234 534 VAL B N 1
ATOM 7896 C CA . VAL B 1 401 ? 49.51900 -8.03700 14.16400 1.000 56.37359 534 VAL B CA 1
ATOM 7897 C C . VAL B 1 401 ? 48.73700 -9.15800 14.82700 1.000 65.17321 534 VAL B C 1
ATOM 7898 O O . VAL B 1 401 ? 49.17700 -9.71200 15.84300 1.000 61.46656 534 VAL B O 1
ATOM 7902 N N . TYR B 1 402 ? 47.57700 -9.48300 14.27300 1.000 58.65321 535 TYR B N 1
ATOM 7903 C CA . TYR B 1 402 ? 46.70700 -10.45200 14.91500 1.000 63.18758 535 TYR B CA 1
ATOM 7904 C C . TYR B 1 402 ? 47.17800 -11.88300 14.68200 1.000 68.27650 535 TYR B C 1
ATOM 7905 O O . TYR B 1 402 ? 47.65400 -12.23600 13.59600 1.000 70.13706 535 TYR B O 1
ATOM 7914 N N . LYS B 1 403 ? 47.06200 -12.70000 15.73000 1.000 72.08683 536 LYS B N 1
ATOM 7915 C CA . LYS B 1 403 ? 47.55300 -14.06500 15.67500 1.000 64.71938 536 LYS B CA 1
ATOM 7916 C C . LYS B 1 403 ? 46.80200 -14.85500 14.62000 1.000 71.97227 536 LYS B C 1
ATOM 7917 O O . LYS B 1 403 ? 45.60800 -14.64900 14.37600 1.000 64.50247 536 LYS B O 1
ATOM 7923 N N . GLU B 1 404 ? 47.52200 -15.78900 14.01500 1.000 83.21730 537 GLU B N 1
ATOM 7924 C CA . GLU B 1 404 ? 47.01100 -16.64900 12.96400 1.000 78.28082 537 GLU B CA 1
ATOM 7925 C C . GLU B 1 404 ? 48.04600 -17.73600 12.75700 1.000 86.30838 537 GLU B C 1
ATOM 7926 O O . GLU B 1 404 ? 49.24700 -17.46600 12.82400 1.000 88.64631 537 GLU B O 1
ATOM 7932 N N . GLY B 1 405 ? 47.58700 -18.95100 12.53000 1.000 91.91454 538 GLY B N 1
ATOM 7933 C CA . GLY B 1 405 ? 48.52100 -20.00700 12.22900 1.000 95.51468 538 GLY B CA 1
ATOM 7934 C C . GLY B 1 405 ? 49.20700 -20.53700 13.47500 1.000 91.21966 538 GLY B C 1
ATOM 7935 O O . GLY B 1 405 ? 48.78800 -20.31300 14.61400 1.000 81.13737 538 GLY B O 1
ATOM 7936 N N . GLN B 1 406 ? 50.31400 -21.23100 13.23800 1.000 95.45873 539 GLN B N 1
ATOM 7937 C CA . GLN B 1 406 ? 50.92100 -22.07200 14.25400 1.000 87.47170 539 GLN B CA 1
ATOM 7938 C C . GLN B 1 406 ? 52.24600 -21.54300 14.79600 1.000 84.97822 539 GLN B C 1
ATOM 7939 O O . GLN B 1 406 ? 52.59500 -21.86200 15.93300 1.000 80.05569 539 GLN B O 1
ATOM 7945 N N . PHE B 1 407 ? 52.98600 -20.73000 14.04200 1.000 86.50869 540 PHE B N 1
ATOM 7946 C CA . PHE B 1 407 ? 54.29700 -20.28600 14.49400 1.000 86.91056 540 PHE B CA 1
ATOM 7947 C C . PHE B 1 407 ? 54.30700 -18.77100 14.67800 1.000 80.77668 540 PHE B C 1
ATOM 7948 O O . PHE B 1 407 ? 53.55600 -18.04500 14.01900 1.000 72.02835 540 PHE B O 1
ATOM 7956 N N . TYR B 1 408 ? 55.16900 -18.30500 15.57800 1.000 78.26545 541 TYR B N 1
ATOM 7957 C CA . TYR B 1 408 ? 55.36800 -16.88700 15.89600 1.000 69.72778 541 TYR B CA 1
ATOM 7958 C C . TYR B 1 408 ? 56.08700 -16.20500 14.73200 1.000 61.56780 541 TYR B C 1
ATOM 7959 O O . TYR B 1 408 ? 57.26700 -16.49300 14.50600 1.000 65.77225 541 TYR B O 1
ATOM 7968 N N . PRO B 1 409 ? 55.42900 -15.31500 13.95900 1.000 59.09157 542 PRO B N 1
ATOM 7969 C CA . PRO B 1 409 ? 56.02000 -14.81200 12.70100 1.000 56.94017 542 PRO B CA 1
ATOM 7970 C C . PRO B 1 409 ? 57.03200 -13.69800 12.95200 1.000 69.78933 542 PRO B C 1
ATOM 7971 O O . PRO B 1 409 ? 56.86400 -12.54600 12.52500 1.000 57.24760 542 PRO B O 1
ATOM 7975 N N . VAL B 1 410 ? 58.11100 -14.06300 13.65200 1.000 60.57363 543 VAL B N 1
ATOM 7976 C CA . VAL B 1 410 ? 59.06600 -13.08900 14.17300 1.000 64.93167 543 VAL B CA 1
ATOM 7977 C C . VAL B 1 410 ? 59.54400 -12.11600 13.09200 1.000 61.80151 543 VAL B C 1
ATOM 7978 O O . VAL B 1 410 ? 59.69500 -10.91300 13.35100 1.000 69.56322 543 VAL B O 1
ATOM 7982 N N . ASN B 1 411 ? 59.75100 -12.59200 11.85700 1.000 67.25905 544 ASN B N 1
ATOM 7983 C CA . ASN B 1 411 ? 60.22400 -11.65900 10.83500 1.000 72.23682 544 ASN B CA 1
ATOM 7984 C C . ASN B 1 411 ? 59.10900 -10.79800 10.27100 1.000 75.88276 544 ASN B C 1
ATOM 7985 O O . ASN B 1 411 ? 59.34500 -9.62500 9.96200 1.000 79.73473 544 ASN B O 1
ATOM 7990 N N . LEU B 1 412 ? 57.89500 -11.33500 10.14700 1.000 60.20799 545 LEU B N 1
ATOM 7991 C CA . LEU B 1 412 ? 56.76100 -10.47600 9.82500 1.000 68.77671 545 LEU B CA 1
ATOM 7992 C C . LEU B 1 412 ? 56.64400 -9.31800 10.81800 1.000 72.95283 545 LEU B C 1
ATOM 7993 O O . LEU B 1 412 ? 56.50800 -8.15000 10.42700 1.000 70.53702 545 LEU B O 1
ATOM 7998 N N . LEU B 1 413 ? 56.70800 -9.63400 12.11000 1.000 67.58847 546 LEU B N 1
ATOM 7999 C CA . LEU B 1 413 ? 56.58700 -8.62600 13.14900 1.000 56.10986 546 LEU B CA 1
ATOM 8000 C C . LEU B 1 413 ? 57.70000 -7.59500 13.03400 1.000 72.14305 546 LEU B C 1
ATOM 8001 O O . LEU B 1 413 ? 57.44300 -6.38400 13.06400 1.000 74.91634 546 LEU B O 1
ATOM 8006 N N . ARG B 1 414 ? 58.95400 -8.05700 12.92900 1.000 69.87120 547 ARG B N 1
ATOM 8007 C CA . ARG B 1 414 ? 60.06300 -7.11500 12.78800 1.000 62.52417 547 ARG B CA 1
ATOM 8008 C C . ARG B 1 414 ? 59.84900 -6.19600 11.59500 1.000 66.63384 547 ARG B C 1
ATOM 8009 O O . ARG B 1 414 ? 60.05400 -4.98400 11.70000 1.000 63.13047 547 ARG B O 1
ATOM 8017 N N . ASN B 1 415 ? 59.40400 -6.74800 10.46300 1.000 69.74353 548 ASN B N 1
ATOM 8018 C CA . ASN B 1 415 ? 59.24400 -5.92900 9.27100 1.000 64.01439 548 ASN B CA 1
ATOM 8019 C C . ASN B 1 415 ? 58.16000 -4.89700 9.48200 1.000 72.66569 548 ASN B C 1
ATOM 8020 O O . ASN B 1 415 ? 58.31600 -3.73700 9.08300 1.000 71.64239 548 ASN B O 1
ATOM 8025 N N . VAL B 1 416 ? 57.05400 -5.29800 10.11200 1.000 65.57674 549 VAL B N 1
ATOM 8026 C CA . VAL B 1 416 ? 55.98400 -4.34200 10.35600 1.000 61.40014 549 VAL B CA 1
ATOM 8027 C C . VAL B 1 416 ? 56.48000 -3.21500 11.24900 1.000 66.23522 549 VAL B C 1
ATOM 8028 O O . VAL B 1 416 ? 56.22300 -2.03300 10.98600 1.000 73.80026 549 VAL B O 1
ATOM 8032 N N . ALA B 1 417 ? 57.23100 -3.55100 12.29300 1.000 60.17171 550 ALA B N 1
ATOM 8033 C CA . ALA B 1 417 ? 57.69400 -2.50300 13.19400 1.000 55.49017 550 ALA B CA 1
ATOM 8034 C C . ALA B 1 417 ? 58.65800 -1.57000 12.47700 1.000 67.26215 550 ALA B C 1
ATOM 8035 O O . ALA B 1 417 ? 58.54300 -0.34300 12.57600 1.000 85.07090 550 ALA B O 1
ATOM 8037 N N . MET B 1 418 ? 59.60700 -2.13000 11.73400 1.000 66.72392 551 MET B N 1
ATOM 8038 C CA . MET B 1 418 ? 60.65500 -1.30300 11.15200 1.000 68.19358 551 MET B CA 1
ATOM 8039 C C . MET B 1 418 ? 60.17500 -0.48600 9.95800 1.000 69.32574 551 MET B C 1
ATOM 8040 O O . MET B 1 418 ? 60.80800 0.52700 9.64100 1.000 66.26682 551 MET B O 1
ATOM 8045 N N . LYS B 1 419 ? 59.09700 -0.90000 9.27500 1.000 64.76056 552 LYS B N 1
ATOM 8046 C CA . LYS B 1 419 ? 58.62900 -0.10400 8.13800 1.000 69.79773 552 LYS B CA 1
ATOM 8047 C C . LYS B 1 419 ? 58.02100 1.20600 8.60200 1.000 66.24439 552 LYS B C 1
ATOM 8048 O O . LYS B 1 419 ? 58.14000 2.22900 7.91400 1.000 79.47698 552 LYS B O 1
ATOM 8054 N N . HIS B 1 420 ? 57.35800 1.18700 9.75000 1.000 63.96808 553 HIS B N 1
ATOM 8055 C CA . HIS B 1 420 ? 56.56800 2.31400 10.23300 1.000 67.09773 553 HIS B CA 1
ATOM 8056 C C . HIS B 1 420 ? 57.32500 3.01300 11.36400 1.000 64.11943 553 HIS B C 1
ATOM 8057 O O . HIS B 1 420 ? 57.00100 2.87600 12.54800 1.000 64.46766 553 HIS B O 1
ATOM 8064 N N . ILE B 1 421 ? 58.37300 3.74700 10.98500 1.000 60.63661 554 ILE B N 1
ATOM 8065 C CA . ILE B 1 421 ? 59.09200 4.60900 11.90700 1.000 70.94024 554 ILE B CA 1
ATOM 8066 C C . ILE B 1 421 ? 59.10400 6.01900 11.32800 1.000 71.01218 554 ILE B C 1
ATOM 8067 O O . ILE B 1 421 ? 58.82400 6.24300 10.14600 1.000 61.44565 554 ILE B O 1
ATOM 8072 N N . SER B 1 422 ? 59.46200 6.97300 12.18100 1.000 58.44467 555 SER B N 1
ATOM 8073 C CA . SER B 1 422 ? 59.41200 8.37900 11.82800 1.000 55.73601 555 SER B CA 1
ATOM 8074 C C . SER B 1 422 ? 60.79600 9.01400 11.73700 1.000 60.45388 555 SER B C 1
ATOM 8075 O O . SER B 1 422 ? 60.90000 10.24300 11.72700 1.000 78.99807 555 SER B O 1
ATOM 8078 N N . THR B 1 423 ? 61.85800 8.21900 11.69800 1.000 59.28251 556 THR B N 1
ATOM 8079 C CA . THR B 1 423 ? 63.21000 8.72200 11.88200 1.000 63.54104 556 THR B CA 1
ATOM 8080 C C . THR B 1 423 ? 64.12900 8.19300 10.79500 1.000 64.82449 556 THR B C 1
ATOM 8081 O O . THR B 1 423 ? 63.79700 7.22000 10.10900 1.000 67.52935 556 THR B O 1
ATOM 8085 N N . PRO B 1 424 ? 65.26500 8.85700 10.56300 1.000 64.07457 557 PRO B N 1
ATOM 8086 C CA . PRO B 1 424 ? 66.22100 8.32600 9.57800 1.000 66.99356 557 PRO B CA 1
ATOM 8087 C C . PRO B 1 424 ? 66.92400 7.04700 10.01900 1.000 63.05511 557 PRO B C 1
ATOM 8088 O O . PRO B 1 424 ? 67.24600 6.21400 9.16200 1.000 75.56547 557 PRO B O 1
ATOM 8092 N N . TYR B 1 425 ? 67.16400 6.84000 11.31100 1.000 64.25012 558 TYR B N 1
ATOM 8093 C CA . TYR B 1 425 ? 67.89700 5.66200 11.76000 1.000 64.98609 558 TYR B CA 1
ATOM 8094 C C . TYR B 1 425 ? 67.08600 4.89300 12.79500 1.000 70.07612 558 TYR B C 1
ATOM 8095 O O . TYR B 1 425 ? 66.24600 5.45900 13.49900 1.000 68.90049 558 TYR B O 1
ATOM 8104 N N . MET B 1 426 ? 67.34900 3.59500 12.89400 1.000 67.69142 559 MET B N 1
ATOM 8105 C CA . MET B 1 426 ? 66.61800 2.73900 13.81000 1.000 68.70962 559 MET B CA 1
ATOM 8106 C C . MET B 1 426 ? 67.57600 1.80300 14.53000 1.000 70.94384 559 MET B C 1
ATOM 8107 O O . MET B 1 426 ? 68.55400 1.32100 13.94600 1.000 74.68141 559 MET B O 1
ATOM 8112 N N . PHE B 1 427 ? 67.27000 1.53500 15.79500 1.000 69.17211 560 PHE B N 1
ATOM 8113 C CA . PHE B 1 427 ? 68.02400 0.60200 16.62700 1.000 72.19068 560 PHE B CA 1
ATOM 8114 C C . PHE B 1 427 ? 67.19500 -0.66000 16.79800 1.000 73.70665 560 PHE B C 1
ATOM 8115 O O . PHE B 1 427 ? 66.16500 -0.65400 17.47900 1.000 65.84252 560 PHE B O 1
ATOM 8123 N N . LEU B 1 428 ? 67.65800 -1.73700 16.17700 1.000 65.52625 561 LEU B N 1
ATOM 8124 C CA . LEU B 1 428 ? 66.93300 -2.99500 16.09100 1.000 62.07020 561 LEU B CA 1
ATOM 8125 C C . LEU B 1 428 ? 67.22100 -3.81600 17.34000 1.000 73.73890 561 LEU B C 1
ATOM 8126 O O . LEU B 1 428 ? 68.32900 -4.33800 17.50600 1.000 79.40596 561 LEU B O 1
ATOM 8131 N N . SER B 1 429 ? 66.23200 -3.92200 18.22500 1.000 76.52164 562 SER B N 1
ATOM 8132 C CA . SER B 1 429 ? 66.41800 -4.49800 19.55100 1.000 73.55483 562 SER B CA 1
ATOM 8133 C C . SER B 1 429 ? 65.36000 -5.56700 19.80200 1.000 77.35516 562 SER B C 1
ATOM 8134 O O . SER B 1 429 ? 64.53300 -5.87600 18.93900 1.000 78.96396 562 SER B O 1
ATOM 8137 N N . ASP B 1 430 ? 65.42900 -6.15700 20.98900 1.000 81.10804 563 ASP B N 1
ATOM 8138 C CA . ASP B 1 430 ? 64.40600 -7.03200 21.53400 1.000 77.77111 563 ASP B CA 1
ATOM 8139 C C . ASP B 1 430 ? 63.65000 -6.34100 22.65600 1.000 78.54961 563 ASP B C 1
ATOM 8140 O O . ASP B 1 430 ? 64.18000 -5.46500 23.34700 1.000 75.80704 563 ASP B O 1
ATOM 8145 N N . ILE B 1 431 ? 62.39400 -6.76300 22.83000 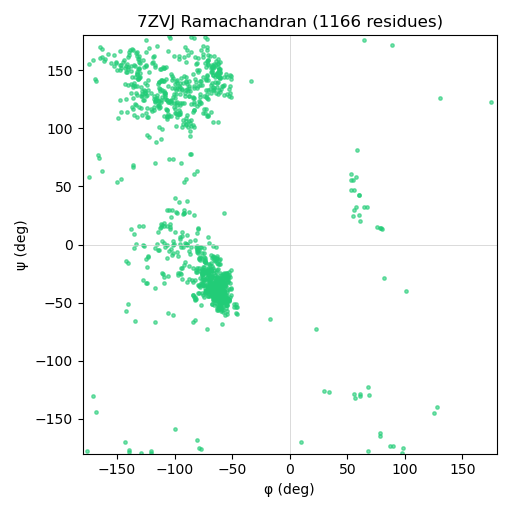1.000 71.40111 564 ILE B N 1
ATOM 8146 C CA . ILE B 1 431 ? 61.57600 -6.25800 23.91900 1.000 64.95169 564 ILE B CA 1
ATOM 8147 C C . ILE B 1 431 ? 62.20400 -6.63200 25.25500 1.000 70.02470 564 ILE B C 1
ATOM 8148 O O . ILE B 1 431 ? 61.91800 -6.00900 26.28100 1.000 64.24123 564 ILE B O 1
ATOM 8153 N N . ASP B 1 432 ? 63.06500 -7.64300 25.26300 1.000 66.07847 565 ASP B N 1
ATOM 8154 C CA . ASP B 1 432 ? 63.65200 -8.14700 26.48700 1.000 64.61339 565 ASP B CA 1
ATOM 8155 C C . ASP B 1 432 ? 64.94900 -7.46100 26.88300 1.000 62.73493 565 ASP B C 1
ATOM 8156 O O . ASP B 1 432 ? 65.51100 -7.81400 27.92400 1.000 70.24422 565 ASP B O 1
ATOM 8161 N N . PHE B 1 433 ? 65.45700 -6.49800 26.12300 1.000 63.09252 566 PHE B N 1
ATOM 8162 C CA . PHE B 1 433 ? 66.62100 -5.78500 26.62400 1.000 68.87796 566 PHE B CA 1
ATOM 8163 C C . PHE B 1 433 ? 66.21600 -4.43600 27.18100 1.000 69.40510 566 PHE B C 1
ATOM 8164 O O . PHE B 1 433 ? 65.35300 -3.74800 26.62500 1.000 67.24179 566 PHE B O 1
ATOM 8172 N N . LEU B 1 434 ? 66.86300 -4.06200 28.27600 1.000 59.09420 567 LEU B N 1
ATOM 8173 C CA . LEU B 1 434 ? 66.82000 -2.69400 28.72600 1.000 71.70854 567 LEU B CA 1
ATOM 8174 C C . LEU B 1 434 ? 68.08200 -1.99800 28.25000 1.000 77.48112 567 LEU B C 1
ATOM 8175 O O . LEU B 1 434 ? 69.20100 -2.49600 28.49200 1.000 63.17551 567 LEU B O 1
ATOM 8180 N N . PRO B 1 435 ? 67.94200 -0.92000 27.48800 1.000 65.28098 568 PRO B N 1
ATOM 8181 C CA . PRO B 1 435 ? 69.11300 -0.17200 27.04100 1.000 64.58478 568 PRO B CA 1
ATOM 8182 C C . PRO B 1 435 ? 69.77400 0.58900 28.17600 1.000 57.19105 568 PRO B C 1
ATOM 8183 O O . PRO B 1 435 ? 69.17800 0.86400 29.21700 1.000 64.10518 568 PRO B O 1
ATOM 8187 N N . MET B 1 436 ? 71.04600 0.90300 27.95000 1.000 62.05185 569 MET B N 1
ATOM 8188 C CA . MET B 1 436 ? 71.80300 1.77700 28.83000 1.000 59.20644 569 MET B CA 1
ATOM 8189 C C . MET B 1 436 ? 71.02700 3.05600 29.07500 1.000 63.32872 569 MET B C 1
ATOM 8190 O O . MET B 1 436 ? 70.36200 3.56600 28.16800 1.000 74.34266 569 MET B O 1
ATOM 8195 N N . TYR B 1 437 ? 71.09600 3.58300 30.29700 1.000 63.97746 570 TYR B N 1
ATOM 8196 C CA . TYR B 1 437 ? 70.50500 4.89900 30.50500 1.000 77.53616 570 TYR B CA 1
ATOM 8197 C C . TYR B 1 437 ? 71.24200 5.91200 29.63400 1.000 75.07788 570 TYR B C 1
ATOM 8198 O O . TYR B 1 437 ? 72.47600 5.97100 29.63600 1.000 79.05242 570 TYR B O 1
ATOM 8207 N N . GLY B 1 438 ? 70.48200 6.69400 28.87100 1.000 68.71249 571 GLY B N 1
ATOM 8208 C CA . GLY B 1 438 ? 71.08000 7.64100 27.95500 1.000 74.12057 571 GLY B CA 1
ATOM 8209 C C . GLY B 1 438 ? 71.58500 7.04900 26.65700 1.000 62.79822 571 GLY B C 1
ATOM 8210 O O . GLY B 1 438 ? 72.31900 7.72200 25.92500 1.000 61.03509 571 GLY B O 1
ATOM 8211 N N . LEU B 1 439 ? 71.19400 5.81600 26.32700 1.000 62.53486 572 LEU B N 1
ATOM 8212 C CA . LEU B 1 439 ? 71.63300 5.22300 25.07000 1.000 66.75362 572 LEU B CA 1
ATOM 8213 C C . LEU B 1 439 ? 71.14200 6.01200 23.86000 1.000 63.93888 572 LEU B C 1
ATOM 8214 O O . LEU B 1 439 ? 71.86100 6.11600 22.86500 1.000 67.70773 572 LEU B O 1
ATOM 8219 N N . TYR B 1 440 ? 69.93800 6.58500 23.92800 1.000 72.39614 573 TYR B N 1
ATOM 8220 C CA . TYR B 1 440 ? 69.34800 7.25500 22.76800 1.000 66.53703 573 TYR B CA 1
ATOM 8221 C C . TYR B 1 440 ? 70.18400 8.44800 22.31600 1.000 67.34161 573 TYR B C 1
ATOM 8222 O O . TYR B 1 440 ? 70.61500 8.52700 21.15100 1.000 61.26177 573 TYR B O 1
ATOM 8231 N N . GLU B 1 441 ? 70.42800 9.38900 23.22900 1.000 68.00015 574 GLU B N 1
ATOM 8232 C CA . GLU B 1 441 ? 71.23200 10.55000 22.87000 1.000 75.29548 574 GLU B CA 1
ATOM 8233 C C . GLU B 1 441 ? 72.62500 10.12600 22.43000 1.000 73.34175 574 GLU B C 1
ATOM 8234 O O . GLU B 1 441 ? 73.20000 10.72500 21.51600 1.000 75.91726 574 GLU B O 1
ATOM 8240 N N . TYR B 1 442 ? 73.17500 9.08500 23.06400 1.000 76.73690 575 TYR B N 1
ATOM 8241 C CA . TYR B 1 442 ? 74.50000 8.59700 22.69800 1.000 67.11831 575 TYR B CA 1
ATOM 8242 C C . TYR B 1 442 ? 74.51100 8.07800 21.26800 1.000 70.65728 575 TYR B C 1
ATOM 8243 O O . TYR B 1 442 ? 75.46700 8.31400 20.52200 1.000 68.79272 575 TYR B O 1
ATOM 8252 N N . LEU B 1 443 ? 73.45100 7.37600 20.86400 1.000 65.38238 576 LEU B N 1
ATOM 8253 C CA . LEU B 1 443 ? 73.37900 6.88800 19.49500 1.000 69.98670 576 LEU B CA 1
ATOM 8254 C C . LEU B 1 443 ? 73.27600 8.04600 18.51600 1.000 71.14877 576 LEU B C 1
ATOM 8255 O O . LEU B 1 443 ? 73.82700 7.98600 17.41400 1.000 73.98023 576 LEU B O 1
ATOM 8260 N N . ARG B 1 444 ? 72.55200 9.10000 18.88200 1.000 68.70479 577 ARG B N 1
ATOM 8261 C CA . ARG B 1 444 ? 72.49500 10.25900 17.99300 1.000 70.21831 577 ARG B CA 1
ATOM 8262 C C . ARG B 1 444 ? 73.88900 10.87800 17.82800 1.000 73.23733 577 ARG B C 1
ATOM 8263 O O . ARG B 1 444 ? 74.35200 11.13100 16.70000 1.000 70.06326 577 ARG B O 1
ATOM 8271 N N . LYS B 1 445 ? 74.58900 11.09400 18.94800 1.000 70.24761 578 LYS B N 1
ATOM 8272 C CA . LYS B 1 445 ? 75.96900 11.56500 18.86700 1.000 72.22202 578 LYS B CA 1
ATOM 8273 C C . LYS B 1 445 ? 76.82200 10.62600 18.02200 1.000 85.08408 578 LYS B C 1
ATOM 8274 O O . LYS B 1 445 ? 77.71800 11.08100 17.30400 1.000 83.00237 578 LYS B O 1
ATOM 8280 N N . SER B 1 446 ? 76.54800 9.31900 18.08500 1.000 82.95338 579 SER B N 1
ATOM 8281 C CA . SER B 1 446 ? 77.34500 8.35700 17.33200 1.000 76.72737 579 SER B CA 1
ATOM 8282 C C . SER B 1 446 ? 77.04900 8.43100 15.84100 1.000 75.54393 579 SER B C 1
ATOM 8283 O O . SER B 1 446 ? 77.96600 8.29900 15.02300 1.000 68.04353 579 SER B O 1
ATOM 8286 N N . VAL B 1 447 ? 75.77500 8.60400 15.46100 1.000 72.44778 580 VAL B N 1
ATOM 8287 C CA . VAL B 1 447 ? 75.47200 8.72600 14.03500 1.000 77.52633 580 VAL B CA 1
ATOM 8288 C C . VAL B 1 447 ? 76.20300 9.93300 13.47600 1.000 78.42915 580 VAL B C 1
ATOM 8289 O O . VAL B 1 447 ? 76.73000 9.89700 12.35800 1.000 86.66530 580 VAL B O 1
ATOM 8293 N N . ILE B 1 448 ? 76.29500 11.00500 14.26800 1.000 79.11911 581 ILE B N 1
ATOM 8294 C CA . ILE B 1 448 ? 77.11900 12.14200 13.85900 1.000 77.45794 581 ILE B CA 1
ATOM 8295 C C . ILE B 1 448 ? 78.59000 11.73800 13.79000 1.000 73.39201 581 ILE B C 1
ATOM 8296 O O . ILE B 1 448 ? 79.28600 12.02700 12.81200 1.000 73.58721 581 ILE B O 1
ATOM 8301 N N . GLN B 1 449 ? 79.07600 11.04200 14.82100 1.000 81.00184 582 GLN B N 1
ATOM 8302 C CA . GLN B 1 449 ? 80.51200 10.82500 14.98500 1.000 87.01689 582 GLN B CA 1
ATOM 8303 C C . GLN B 1 449 ? 81.06400 9.86000 13.94100 1.000 88.35209 582 GLN B C 1
ATOM 8304 O O . GLN B 1 449 ? 82.17900 10.04900 13.43900 1.000 87.12200 582 GLN B O 1
ATOM 8310 N N . LEU B 1 450 ? 80.30800 8.81500 13.61200 1.000 93.91856 583 LEU B N 1
ATOM 8311 C CA . LEU B 1 450 ? 80.74400 7.81400 12.64800 1.000 86.56852 583 LEU B CA 1
ATOM 8312 C C . LEU B 1 450 ? 80.26500 8.11300 11.23600 1.000 95.17469 583 LEU B C 1
ATOM 8313 O O . LEU B 1 450 ? 80.37000 7.23900 10.36800 1.000 96.97593 583 LEU B O 1
ATOM 8318 N N . ASP B 1 451 ? 79.72800 9.31700 11.00300 1.000 90.67626 584 ASP B N 1
ATOM 8319 C CA . ASP B 1 451 ? 79.34200 9.79600 9.67100 1.000 96.09724 584 ASP B CA 1
ATOM 8320 C C . ASP B 1 451 ? 78.36600 8.82800 8.99600 1.000 93.19354 584 ASP B C 1
ATOM 8321 O O . ASP B 1 451 ? 78.51900 8.47600 7.82400 1.000 85.60316 584 ASP B O 1
ATOM 8326 N N . LEU B 1 452 ? 77.33900 8.41200 9.75200 1.000 90.82958 585 LEU B N 1
ATOM 8327 C CA . LEU B 1 452 ? 76.31000 7.50800 9.24100 1.000 77.08559 585 LEU B CA 1
ATOM 8328 C C . LEU B 1 452 ? 75.46900 8.11600 8.12500 1.000 89.40783 585 LEU B C 1
ATOM 8329 O O . LEU B 1 452 ? 74.76200 7.37600 7.42700 1.000 80.91012 585 LEU B O 1
ATOM 8334 N N . ALA B 1 453 ? 75.54200 9.43100 7.92400 1.000 81.61627 586 ALA B N 1
ATOM 8335 C CA . ALA B 1 453 ? 74.75800 10.06500 6.88100 1.000 84.31785 586 ALA B CA 1
ATOM 8336 C C . ALA B 1 453 ? 75.36600 9.86500 5.50900 1.000 92.29342 586 ALA B C 1
ATOM 8337 O O . ALA B 1 453 ? 74.65400 9.97400 4.50500 1.000 90.84102 586 ALA B O 1
ATOM 8339 N N . ASN B 1 454 ? 76.66600 9.59200 5.45300 1.000 100.88846 587 ASN B N 1
ATOM 8340 C CA . ASN B 1 454 ? 77.41800 9.57300 4.21500 1.000 90.23073 587 ASN B CA 1
ATOM 8341 C C . ASN B 1 454 ? 78.00100 8.21500 3.87500 1.000 89.84494 587 ASN B C 1
ATOM 8342 O O . ASN B 1 454 ? 78.62000 8.07800 2.81500 1.000 103.20280 587 ASN B O 1
ATOM 8347 N N . THR B 1 455 ? 77.82500 7.21200 4.73400 1.000 83.29074 588 THR B N 1
ATOM 8348 C CA . THR B 1 455 ? 78.48000 5.91900 4.58000 1.000 88.79745 588 THR B CA 1
ATOM 8349 C C . THR B 1 455 ? 77.55500 4.83200 5.10800 1.000 90.68288 588 THR B C 1
ATOM 8350 O O . THR B 1 455 ? 76.74800 5.06800 6.01100 1.000 88.79485 588 THR B O 1
ATOM 8354 N N . LYS B 1 456 ? 77.69600 3.63100 4.55000 1.000 77.57501 589 LYS B N 1
ATOM 8355 C CA . LYS B 1 456 ? 76.82400 2.50400 4.88100 1.000 79.33543 589 LYS B CA 1
ATOM 8356 C C . LYS B 1 456 ? 77.42300 1.71700 6.05800 1.000 78.16132 589 LYS B C 1
ATOM 8357 O O . LYS B 1 456 ? 78.33000 0.89500 5.88100 1.000 82.88462 589 LYS B O 1
ATOM 8363 N N . LYS B 1 457 ? 76.87200 1.91900 7.25700 1.000 74.18736 590 LYS B N 1
ATOM 8364 C CA . LYS B 1 457 ? 77.41800 1.33400 8.47900 1.000 81.75872 590 LYS B CA 1
ATOM 8365 C C . LYS B 1 457 ? 76.30300 0.80900 9.37500 1.000 72.71525 590 LYS B C 1
ATOM 8366 O O . LYS B 1 457 ? 75.17000 1.29300 9.33700 1.000 87.03520 590 LYS B O 1
ATOM 8372 N N . ALA B 1 458 ? 76.65000 -0.18700 10.19100 1.000 77.98456 591 ALA B N 1
ATOM 8373 C CA . ALA B 1 458 ? 75.75000 -0.78400 11.17400 1.000 67.91114 591 ALA B CA 1
ATOM 8374 C C . ALA B 1 458 ? 76.42000 -0.69200 12.53900 1.000 67.65530 591 ALA B C 1
ATOM 8375 O O . ALA B 1 458 ? 77.40900 -1.39000 12.78900 1.000 74.95995 591 ALA B O 1
ATOM 8377 N N . MET B 1 459 ? 75.89200 0.15900 13.41900 1.000 68.24569 592 MET B N 1
ATOM 8378 C CA . MET B 1 459 ? 76.50500 0.36800 14.72900 1.000 69.09226 592 MET B CA 1
ATOM 8379 C C . MET B 1 459 ? 76.04500 -0.70500 15.71400 1.000 62.03595 592 MET B C 1
ATOM 8380 O O . MET B 1 459 ? 74.84900 -0.92200 15.89700 1.000 64.96479 592 MET B O 1
ATOM 8385 N N . ILE B 1 460 ? 76.98500 -1.36900 16.35100 1.000 60.07070 593 ILE B N 1
ATOM 8386 C CA . ILE B 1 460 ? 76.67200 -2.49600 17.22600 1.000 78.49723 593 ILE B CA 1
ATOM 8387 C C . ILE B 1 460 ? 76.56100 -2.01900 18.66900 1.000 73.26667 593 ILE B C 1
ATOM 8388 O O . ILE B 1 460 ? 77.37400 -1.20400 19.13300 1.000 63.27925 593 ILE B O 1
ATOM 8393 N N . VAL B 1 461 ? 75.52700 -2.48900 19.36500 1.000 64.26346 594 VAL B N 1
ATOM 8394 C CA . VAL B 1 461 ? 75.37100 -2.23100 20.79200 1.000 59.18526 594 VAL B CA 1
ATOM 8395 C C . VAL B 1 461 ? 75.69000 -3.53100 21.52500 1.000 66.12054 594 VAL B C 1
ATOM 8396 O O . VAL B 1 461 ? 74.91700 -4.49600 21.42800 1.000 80.94671 594 VAL B O 1
ATOM 8400 N N . PRO B 1 462 ? 76.80700 -3.61900 22.24700 1.000 71.85970 595 PRO B N 1
ATOM 8401 C CA . PRO B 1 462 ? 77.17400 -4.89000 22.88700 1.000 65.92775 595 PRO B CA 1
ATOM 8402 C C . PRO B 1 462 ? 76.08000 -5.35000 23.83500 1.000 68.35889 595 PRO B C 1
ATOM 8403 O O . PRO B 1 462 ? 75.50400 -4.55000 24.57400 1.000 70.68667 595 PRO B O 1
ATOM 8407 N N . ALA B 1 463 ? 75.77000 -6.64600 23.78300 1.000 73.12544 596 ALA B N 1
ATOM 8408 C CA . ALA B 1 463 ? 74.62100 -7.21100 24.48800 1.000 75.36452 596 ALA B CA 1
ATOM 8409 C C . ALA B 1 463 ? 75.10100 -8.05100 25.66000 1.000 75.24242 596 ALA B C 1
ATOM 8410 O O . ALA B 1 463 ? 75.92600 -8.95600 25.47600 1.000 76.14769 596 ALA B O 1
ATOM 8412 N N . PHE B 1 464 ? 74.60600 -7.74600 26.86200 1.000 65.92816 597 PHE B N 1
ATOM 8413 C CA . PHE B 1 464 ? 74.90600 -8.57500 28.02100 1.000 71.48872 597 PHE B CA 1
ATOM 8414 C C . PHE B 1 464 ? 73.59600 -9.10100 28.60500 1.000 62.72804 597 PHE B C 1
ATOM 8415 O O . PHE B 1 464 ? 72.51100 -8.81800 28.10000 1.000 65.50164 597 PHE B O 1
ATOM 8423 N N . GLU B 1 465 ? 73.69900 -9.87800 29.68200 1.000 70.26670 598 GLU B N 1
ATOM 8424 C CA . GLU B 1 465 ? 72.53800 -10.56700 30.23100 1.000 65.37611 598 GLU B CA 1
ATOM 8425 C C . GLU B 1 465 ? 72.65800 -10.67300 31.74400 1.000 66.71100 598 GLU B C 1
ATOM 8426 O O . GLU B 1 465 ? 73.75800 -10.67100 32.30900 1.000 62.92247 598 GLU B O 1
ATOM 8432 N N . THR B 1 466 ? 71.50600 -10.78100 32.39000 1.000 68.87841 599 THR B N 1
ATOM 8433 C CA . THR B 1 466 ? 71.41600 -11.04100 33.81700 1.000 74.30878 599 THR B CA 1
ATOM 8434 C C . THR B 1 466 ? 70.51200 -12.25300 34.01500 1.000 77.98548 599 THR B C 1
ATOM 8435 O O . THR B 1 466 ? 69.63200 -12.51700 33.19100 1.000 75.21301 599 THR B O 1
ATOM 8439 N N . LEU B 1 467 ? 70.72100 -12.98900 35.11700 1.000 71.42280 600 LEU B N 1
ATOM 8440 C CA . LEU B 1 467 ? 69.99500 -14.23500 35.33300 1.000 62.99006 600 LEU B CA 1
ATOM 8441 C C . LEU B 1 467 ? 68.78500 -14.10900 36.25000 1.000 69.54113 600 LEU B C 1
ATOM 8442 O O . LEU B 1 467 ? 68.02500 -15.07600 36.38700 1.000 61.01739 600 LEU B O 1
ATOM 8447 N N . ARG B 1 468 ? 68.58200 -12.95100 36.86400 1.000 64.80098 601 ARG B N 1
ATOM 8448 C CA . ARG B 1 468 ? 67.41300 -12.69100 37.68700 1.000 84.07614 601 ARG B CA 1
ATOM 8449 C C . ARG B 1 468 ? 67.19900 -11.18800 37.68800 1.000 85.68036 601 ARG B C 1
ATOM 8450 O O . ARG B 1 468 ? 68.12700 -10.42100 37.41800 1.000 73.70786 601 ARG B O 1
ATOM 8458 N N . TYR B 1 469 ? 65.96300 -10.76000 37.94200 1.000 75.74286 602 TYR B N 1
ATOM 8459 C CA . TYR B 1 469 ? 65.73400 -9.32900 37.92700 1.000 73.09321 602 TYR B CA 1
ATOM 8460 C C . TYR B 1 469 ? 66.46700 -8.68000 39.08900 1.000 79.07678 602 TYR B C 1
ATOM 8461 O O . TYR B 1 469 ? 66.49200 -9.19800 40.20900 1.000 85.20225 602 TYR B O 1
ATOM 8470 N N . ARG B 1 470 ? 67.06800 -7.53300 38.80800 1.000 87.23898 603 ARG B N 1
ATOM 8471 C CA . ARG B 1 470 ? 67.87000 -6.80100 39.76700 1.000 87.50897 603 ARG B CA 1
ATOM 8472 C C . ARG B 1 470 ? 67.20700 -5.47000 40.06700 1.000 93.35153 603 ARG B C 1
ATOM 8473 O O . ARG B 1 470 ? 66.20800 -5.09000 39.44800 1.000 96.11786 603 ARG B O 1
ATOM 8481 N N . LEU B 1 471 ? 67.74400 -4.78900 41.07500 1.000 96.19916 604 LEU B N 1
ATOM 8482 C CA . LEU B 1 471 ? 67.17100 -3.53500 41.53900 1.000 89.60953 604 LEU B CA 1
ATOM 8483 C C . LEU B 1 471 ? 68.02400 -2.32300 41.19900 1.000 87.42487 604 LEU B C 1
ATOM 8484 O O . LEU B 1 471 ? 67.47200 -1.24500 40.96300 1.000 99.57292 604 LEU B O 1
ATOM 8489 N N . SER B 1 472 ? 69.34600 -2.46500 41.18000 1.000 90.13086 605 SER B N 1
ATOM 8490 C CA . SER B 1 472 ? 70.24400 -1.41900 40.70400 1.000 96.95836 605 SER B CA 1
ATOM 8491 C C . SER B 1 472 ? 70.75400 -1.73800 39.29700 1.000 97.27227 605 SER B C 1
ATOM 8492 O O . SER B 1 472 ? 71.51200 -2.69500 39.10900 1.000 108.81190 605 SER B O 1
ATOM 8495 N N . PHE B 1 473 ? 70.30500 -0.95500 38.29900 1.000 94.68877 606 PHE B N 1
ATOM 8496 C CA . PHE B 1 473 ? 70.78700 -1.05600 36.92000 1.000 85.04898 606 PHE B CA 1
ATOM 8497 C C . PHE B 1 473 ? 72.12800 -0.32800 36.79600 1.000 86.04891 606 PHE B C 1
ATOM 8498 O O . PHE B 1 473 ? 72.27000 0.77900 37.32500 1.000 92.64219 606 PHE B O 1
ATOM 8506 N N . PRO B 1 474 ? 73.11800 -0.91000 36.11200 1.000 74.62146 607 PRO B N 1
ATOM 8507 C CA . PRO B 1 474 ? 74.42600 -0.24400 35.99800 1.000 79.29521 607 PRO B CA 1
ATOM 8508 C C . PRO B 1 474 ? 74.31100 1.14500 35.38300 1.000 83.28102 607 PRO B C 1
ATOM 8509 O O . PRO B 1 474 ? 73.73000 1.33000 34.31000 1.000 81.92884 607 PRO B O 1
ATOM 8513 N N . LYS B 1 475 ? 74.90000 2.12400 36.06800 1.000 87.88722 608 LYS B N 1
ATOM 8514 C CA . LYS B 1 475 ? 74.86000 3.51600 35.64900 1.000 80.32565 608 LYS B CA 1
ATOM 8515 C C . LYS B 1 475 ? 76.13700 3.92600 34.94800 1.000 85.96695 608 LYS B C 1
ATOM 8516 O O . LYS B 1 475 ? 76.32900 5.11500 34.68500 1.000 81.15137 608 LYS B O 1
ATOM 8522 N N . SER B 1 476 ? 77.00100 2.96900 34.62000 1.000 88.95643 609 SER B N 1
ATOM 8523 C CA . SER B 1 476 ? 78.23500 3.27300 33.91200 1.000 82.23902 609 SER B CA 1
ATOM 8524 C C . SER B 1 476 ? 78.81300 1.99000 33.34800 1.000 72.04165 609 SER B C 1
ATOM 8525 O O . SER B 1 476 ? 78.49600 0.88900 33.80300 1.000 78.79717 609 SER B O 1
ATOM 8528 N N . LYS B 1 477 ? 79.68600 2.15700 32.35500 1.000 73.57785 610 LYS B N 1
ATOM 8529 C CA . LYS B 1 477 ? 80.46500 1.03000 31.85700 1.000 78.10856 610 LYS B CA 1
ATOM 8530 C C . LYS B 1 477 ? 81.37500 0.47100 32.95000 1.000 86.28794 610 LYS B C 1
ATOM 8531 O O . LYS B 1 477 ? 81.71100 -0.71900 32.93400 1.000 78.76953 610 LYS B O 1
ATOM 8537 N N . ALA B 1 478 ? 81.80500 1.31900 33.89200 1.000 82.02015 611 ALA B N 1
ATOM 8538 C CA . ALA B 1 478 ? 82.63000 0.84200 34.99600 1.000 72.01932 611 ALA B CA 1
ATOM 8539 C C . ALA B 1 478 ? 81.83700 -0.07100 35.92400 1.000 76.63872 611 ALA B C 1
ATOM 8540 O O . ALA B 1 478 ? 82.33600 -1.11900 36.35100 1.000 81.50331 611 ALA B O 1
ATOM 8542 N N . GLU B 1 479 ? 80.59700 0.30400 36.24700 1.000 79.75749 612 GLU B N 1
ATOM 8543 C CA . GLU B 1 479 ? 79.74200 -0.59700 37.01500 1.000 74.30152 612 GLU B CA 1
ATOM 8544 C C . GLU B 1 479 ? 79.46400 -1.87500 36.23700 1.000 75.49893 612 GLU B C 1
ATOM 8545 O O . GLU B 1 479 ? 79.47600 -2.97300 36.80600 1.000 74.77160 612 GLU B O 1
ATOM 8551 N N . LEU B 1 480 ? 79.18800 -1.74500 34.94000 1.000 65.38016 613 LEU B N 1
ATOM 8552 C CA . LEU B 1 480 ? 79.01100 -2.91000 34.08700 1.000 64.29716 613 LEU B CA 1
ATOM 8553 C C . LEU B 1 480 ? 80.20600 -3.85100 34.21600 1.000 76.16301 613 LEU B C 1
ATOM 8554 O O . LEU B 1 480 ? 80.04700 -5.06300 34.41400 1.000 80.22065 613 LEU B O 1
ATOM 8559 N N . LEU B 1 481 ? 81.42100 -3.30300 34.13500 1.000 80.11104 614 LEU B N 1
ATOM 8560 C CA . LEU B 1 481 ? 82.61600 -4.14500 34.15600 1.000 83.19364 614 LEU B CA 1
ATOM 8561 C C . LEU B 1 481 ? 82.82800 -4.78600 35.52100 1.000 73.02302 614 LEU B C 1
ATOM 8562 O O . LEU B 1 481 ? 83.21500 -5.96000 35.60400 1.000 77.52965 614 LEU B O 1
ATOM 8567 N N . SER B 1 482 ? 82.56900 -4.04300 36.60200 1.000 78.50073 615 SER B N 1
ATOM 8568 C CA . SER B 1 482 ? 82.66000 -4.63000 37.93800 1.000 72.41469 615 SER B CA 1
ATOM 8569 C C . SER B 1 482 ? 81.67900 -5.78000 38.09000 1.000 83.18854 615 SER B C 1
ATOM 8570 O O . SER B 1 482 ? 82.04300 -6.86400 38.56100 1.000 74.38172 615 SER B O 1
ATOM 8573 N N . MET B 1 483 ? 80.42200 -5.56200 37.69200 1.000 74.44067 616 MET B N 1
ATOM 8574 C CA . MET B 1 483 ? 79.42100 -6.61500 37.82300 1.000 86.55879 616 MET B CA 1
ATOM 8575 C C . MET B 1 483 ? 79.79800 -7.83300 37.00300 1.000 78.78347 616 MET B C 1
ATOM 8576 O O . MET B 1 483 ? 79.63700 -8.97700 37.45200 1.000 74.64363 616 MET B O 1
ATOM 8581 N N . LEU B 1 484 ? 80.32800 -7.59500 35.80600 1.000 72.48547 617 LEU B N 1
ATOM 8582 C CA . LEU B 1 484 ? 80.74000 -8.68300 34.93500 1.000 84.07061 617 LEU B CA 1
ATOM 8583 C C . LEU B 1 484 ? 81.87400 -9.48400 35.56300 1.000 85.81997 617 LEU B C 1
ATOM 8584 O O . LEU B 1 484 ? 81.91100 -10.71500 35.45800 1.000 79.17937 617 LEU B O 1
ATOM 8589 N N . ASP B 1 485 ? 82.78400 -8.80500 36.26200 1.000 92.93124 618 ASP B N 1
ATOM 8590 C CA . ASP B 1 485 ? 83.86900 -9.50100 36.94100 1.000 88.71682 618 ASP B CA 1
ATOM 8591 C C . ASP B 1 485 ? 83.39800 -10.24500 38.18700 1.000 93.95256 618 ASP B C 1
ATOM 8592 O O . ASP B 1 485 ? 84.17900 -11.01700 38.75900 1.000 89.65225 618 ASP B O 1
ATOM 8597 N N . MET B 1 486 ? 82.17100 -10.00300 38.65700 1.000 90.09416 619 MET B N 1
ATOM 8598 C CA . MET B 1 486 ? 81.65500 -10.73800 39.80200 1.000 76.93085 619 MET B CA 1
ATOM 8599 C C . MET B 1 486 ? 80.71800 -11.87200 39.41400 1.000 85.88148 619 MET B C 1
ATOM 8600 O O . MET B 1 486 ? 80.19600 -12.55500 40.30400 1.000 77.35334 619 MET B O 1
ATOM 8605 N N . GLY B 1 487 ? 80.47300 -12.08800 38.12500 1.000 74.80560 620 GLY B N 1
ATOM 8606 C CA . GLY B 1 487 ? 79.56300 -13.15500 37.76200 1.000 89.23779 620 GLY B CA 1
ATOM 8607 C C . GLY B 1 487 ? 78.09600 -12.84500 37.97800 1.000 83.22758 620 GLY B C 1
ATOM 8608 O O . GLY B 1 487 ? 77.27600 -13.77200 38.00300 1.000 65.22940 620 GLY B O 1
ATOM 8609 N N . THR B 1 488 ? 77.74300 -11.57500 38.17700 1.000 93.55511 621 THR B N 1
ATOM 8610 C CA . THR B 1 488 ? 76.35000 -11.17900 38.31200 1.000 82.99450 621 THR B CA 1
ATOM 8611 C C . THR B 1 488 ? 75.75400 -10.74200 36.98300 1.000 80.64710 621 THR B C 1
ATOM 8612 O O . THR B 1 488 ? 74.54300 -10.90300 36.76800 1.000 71.87066 621 THR B O 1
ATOM 8616 N N . LEU B 1 489 ? 76.58400 -10.19700 36.09300 1.000 82.33739 622 LEU B N 1
ATOM 8617 C CA . LEU B 1 489 ? 76.25500 -9.99700 34.68800 1.000 74.69991 622 LEU B CA 1
ATOM 8618 C C . LEU B 1 489 ? 77.10900 -10.91700 33.82400 1.000 78.76187 622 LEU B C 1
ATOM 8619 O O . LEU B 1 489 ? 78.24000 -11.25800 34.19100 1.000 69.95814 622 LEU B O 1
ATOM 8624 N N . PHE B 1 490 ? 76.57700 -11.30400 32.65800 1.000 83.21177 623 PHE B N 1
ATOM 8625 C CA . PHE B 1 490 ? 77.36900 -12.08600 31.72000 1.000 73.21709 623 PHE B CA 1
ATOM 8626 C C . PHE B 1 490 ? 77.10200 -11.58300 30.30600 1.000 75.54116 623 PHE B C 1
ATOM 8627 O O . PHE B 1 490 ? 76.16700 -10.81700 30.05400 1.000 66.23164 623 PHE B O 1
ATOM 8635 N N . THR B 1 491 ? 77.95900 -12.02500 29.38600 1.000 71.87934 624 THR B N 1
ATOM 8636 C CA . THR B 1 491 ? 77.76700 -11.81100 27.95900 1.000 61.72658 624 THR B CA 1
ATOM 8637 C C . THR B 1 491 ? 76.46700 -12.46600 27.50200 1.000 62.01184 624 THR B C 1
ATOM 8638 O O . THR B 1 491 ? 76.01800 -13.46900 28.06100 1.000 68.74685 624 THR B O 1
ATOM 8642 N N . PHE B 1 492 ? 75.82900 -11.87100 26.50500 1.000 62.41652 625 PHE B N 1
ATOM 8643 C CA . PHE B 1 492 ? 74.54900 -12.39700 26.07000 1.000 66.86424 625 PHE B CA 1
ATOM 8644 C C . PHE B 1 492 ? 74.71900 -13.77500 25.44900 1.000 66.85097 625 PHE B C 1
ATOM 8645 O O . PHE B 1 492 ? 75.61100 -13.99500 24.62600 1.000 69.19352 625 PHE B O 1
ATOM 8653 N N . ARG B 1 493 ? 73.85500 -14.70100 25.87100 1.000 72.21685 626 ARG B N 1
ATOM 8654 C CA . ARG B 1 493 ? 73.86500 -16.11700 25.50800 1.000 64.65486 626 ARG B CA 1
ATOM 8655 C C . ARG B 1 493 ? 75.20400 -16.78100 25.79900 1.000 76.73366 626 ARG B C 1
ATOM 8656 O O . ARG B 1 493 ? 75.53800 -17.79300 25.17400 1.000 78.04926 626 ARG B O 1
ATOM 8664 N N . TYR B 1 494 ? 75.98200 -16.24000 26.74500 1.000 84.90198 627 TYR B N 1
ATOM 8665 C CA . TYR B 1 494 ? 77.35400 -16.71100 26.92500 1.000 85.69937 627 TYR B CA 1
ATOM 8666 C C . TYR B 1 494 ? 77.41400 -18.21400 27.18700 1.000 96.12956 627 TYR B C 1
ATOM 8667 O O . TYR B 1 494 ? 78.35700 -18.87800 26.74200 1.000 88.93200 627 TYR B O 1
ATOM 8676 N N . HIS B 1 495 ? 76.42000 -18.77800 27.87600 1.000 94.80319 628 HIS B N 1
ATOM 8677 C CA . HIS B 1 495 ? 76.49400 -20.19300 28.21900 1.000 92.48820 628 HIS B CA 1
ATOM 8678 C C . HIS B 1 495 ? 75.96200 -21.12100 27.12900 1.000 97.41944 628 HIS B C 1
ATOM 8679 O O . HIS B 1 495 ? 76.12000 -22.33900 27.25500 1.000 109.34501 628 HIS B O 1
ATOM 8686 N N . VAL B 1 496 ? 75.33800 -20.60600 26.07100 1.000 101.10005 629 VAL B N 1
ATOM 8687 C CA . VAL B 1 496 ? 74.75200 -21.49900 25.07300 1.000 97.90288 629 VAL B CA 1
ATOM 8688 C C . VAL B 1 496 ? 75.42400 -21.30500 23.71500 1.000 98.32086 629 VAL B C 1
ATOM 8689 O O . VAL B 1 496 ? 76.08500 -22.22200 23.21400 1.000 103.90977 629 VAL B O 1
ATOM 8693 N N . TRP B 1 497 ? 75.23900 -20.13500 23.09600 1.000 96.04216 630 TRP B N 1
ATOM 8694 C CA . TRP B 1 497 ? 75.98500 -19.71100 21.90100 1.000 105.15383 630 TRP B CA 1
ATOM 8695 C C . TRP B 1 497 ? 76.91100 -18.54200 22.25300 1.000 99.66868 630 TRP B C 1
ATOM 8696 O O . TRP B 1 497 ? 76.52800 -17.37700 22.14100 1.000 95.56171 630 TRP B O 1
ATOM 8707 N N . THR B 1 498 ? 78.14900 -18.85900 22.64800 1.000 98.03444 631 THR B N 1
ATOM 8708 C CA . THR B 1 498 ? 79.16600 -17.81900 22.77900 1.000 85.70787 631 THR B CA 1
ATOM 8709 C C . THR B 1 498 ? 79.50100 -17.20700 21.42100 1.000 89.47597 631 THR B C 1
ATOM 8710 O O . THR B 1 498 ? 79.74900 -16.00200 21.32400 1.000 102.56034 631 THR B O 1
ATOM 8714 N N . LYS B 1 499 ? 79.52800 -18.01500 20.36600 1.000 88.78993 632 LYS B N 1
ATOM 8715 C CA . LYS B 1 499 ? 79.50200 -17.44700 19.03100 1.000 86.84927 632 LYS B CA 1
ATOM 8716 C C . LYS B 1 499 ? 78.19400 -16.68800 18.82300 1.000 104.11478 632 LYS B C 1
ATOM 8717 O O . LYS B 1 499 ? 77.20000 -16.89700 19.52500 1.000 105.13937 632 LYS B O 1
ATOM 8723 N N . GLY B 1 500 ? 78.19900 -15.78700 17.85300 1.000 106.51447 633 GLY B N 1
ATOM 8724 C CA . GLY B 1 500 ? 77.01700 -14.98400 17.64800 1.000 106.74729 633 GLY B CA 1
ATOM 8725 C C . GLY B 1 500 ? 77.20100 -13.61200 18.24600 1.000 102.72968 633 GLY B C 1
ATOM 8726 O O . GLY B 1 500 ? 76.79100 -12.60300 17.65800 1.000 110.57545 633 GLY B O 1
ATOM 8727 N N . HIS B 1 501 ? 77.83300 -13.56000 19.41600 1.000 75.53542 634 HIS B N 1
ATOM 8728 C CA . HIS B 1 501 ? 78.28200 -12.29900 19.98000 1.000 80.25941 634 HIS B CA 1
ATOM 8729 C C . HIS B 1 501 ? 79.77300 -12.24600 20.27100 1.000 85.90126 634 HIS B C 1
ATOM 8730 O O . HIS B 1 501 ? 80.28600 -11.15600 20.54500 1.000 93.43354 634 HIS B O 1
ATOM 8737 N N . ALA B 1 502 ? 80.48600 -13.37100 20.18600 1.000 96.67927 635 ALA B N 1
ATOM 8738 C CA . ALA B 1 502 ? 81.93900 -13.34500 20.34400 1.000 90.75170 635 ALA B CA 1
ATOM 8739 C C . ALA B 1 502 ? 82.64200 -12.42100 19.35200 1.000 86.32002 635 ALA B C 1
ATOM 8740 O O . ALA B 1 502 ? 83.54200 -11.67900 19.78400 1.000 83.94049 635 ALA B O 1
ATOM 8742 N N . PRO B 1 503 ? 82.30300 -12.40500 18.03200 1.000 92.72303 636 PRO B N 1
ATOM 8743 C CA . PRO B 1 503 ? 82.90700 -11.41200 17.12400 1.000 80.85665 636 PRO B CA 1
ATOM 8744 C C . PRO B 1 503 ? 82.84400 -9.96400 17.59300 1.000 88.67688 636 PRO B C 1
ATOM 8745 O O . PRO B 1 503 ? 83.64900 -9.14500 17.13500 1.000 85.60472 636 PRO B O 1
ATOM 8749 N N . THR B 1 504 ? 81.90800 -9.62900 18.49200 1.000 85.95462 637 THR B N 1
ATOM 8750 C CA . THR B 1 504 ? 81.89800 -8.29200 19.08200 1.000 80.31220 637 THR B CA 1
ATOM 8751 C C . THR B 1 504 ? 83.24300 -7.97300 19.72000 1.000 81.06923 637 THR B C 1
ATOM 8752 O O . THR B 1 504 ? 83.66200 -6.81000 19.74400 1.000 89.96200 637 THR B O 1
ATOM 8756 N N . ASN B 1 505 ? 83.94100 -9.00200 20.20400 1.000 72.84342 638 ASN B N 1
ATOM 8757 C CA . ASN B 1 505 ? 85.16600 -8.88400 20.98100 1.000 81.73792 638 ASN B CA 1
ATOM 8758 C C . ASN B 1 505 ? 84.91400 -8.05500 22.23300 1.000 87.89372 638 ASN B C 1
ATOM 8759 O O . ASN B 1 505 ? 85.21800 -6.85600 22.28000 1.000 92.15711 638 ASN B O 1
ATOM 8764 N N . PHE B 1 506 ? 84.36600 -8.70000 23.26200 1.000 84.37736 639 PHE B N 1
ATOM 8765 C CA . PHE B 1 506 ? 84.13700 -8.01600 24.52700 1.000 93.67630 639 PHE B CA 1
ATOM 8766 C C . PHE B 1 506 ? 85.43600 -7.72600 25.26600 1.000 88.57728 639 PHE B C 1
ATOM 8767 O O . PHE B 1 506 ? 85.49600 -6.76200 26.04000 1.000 85.56722 639 PHE B O 1
ATOM 8775 N N . ALA B 1 507 ? 86.49200 -8.49300 24.99000 1.000 87.02446 640 ALA B N 1
ATOM 8776 C CA . ALA B 1 507 ? 87.78200 -8.24700 25.62800 1.000 96.07409 640 ALA B CA 1
ATOM 8777 C C . ALA B 1 507 ? 88.32200 -6.86900 25.28800 1.000 91.10760 640 ALA B C 1
ATOM 8778 O O . ALA B 1 507 ? 88.83800 -6.15900 26.16000 1.000 103.15985 640 ALA B O 1
ATOM 8780 N N . LYS B 1 508 ? 88.25500 -6.48500 24.01900 1.000 89.57510 641 LYS B N 1
ATOM 8781 C CA . LYS B 1 508 ? 88.76700 -5.17200 23.66200 1.000 88.89140 641 LYS B CA 1
ATOM 8782 C C . LYS B 1 508 ? 87.72100 -4.07500 23.81100 1.000 87.37853 641 LYS B C 1
ATOM 8783 O O . LYS B 1 508 ? 88.08500 -2.92800 24.09700 1.000 88.65997 641 LYS B O 1
ATOM 8789 N N . TRP B 1 509 ? 86.43000 -4.39700 23.64200 1.000 94.18243 642 TRP B N 1
ATOM 8790 C CA . TRP B 1 509 ? 85.39200 -3.44700 24.04000 1.000 80.19622 642 TRP B CA 1
ATOM 8791 C C . TRP B 1 509 ? 85.62000 -2.97200 25.46600 1.000 75.62838 642 TRP B C 1
ATOM 8792 O O . TRP B 1 509 ? 85.36900 -1.80500 25.78200 1.000 77.99088 642 TRP B O 1
ATOM 8803 N N . ARG B 1 510 ? 86.07900 -3.87200 26.34400 1.000 77.24697 643 ARG B N 1
ATOM 8804 C CA . ARG B 1 510 ? 86.26600 -3.54400 27.75600 1.000 82.64996 643 ARG B CA 1
ATOM 8805 C C . ARG B 1 510 ? 87.02500 -2.23000 27.93600 1.000 89.28554 643 ARG B C 1
ATOM 8806 O O . ARG B 1 510 ? 86.59900 -1.34700 28.69100 1.000 83.68840 643 ARG B O 1
ATOM 8814 N N . THR B 1 511 ? 88.17100 -2.09700 27.26900 1.000 95.68262 644 THR B N 1
ATOM 8815 C CA . THR B 1 511 ? 89.04000 -0.93300 27.41800 1.000 97.48307 644 THR B CA 1
ATOM 8816 C C . THR B 1 511 ? 88.92600 0.08100 26.27400 1.000 101.15682 644 THR B C 1
ATOM 8817 O O . THR B 1 511 ? 89.48000 1.18400 26.39300 1.000 104.96401 644 THR B O 1
ATOM 8821 N N . ALA B 1 512 ? 88.19700 -0.23600 25.19900 1.000 93.76476 645 ALA B N 1
ATOM 8822 C CA . ALA B 1 512 ? 88.14200 0.65000 24.04400 1.000 86.52978 645 ALA B CA 1
ATOM 8823 C C . ALA B 1 512 ? 87.54900 1.99900 24.43200 1.000 102.41384 645 ALA B C 1
ATOM 8824 O O . ALA B 1 512 ? 86.69100 2.09200 25.31800 1.000 105.48467 645 ALA B O 1
ATOM 8826 N N . THR B 1 513 ? 88.01800 3.05700 23.75400 1.000 91.58541 646 THR B N 1
ATOM 8827 C CA . THR B 1 513 ? 87.42900 4.38800 23.86900 1.000 101.99754 646 THR B CA 1
ATOM 8828 C C . THR B 1 513 ? 86.98500 4.95000 22.52400 1.000 94.16580 646 THR B C 1
ATOM 8829 O O . THR B 1 513 ? 86.30600 5.98600 22.49100 1.000 88.32477 646 THR B O 1
ATOM 8833 N N . THR B 1 514 ? 87.36000 4.31100 21.43400 1.000 80.26863 647 THR B N 1
ATOM 8834 C CA . THR B 1 514 ? 87.08500 4.63000 20.05400 1.000 75.57945 647 THR B CA 1
ATOM 8835 C C . THR B 1 514 ? 86.20400 3.55300 19.44200 1.000 81.77006 647 THR B C 1
ATOM 8836 O O . THR B 1 514 ? 86.39700 2.36900 19.73600 1.000 98.14006 647 THR B O 1
ATOM 8840 N N . PRO B 1 515 ? 85.20700 3.91100 18.63800 1.000 75.45542 648 PRO B N 1
ATOM 8841 C CA . PRO B 1 515 ? 84.48800 2.88500 17.87400 1.000 71.42536 648 PRO B CA 1
ATOM 8842 C C . PRO B 1 515 ? 85.46600 2.09900 17.01200 1.000 82.57458 648 PRO B C 1
ATOM 8843 O O . PRO B 1 515 ? 86.45400 2.64700 16.51400 1.000 89.46350 648 PRO B O 1
ATOM 8847 N N . TYR B 1 516 ? 85.20200 0.79900 16.85900 1.000 89.42003 649 TYR B N 1
ATOM 8848 C CA . TYR B 1 516 ? 86.15400 -0.09000 16.20400 1.000 71.66264 649 TYR B CA 1
ATOM 8849 C C . TYR B 1 516 ? 85.39400 -1.03000 15.27200 1.000 71.86911 649 TYR B C 1
ATOM 8850 O O . TYR B 1 516 ? 84.21900 -1.33400 15.49400 1.000 85.94275 649 TYR B O 1
ATOM 8859 N N . ARG B 1 517 ? 86.04000 -1.42800 14.18900 1.000 72.38449 650 ARG B N 1
ATOM 8860 C CA . ARG B 1 517 ? 85.38900 -2.25400 13.18200 1.000 73.62283 650 ARG B CA 1
ATOM 8861 C C . ARG B 1 517 ? 85.61600 -3.73800 13.42600 1.000 85.38738 650 ARG B C 1
ATOM 8862 O O . ARG B 1 517 ? 86.73400 -4.17100 13.71700 1.000 79.55663 650 ARG B O 1
ATOM 8870 N N . VAL B 1 518 ? 84.55300 -4.51400 13.22800 1.000 87.27590 651 VAL B N 1
ATOM 8871 C CA . VAL B 1 518 ? 84.55500 -5.96400 13.32300 1.000 76.82788 651 VAL B CA 1
ATOM 8872 C C . VAL B 1 518 ? 84.09000 -6.52400 11.98400 1.000 83.60259 651 VAL B C 1
ATOM 8873 O O . VAL B 1 518 ? 83.32800 -5.88000 11.25100 1.000 77.64840 651 VAL B O 1
ATOM 8877 N N . GLU B 1 519 ? 84.60700 -7.69900 11.62500 1.000 88.51955 652 GLU B N 1
ATOM 8878 C CA . GLU B 1 519 ? 84.18100 -8.34900 10.39500 1.000 94.76956 652 GLU B CA 1
ATOM 8879 C C . GLU B 1 519 ? 83.16700 -9.45600 10.71100 1.000 89.91258 652 GLU B C 1
ATOM 8880 O O . GLU B 1 519 ? 83.05100 -9.93600 11.84400 1.000 85.32104 652 GLU B O 1
ATOM 8886 N N . TRP B 1 520 ? 82.43400 -9.85900 9.68000 1.000 79.67143 653 TRP B N 1
ATOM 8887 C CA . TRP B 1 520 ? 81.40200 -10.87400 9.82500 1.000 76.34976 653 TRP B CA 1
ATOM 8888 C C . TRP B 1 520 ? 81.98900 -12.26000 10.05400 1.000 82.10118 653 TRP B C 1
ATOM 8889 O O . TRP B 1 520 ? 82.99200 -12.63700 9.44300 1.000 84.49438 653 TRP B O 1
ATOM 8900 N N . GLU B 1 521 ? 81.33200 -13.03400 10.91600 1.000 84.87356 654 GLU B N 1
ATOM 8901 C CA . GLU B 1 521 ? 81.67000 -14.43100 11.14500 1.000 91.58175 654 GLU B CA 1
ATOM 8902 C C . GLU B 1 521 ? 80.37800 -15.24600 11.12500 1.000 94.59877 654 GLU B C 1
ATOM 8903 O O . GLU B 1 521 ? 79.27400 -14.70300 11.24000 1.000 84.03748 654 GLU B O 1
ATOM 8909 N N . ALA B 1 522 ? 80.51900 -16.56600 11.00400 1.000 95.71386 655 ALA B N 1
ATOM 8910 C CA . ALA B 1 522 ? 79.35300 -17.44100 10.91600 1.000 94.08737 655 ALA B CA 1
ATOM 8911 C C . ALA B 1 522 ? 78.44300 -17.29500 12.13300 1.000 97.08970 655 ALA B C 1
ATOM 8912 O O . ALA B 1 522 ? 78.90200 -17.25100 13.27900 1.000 92.89010 655 ALA B O 1
ATOM 8914 N N . ASP B 1 523 ? 77.13900 -17.23100 11.86700 1.000 95.00001 656 ASP B N 1
ATOM 8915 C CA . ASP B 1 523 ? 76.08500 -17.17600 12.87900 1.000 91.42070 656 ASP B CA 1
ATOM 8916 C C . ASP B 1 523 ? 76.19700 -15.94900 13.77900 1.000 88.66934 656 ASP B C 1
ATOM 8917 O O . ASP B 1 523 ? 75.66500 -15.95300 14.89900 1.000 76.13382 656 ASP B O 1
ATOM 8922 N N . PHE B 1 524 ? 76.90300 -14.91700 13.31500 1.000 85.39794 657 PHE B N 1
ATOM 8923 C CA . PHE B 1 524 ? 77.03500 -13.66900 14.05600 1.000 71.10971 657 PHE B CA 1
ATOM 8924 C C . PHE B 1 524 ? 75.68800 -12.95800 14.09300 1.000 76.08551 657 PHE B C 1
ATOM 8925 O O . PHE B 1 524 ? 74.98100 -12.88300 13.08400 1.000 74.33356 657 PHE B O 1
ATOM 8933 N N . GLU B 1 525 ? 75.33500 -12.42700 15.25700 1.000 73.70375 658 GLU B N 1
ATOM 8934 C CA . GLU B 1 525 ? 73.96200 -11.97800 15.43800 1.000 76.99911 658 GLU B CA 1
ATOM 8935 C C . GLU B 1 525 ? 73.89000 -10.75200 16.35600 1.000 79.46858 658 GLU B C 1
ATOM 8936 O O . GLU B 1 525 ? 73.19700 -10.77900 17.38000 1.000 70.43058 658 GLU B O 1
ATOM 8942 N N . PRO B 1 526 ? 74.58600 -9.66300 16.02900 1.000 76.06263 659 PRO B N 1
ATOM 8943 C CA . PRO B 1 526 ? 74.60600 -8.49800 16.91600 1.000 69.86303 659 PRO B CA 1
ATOM 8944 C C . PRO B 1 526 ? 73.31800 -7.69200 16.80000 1.000 67.91602 659 PRO B C 1
ATOM 8945 O O . PRO B 1 526 ? 72.55200 -7.84600 15.85300 1.000 64.51637 659 PRO B O 1
ATOM 8949 N N . TYR B 1 527 ? 73.13400 -6.76300 17.75200 1.000 73.20807 660 TYR B N 1
ATOM 8950 C CA . TYR B 1 527 ? 72.04100 -5.78700 17.73100 1.000 72.37822 660 TYR B CA 1
ATOM 8951 C C . TYR B 1 527 ? 72.54700 -4.46100 17.16700 1.000 67.79783 660 TYR B C 1
ATOM 8952 O O . TYR B 1 527 ? 73.47100 -3.84600 17.72200 1.000 67.03787 660 TYR B O 1
ATOM 8961 N N . VAL B 1 528 ? 71.94700 -4.02000 16.06600 1.000 56.46940 661 VAL B N 1
ATOM 8962 C CA . VAL B 1 528 ? 72.54300 -2.94100 15.29500 1.000 69.71345 661 VAL B CA 1
ATOM 8963 C C . VAL B 1 528 ? 71.61600 -1.73800 15.24100 1.000 72.91046 661 VAL B C 1
ATOM 8964 O O . VAL B 1 528 ? 70.39600 -1.84000 15.37700 1.000 70.00746 661 VAL B O 1
ATOM 8968 N N . VAL B 1 529 ? 72.23400 -0.58600 15.00500 1.000 72.85262 662 VAL B N 1
ATOM 8969 C CA . VAL B 1 529 ? 71.56200 0.65200 14.64800 1.000 71.47962 662 VAL B CA 1
ATOM 8970 C C . VAL B 1 529 ? 71.95900 0.94300 13.21200 1.000 65.44652 662 VAL B C 1
ATOM 8971 O O . VAL B 1 529 ? 73.15500 1.01000 12.89700 1.000 71.27525 662 VAL B O 1
ATOM 8975 N N . VAL B 1 530 ? 70.96800 1.07200 12.33300 1.000 61.49976 663 VAL B N 1
ATOM 8976 C CA . VAL B 1 530 ? 71.20000 1.24700 10.90400 1.000 59.90188 663 VAL B CA 1
ATOM 8977 C C . VAL B 1 530 ? 70.22100 2.27600 10.36900 1.000 59.31277 663 VAL B C 1
ATOM 8978 O O . VAL B 1 530 ? 69.20500 2.58600 10.98900 1.000 64.59020 663 VAL B O 1
ATOM 8982 N N . ARG B 1 531 ? 70.50700 2.74400 9.15800 1.000 66.43362 664 ARG B N 1
ATOM 8983 C CA . ARG B 1 531 ? 69.58300 3.61000 8.44300 1.000 61.57751 664 ARG B CA 1
ATOM 8984 C C . ARG B 1 531 ? 68.30000 2.86200 8.08400 1.000 61.88041 664 ARG B C 1
ATOM 8985 O O . ARG B 1 531 ? 68.28300 1.63900 7.92100 1.000 62.45319 664 ARG B O 1
ATOM 8993 N N . ARG B 1 532 ? 67.21400 3.62100 7.96600 1.000 60.89325 665 ARG B N 1
ATOM 8994 C CA . ARG B 1 532 ? 65.89200 3.02200 7.91100 1.000 62.63936 665 ARG B CA 1
ATOM 8995 C C . ARG B 1 532 ? 65.61800 2.22800 6.64100 1.000 68.72765 665 ARG B C 1
ATOM 8996 O O . ARG B 1 532 ? 64.70900 1.39100 6.65400 1.000 79.60944 665 ARG B O 1
ATOM 9004 N N . ASP B 1 533 ? 66.33700 2.47200 5.54500 1.000 66.55899 666 ASP B N 1
ATOM 9005 C CA . ASP B 1 533 ? 66.03300 1.81200 4.27800 1.000 73.16468 666 ASP B CA 1
ATOM 9006 C C . ASP B 1 533 ? 66.92700 0.60200 4.02600 1.000 74.96980 666 ASP B C 1
ATOM 9007 O O . ASP B 1 533 ? 67.18200 0.24400 2.87200 1.000 93.13003 666 ASP B O 1
ATOM 9012 N N . CYS B 1 534 ? 67.41000 -0.02200 5.09600 1.000 80.32371 667 CYS B N 1
ATOM 9013 C CA . CYS B 1 534 ? 68.25400 -1.20500 5.03200 1.000 80.33661 667 CYS B CA 1
ATOM 9014 C C . CYS B 1 534 ? 67.42300 -2.40600 4.59300 1.000 77.87561 667 CYS B C 1
ATOM 9015 O O . CYS B 1 534 ? 66.19400 -2.33200 4.55100 1.000 81.35068 667 CYS B O 1
ATOM 9018 N N . PRO B 1 535 ? 68.06100 -3.54000 4.27400 1.000 83.54893 668 PRO B N 1
ATOM 9019 C CA . PRO B 1 535 ? 67.28500 -4.71200 3.85600 1.000 83.62765 668 PRO B CA 1
ATOM 9020 C C . PRO B 1 535 ? 66.37400 -5.18700 4.97400 1.000 84.51085 668 PRO B C 1
ATOM 9021 O O . PRO B 1 535 ? 66.71900 -5.11400 6.15400 1.000 89.21141 668 PRO B O 1
ATOM 9025 N N . GLU B 1 536 ? 65.20100 -5.68100 4.58800 1.000 82.69815 669 GLU B N 1
ATOM 9026 C CA . GLU B 1 536 ? 64.22700 -6.16300 5.54900 1.000 80.42026 669 GLU B CA 1
ATOM 9027 C C . GLU B 1 536 ? 64.51800 -7.63100 5.89700 1.000 86.74621 669 GLU B C 1
ATOM 9028 O O . GLU B 1 536 ? 65.47600 -8.24200 5.41200 1.000 69.90284 669 GLU B O 1
ATOM 9034 N N . TYR B 1 537 ? 63.71700 -8.19000 6.79600 1.000 82.10598 670 TYR B N 1
ATOM 9035 C CA . TYR B 1 537 ? 63.85100 -9.58500 7.18300 1.000 67.46913 670 TYR B CA 1
ATOM 9036 C C . TYR B 1 537 ? 63.11900 -10.49800 6.20900 1.000 72.61148 670 TYR B C 1
ATOM 9037 O O . TYR B 1 537 ? 62.06800 -10.14700 5.67200 1.000 71.10631 670 TYR B O 1
ATOM 9046 N N . ASP B 1 538 ? 63.67400 -11.69100 6.00400 1.000 80.98441 671 ASP B N 1
ATOM 9047 C CA . ASP B 1 538 ? 63.14400 -12.63400 5.02900 1.000 76.68637 671 ASP B CA 1
ATOM 9048 C C . ASP B 1 538 ? 62.04200 -13.44400 5.69900 1.000 78.63896 671 ASP B C 1
ATOM 9049 O O . ASP B 1 538 ? 62.29300 -14.12400 6.69600 1.000 94.65539 671 ASP B O 1
ATOM 9054 N N . ARG B 1 539 ? 60.82200 -13.38400 5.15800 1.000 81.19739 672 ARG B N 1
ATOM 9055 C CA . ARG B 1 539 ? 59.70100 -14.00900 5.85500 1.000 87.89463 672 ARG B CA 1
ATOM 9056 C C . ARG B 1 539 ? 59.66500 -15.52200 5.78400 1.000 93.71288 672 ARG B C 1
ATOM 9057 O O . ARG B 1 539 ? 58.79800 -16.10800 6.45100 1.000 98.17896 672 ARG B O 1
ATOM 9065 N N . ARG B 1 540 ? 60.53700 -16.16900 4.99900 1.000 95.23219 673 ARG B N 1
ATOM 9066 C CA . ARG B 1 540 ? 60.43800 -17.63100 4.90600 1.000 98.50903 673 ARG B CA 1
ATOM 9067 C C . ARG B 1 540 ? 60.68000 -18.34500 6.22200 1.000 100.93705 673 ARG B C 1
ATOM 9068 O O . ARG B 1 540 ? 60.07500 -19.38500 6.46400 1.000 104.63597 673 ARG B O 1
ATOM 9076 N N . PHE B 1 541 ? 61.46300 -17.74200 7.11100 1.000 101.90850 674 PHE B N 1
ATOM 9077 C CA . PHE B 1 541 ? 61.87900 -18.31300 8.41100 1.000 103.21053 674 PHE B CA 1
ATOM 9078 C C . PHE B 1 541 ? 60.80600 -17.97200 9.43900 1.000 108.54377 674 PHE B C 1
ATOM 9079 O O . PHE B 1 541 ? 60.93400 -17.07100 10.27500 1.000 99.49877 674 PHE B O 1
ATOM 9087 N N . VAL B 1 542 ? 59.72400 -18.71700 9.38600 1.000 116.57542 675 VAL B N 1
ATOM 9088 C CA . VAL B 1 542 ? 58.73200 -18.61300 10.46000 1.000 110.56946 675 VAL B CA 1
ATOM 9089 C C . VAL B 1 542 ? 59.18400 -19.42700 11.67500 1.000 104.85297 675 VAL B C 1
ATOM 9090 O O . VAL B 1 542 ? 60.03900 -20.31900 11.60200 1.000 100.09756 675 VAL B O 1
ATOM 9094 N N . GLY B 1 543 ? 58.61500 -19.10900 12.82500 1.000 115.98494 676 GLY B N 1
ATOM 9095 C CA . GLY B 1 543 ? 59.03700 -19.78000 14.04000 1.000 111.41397 676 GLY B CA 1
ATOM 9096 C C . GLY B 1 543 ? 60.46400 -19.40100 14.41000 1.000 123.91432 676 GLY B C 1
ATOM 9097 O O . GLY B 1 543 ? 61.12800 -18.59900 13.75300 1.000 122.67065 676 GLY B O 1
ATOM 9098 N N . PHE B 1 544 ? 60.94600 -20.00500 15.48900 1.000 137.49875 677 PHE B N 1
ATOM 9099 C CA . PHE B 1 544 ? 62.27600 -19.65700 15.97500 1.000 132.44744 677 PHE B CA 1
ATOM 9100 C C . PHE B 1 544 ? 63.33100 -20.34300 15.12100 1.000 120.34572 677 PHE B C 1
ATOM 9101 O O . PHE B 1 544 ? 63.24700 -21.54600 14.86900 1.000 122.62102 677 PHE B O 1
ATOM 9109 N N . GLY B 1 545 ? 64.30400 -19.56800 14.64200 1.000 117.37688 678 GLY B N 1
ATOM 9110 C CA . GLY B 1 545 ? 65.33900 -20.12600 13.79200 1.000 110.31244 678 GLY B CA 1
ATOM 9111 C C . GLY B 1 545 ? 66.51000 -19.19700 13.56100 1.000 118.62437 678 GLY B C 1
ATOM 9112 O O . GLY B 1 545 ? 66.90600 -18.45100 14.46200 1.000 125.93760 678 GLY B O 1
ATOM 9113 N N . TRP B 1 546 ? 67.07500 -19.23900 12.36300 1.000 119.28712 679 TRP B N 1
ATOM 9114 C CA . TRP B 1 546 ? 68.26200 -18.46500 12.01600 1.000 127.28785 679 TRP B CA 1
ATOM 9115 C C . TRP B 1 546 ? 67.92300 -17.14900 11.31900 1.000 126.71346 679 TRP B C 1
ATOM 9116 O O . TRP B 1 546 ? 68.57800 -16.77200 10.35000 1.000 124.90809 679 TRP B O 1
ATOM 9127 N N . ASN B 1 547 ? 66.84400 -16.48300 11.71200 1.000 145.85345 680 ASN B N 1
ATOM 9128 C CA . ASN B 1 547 ? 66.39700 -15.29700 10.98900 1.000 142.04041 680 ASN B CA 1
ATOM 9129 C C . ASN B 1 547 ? 67.34300 -14.10900 11.10400 1.000 133.60293 680 ASN B C 1
ATOM 9130 O O . ASN B 1 547 ? 67.66300 -13.44900 10.10500 1.000 137.43788 680 ASN B O 1
ATOM 9135 N N . LYS B 1 548 ? 67.72100 -13.75300 12.32600 1.000 99.75317 681 LYS B N 1
ATOM 9136 C CA . LYS B 1 548 ? 68.54900 -12.57200 12.47500 1.000 90.48677 681 LYS B CA 1
ATOM 9137 C C . LYS B 1 548 ? 69.91100 -12.82300 11.83800 1.000 85.77326 681 LYS B C 1
ATOM 9138 O O . LYS B 1 548 ? 70.53300 -11.89600 11.31000 1.000 77.82327 681 LYS B O 1
ATOM 9144 N N . VAL B 1 549 ? 70.39000 -14.07100 11.90400 1.000 82.44927 682 VAL B N 1
ATOM 9145 C CA . VAL B 1 549 ? 71.62600 -14.45600 11.22500 1.000 87.66628 682 VAL B CA 1
ATOM 9146 C C . VAL B 1 549 ? 71.52900 -14.17700 9.72400 1.000 85.93505 682 VAL B C 1
ATOM 9147 O O . VAL B 1 549 ? 72.44500 -13.60300 9.11700 1.000 79.71173 682 VAL B O 1
ATOM 9151 N N . ALA B 1 550 ? 70.41000 -14.57300 9.10400 1.000 76.04362 683 ALA B N 1
ATOM 9152 C CA . ALA B 1 550 ? 70.21600 -14.32500 7.67700 1.000 76.65941 683 ALA B CA 1
ATOM 9153 C C . ALA B 1 550 ? 70.17000 -12.83300 7.38200 1.000 83.79704 683 ALA B C 1
ATOM 9154 O O . ALA B 1 550 ? 70.71100 -12.36600 6.37100 1.000 92.53947 683 ALA B O 1
ATOM 9156 N N . HIS B 1 551 ? 69.52500 -12.06800 8.25400 1.000 81.59875 684 HIS B N 1
ATOM 9157 C CA . HIS B 1 551 ? 69.50300 -10.62000 8.08100 1.000 73.76324 684 HIS B CA 1
ATOM 9158 C C . HIS B 1 551 ? 70.90700 -10.02300 8.14300 1.000 69.72127 684 HIS B C 1
ATOM 9159 O O . HIS B 1 551 ? 71.26000 -9.14500 7.34700 1.000 72.90577 684 HIS B O 1
ATOM 9166 N N . ILE B 1 552 ? 71.70700 -10.45200 9.11600 1.000 71.66649 685 ILE B N 1
ATOM 9167 C CA . ILE B 1 552 ? 73.05900 -9.92100 9.24400 1.000 72.33501 685 ILE B CA 1
ATOM 9168 C C . ILE B 1 552 ? 73.88300 -10.28700 8.01300 1.000 71.19679 685 ILE B C 1
ATOM 9169 O O . ILE B 1 552 ? 74.71600 -9.50300 7.54600 1.000 74.57273 685 ILE B O 1
ATOM 9174 N N . MET B 1 553 ? 73.65500 -11.47700 7.45800 1.000 77.56989 686 MET B N 1
ATOM 9175 C CA . MET B 1 553 ? 74.31300 -11.82000 6.19600 1.000 85.56686 686 MET B CA 1
ATOM 9176 C C . MET B 1 553 ? 73.87000 -10.88800 5.07000 1.000 83.88002 686 MET B C 1
ATOM 9177 O O . MET B 1 553 ? 74.68900 -10.46800 4.24000 1.000 90.24027 686 MET B O 1
ATOM 9182 N N . GLU B 1 554 ? 72.57200 -10.57000 5.01900 1.000 71.44296 687 GLU B N 1
ATOM 9183 C CA . GLU B 1 554 ? 72.07800 -9.60200 4.04600 1.000 73.92029 687 GLU B CA 1
ATOM 9184 C C . GLU B 1 554 ? 72.76900 -8.25300 4.21100 1.000 85.84651 687 GLU B C 1
ATOM 9185 O O . GLU B 1 554 ? 73.05300 -7.56000 3.22500 1.000 81.55632 687 GLU B O 1
ATOM 9191 N N . LEU B 1 555 ? 73.01400 -7.84700 5.45400 1.000 77.35785 688 LEU B N 1
ATOM 9192 C CA . LEU B 1 555 ? 73.75500 -6.61100 5.68400 1.000 76.84355 688 LEU B CA 1
ATOM 9193 C C . LEU B 1 555 ? 75.18700 -6.72700 5.19000 1.000 85.46331 688 LEU B C 1
ATOM 9194 O O . LEU B 1 555 ? 75.73000 -5.78400 4.60300 1.000 76.21724 688 LEU B O 1
ATOM 9199 N N . ASP B 1 556 ? 75.80600 -7.88900 5.39500 1.000 89.14502 689 ASP B N 1
ATOM 9200 C CA . ASP B 1 556 ? 77.22800 -8.01100 5.10700 1.000 94.12235 689 ASP B CA 1
ATOM 9201 C C . ASP B 1 556 ? 77.49800 -8.09100 3.61100 1.000 92.92513 689 ASP B C 1
ATOM 9202 O O . ASP B 1 556 ? 78.54000 -7.60400 3.16000 1.000 87.65066 689 ASP B O 1
ATOM 9207 N N . VAL B 1 557 ? 76.59600 -8.70500 2.82900 1.000 92.13350 690 VAL B N 1
ATOM 9208 C CA . VAL B 1 557 ? 76.78600 -8.70900 1.37500 1.000 87.34218 690 VAL B CA 1
ATOM 9209 C C . VAL B 1 557 ? 76.69800 -7.30100 0.81600 1.000 94.80501 690 VAL B C 1
ATOM 9210 O O . VAL B 1 557 ? 77.44800 -6.93400 -0.09600 1.000 105.13290 690 VAL B O 1
ATOM 9214 N N . GLN B 1 558 ? 75.78700 -6.49200 1.34500 1.000 94.56581 691 GLN B N 1
ATOM 9215 C CA . GLN B 1 558 ? 75.65500 -5.12800 0.86400 1.000 83.72023 691 GLN B CA 1
ATOM 9216 C C . GLN B 1 558 ? 76.70800 -4.20500 1.45100 1.000 82.38186 691 GLN B C 1
ATOM 9217 O O . GLN B 1 558 ? 76.57900 -2.97800 1.35600 1.000 87.97327 691 GLN B O 1
ATOM 9223 N N . GLU B 1 559 ? 77.74300 -4.79000 2.05600 1.000 83.98839 692 GLU B N 1
ATOM 9224 C CA . GLU B 1 559 ? 78.93300 -4.07200 2.49300 1.000 88.40405 692 GLU B CA 1
ATOM 9225 C C . GLU B 1 559 ? 78.60100 -3.06400 3.57400 1.000 84.83265 692 GLU B C 1
ATOM 9226 O O . GLU B 1 559 ? 79.23800 -2.01400 3.67000 1.000 94.36314 692 GLU B O 1
ATOM 9232 N N . TYR B 1 560 ? 77.60500 -3.37500 4.39600 1.000 85.86978 693 TYR B N 1
ATOM 9233 C CA . TYR B 1 560 ? 77.43300 -2.61400 5.61900 1.000 84.63078 693 TYR B CA 1
ATOM 9234 C C . TYR B 1 560 ? 78.62900 -2.87400 6.52000 1.000 83.36351 693 TYR B C 1
ATOM 9235 O O . TYR B 1 560 ? 79.07100 -4.01500 6.68500 1.000 99.59771 693 TYR B O 1
ATOM 9244 N N . GLU B 1 561 ? 79.15500 -1.80100 7.09000 1.000 77.54690 694 GLU B N 1
ATOM 9245 C CA . GLU B 1 561 ? 80.32300 -1.86600 7.94900 1.000 84.31640 694 GLU B CA 1
ATOM 9246 C C . GLU B 1 561 ? 79.85700 -2.04400 9.39200 1.000 80.34678 694 GLU B C 1
ATOM 9247 O O . GLU B 1 561 ? 78.97700 -1.31200 9.85500 1.000 84.03258 694 GLU B O 1
ATOM 9253 N N . PHE B 1 562 ? 80.42500 -3.02100 10.10000 1.000 73.76822 695 PHE B N 1
ATOM 9254 C CA . PHE B 1 562 ? 80.02600 -3.29900 11.48200 1.000 78.06242 695 PHE B CA 1
ATOM 9255 C C . PHE B 1 562 ? 80.97900 -2.59600 12.44300 1.000 77.42364 695 PHE B C 1
ATOM 9256 O O . PHE B 1 562 ? 82.15300 -2.96900 12.55200 1.000 76.07680 695 PHE B O 1
ATOM 9264 N N . ILE B 1 563 ? 80.46200 -1.59500 13.15500 1.000 77.49782 696 ILE B N 1
ATOM 9265 C CA . ILE B 1 563 ? 81.24600 -0.78800 14.08600 1.000 84.87764 696 ILE B CA 1
ATOM 9266 C C . ILE B 1 563 ? 80.69300 -1.00600 15.48600 1.000 76.82490 696 ILE B C 1
ATOM 9267 O O . ILE B 1 563 ? 79.50000 -0.77700 15.72300 1.000 77.86135 696 ILE B O 1
ATOM 9272 N N . VAL B 1 564 ? 81.55400 -1.42800 16.41300 1.000 71.22431 697 VAL B N 1
ATOM 9273 C CA . VAL B 1 564 ? 81.16900 -1.55300 17.81700 1.000 80.33254 697 VAL B CA 1
ATOM 9274 C C . VAL B 1 564 ? 81.43700 -0.22600 18.51600 1.000 85.05502 697 VAL B C 1
ATOM 9275 O O . VAL B 1 564 ? 82.50700 0.37400 18.33800 1.000 75.36033 697 VAL B O 1
ATOM 9279 N N . LEU B 1 565 ? 80.44000 0.24200 19.31800 1.000 67.00970 698 LEU B N 1
ATOM 9280 C CA . LEU B 1 565 ? 80.42400 1.49900 20.06700 1.000 71.07652 698 LEU B CA 1
ATOM 9281 C C . LEU B 1 565 ? 81.06200 1.32200 21.44400 1.000 85.01758 698 LEU B C 1
ATOM 9282 O O . LEU B 1 565 ? 80.63600 0.44900 22.21300 1.000 81.89785 698 LEU B O 1
ATOM 9287 N N . PRO B 1 566 ? 82.03700 2.15700 21.81400 1.000 82.51656 699 PRO B N 1
ATOM 9288 C CA . PRO B 1 566 ? 82.81400 1.88600 23.03900 1.000 83.73555 699 PRO B CA 1
ATOM 9289 C C . PRO B 1 566 ? 82.06400 2.14700 24.34900 1.000 75.37574 699 PRO B C 1
ATOM 9290 O O . PRO B 1 566 ? 82.54800 1.72300 25.40700 1.000 81.26270 699 PRO B O 1
ATOM 9294 N N . ASN B 1 567 ? 80.92700 2.84200 24.33200 1.000 70.64350 700 ASN B N 1
ATOM 9295 C CA . ASN B 1 567 ? 80.27600 3.26800 25.56600 1.000 65.49244 700 ASN B CA 1
ATOM 9296 C C . ASN B 1 567 ? 78.79300 2.92900 25.59500 1.000 62.99329 700 ASN B C 1
ATOM 9297 O O . ASN B 1 567 ? 78.06000 3.48200 26.41400 1.000 71.01609 700 ASN B O 1
ATOM 9302 N N . ALA B 1 568 ? 78.34100 2.04800 24.71600 1.000 70.61898 701 ALA B N 1
ATOM 9303 C CA . ALA B 1 568 ? 76.94700 1.66000 24.61100 1.000 70.69937 701 ALA B CA 1
ATOM 9304 C C . ALA B 1 568 ? 76.79500 0.23000 25.10700 1.000 77.14155 701 ALA B C 1
ATOM 9305 O O . ALA B 1 568 ? 77.72700 -0.57400 24.99300 1.000 78.87472 701 ALA B O 1
ATOM 9307 N N . TYR B 1 569 ? 75.61100 -0.10000 25.63200 1.000 73.91001 702 TYR B N 1
ATOM 9308 C CA . TYR B 1 569 ? 75.41900 -1.45100 26.15300 1.000 57.15167 702 TYR B CA 1
ATOM 9309 C C . TYR B 1 569 ? 73.94000 -1.62400 26.47300 1.000 60.50150 702 TYR B C 1
ATOM 9310 O O . TYR B 1 569 ? 73.19900 -0.64600 26.58900 1.000 61.53663 702 TYR B O 1
ATOM 9319 N N . MET B 1 570 ? 73.50600 -2.87600 26.52900 1.000 59.71226 703 MET B N 1
ATOM 9320 C CA . MET B 1 570 ? 72.11200 -3.20800 26.76100 1.000 64.50420 703 MET B CA 1
ATOM 9321 C C . MET B 1 570 ? 72.09400 -4.54500 27.47300 1.000 61.76669 703 MET B C 1
ATOM 9322 O O . MET B 1 570 ? 73.00100 -5.36000 27.29600 1.000 58.48095 703 MET B O 1
ATOM 9327 N N . ILE B 1 571 ? 71.08000 -4.75700 28.30200 1.000 59.95913 704 ILE B N 1
ATOM 9328 C CA . ILE B 1 571 ? 71.08400 -5.88700 29.21700 1.000 59.02665 704 ILE B CA 1
ATOM 9329 C C . ILE B 1 571 ? 69.78100 -6.65200 29.04700 1.000 70.36424 704 ILE B C 1
ATOM 9330 O O . ILE B 1 571 ? 68.69900 -6.06000 29.10400 1.000 70.29897 704 ILE B O 1
ATOM 9335 N N . HIS B 1 572 ? 69.89500 -7.97000 28.86500 1.000 61.68259 705 HIS B N 1
ATOM 9336 C CA . HIS B 1 572 ? 68.76800 -8.86600 28.63000 1.000 62.48026 705 HIS B CA 1
ATOM 9337 C C . HIS B 1 572 ? 68.12800 -9.29400 29.94800 1.000 73.24447 705 HIS B C 1
ATOM 9338 O O . HIS B 1 572 ? 68.81100 -9.81900 30.83700 1.000 76.18193 705 HIS B O 1
ATOM 9345 N N . MET B 1 573 ? 66.81400 -9.09100 30.06600 1.000 66.46600 706 MET B N 1
ATOM 9346 C CA . MET B 1 573 ? 66.11100 -9.50500 31.27400 1.000 62.14076 706 MET B CA 1
ATOM 9347 C C . MET B 1 573 ? 65.64700 -10.95500 31.16000 1.000 69.98130 706 MET B C 1
ATOM 9348 O O . MET B 1 573 ? 65.22200 -11.38900 30.08300 1.000 64.66747 706 MET B O 1
ATOM 9353 N N . PRO B 1 574 ? 65.74600 -11.70100 32.26000 1.000 63.83651 707 PRO B N 1
ATOM 9354 C CA . PRO B 1 574 ? 65.37200 -13.11900 32.24100 1.000 63.03447 707 PRO B CA 1
ATOM 9355 C C . PRO B 1 574 ? 63.88300 -13.32100 32.01900 1.000 68.74504 707 PRO B C 1
ATOM 9356 O O . PRO B 1 574 ? 63.04600 -12.55000 32.49600 1.000 69.94294 707 PRO B O 1
ATOM 9360 N N . HIS B 1 575 ? 63.55100 -14.39800 31.31500 1.000 61.60275 708 HIS B N 1
ATOM 9361 C CA . HIS B 1 575 ? 62.15100 -14.69200 31.05400 1.000 69.36651 708 HIS B CA 1
ATOM 9362 C C . HIS B 1 575 ? 61.94900 -16.19400 30.91200 1.000 78.09456 708 HIS B C 1
ATOM 9363 O O . HIS B 1 575 ? 62.88200 -16.94800 30.61900 1.000 76.53662 708 HIS B O 1
ATOM 9370 N N . ALA B 1 576 ? 60.71400 -16.62100 31.16300 1.000 74.01119 709 ALA B N 1
ATOM 9371 C CA . ALA B 1 576 ? 60.32200 -17.99100 30.88700 1.000 77.09605 709 ALA B CA 1
ATOM 9372 C C . ALA B 1 576 ? 60.34400 -18.25200 29.38100 1.000 83.52939 709 ALA B C 1
ATOM 9373 O O . ALA B 1 576 ? 60.19200 -17.32100 28.58200 1.000 78.37910 709 ALA B O 1
ATOM 9375 N N . PRO B 1 577 ? 60.57900 -19.49800 28.96500 1.000 91.65415 710 PRO B N 1
ATOM 9376 C CA . PRO B 1 577 ? 60.50400 -19.81500 27.53500 1.000 92.82684 710 PRO B CA 1
ATOM 9377 C C . PRO B 1 577 ? 59.08700 -19.62000 27.01400 1.000 90.16134 710 PRO B C 1
ATOM 9378 O O . PRO B 1 577 ? 58.11200 -19.63400 27.76500 1.000 101.43321 710 PRO B O 1
ATOM 9382 N N . SER B 1 578 ? 58.97600 -19.43300 25.70300 1.000 117.64978 711 SER B N 1
ATOM 9383 C CA . SER B 1 578 ? 57.69000 -19.23400 25.04300 1.000 138.03715 711 SER B CA 1
ATOM 9384 C C . SER B 1 578 ? 57.33600 -20.51200 24.29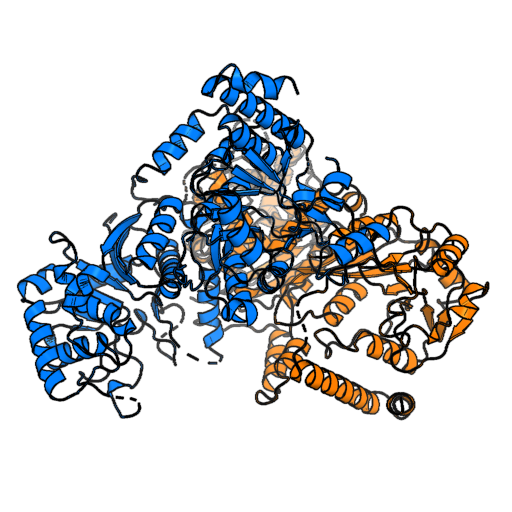000 1.000 137.23479 711 SER B C 1
ATOM 9385 O O . SER B 1 578 ? 58.19100 -21.07500 23.59800 1.000 132.60368 711 SER B O 1
ATOM 9388 N N . PHE B 1 579 ? 56.06800 -20.93900 24.39900 1.000 118.84829 712 PHE B N 1
ATOM 9389 C CA . PHE B 1 579 ? 55.56100 -22.22300 23.85800 1.000 121.67097 712 PHE B CA 1
ATOM 9390 C C . PHE B 1 579 ? 56.62800 -23.20100 23.34400 1.000 125.46483 712 PHE B C 1
ATOM 9391 O O . PHE B 1 579 ? 57.02200 -23.15800 22.16900 1.000 103.02649 712 PHE B O 1
ATOM 9399 N N . SER B 1 586 ? 59.97400 -28.52600 20.35500 1.000 132.36772 719 SER B N 1
ATOM 9400 C CA . SER B 1 586 ? 61.20200 -28.82900 19.57700 1.000 142.28198 719 SER B CA 1
ATOM 9401 C C . SER B 1 586 ? 61.07800 -30.19800 18.90500 1.000 150.85414 719 SER B C 1
ATOM 9402 O O . SER B 1 586 ? 61.88400 -31.08900 19.22000 1.000 148.44209 719 SER B O 1
ATOM 9405 N N . ASN B 1 587 ? 60.11600 -30.34700 18.00000 1.000 138.61459 720 ASN B N 1
ATOM 9406 C CA . ASN B 1 587 ? 59.96700 -31.61300 17.24600 1.000 127.67098 720 ASN B CA 1
ATOM 9407 C C . ASN B 1 587 ? 61.17700 -31.77100 16.32400 1.000 127.92880 720 ASN B C 1
ATOM 9408 O O . ASN B 1 587 ? 61.71500 -30.75800 15.88000 1.000 127.36907 720 ASN B O 1
ATOM 9413 N N . LYS B 1 588 ? 61.58300 -33.00700 16.05000 1.000 138.47234 721 LYS B N 1
ATOM 9414 C CA . LYS B 1 588 ? 62.73000 -33.27600 15.15200 1.000 131.33526 721 LYS B CA 1
ATOM 9415 C C . LYS B 1 588 ? 62.44900 -32.76400 13.73200 1.000 119.87767 721 LYS B C 1
ATOM 9416 O O . LYS B 1 588 ? 63.36500 -32.21200 13.12100 1.000 122.78660 721 LYS B O 1
ATOM 9422 N N . GLN B 1 589 ? 61.23100 -32.94000 13.22700 1.000 110.17824 722 GLN B N 1
ATOM 9423 C CA . GLN B 1 589 ? 60.88600 -32.46100 11.87000 1.000 99.73814 722 GLN B CA 1
ATOM 9424 C C . GLN B 1 589 ? 61.05900 -30.95400 11.84500 1.000 108.74812 722 GLN B C 1
ATOM 9425 O O . GLN B 1 589 ? 61.46300 -30.42900 10.81500 1.000 103.17644 722 GLN B O 1
ATOM 9431 N N . TYR B 1 590 ? 60.69600 -30.29700 12.93800 1.000 114.95873 723 TYR B N 1
ATOM 9432 C CA . TYR B 1 590 ? 60.82200 -28.82500 13.02700 1.000 110.90084 723 TYR B CA 1
ATOM 9433 C C . TYR B 1 590 ? 62.30200 -28.49300 12.89000 1.000 106.19047 723 TYR B C 1
ATOM 9434 O O . TYR B 1 590 ? 62.62400 -27.57200 12.14400 1.000 110.69597 723 TYR B O 1
ATOM 9443 N N . ARG B 1 591 ? 63.17100 -29.26100 13.53500 1.000 99.27808 724 ARG B N 1
ATOM 9444 C CA . ARG B 1 591 ? 64.60800 -29.00100 13.33000 1.000 95.57348 724 ARG B CA 1
ATOM 9445 C C . ARG B 1 591 ? 64.94600 -29.25700 11.86700 1.000 98.21223 724 ARG B C 1
ATOM 9446 O O . ARG B 1 591 ? 65.66700 -28.44900 11.28500 1.000 100.16007 724 ARG B O 1
ATOM 9454 N N . ILE B 1 592 ? 64.42200 -30.32800 11.29300 1.000 91.42271 725 ILE B N 1
ATOM 9455 C CA . ILE B 1 592 ? 64.80100 -30.65200 9.89300 1.000 91.89219 725 ILE B CA 1
ATOM 9456 C C . ILE B 1 592 ? 64.30500 -29.52900 8.99600 1.000 81.55415 725 ILE B C 1
ATOM 9457 O O . ILE B 1 592 ? 65.05100 -29.10500 8.11900 1.000 93.99560 725 ILE B O 1
ATOM 9462 N N . CYS B 1 593 ? 63.08400 -29.07600 9.21900 1.000 81.54087 726 CYS B N 1
ATOM 9463 C CA . CYS B 1 593 ? 62.48500 -28.07800 8.30700 1.000 82.08305 726 CYS B CA 1
ATOM 9464 C C . CYS B 1 593 ? 63.26400 -26.77100 8.38800 1.000 86.79943 726 CYS B C 1
ATOM 9465 O O . CYS B 1 593 ? 63.51500 -26.17900 7.34800 1.000 87.57462 726 CYS B O 1
ATOM 9468 N N . LEU B 1 594 ? 63.64400 -26.35700 9.58900 1.000 93.30272 727 LEU B N 1
ATOM 9469 C CA . LEU B 1 594 ? 64.46800 -25.14000 9.72600 1.000 84.70484 727 LEU B CA 1
ATOM 9470 C C . LEU B 1 594 ? 65.71100 -25.36200 8.89000 1.000 75.55124 727 LEU B C 1
ATOM 9471 O O . LEU B 1 594 ? 66.09900 -24.45000 8.16800 1.000 90.37110 727 LEU B O 1
ATOM 9476 N N . LYS B 1 595 ? 66.29300 -26.55100 8.99100 1.000 89.38698 728 LYS B N 1
ATOM 9477 C CA . LYS B 1 595 ? 67.52600 -26.74200 8.25800 1.000 102.94661 728 LYS B CA 1
ATOM 9478 C C . LYS B 1 595 ? 67.30600 -26.58500 6.75100 1.000 102.81458 728 LYS B C 1
ATOM 9479 O O . LYS B 1 595 ? 68.14200 -26.01500 6.04100 1.000 106.15511 728 LYS B O 1
ATOM 9485 N N . THR B 1 596 ? 66.17200 -27.07100 6.25100 1.000 75.13793 729 THR B N 1
ATOM 9486 C CA . THR B 1 596 ? 65.84700 -26.92500 4.83800 1.000 76.71235 729 THR B CA 1
ATOM 9487 C C . THR B 1 596 ? 65.61000 -25.46200 4.48700 1.000 84.91064 729 THR B C 1
ATOM 9488 O O . THR B 1 596 ? 66.00500 -25.00400 3.41200 1.000 77.57866 729 THR B O 1
ATOM 9492 N N . LEU B 1 597 ? 64.98000 -24.70900 5.39300 1.000 84.09049 730 LEU B N 1
ATOM 9493 C CA . LEU B 1 597 ? 64.79700 -23.27500 5.16500 1.000 80.93539 730 LEU B CA 1
ATOM 9494 C C . LEU B 1 597 ? 66.14100 -22.53900 5.11100 1.000 77.56633 730 LEU B C 1
ATOM 9495 O O . LEU B 1 597 ? 66.34400 -21.67100 4.25400 1.000 73.57691 730 LEU B O 1
ATOM 9500 N N . LYS B 1 598 ? 67.07300 -22.89000 6.00200 1.000 76.49158 731 LYS B N 1
ATOM 9501 C CA . LYS B 1 598 ? 68.44100 -22.37300 5.92600 1.000 79.75686 731 LYS B CA 1
ATOM 9502 C C . LYS B 1 598 ? 69.09700 -22.69300 4.58300 1.000 80.15836 731 LYS B C 1
ATOM 9503 O O . LYS B 1 598 ? 69.71500 -21.81700 3.96200 1.000 76.04768 731 LYS B O 1
ATOM 9509 N N . GLU B 1 599 ? 68.98900 -23.95300 4.12600 1.000 86.86211 732 GLU B N 1
ATOM 9510 C CA . GLU B 1 599 ? 69.57200 -24.34100 2.83700 1.000 73.88046 732 GLU B CA 1
ATOM 9511 C C . GLU B 1 599 ? 68.98400 -23.52400 1.68700 1.000 84.20810 732 GLU B C 1
ATOM 9512 O O . GLU B 1 599 ? 69.71100 -22.95900 0.85800 1.000 78.69023 732 GLU B O 1
ATOM 9518 N N . GLU B 1 600 ? 67.65700 -23.46900 1.61600 1.000 85.10242 733 GLU B N 1
ATOM 9519 C CA . GLU B 1 600 ? 66.97200 -22.73100 0.56600 1.000 76.42819 733 GLU B CA 1
ATOM 9520 C C . GLU B 1 600 ? 67.28300 -21.24400 0.63000 1.000 83.91343 733 GLU B C 1
ATOM 9521 O O . GLU B 1 600 ? 67.29600 -20.57200 -0.40700 1.000 88.58787 733 GLU B O 1
ATOM 9527 N N . PHE B 1 601 ? 67.53100 -20.70700 1.82600 1.000 80.58297 734 PHE B N 1
ATOM 9528 C CA . PHE B 1 601 ? 67.98000 -19.32200 1.91300 1.000 88.23809 734 PHE B CA 1
ATOM 9529 C C . PHE B 1 601 ? 69.33600 -19.15300 1.24900 1.000 84.14346 734 PHE B C 1
ATOM 9530 O O . PHE B 1 601 ? 69.53000 -18.23700 0.44500 1.000 93.28532 734 PHE B O 1
ATOM 9538 N N . GLN B 1 602 ? 70.30400 -20.00400 1.61000 1.000 82.20658 735 GLN B N 1
ATOM 9539 C CA . GLN B 1 602 ? 71.61600 -19.93000 0.96400 1.000 84.19947 735 GLN B CA 1
ATOM 9540 C C . GLN B 1 602 ? 71.52400 -20.09900 -0.54700 1.000 93.95489 735 GLN B C 1
ATOM 9541 O O . GLN B 1 602 ? 72.29500 -19.48400 -1.28700 1.000 98.76478 735 GLN B O 1
ATOM 9547 N N . GLN B 1 603 ? 70.58700 -20.91100 -1.02700 1.000 90.85509 736 GLN B N 1
ATOM 9548 C CA . GLN B 1 603 ? 70.47600 -21.11500 -2.46900 1.000 89.31275 736 GLN B CA 1
ATOM 9549 C C . GLN B 1 603 ? 69.84100 -19.90800 -3.16100 1.000 98.83956 736 GLN B C 1
ATOM 9550 O O . GLN B 1 603 ? 70.32200 -19.47200 -4.21900 1.000 102.28569 736 GLN B O 1
ATOM 9556 N N . ASP B 1 604 ? 68.77300 -19.34000 -2.57700 1.000 100.23155 737 ASP B N 1
ATOM 9557 C CA . ASP B 1 604 ? 68.22600 -18.09100 -3.10900 1.000 94.24305 737 ASP B CA 1
ATOM 9558 C C . ASP B 1 604 ? 69.23900 -16.96200 -3.03900 1.000 93.61580 737 ASP B C 1
ATOM 9559 O O . ASP B 1 604 ? 69.19500 -16.04600 -3.85900 1.000 89.76574 737 ASP B O 1
ATOM 9564 N N . MET B 1 605 ? 70.13200 -16.98800 -2.05200 1.000 94.35774 738 MET B N 1
ATOM 9565 C CA . MET B 1 605 ? 71.18400 -15.98000 -1.97100 1.000 93.31942 738 MET B CA 1
ATOM 9566 C C . MET B 1 605 ? 72.25600 -16.19300 -3.03800 1.000 92.60941 738 MET B C 1
ATOM 9567 O O . MET B 1 605 ? 72.75700 -15.22400 -3.61800 1.000 88.04400 738 MET B O 1
ATOM 9572 N N . SER B 1 606 ? 72.65100 -17.44700 -3.28200 1.000 93.07861 739 SER B N 1
ATOM 9573 C CA . SER B 1 606 ? 73.60100 -17.71600 -4.35800 1.000 86.85868 739 SER B CA 1
ATOM 9574 C C . SER B 1 606 ? 73.05500 -17.23000 -5.68900 1.000 86.79956 739 SER B C 1
ATOM 9575 O O . SER B 1 606 ? 73.77100 -16.59800 -6.47600 1.000 83.03088 739 SER B O 1
ATOM 9578 N N . ARG B 1 607 ? 71.77000 -17.48500 -5.93800 1.000 91.83973 740 ARG B N 1
ATOM 9579 C CA . ARG B 1 607 ? 71.17000 -17.01700 -7.18000 1.000 88.26137 740 ARG B CA 1
ATOM 9580 C C . ARG B 1 607 ? 70.99300 -15.50800 -7.14600 1.000 90.74992 740 ARG B C 1
ATOM 9581 O O . ARG B 1 607 ? 71.16100 -14.83100 -8.16600 1.000 99.60108 740 ARG B O 1
ATOM 9589 N N . ARG B 1 608 ? 70.65600 -14.97000 -5.97400 1.000 100.24588 741 ARG B N 1
ATOM 9590 C CA . ARG B 1 608 ? 70.26100 -13.57000 -5.86100 1.000 96.37363 741 ARG B CA 1
ATOM 9591 C C . ARG B 1 608 ? 71.44000 -12.63000 -6.06500 1.000 89.78846 741 ARG B C 1
ATOM 9592 O O . ARG B 1 608 ? 71.30900 -11.59700 -6.72900 1.000 98.78322 741 ARG B O 1
ATOM 9600 N N . TYR B 1 609 ? 72.58200 -12.93900 -5.45900 1.000 96.47245 742 TYR B N 1
ATOM 9601 C CA . TYR B 1 609 ? 73.74100 -12.05500 -5.47800 1.000 90.28987 742 TYR B CA 1
ATOM 9602 C C . TYR B 1 609 ? 74.83200 -12.55600 -6.41400 1.000 91.36310 742 TYR B C 1
ATOM 9603 O O . TYR B 1 609 ? 75.22200 -11.84300 -7.34100 1.000 100.65741 742 TYR B O 1
ATOM 9612 N N . GLY B 1 610 ? 75.34100 -13.76500 -6.18700 1.000 90.63613 743 GLY B N 1
ATOM 9613 C CA . GLY B 1 610 ? 76.39400 -14.29800 -7.02200 1.000 87.24545 743 GLY B CA 1
ATOM 9614 C C . GLY B 1 610 ? 77.60200 -14.79700 -6.26200 1.000 93.42952 743 GLY B C 1
ATOM 9615 O O . GLY B 1 610 ? 77.46300 -15.43800 -5.21800 1.000 99.55388 743 GLY B O 1
ATOM 9616 N N . PHE B 1 611 ? 78.79400 -14.52800 -6.80500 1.000 95.76868 744 PHE B N 1
ATOM 9617 C CA . PHE B 1 611 ? 80.04200 -14.98200 -6.19600 1.000 105.55403 744 PHE B CA 1
ATOM 9618 C C . PHE B 1 611 ? 80.16200 -14.51500 -4.74000 1.000 104.28259 744 PHE B C 1
ATOM 9619 O O . PHE B 1 611 ? 80.74500 -15.22000 -3.90200 1.000 97.71900 744 PHE B O 1
ATOM 9627 N N . ALA B 1 612 ? 79.56700 -13.36300 -4.40900 1.000 99.91832 745 ALA B N 1
ATOM 9628 C CA . ALA B 1 612 ? 79.58700 -12.85700 -3.03700 1.000 99.32891 745 ALA B CA 1
ATOM 9629 C C . ALA B 1 612 ? 78.96800 -13.83300 -2.03700 1.000 95.57148 745 ALA B C 1
ATOM 9630 O O . ALA B 1 612 ? 79.34100 -13.82700 -0.85900 1.000 99.64785 745 ALA B O 1
ATOM 9632 N N . ALA B 1 613 ? 78.01700 -14.66200 -2.46800 1.000 89.66199 746 ALA B N 1
ATOM 9633 C CA . ALA B 1 613 ? 77.40800 -15.60000 -1.53300 1.000 98.63943 746 ALA B CA 1
ATOM 9634 C C . ALA B 1 613 ? 78.38400 -16.68100 -1.09500 1.000 111.18192 746 ALA B C 1
ATOM 9635 O O . ALA B 1 613 ? 78.21900 -17.24600 -0.00400 1.000 121.98403 746 ALA B O 1
ATOM 9637 N N . LEU B 1 614 ? 79.40600 -16.96900 -1.90900 1.000 115.20489 747 LEU B N 1
ATOM 9638 C CA . LEU B 1 614 ? 80.22900 -18.14500 -1.64400 1.000 126.88084 747 LEU B CA 1
ATOM 9639 C C . LEU B 1 614 ? 80.94500 -18.03400 -0.30500 1.000 119.83785 747 LEU B C 1
ATOM 9640 O O . LEU B 1 614 ? 81.00100 -19.01000 0.45800 1.000 124.41136 747 LEU B O 1
ATOM 9645 N N . LYS B 1 615 ? 81.42300 -16.83400 0.04300 1.000 102.54062 748 LYS B N 1
ATOM 9646 C CA . LYS B 1 615 ? 82.17200 -16.74100 1.28900 1.000 107.92093 748 LYS B CA 1
ATOM 9647 C C . LYS B 1 615 ? 81.30600 -17.03000 2.50600 1.000 111.88828 748 LYS B C 1
ATOM 9648 O O . LYS B 1 615 ? 81.85600 -17.22900 3.59400 1.000 112.18837 748 LYS B O 1
ATOM 9654 N N . TYR B 1 616 ? 79.97700 -17.06300 2.35300 1.000 113.16385 749 TYR B N 1
ATOM 9655 C CA . TYR B 1 616 ? 79.11100 -17.41200 3.47000 1.000 105.35641 749 TYR B CA 1
ATOM 9656 C C . TYR B 1 616 ? 78.74000 -18.88200 3.50600 1.000 115.23942 749 TYR B C 1
ATOM 9657 O O . TYR B 1 616 ? 78.33700 -19.37100 4.56700 1.000 121.45813 749 TYR B O 1
ATOM 9666 N N . LEU B 1 617 ? 78.84400 -19.60800 2.39100 1.000 122.30577 750 LEU B N 1
ATOM 9667 C CA . LEU B 1 617 ? 78.43900 -21.00600 2.48200 1.000 124.66133 750 LEU B CA 1
ATOM 9668 C C . LEU B 1 617 ? 79.52300 -21.84500 3.14700 1.000 139.80096 750 LEU B C 1
ATOM 9669 O O . LEU B 1 617 ? 79.21200 -22.76400 3.91800 1.000 137.15394 750 LEU B O 1
ATOM 9674 N N . THR B 1 618 ? 80.79800 -21.52800 2.88100 1.000 152.06686 751 THR B N 1
ATOM 9675 C CA . THR B 1 618 ? 81.90100 -22.27200 3.48400 1.000 153.72464 751 THR B CA 1
ATOM 9676 C C . THR B 1 618 ? 81.89600 -22.18300 5.01000 1.000 154.29295 751 THR B C 1
ATOM 9677 O O . THR B 1 618 ? 82.55700 -22.99500 5.66700 1.000 158.89402 751 THR B O 1
ATOM 9681 N N . ALA B 1 619 ? 81.17100 -21.21900 5.58100 1.000 141.92570 752 ALA B N 1
ATOM 9682 C CA . ALA B 1 619 ? 81.01300 -21.10600 7.03200 1.000 132.96188 752 ALA B CA 1
ATOM 9683 C C . ALA B 1 619 ? 80.28800 -22.32700 7.61100 1.000 133.17795 752 ALA B C 1
ATOM 9684 O O . ALA B 1 619 ? 79.28900 -22.19400 8.32700 1.000 118.87918 752 ALA B O 1
#